Protein AF-0000000075834993 (afdb_homodimer)

Nearest PDB structures (foldseek):
  6xfi-assembly1_A-2  TM=5.871E-01  e=1.616E-16  Homo sapiens
  6xi2-assembly1_A  TM=6.596E-01  e=8.184E-15  Homo sapiens
  7e9j-assembly1_A  TM=6.025E-01  e=3.841E-16  Bos taurus
  8kb7-assembly1_D  TM=6.292E-01  e=9.186E-15  Homo sapiens
  7e9l-assembly1_B  TM=6.201E-01  e=3.648E-15  Bos taurus

Secondary structure (DSSP, 8-state):
--SSSHHHHHHHHHHHHHHHHHHSS-----HHHHHHB--PPP----SS----SS---EEEEES--S-TT--TT-EEEEEEEEEETTTTEEEEE-SBTTB-SS-SEEETTTEEE--S-B-GGGT-SS-B-SEESS---TTS---EE-PEEESSPPPSS-EEEEEEEEEE--S-TT-HHHHIIIIIHHHHHHHHHHTB--SS-EEEESS-GGGSSSHHHHHHHHHHIIIIIGGGT-SBTB--EEHHHHHHHPPTT--EEEEEEEEE----TTT-STTTTT-HHHHHHHHHHHHHHTT--TT---SSEEEEEEP--STT-BTTHHHHHHHHHHHHTTTEEEEEE-STTS-HHHHHHHHHT-SEEEE-SSGGGGGGGGSPTT-EEEEE-BB--TTPPP-SS--TT--B-TTHHHHTT-TTSEEEEE---SGGGBTTS--BTT--B---HHHHHHHHHHHHHHT--/--TTTHHHHHHHHHHHHHHHHHHSS-----HHHHHHB--PPP----SSS---SS---EEEEES--S-TT--TT-EEEEEEEEEETTTTEEEEE-SBTTB-SS-SEEETTTEEE--S-B-GGGT-SS-B-SEESS---TTS---EE-PEEESSPPPSS-EEEEEEEEEE--SSTT-HHHHIIIIIHHHHHHHHHHTB--SS-EEEESS-GGGSSSHHHHHHHHHHHHHHTGGGTSSTT---EEHHHHHHHPPTT--EEEEEEEEE----TTT-STTTTT-HHHHHHHHHHHHHHTT--TT---SSEEEEEEP--STT-BTTHHHHHHHHHHHHTTTEEEEEE-STTS-HHHHHHHHHT-SEEEE-SSGGGGGGGGSPTT-EEEEE-BB--TTPPP-SS--TT--B-TTHHHHTT-TTSEEEEE---SGGGBTTS--BTT--B---HHHHHHHHHHHHHHT--

Solvent-accessible surface area (backbone atoms only — not comparable to full-atom values): 47595 Å² total; per-residue (Å²): 125,73,73,68,58,61,62,64,63,49,47,57,53,49,49,45,43,46,45,41,53,60,51,64,44,64,72,75,72,48,66,42,51,44,20,29,34,60,67,69,53,38,58,45,75,68,76,90,61,76,64,73,84,68,54,60,35,49,71,54,60,30,35,59,44,41,40,68,82,52,21,52,60,15,26,34,42,31,27,46,32,25,40,33,57,92,77,70,41,40,36,32,19,18,94,35,65,82,26,46,78,45,64,61,26,52,20,30,81,79,43,68,37,35,56,48,54,38,38,45,94,77,70,37,95,47,76,33,48,45,22,16,34,26,53,81,53,93,92,51,85,80,49,61,44,51,43,44,75,39,51,40,55,58,65,88,66,52,46,75,44,81,55,51,33,34,53,37,39,75,83,47,54,70,35,61,34,42,36,40,51,39,43,30,44,24,51,55,46,36,26,26,38,69,20,62,52,62,62,57,38,40,46,35,23,64,61,55,43,82,73,47,89,45,67,69,51,24,50,44,17,48,51,42,42,57,57,40,43,38,40,45,31,62,44,94,80,64,70,78,40,27,46,65,59,53,43,70,69,50,53,90,91,31,31,43,27,26,52,27,37,37,36,26,30,14,48,51,40,59,79,27,47,44,58,35,40,60,32,26,21,55,50,40,38,50,46,34,39,36,34,42,66,59,76,39,67,64,71,49,58,57,86,55,52,21,36,36,41,48,53,50,79,67,69,29,10,53,64,50,44,68,61,43,52,51,50,49,45,70,74,38,48,89,71,22,53,72,45,74,43,64,60,81,88,49,57,66,56,55,48,50,52,54,40,36,47,27,38,34,36,40,30,39,46,56,60,83,40,56,63,56,80,49,36,22,38,50,15,32,40,36,32,37,36,39,29,55,23,96,85,51,80,79,83,82,82,68,51,85,73,22,23,39,66,62,52,42,31,41,57,27,40,42,58,48,47,44,78,44,69,51,74,42,76,54,37,84,34,17,69,83,46,46,54,21,77,53,38,27,30,39,76,56,58,66,65,52,46,51,54,53,50,29,49,56,59,67,21,32,115,126,75,74,67,58,61,62,62,64,50,46,58,54,49,49,47,46,46,44,41,53,60,52,62,43,63,73,75,72,48,66,39,49,44,21,28,34,60,68,68,52,39,59,46,74,68,79,85,61,75,67,74,85,67,53,59,35,51,71,52,62,31,35,58,44,40,39,66,82,53,20,52,63,16,29,35,40,31,27,46,33,27,40,32,57,91,75,70,42,41,37,33,19,19,94,35,66,84,25,48,80,46,64,62,27,52,20,31,80,80,41,67,36,35,55,46,55,37,39,46,93,77,70,36,96,44,76,30,50,45,24,15,34,26,52,82,53,94,91,51,84,77,48,62,43,52,43,45,74,37,50,40,54,56,66,88,66,53,45,75,46,81,56,51,33,31,53,38,39,75,81,46,52,69,36,60,34,42,35,39,50,35,42,31,43,22,49,56,47,36,26,27,38,69,20,63,53,60,63,56,37,40,46,35,24,65,61,54,44,80,74,46,90,46,68,68,52,23,51,44,18,47,51,40,43,56,57,40,44,36,38,44,32,63,41,95,82,57,72,78,40,27,45,65,58,54,43,69,68,51,52,88,92,32,34,42,28,25,50,26,38,36,36,18,32,14,47,51,38,60,81,28,48,43,58,34,40,60,33,23,21,56,50,41,38,51,46,34,39,37,34,43,64,59,76,38,68,65,71,49,59,54,87,58,50,21,37,36,41,48,54,50,78,67,71,30,11,52,65,51,46,70,59,44,52,51,50,50,45,68,73,39,47,89,70,22,52,74,46,75,44,65,60,82,88,48,57,67,55,56,47,50,53,53,39,36,47,27,38,34,37,40,30,41,47,54,60,83,39,54,63,56,80,50,36,20,39,50,14,31,40,38,32,37,35,40,30,56,24,95,83,51,81,77,83,82,81,71,51,87,73,20,22,40,66,62,53,42,29,42,55,26,40,41,57,47,48,45,77,43,68,51,73,43,75,54,36,84,33,17,68,83,46,46,55,20,77,54,38,27,30,39,76,56,58,68,63,51,47,52,55,52,50,28,48,55,59,67,23,32,114

Radius of gyration: 29.62 Å; Cα contacts (8 Å, |Δi|>4): 2032; chains: 2; bounding box: 80×83×97 Å

Sequence (922 aa):
MRLAVAFLSAIPLLLLLLLLLLGRRGQLLSAEELMLHRGAPVRIALHRRAAAAGQFSRWRCVGGLEDLERFEHRACVFEHVCYDAGTADFLFYSRRANGSSMPAVFDHRRGPTRKFRHRTAEGDGVDADFVALSKWVAYRPRHSWSPRIVGRALPRRHRRLRGLTALSAPFVPTNLGHVAWDEAFPLLVAMAQLGVYTPRLRILRTQGCDALPKEGSRRVCAKFAAAFLQPLLGSHGDEVITLPQLRATAAPGEPICFDELLVGSAFDSFNSDELNDGKEPLLALYRARVLAWHGLLPRAVPSAHAILLIRKEGKRGIANFAMVERFVRTRYGSVASVTTTSFSTLPMAQQLALVSQTTIAVSPCGGISMILPFLPEGAHAILMNYMVGPDDVRRHGECTGCSWTMEAELWRHVRHVQKQYYQVWGPSDFKKGKPGHDAAIVVDPQRLGELIDNALEEMQPMRLAVAFLSAIPLLLLLLLLLLGRRGQLLSAEELMLHRGAPVRIALHRRAAAAGQFSRWRCVGGLEDLERFEHRACVFEHVCYDAGTADFLFYSRRANGSSMPAVFDHRRGPTRKFRHRTAEGDGVDADFVALSKWVAYRPRHSWSPRIVGRALPRRHRRLRGLTALSAPFVPTNLGHVAWDEAFPLLVAMAQLGVYTPRLRILRTQGCDALPKEGSRRVCAKFAAAFLQPLLGSHGDEVITLPQLRATAAPGEPICFDELLVGSAFDSFNSDELNDGKEPLLALYRARVLAWHGLLPRAVPSAHAILLIRKEGKRGIANFAMVERFVRTRYGSVASVTTTSFSTLPMAQQLALVSQTTIAVSPCGGISMILPFLPEGAHAILMNYMVGPDDVRRHGECTGCSWTMEAELWRHVRHVQKQYYQVWGPSDFKKGKPGHDAAIVVDPQRLGELIDNALEEMQP

Foldseek 3Di:
DPVVVVVVVVVVVVVVVCCVVVVVVPPPDDPCLVQQADDDDDDDDDPPDDPPPAAFKDKDWDDAQAAQAPAAFIKMKMFFWWQDLVVRFIEGEDQDAAFHPAFSHQHPPPGTHRAQAADVVVVGPDGGHRAFQAHDDPVDDTRGHHHDYHNHHRDPFAAEDEAEEEEHEQDQLLFLLCLQPQTQLLVQVSSSVVRNQDLAYAYEYQDALVPDDDPVSSVSSQLSCVLHNVLSRNDDPDDHHYSVRVSVVDDPPHIYTYRMYIGHRGDDQQQDLVSLPPCLVSLLVSLQSSQVSLVHHQADDAPAAAEEEAADPAFQGAPPSVVLLVLCCVPCVVRYHYYYYPCVVDRPSVVLVNLCNHQEYEDEADRSCSSNLSYHFLGEYEYEWFAAFPPDDDRRPGDHQFGHHGSVSNVVSSPRYHYHYDGDGALQQFPRSTTHPGTYGHDDNVSVVVVVVVSVVSPDD/DPVVVVVVVVVVVVVVVCCVVVVVVPPPDDPCLVQQADDDDDDDDDPDDDPPPAAFKDKDWDDAQAAQAPAAQIKMKMFFWWQDLVVRFIEGEDQDAAFHPAFSHQHPPPGTHRAQAADVVVVGPDGGHRAFQAHDDPVDDTRGHHHDYHNHHRDPFAAEDEAEEEEHEQDQLLFLLCLQPFTQLLVQVSSSVVRNQDLAYAYEYQDALVVDDDPVSSVSSQLSCLLHNVLSRNDNPDHHHYSVRVSVVDDPPHIYTYRMYIGHRGDDQQQDLVVLPPCLVSLLVSLQSSQVSLVHHQADDAPAAAEEEAADPAFQGAPPSVVLLVLCCVPCVVRYHYHYYPCVPDRPSVVLVNLCNHQEYEDEADRSCSSNLSYHFLGEYEYEWFAAFPPDDDRRPGDHQFGHHGSVSNVVSSPRYHYHYDGDGALQQFPNSTTHPGTYGHDDNVSVVVVVVVSVVSPDD

Structure (mmCIF, N/CA/C/O backbone):
data_AF-0000000075834993-model_v1
#
loop_
_entity.id
_entity.type
_entity.pdbx_description
1 polymer 'Uncharacterized protein'
#
loop_
_atom_site.group_PDB
_atom_site.id
_atom_site.type_symbol
_atom_site.label_atom_id
_atom_site.label_alt_id
_atom_site.label_comp_id
_atom_site.label_asym_id
_atom_site.label_entity_id
_atom_site.label_seq_id
_atom_site.pdbx_PDB_ins_code
_atom_site.Cartn_x
_atom_site.Cartn_y
_atom_site.Cartn_z
_atom_site.occupancy
_atom_site.B_iso_or_equiv
_atom_site.auth_seq_id
_atom_site.auth_comp_id
_atom_site.auth_asym_id
_atom_site.auth_atom_id
_atom_site.pdbx_PDB_model_num
ATOM 1 N N . MET A 1 1 ? -8.891 -42.25 54.094 1 26.42 1 MET A N 1
ATOM 2 C CA . MET A 1 1 ? -7.582 -41.656 53.781 1 26.42 1 MET A CA 1
ATOM 3 C C . MET A 1 1 ? -7.238 -41.812 52.312 1 26.42 1 MET A C 1
ATOM 5 O O . MET A 1 1 ? -6.438 -41.031 51.781 1 26.42 1 MET A O 1
ATOM 9 N N . ARG A 1 2 ? -7.809 -42.938 51.688 1 28.88 2 ARG A N 1
ATOM 10 C CA . ARG A 1 2 ? -7.32 -43.344 50.375 1 28.88 2 ARG A CA 1
ATOM 11 C C . ARG A 1 2 ? -8.031 -42.562 49.25 1 28.88 2 ARG A C 1
ATOM 13 O O . ARG A 1 2 ? -7.578 -42.562 48.125 1 28.88 2 ARG A O 1
ATOM 20 N N . LEU A 1 3 ? -9.195 -42.094 49.594 1 34.12 3 LEU A N 1
ATOM 21 C CA . LEU A 1 3 ? -9.93 -41.531 48.469 1 34.12 3 LEU A CA 1
ATOM 22 C C . LEU A 1 3 ? -9.398 -40.125 48.094 1 34.12 3 LEU A C 1
ATOM 24 O O . LEU A 1 3 ? -9.75 -39.594 47.062 1 34.12 3 LEU A O 1
ATOM 28 N N . ALA A 1 4 ? -8.703 -39.531 49.125 1 33.59 4 ALA A N 1
ATOM 29 C CA . ALA A 1 4 ? -8.312 -38.125 48.906 1 33.59 4 ALA A CA 1
ATOM 30 C C . ALA A 1 4 ? -7.074 -38.062 48 1 33.59 4 ALA A C 1
ATOM 32 O O . ALA A 1 4 ? -6.715 -36.969 47.531 1 33.59 4 ALA A O 1
ATOM 33 N N . VAL A 1 5 ? -6.328 -39.188 47.906 1 35.19 5 VAL A N 1
ATOM 34 C CA . VAL A 1 5 ? -5.043 -39.094 47.219 1 35.19 5 VAL A CA 1
ATOM 35 C C . VAL A 1 5 ? -5.258 -39.094 45.688 1 35.19 5 VAL A C 1
ATOM 37 O O . VAL A 1 5 ? -4.395 -38.656 44.938 1 35.19 5 VAL A O 1
ATOM 40 N N . ALA A 1 6 ? -6.422 -39.688 45.281 1 37.31 6 ALA A N 1
ATOM 41 C CA . ALA A 1 6 ? -6.488 -39.875 43.844 1 37.31 6 ALA A CA 1
ATOM 42 C C . ALA A 1 6 ? -6.844 -38.562 43.125 1 37.31 6 ALA A C 1
ATOM 44 O O . ALA A 1 6 ? -6.691 -38.469 41.906 1 37.31 6 ALA A O 1
ATOM 45 N N . PHE A 1 7 ? -7.406 -37.625 43.906 1 41 7 PHE A N 1
ATOM 46 C CA . PHE A 1 7 ? -7.848 -36.406 43.25 1 41 7 PHE A CA 1
ATOM 47 C C . PHE A 1 7 ? -6.668 -35.469 42.938 1 41 7 PHE A C 1
ATOM 49 O O . PHE A 1 7 ? -6.75 -34.625 42.062 1 41 7 PHE A O 1
ATOM 56 N N . LEU A 1 8 ? -5.508 -35.719 43.688 1 44.03 8 LEU A N 1
ATOM 57 C CA . LEU A 1 8 ? -4.41 -34.75 43.5 1 44.03 8 LEU A CA 1
ATOM 58 C C . LEU A 1 8 ? -3.602 -35.125 42.25 1 44.03 8 LEU A C 1
ATOM 60 O O . LEU A 1 8 ? -2.824 -34.312 41.75 1 44.03 8 LEU A O 1
ATOM 64 N N . SER A 1 9 ? -3.701 -36.469 41.844 1 44.25 9 SER A N 1
ATOM 65 C CA . SER A 1 9 ? -2.848 -36.844 40.719 1 44.25 9 SER A CA 1
ATOM 66 C C . SER A 1 9 ? -3.48 -36.469 39.406 1 44.25 9 SER A C 1
ATOM 68 O O . SER A 1 9 ? -2.84 -36.562 38.344 1 44.25 9 SER A O 1
ATOM 70 N N . ALA A 1 10 ? -4.812 -36.312 39.438 1 50.91 10 ALA A N 1
ATOM 71 C CA . ALA A 1 10 ? -5.473 -35.969 38.156 1 50.91 10 ALA A CA 1
ATOM 72 C C . ALA A 1 10 ? -5.355 -34.469 37.875 1 50.91 10 ALA A C 1
ATOM 74 O O . ALA A 1 10 ? -5.617 -34.062 36.75 1 50.91 10 ALA A O 1
ATOM 75 N N . ILE A 1 11 ? -4.816 -33.719 38.875 1 53.66 11 ILE A N 1
ATOM 76 C CA . ILE A 1 11 ? -4.742 -32.25 38.656 1 53.66 11 ILE A CA 1
ATOM 77 C C . ILE A 1 11 ? -3.605 -31.938 37.719 1 53.66 11 ILE A C 1
ATOM 79 O O . ILE A 1 11 ? -3.779 -31.141 36.781 1 53.66 11 ILE A O 1
ATOM 83 N N . PRO A 1 12 ? -2.496 -32.75 37.844 1 55.16 12 PRO A N 1
ATOM 84 C CA . PRO A 1 12 ? -1.444 -32.375 36.906 1 55.16 12 PRO A CA 1
ATOM 85 C C . PRO A 1 12 ? -1.743 -32.812 35.469 1 55.16 12 PRO A C 1
ATOM 87 O O . PRO A 1 12 ? -1.397 -32.094 34.5 1 55.16 12 PRO A O 1
ATOM 90 N N . LEU A 1 13 ? -2.508 -33.938 35.312 1 55.5 13 LEU A N 1
ATOM 91 C CA . LEU A 1 13 ? -2.809 -34.375 33.938 1 55.5 13 LEU A CA 1
ATOM 92 C C . LEU A 1 13 ? -3.875 -33.469 33.312 1 55.5 13 LEU A C 1
ATOM 94 O O . LEU A 1 13 ? -3.785 -33.125 32.125 1 55.5 13 LEU A O 1
ATOM 98 N N . LEU A 1 14 ? -4.836 -33 34.125 1 56.12 14 LEU A N 1
ATOM 99 C CA . LEU A 1 14 ? -5.836 -32.094 33.594 1 56.12 14 LEU A CA 1
ATOM 100 C C . LEU A 1 14 ? -5.23 -30.719 33.312 1 56.12 14 LEU A C 1
ATOM 102 O O . LEU A 1 14 ? -5.531 -30.094 32.312 1 56.12 14 LEU A O 1
ATOM 106 N N . LEU A 1 15 ? -4.301 -30.312 34.188 1 53.88 15 LEU A N 1
ATOM 107 C CA . LEU A 1 15 ? -3.609 -29.062 33.906 1 53.88 15 LEU A CA 1
ATOM 108 C C . LEU A 1 15 ? -2.674 -29.203 32.719 1 53.88 15 LEU A C 1
ATOM 110 O O . LEU A 1 15 ? -2.58 -28.312 31.875 1 53.88 15 LEU A O 1
ATOM 114 N N . LEU A 1 16 ? -2.09 -30.438 32.562 1 51.59 16 LEU A N 1
ATOM 115 C CA . LEU A 1 16 ? -1.264 -30.672 31.375 1 51.59 16 LEU A CA 1
ATOM 116 C C . LEU A 1 16 ? -2.125 -30.812 30.125 1 51.59 16 LEU A C 1
ATOM 118 O O . LEU A 1 16 ? -1.777 -30.266 29.062 1 51.59 16 LEU A O 1
ATOM 122 N N . LEU A 1 17 ? -3.281 -31.484 30.234 1 50.19 17 LEU A N 1
ATOM 123 C CA . LEU A 1 17 ? -4.203 -31.562 29.109 1 50.19 17 LEU A CA 1
ATOM 124 C C . LEU A 1 17 ? -4.816 -30.203 28.812 1 50.19 17 LEU A C 1
ATOM 126 O O . LEU A 1 17 ? -4.965 -29.828 27.641 1 50.19 17 LEU A O 1
ATOM 130 N N . LEU A 1 18 ? -5.211 -29.422 29.828 1 49.06 18 LEU A N 1
ATOM 131 C CA . LEU A 1 18 ? -5.66 -28.062 29.609 1 49.06 18 LEU A CA 1
ATOM 132 C C . LEU A 1 18 ? -4.527 -27.188 29.062 1 49.06 18 LEU A C 1
ATOM 134 O O . LEU A 1 18 ? -4.734 -26.391 28.156 1 49.06 18 LEU A O 1
ATOM 138 N N . LEU A 1 19 ? -3.303 -27.359 29.547 1 48.59 19 LEU A N 1
ATOM 139 C CA . LEU A 1 19 ? -2.15 -26.672 28.984 1 48.59 19 LEU A CA 1
ATOM 140 C C . LEU A 1 19 ? -1.845 -27.203 27.578 1 48.59 19 LEU A C 1
ATOM 142 O O . LEU A 1 19 ? -1.477 -26.422 26.688 1 48.59 19 LEU A O 1
ATOM 146 N N . LEU A 1 20 ? -1.968 -28.516 27.344 1 46.12 20 LEU A N 1
ATOM 147 C CA . LEU A 1 20 ? -1.851 -29.078 26.016 1 46.12 20 LEU A CA 1
ATOM 148 C C . LEU A 1 20 ? -3.037 -28.672 25.141 1 46.12 20 LEU A C 1
ATOM 150 O O . LEU A 1 20 ? -2.873 -28.391 23.953 1 46.12 20 LEU A O 1
ATOM 154 N N . LEU A 1 21 ? -4.242 -28.812 25.609 1 45.47 21 LEU A N 1
ATOM 155 C CA . LEU A 1 21 ? -5.395 -28.297 24.875 1 45.47 21 LEU A CA 1
ATOM 156 C C . LEU A 1 21 ? -5.332 -26.781 24.766 1 45.47 21 LEU A C 1
ATOM 158 O O . LEU A 1 21 ? -5.715 -26.219 23.734 1 45.47 21 LEU A O 1
ATOM 162 N N . LEU A 1 22 ? -5.059 -26.094 25.828 1 44.66 22 LEU A N 1
ATOM 163 C CA . LEU A 1 22 ? -4.719 -24.688 25.734 1 44.66 22 LEU A CA 1
ATOM 164 C C . LEU A 1 22 ? -3.41 -24.5 24.969 1 44.66 22 LEU A C 1
ATOM 166 O O . LEU A 1 22 ? -3.211 -23.469 24.312 1 44.66 22 LEU A O 1
ATOM 170 N N . GLY A 1 23 ? -2.457 -25.406 25.047 1 40 23 GLY A N 1
ATOM 171 C CA . GLY A 1 23 ? -1.21 -25.422 24.297 1 40 23 GLY A CA 1
ATOM 172 C C . GLY A 1 23 ? -1.393 -25.828 22.844 1 40 23 GLY A C 1
ATOM 173 O O . GLY A 1 23 ? -0.658 -25.359 21.984 1 40 23 GLY A O 1
ATOM 174 N N . ARG A 1 24 ? -2.104 -26.938 22.516 1 33.47 24 ARG A N 1
ATOM 175 C CA . ARG A 1 24 ? -2.451 -27.219 21.125 1 33.47 24 ARG A CA 1
ATOM 176 C C . ARG A 1 24 ? -3.475 -26.203 20.609 1 33.47 24 ARG A C 1
ATOM 178 O O . ARG A 1 24 ? -4.105 -26.438 19.578 1 33.47 24 ARG A O 1
ATOM 185 N N . ARG A 1 25 ? -4.285 -25.625 21.453 1 39.5 25 ARG A N 1
ATOM 186 C CA . ARG A 1 25 ? -4.816 -24.438 20.797 1 39.5 25 ARG A CA 1
ATOM 187 C C . ARG A 1 25 ? -3.717 -23.688 20.047 1 39.5 25 ARG A C 1
ATOM 189 O O . ARG A 1 25 ? -2.836 -23.078 20.672 1 39.5 25 ARG A O 1
ATOM 196 N N . GLY A 1 26 ? -3.244 -24.172 19 1 39.41 26 GLY A N 1
ATOM 197 C CA . GLY A 1 26 ? -2.268 -23.547 18.125 1 39.41 26 GLY A CA 1
ATOM 198 C C . GLY A 1 26 ? -2.203 -22.031 18.297 1 39.41 26 GLY A C 1
ATOM 199 O O . GLY A 1 26 ? -3.23 -21.359 18.234 1 39.41 26 GLY A O 1
ATOM 200 N N . GLN A 1 27 ? -1.363 -21.547 19 1 49.47 27 GLN A N 1
ATOM 201 C CA . GLN A 1 27 ? -1.078 -20.141 19.281 1 49.47 27 GLN A CA 1
ATOM 202 C C . GLN A 1 27 ? -1.463 -19.25 18.094 1 49.47 27 GLN A C 1
ATOM 204 O O . GLN A 1 27 ? -0.93 -19.406 17 1 49.47 27 GLN A O 1
ATOM 209 N N . LEU A 1 28 ? -2.666 -18.766 18.109 1 65.62 28 LEU A N 1
ATOM 210 C CA . LEU A 1 28 ? -3.104 -17.781 17.125 1 65.62 28 LEU A CA 1
ATOM 211 C C . LEU A 1 28 ? -2.002 -16.766 16.844 1 65.62 28 LEU A C 1
ATOM 213 O O . LEU A 1 28 ? -1.496 -16.125 17.75 1 65.62 28 LEU A O 1
ATOM 217 N N . LEU A 1 29 ? -1.342 -17 15.766 1 82.44 29 LEU A N 1
ATOM 218 C CA . LEU A 1 29 ? -0.309 -16.062 15.328 1 82.44 29 LEU A CA 1
ATOM 219 C C . LEU A 1 29 ? -0.797 -14.625 15.422 1 82.44 29 LEU A C 1
ATOM 221 O O . LEU A 1 29 ? -1.959 -14.336 15.125 1 82.44 29 LEU A O 1
ATOM 225 N N . SER A 1 30 ? 0.051 -13.836 16.062 1 91.69 30 SER A N 1
ATOM 226 C CA . SER A 1 30 ? -0.265 -12.406 16.109 1 91.69 30 SER A CA 1
ATOM 227 C C . SER A 1 30 ? -0.368 -11.805 14.719 1 91.69 30 SER A C 1
ATOM 229 O O . SER A 1 30 ? 0.178 -12.359 13.758 1 91.69 30 SER A O 1
ATOM 231 N N . ALA A 1 31 ? -1.083 -10.773 14.594 1 94.12 31 ALA A N 1
ATOM 232 C CA . ALA A 1 31 ? -1.177 -10.055 13.32 1 94.12 31 ALA A CA 1
ATOM 233 C C . ALA A 1 31 ? 0.204 -9.641 12.82 1 94.12 31 ALA A C 1
ATOM 235 O O . ALA A 1 31 ? 0.468 -9.656 11.617 1 94.12 31 ALA A O 1
ATOM 236 N N . GLU A 1 32 ? 1.06 -9.258 13.773 1 95.31 32 GLU A N 1
ATOM 237 C CA . GLU A 1 32 ? 2.426 -8.898 13.406 1 95.31 32 GLU A CA 1
ATOM 238 C C . GLU A 1 32 ? 3.129 -10.062 12.711 1 95.31 32 GLU A C 1
ATOM 240 O O . GLU A 1 32 ? 3.74 -9.883 11.656 1 95.31 32 GLU A O 1
ATOM 245 N N . GLU A 1 33 ? 3.057 -11.219 13.32 1 96.06 33 GLU A N 1
A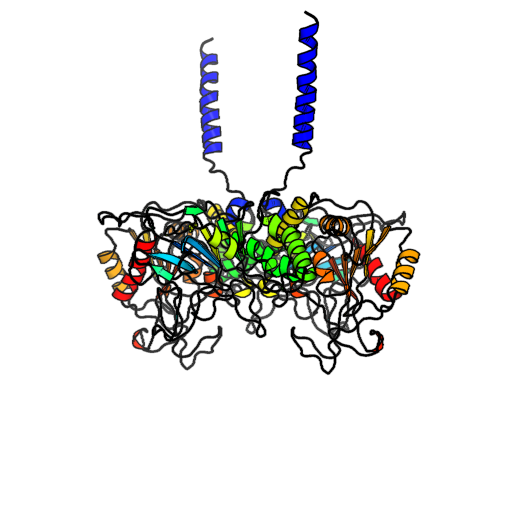TOM 246 C CA . GLU A 1 33 ? 3.703 -12.398 12.75 1 96.06 33 GLU A CA 1
ATOM 247 C C . GLU A 1 33 ? 3.146 -12.719 11.367 1 96.06 33 GLU A C 1
ATOM 249 O O . GLU A 1 33 ? 3.904 -13.016 10.445 1 96.06 33 GLU A O 1
ATOM 254 N N . LEU A 1 34 ? 1.869 -12.602 11.25 1 96.5 34 LEU A N 1
ATOM 255 C CA . LEU A 1 34 ? 1.206 -12.914 9.992 1 96.5 34 LEU A CA 1
ATOM 256 C C . LEU A 1 34 ? 1.565 -11.898 8.914 1 96.5 34 LEU A C 1
ATOM 258 O O . LEU A 1 34 ? 1.767 -12.258 7.754 1 96.5 34 LEU A O 1
ATOM 262 N N . MET A 1 35 ? 1.658 -10.633 9.297 1 98.12 35 MET A N 1
ATOM 263 C CA . MET A 1 35 ? 1.856 -9.547 8.344 1 98.12 35 MET A CA 1
ATOM 264 C C . MET A 1 35 ? 3.322 -9.438 7.938 1 98.12 35 MET A C 1
ATOM 266 O O . MET A 1 35 ? 3.633 -9.297 6.754 1 98.12 35 MET A O 1
ATOM 270 N N . LEU A 1 36 ? 4.273 -9.57 8.922 1 98.19 36 LEU A N 1
ATOM 271 C CA . LEU A 1 36 ? 5.641 -9.117 8.695 1 98.19 36 LEU A CA 1
ATOM 272 C C . LEU A 1 36 ? 6.574 -10.297 8.477 1 98.19 36 LEU A C 1
ATOM 274 O O . LEU A 1 36 ? 7.715 -10.125 8.047 1 98.19 36 LEU A O 1
ATOM 278 N N . HIS A 1 37 ? 6.055 -11.547 8.727 1 97.38 37 HIS A N 1
ATOM 279 C CA . HIS A 1 37 ? 6.906 -12.727 8.602 1 97.38 37 HIS A CA 1
ATOM 280 C C . HIS A 1 37 ? 6.207 -13.828 7.809 1 97.38 37 HIS A C 1
ATOM 282 O O . HIS A 1 37 ? 5.059 -14.164 8.094 1 97.38 37 HIS A O 1
ATOM 288 N N . ARG A 1 38 ? 6.879 -14.297 6.895 1 94.88 38 ARG A N 1
ATOM 289 C CA . ARG A 1 38 ? 6.324 -15.398 6.117 1 94.88 38 ARG A CA 1
ATOM 290 C C . ARG A 1 38 ? 6.418 -16.719 6.883 1 94.88 38 ARG A C 1
ATOM 292 O O . ARG A 1 38 ? 7.289 -16.875 7.742 1 94.88 38 ARG A O 1
ATOM 299 N N . GLY A 1 39 ? 5.543 -17.609 6.551 1 93.19 39 GLY A N 1
ATOM 300 C CA . GLY A 1 39 ? 5.637 -18.953 7.082 1 93.19 39 GLY A CA 1
ATOM 301 C C . GLY A 1 39 ? 6.629 -19.828 6.336 1 93.19 39 GLY A C 1
ATOM 302 O O . GLY A 1 39 ? 7.254 -19.375 5.371 1 93.19 39 GLY A O 1
ATOM 303 N N . ALA A 1 40 ? 6.816 -21.047 6.832 1 95.12 40 ALA A N 1
ATOM 304 C CA . ALA A 1 40 ? 7.668 -22.016 6.145 1 95.12 40 ALA A CA 1
ATOM 305 C C . ALA A 1 40 ? 7.078 -22.406 4.793 1 95.12 40 ALA A C 1
ATOM 307 O O . ALA A 1 40 ? 5.898 -22.75 4.699 1 95.12 40 ALA A O 1
ATOM 308 N N . PRO A 1 41 ? 7.844 -22.281 3.754 1 96.44 41 PRO A N 1
ATOM 309 C CA . PRO A 1 41 ? 7.328 -22.688 2.445 1 96.44 41 PRO A CA 1
ATOM 310 C C . PRO A 1 41 ? 7.254 -24.203 2.289 1 96.44 41 PRO A C 1
ATOM 312 O O . PRO A 1 41 ? 7.906 -24.938 3.037 1 96.44 41 PRO A O 1
ATOM 315 N N . VAL A 1 42 ? 6.457 -24.656 1.367 1 96.62 42 VAL A N 1
ATOM 316 C CA . VAL A 1 42 ? 6.402 -26.062 0.982 1 96.62 42 VAL A CA 1
ATOM 317 C C . VAL A 1 42 ? 7.777 -26.516 0.506 1 96.62 42 VAL A C 1
ATOM 319 O O . VAL A 1 42 ? 8.359 -25.922 -0.399 1 96.62 42 VAL A O 1
ATOM 322 N N . ARG A 1 43 ? 8.359 -27.516 1.111 1 94.69 43 ARG A N 1
ATOM 323 C CA . ARG A 1 43 ? 9.578 -28.219 0.728 1 94.69 43 ARG A CA 1
ATOM 324 C C . ARG A 1 43 ? 9.383 -29.734 0.823 1 94.69 43 ARG A C 1
ATOM 326 O O . ARG A 1 43 ? 9.289 -30.281 1.922 1 94.69 43 ARG A O 1
ATOM 333 N N . ILE A 1 44 ? 9.289 -30.312 -0.365 1 94.75 44 ILE A N 1
ATOM 334 C CA . ILE A 1 44 ? 9.031 -31.75 -0.422 1 94.75 44 ILE A CA 1
ATOM 335 C C . ILE A 1 44 ? 10.023 -32.406 -1.372 1 94.75 44 ILE A C 1
ATOM 337 O O . ILE A 1 44 ? 10.102 -32.062 -2.551 1 94.75 44 ILE A O 1
ATOM 341 N N . ALA A 1 45 ? 10.758 -33.344 -0.875 1 91.38 45 ALA A N 1
ATOM 342 C CA . ALA A 1 45 ? 11.758 -34.031 -1.669 1 91.38 45 ALA A CA 1
ATOM 343 C C . ALA A 1 45 ? 11.102 -34.938 -2.719 1 91.38 45 ALA A C 1
ATOM 345 O O . ALA A 1 45 ? 10.086 -35.562 -2.449 1 91.38 45 ALA A O 1
ATOM 346 N N . LEU A 1 46 ? 11.555 -34.781 -3.893 1 86.19 46 LEU A N 1
ATOM 347 C CA . LEU A 1 46 ? 11.133 -35.75 -4.914 1 86.19 46 LEU A CA 1
ATOM 348 C C . LEU A 1 46 ? 11.93 -37.031 -4.801 1 86.19 46 LEU A C 1
ATOM 350 O O . LEU A 1 46 ? 13.031 -37.062 -4.25 1 86.19 46 LEU A O 1
ATOM 354 N N . HIS A 1 47 ? 11.398 -38.219 -5.012 1 68.44 47 HIS A N 1
ATOM 355 C CA . HIS A 1 47 ? 12.055 -39.531 -4.875 1 68.44 47 HIS A CA 1
ATOM 356 C C . HIS A 1 47 ? 13.57 -39.406 -5.016 1 68.44 47 HIS A C 1
ATOM 358 O O . HIS A 1 47 ? 14.062 -38.406 -5.562 1 68.44 47 HIS A O 1
ATOM 364 N N . ARG A 1 48 ? 14.367 -40.5 -4.539 1 55.47 48 ARG A N 1
ATOM 365 C CA . ARG A 1 48 ? 15.734 -40.812 -4.125 1 55.47 48 ARG A CA 1
ATOM 366 C C . ARG A 1 48 ? 16.75 -40.25 -5.105 1 55.47 48 ARG A C 1
ATOM 368 O O . ARG A 1 48 ? 17.781 -40.875 -5.363 1 55.47 48 ARG A O 1
ATOM 375 N N . ARG A 1 49 ? 16.203 -39.438 -6.012 1 52.81 49 ARG A N 1
ATOM 376 C CA . ARG A 1 49 ? 17.359 -39.031 -6.801 1 52.81 49 ARG A CA 1
ATOM 377 C C . ARG A 1 49 ? 18.297 -38.125 -5.996 1 52.81 49 ARG A C 1
ATOM 379 O O . ARG A 1 49 ? 17.844 -37.438 -5.09 1 52.81 49 ARG A O 1
ATOM 386 N N . ALA A 1 50 ? 19.484 -38.438 -6.113 1 51.22 50 ALA A N 1
ATOM 387 C CA . ALA A 1 50 ? 20.656 -37.812 -5.484 1 51.22 50 ALA A CA 1
ATOM 388 C C . ALA A 1 50 ? 20.609 -36.312 -5.598 1 51.22 50 ALA A C 1
ATOM 390 O O . ALA A 1 50 ? 20.641 -35.75 -6.703 1 51.22 50 ALA A O 1
ATOM 391 N N . ALA A 1 51 ? 19.734 -35.688 -4.777 1 55.34 51 ALA A N 1
ATOM 392 C CA . ALA A 1 51 ? 19.828 -34.25 -4.711 1 55.34 51 ALA A CA 1
ATOM 393 C C . ALA A 1 51 ? 21.266 -33.781 -4.934 1 55.34 51 ALA A C 1
ATOM 395 O O . ALA A 1 51 ? 22.203 -34.406 -4.426 1 55.34 51 ALA A O 1
ATOM 396 N N . ALA A 1 52 ? 21.375 -33.062 -6.121 1 58.31 52 ALA A N 1
ATOM 397 C CA . ALA A 1 52 ? 22.703 -32.5 -6.285 1 58.31 52 ALA A CA 1
ATOM 398 C C . ALA A 1 52 ? 23.281 -32.062 -4.941 1 58.31 52 ALA A C 1
ATOM 400 O O . ALA A 1 52 ? 22.594 -31.422 -4.145 1 58.31 52 ALA A O 1
ATOM 401 N N . ALA A 1 53 ? 24.281 -32.562 -4.594 1 70.25 53 ALA A N 1
ATOM 402 C CA . ALA A 1 53 ? 25.062 -32.25 -3.398 1 70.25 53 ALA A CA 1
ATOM 403 C C . ALA A 1 53 ? 25.5 -30.781 -3.418 1 70.25 53 ALA A C 1
ATOM 405 O O . ALA A 1 53 ? 25.875 -30.266 -4.469 1 70.25 53 ALA A O 1
ATOM 406 N N . GLY A 1 54 ? 24.875 -29.922 -2.561 1 84.38 54 GLY A N 1
ATOM 407 C CA . GLY A 1 54 ? 25.375 -28.562 -2.387 1 84.38 54 GLY A CA 1
ATOM 408 C C . GLY A 1 54 ? 24.266 -27.562 -2.119 1 84.38 54 GLY A C 1
ATOM 409 O O . GLY A 1 54 ? 23.078 -27.891 -2.211 1 84.38 54 GLY A O 1
ATOM 410 N N . GLN A 1 55 ? 24.703 -26.438 -1.802 1 92 55 GLN A N 1
ATOM 411 C CA . GLN A 1 55 ? 23.781 -25.328 -1.53 1 92 55 GLN A CA 1
ATOM 412 C C . GLN A 1 55 ? 23.656 -24.422 -2.744 1 92 55 GLN A C 1
ATOM 414 O O . GLN A 1 55 ? 24.641 -24.109 -3.41 1 92 55 GLN A O 1
ATOM 419 N N . PHE A 1 56 ? 22.391 -24.062 -3.133 1 94.19 56 PHE A N 1
ATOM 420 C CA . PHE A 1 56 ? 22.125 -23.219 -4.285 1 94.19 56 PHE A CA 1
ATOM 421 C C . PHE A 1 56 ? 21.359 -21.969 -3.871 1 94.19 56 PHE A C 1
ATOM 423 O O . PHE A 1 56 ? 20.781 -21.922 -2.775 1 94.19 56 PHE A O 1
ATOM 430 N N . SER A 1 57 ? 21.375 -20.969 -4.762 1 96.38 57 SER A N 1
ATOM 431 C CA . SER A 1 57 ? 20.641 -19.719 -4.531 1 96.38 57 SER A CA 1
ATOM 432 C C . SER A 1 57 ? 19.156 -19.922 -4.773 1 96.38 57 SER A C 1
ATOM 434 O O . SER A 1 57 ? 18.75 -20.797 -5.531 1 96.38 57 SER A O 1
ATOM 436 N N . ARG A 1 58 ? 18.375 -19.188 -4.09 1 95.38 58 ARG A N 1
ATOM 437 C CA . ARG A 1 58 ? 16.938 -19.078 -4.27 1 95.38 58 ARG A CA 1
ATOM 438 C C . ARG A 1 58 ? 16.5 -17.625 -4.352 1 95.38 58 ARG A C 1
ATOM 440 O O . ARG A 1 58 ? 17.281 -16.719 -4.078 1 95.38 58 ARG A O 1
ATOM 447 N N . TRP A 1 59 ? 15.281 -17.422 -4.809 1 96.31 59 TRP A N 1
ATOM 448 C CA . TRP A 1 59 ? 14.773 -16.062 -4.914 1 96.31 59 TRP A CA 1
ATOM 449 C C . TRP A 1 59 ? 13.25 -16.047 -4.871 1 96.31 59 TRP A C 1
ATOM 451 O O . TRP A 1 59 ? 12.602 -17.062 -5.137 1 96.31 59 TRP A O 1
ATOM 461 N N . ARG A 1 60 ? 12.664 -15.023 -4.441 1 95.56 60 ARG A N 1
ATOM 462 C CA . ARG A 1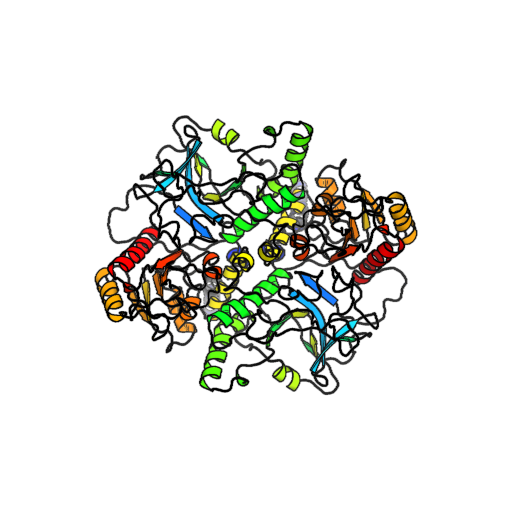 60 ? 11.234 -14.711 -4.52 1 95.56 60 ARG A CA 1
ATOM 463 C C . ARG A 1 60 ? 11.008 -13.203 -4.637 1 95.56 60 ARG A C 1
ATOM 465 O O . ARG A 1 60 ? 11.773 -12.414 -4.086 1 95.56 60 ARG A O 1
ATOM 472 N N . CYS A 1 61 ? 9.977 -12.844 -5.332 1 96.88 61 CYS A N 1
ATOM 473 C CA . CYS A 1 61 ? 9.727 -11.43 -5.602 1 96.88 61 CYS A CA 1
ATOM 474 C C . CYS A 1 61 ? 8.242 -11.109 -5.488 1 96.88 61 CYS A C 1
ATOM 476 O O . CYS A 1 61 ? 7.402 -12.008 -5.555 1 96.88 61 CYS A O 1
ATOM 478 N N . VAL A 1 62 ? 7.945 -9.883 -5.25 1 97 62 VAL A N 1
ATOM 479 C CA . VAL A 1 62 ? 6.652 -9.273 -5.539 1 97 62 VAL A CA 1
ATOM 480 C C . VAL A 1 62 ? 6.824 -8.18 -6.59 1 97 62 VAL A C 1
ATOM 482 O O . VAL A 1 62 ? 7.941 -7.707 -6.828 1 97 62 VAL A O 1
ATOM 485 N N . GLY A 1 63 ? 5.695 -7.828 -7.172 1 94.94 63 GLY A N 1
ATOM 486 C CA . GLY A 1 63 ? 5.766 -6.898 -8.289 1 94.94 63 GLY A CA 1
ATOM 487 C C . GLY A 1 63 ? 5.742 -7.586 -9.641 1 94.94 63 GLY A C 1
ATOM 488 O O . GLY A 1 63 ? 5.57 -8.805 -9.719 1 94.94 63 GLY A O 1
ATOM 489 N N . GLY A 1 64 ? 5.875 -6.824 -10.688 1 92.44 64 GLY A N 1
ATOM 490 C CA . GLY A 1 64 ? 5.652 -7.316 -12.039 1 92.44 64 GLY A CA 1
ATOM 491 C C . GLY A 1 64 ? 6.754 -8.234 -12.531 1 92.44 64 GLY A C 1
ATOM 492 O O . GLY A 1 64 ? 7.922 -7.84 -12.602 1 92.44 64 GLY A O 1
ATOM 493 N N . LEU A 1 65 ? 6.426 -9.445 -12.867 1 95.5 65 LEU A N 1
ATOM 494 C CA . LEU A 1 65 ? 7.352 -10.414 -13.445 1 95.5 65 LEU A CA 1
ATOM 495 C C . LEU A 1 65 ? 6.879 -10.859 -14.828 1 95.5 65 LEU A C 1
ATOM 497 O O . LEU A 1 65 ? 7.137 -11.992 -15.234 1 95.5 65 LEU A O 1
ATOM 501 N N . GLU A 1 66 ? 6.121 -9.992 -15.508 1 96.06 66 GLU A N 1
ATOM 502 C CA . GLU A 1 66 ? 5.609 -10.344 -16.828 1 96.06 66 GLU A CA 1
ATOM 503 C C . GLU A 1 66 ? 6.164 -9.406 -17.906 1 96.06 66 GLU A C 1
ATOM 505 O O . GLU A 1 66 ? 5.715 -9.43 -19.047 1 96.06 66 GLU A O 1
ATOM 510 N N . ASP A 1 67 ? 7.043 -8.57 -17.531 1 94.25 67 ASP A N 1
ATOM 511 C CA . ASP A 1 67 ? 7.688 -7.617 -18.438 1 94.25 67 ASP A CA 1
ATOM 512 C C . ASP A 1 67 ? 9.156 -7.426 -18.078 1 94.25 67 ASP A C 1
ATOM 514 O O . ASP A 1 67 ? 9.477 -6.98 -16.969 1 94.25 67 ASP A O 1
ATOM 518 N N . LEU A 1 68 ? 9.984 -7.656 -19 1 93.94 68 LEU A N 1
ATOM 519 C CA . LEU A 1 68 ? 11.43 -7.609 -18.781 1 93.94 68 LEU A CA 1
ATOM 520 C C . LEU A 1 68 ? 11.883 -6.188 -18.469 1 93.94 68 LEU A C 1
ATOM 522 O O . LEU A 1 68 ? 12.844 -5.984 -17.734 1 93.94 68 LEU A O 1
ATOM 526 N N . GLU A 1 69 ? 11.172 -5.266 -19 1 89.12 69 GLU A N 1
ATOM 527 C CA . GLU A 1 69 ? 11.68 -3.896 -18.953 1 89.12 69 GLU A CA 1
ATOM 528 C C . GLU A 1 69 ? 10.961 -3.084 -17.891 1 89.12 69 GLU A C 1
ATOM 530 O O . GLU A 1 69 ? 11.32 -1.932 -17.625 1 89.12 69 GLU A O 1
ATOM 535 N N . ARG A 1 70 ? 9.953 -3.646 -17.281 1 88.06 70 ARG A N 1
ATOM 536 C CA . ARG A 1 70 ? 9.242 -2.955 -16.219 1 88.06 70 ARG A CA 1
ATOM 537 C C . ARG A 1 70 ? 9.539 -3.588 -14.859 1 88.06 70 ARG A C 1
ATOM 539 O O . ARG A 1 70 ? 8.758 -4.402 -14.359 1 88.06 70 ARG A O 1
ATOM 546 N N . PHE A 1 71 ? 10.703 -3.115 -14.344 1 90.88 71 PHE A N 1
ATOM 547 C CA . PHE A 1 71 ? 11.164 -3.76 -13.117 1 90.88 71 PHE A CA 1
ATOM 548 C C . PHE A 1 71 ? 11.289 -2.748 -11.984 1 90.88 71 PHE A C 1
ATOM 550 O O . PHE A 1 71 ? 11.914 -3.029 -10.961 1 90.88 71 PHE A O 1
ATOM 557 N N . GLU A 1 72 ? 10.633 -1.577 -12.141 1 88.12 72 GLU A N 1
ATOM 558 C CA . GLU A 1 72 ? 10.836 -0.477 -11.195 1 88.12 72 GLU A CA 1
ATOM 559 C C . GLU A 1 72 ? 10.172 -0.774 -9.852 1 88.12 72 GLU A C 1
ATOM 561 O O . GLU A 1 72 ? 10.617 -0.272 -8.82 1 88.12 72 GLU A O 1
ATOM 566 N N . HIS A 1 73 ? 9.203 -1.67 -9.836 1 87.25 73 HIS A N 1
ATOM 567 C CA . HIS A 1 73 ? 8.477 -1.874 -8.586 1 87.25 73 HIS A CA 1
ATOM 568 C C . HIS A 1 73 ? 8.648 -3.301 -8.078 1 87.25 73 HIS A C 1
ATOM 570 O O . HIS A 1 73 ? 7.891 -3.754 -7.219 1 87.25 73 HIS A O 1
ATOM 576 N N . ARG A 1 74 ? 9.688 -3.963 -8.648 1 95.38 74 ARG A N 1
ATOM 577 C CA . ARG A 1 74 ? 9.984 -5.301 -8.141 1 95.38 74 ARG A CA 1
ATOM 578 C C . ARG A 1 74 ? 10.742 -5.234 -6.824 1 95.38 74 ARG A C 1
ATOM 580 O O . ARG A 1 74 ? 11.648 -4.41 -6.664 1 95.38 74 ARG A O 1
ATOM 587 N N . ALA A 1 75 ? 10.32 -5.93 -5.91 1 96.81 75 ALA A N 1
ATOM 588 C CA . ALA A 1 75 ? 11.062 -6.188 -4.68 1 96.81 75 ALA A CA 1
ATOM 589 C C . ALA A 1 75 ? 11.344 -7.68 -4.512 1 96.81 75 ALA A C 1
ATOM 591 O O . ALA A 1 75 ? 10.453 -8.508 -4.695 1 96.81 75 ALA A O 1
ATOM 592 N N . CYS A 1 76 ? 12.555 -7.988 -4.211 1 97.81 76 CYS A N 1
ATOM 593 C CA . CYS A 1 76 ? 12.938 -9.398 -4.172 1 97.81 76 CYS A CA 1
ATOM 594 C C . CYS A 1 76 ? 13.836 -9.688 -2.975 1 97.81 76 CYS A C 1
ATOM 596 O O . CYS A 1 76 ? 14.508 -8.789 -2.465 1 97.81 76 CYS A O 1
ATOM 598 N N . VAL A 1 77 ? 13.828 -10.867 -2.543 1 98.06 77 VAL A N 1
ATOM 599 C CA . VAL A 1 77 ? 14.828 -11.414 -1.628 1 98.06 77 VAL A CA 1
ATOM 600 C C . VAL A 1 77 ? 15.539 -12.594 -2.283 1 98.06 77 VAL A C 1
ATOM 602 O O . VAL A 1 77 ? 14.891 -13.492 -2.818 1 98.06 77 VAL A O 1
ATOM 605 N N . PHE A 1 78 ? 16.781 -12.5 -2.334 1 97.94 78 PHE A N 1
ATOM 606 C CA . PHE A 1 78 ? 17.625 -13.594 -2.809 1 97.94 78 PHE A CA 1
ATOM 607 C C . PHE A 1 78 ? 18.328 -14.289 -1.642 1 97.94 78 PHE A C 1
ATOM 609 O O . PHE A 1 78 ? 18.766 -13.633 -0.695 1 97.94 78 PHE A O 1
ATOM 616 N N . GLU A 1 79 ? 18.422 -15.562 -1.723 1 97.19 79 GLU A N 1
ATOM 617 C CA . GLU A 1 79 ? 19.125 -16.359 -0.727 1 97.19 79 GLU A CA 1
ATOM 618 C C . GLU A 1 79 ? 20.406 -16.953 -1.311 1 97.19 79 GLU A C 1
ATOM 620 O O . GLU A 1 79 ? 20.422 -17.391 -2.461 1 97.19 79 GLU A O 1
ATOM 625 N N . HIS A 1 80 ? 21.469 -16.859 -0.545 1 97.56 80 HIS A N 1
ATOM 626 C CA . HIS A 1 80 ? 22.734 -17.5 -0.886 1 97.56 80 HIS A CA 1
ATOM 627 C C . HIS A 1 80 ? 23.281 -16.953 -2.199 1 97.56 80 HIS A C 1
ATOM 629 O O . HIS A 1 80 ? 23.797 -17.703 -3.029 1 97.56 80 HIS A O 1
ATOM 635 N N . VAL A 1 81 ? 23.078 -15.688 -2.4 1 98.25 81 VAL A N 1
ATOM 636 C CA . VAL A 1 81 ? 23.781 -14.977 -3.465 1 98.25 81 VAL A CA 1
ATOM 637 C C . VAL A 1 81 ? 25.094 -14.406 -2.934 1 98.25 81 VAL A C 1
ATOM 639 O O . VAL A 1 81 ? 25.188 -14.055 -1.757 1 98.25 81 VAL A O 1
ATOM 642 N N . CYS A 1 82 ? 26.078 -14.359 -3.801 1 98.38 82 CYS A N 1
ATOM 643 C CA . CYS A 1 82 ? 27.391 -13.938 -3.33 1 98.38 82 CYS A CA 1
ATOM 644 C C . CYS A 1 82 ? 27.891 -12.734 -4.125 1 98.38 82 CYS A C 1
ATOM 646 O O . CYS A 1 82 ? 27.453 -12.508 -5.254 1 98.38 82 CYS A O 1
ATOM 648 N N . TYR A 1 83 ? 28.656 -11.938 -3.508 1 98.31 83 TYR A N 1
ATOM 649 C CA . TYR A 1 83 ? 29.391 -10.859 -4.152 1 98.31 83 TYR A CA 1
ATOM 650 C C . TYR A 1 83 ? 30.844 -11.25 -4.383 1 98.31 83 TYR A C 1
ATOM 652 O O . TYR A 1 83 ? 31.562 -11.562 -3.432 1 98.31 83 TYR A O 1
ATOM 660 N N . ASP A 1 84 ? 31.203 -11.336 -5.605 1 96.75 84 ASP A N 1
ATOM 661 C CA . ASP A 1 84 ? 32.594 -11.578 -5.988 1 96.75 84 ASP A CA 1
ATOM 662 C C . ASP A 1 84 ? 33.344 -10.258 -6.121 1 96.75 84 ASP A C 1
ATOM 664 O O . ASP A 1 84 ? 33.188 -9.531 -7.102 1 96.75 84 ASP A O 1
ATOM 668 N N . ALA A 1 85 ? 34.25 -10.055 -5.238 1 94.88 85 ALA A N 1
ATOM 669 C CA . ALA A 1 85 ? 34.969 -8.789 -5.191 1 94.88 85 ALA A CA 1
ATOM 670 C C . ALA A 1 85 ? 35.875 -8.633 -6.406 1 94.88 85 ALA A C 1
ATOM 672 O O . ALA A 1 85 ? 36.156 -7.516 -6.855 1 94.88 85 ALA A O 1
ATOM 673 N N . GLY A 1 86 ? 36.5 -9.711 -6.871 1 93.12 86 GLY A N 1
ATOM 674 C CA . GLY A 1 86 ? 37.375 -9.664 -8.031 1 93.12 86 GLY A CA 1
ATOM 675 C C . GLY A 1 86 ? 36.688 -9.141 -9.281 1 93.12 86 GLY A C 1
ATOM 676 O O . GLY A 1 86 ? 37.219 -8.266 -9.961 1 93.12 86 GLY A O 1
ATOM 677 N N . THR A 1 87 ? 35.469 -9.547 -9.508 1 93.5 87 THR A N 1
ATOM 678 C CA . THR A 1 87 ? 34.75 -9.125 -10.695 1 93.5 87 THR A CA 1
ATOM 679 C C . THR A 1 87 ? 33.75 -8.023 -10.359 1 93.5 87 THR A C 1
ATOM 681 O O . THR A 1 87 ? 33.125 -7.457 -11.25 1 93.5 87 THR A O 1
ATOM 684 N N . ALA A 1 88 ? 33.594 -7.68 -9.133 1 94.19 88 ALA A N 1
ATOM 685 C CA . ALA A 1 88 ? 32.625 -6.699 -8.656 1 94.19 88 ALA A CA 1
ATOM 686 C C . ALA A 1 88 ? 31.219 -7.027 -9.164 1 94.19 88 ALA A C 1
ATOM 688 O O . ALA A 1 88 ? 30.547 -6.168 -9.734 1 94.19 88 ALA A O 1
ATOM 689 N N . ASP A 1 89 ? 30.875 -8.25 -8.945 1 96.62 89 ASP A N 1
ATOM 690 C CA . ASP A 1 89 ? 29.594 -8.727 -9.469 1 96.62 89 ASP A CA 1
ATOM 691 C C . ASP A 1 89 ? 28.906 -9.648 -8.469 1 96.62 89 ASP A C 1
ATOM 693 O O . ASP A 1 89 ? 29.562 -10.266 -7.629 1 96.62 89 ASP A O 1
ATOM 697 N N . PHE A 1 90 ? 27.625 -9.641 -8.555 1 98.12 90 PHE A N 1
ATOM 698 C CA . PHE A 1 90 ? 26.844 -10.555 -7.742 1 98.12 90 PHE A CA 1
ATOM 699 C C . PHE A 1 90 ? 26.562 -11.852 -8.5 1 98.12 90 PHE A C 1
ATOM 701 O O . PHE A 1 90 ? 26.281 -11.82 -9.703 1 98.12 90 PHE A O 1
ATOM 708 N N . LEU A 1 91 ? 26.656 -12.953 -7.777 1 97.44 91 LEU A N 1
ATOM 709 C CA . LEU A 1 91 ? 26.547 -14.266 -8.391 1 97.44 91 LEU A CA 1
ATOM 710 C C . LEU A 1 91 ? 25.359 -15.039 -7.832 1 97.44 91 LEU A C 1
ATOM 712 O O . LEU A 1 91 ? 25.172 -15.109 -6.613 1 97.44 91 LEU A O 1
ATOM 716 N N . PHE A 1 92 ? 24.531 -15.555 -8.664 1 97.81 92 PHE A N 1
ATOM 717 C CA . PHE A 1 92 ? 23.422 -16.469 -8.352 1 97.81 92 PHE A CA 1
ATOM 718 C C . PHE A 1 92 ? 23.781 -17.891 -8.719 1 97.81 92 PHE A C 1
ATOM 720 O O . PHE A 1 92 ? 23.984 -18.219 -9.891 1 97.81 92 PHE A O 1
ATOM 727 N N . TYR A 1 93 ? 23.844 -18.766 -7.715 1 96.12 93 TYR A N 1
ATOM 728 C CA . TYR A 1 93 ? 24.266 -20.141 -7.926 1 96.12 93 TYR A CA 1
ATOM 729 C C . TYR A 1 93 ? 23.062 -21.031 -8.203 1 96.12 93 TYR A C 1
ATOM 731 O O . TYR A 1 93 ? 22.203 -21.234 -7.34 1 96.12 93 TYR A O 1
ATOM 739 N N . SER A 1 94 ? 23.062 -21.594 -9.422 1 93.38 94 SER A N 1
ATOM 740 C CA . SER A 1 94 ? 21.906 -22.359 -9.891 1 93.38 94 SER A CA 1
ATOM 741 C C . SER A 1 94 ? 22.281 -23.812 -10.188 1 93.38 94 SER A C 1
ATOM 743 O O . SER A 1 94 ? 23.438 -24.109 -10.469 1 93.38 94 SER A O 1
ATOM 745 N N . ARG A 1 95 ? 21.25 -24.672 -10.117 1 86.62 95 ARG A N 1
ATOM 746 C CA . ARG A 1 95 ? 21.422 -26.062 -10.508 1 86.62 95 ARG A CA 1
ATOM 747 C C . ARG A 1 95 ? 21.531 -26.188 -12.023 1 86.62 95 ARG A C 1
ATOM 749 O O . ARG A 1 95 ? 22.078 -27.172 -12.523 1 86.62 95 ARG A O 1
ATOM 756 N N . ARG A 1 96 ? 21.047 -25.234 -12.641 1 85.25 96 ARG A N 1
ATOM 757 C CA . ARG A 1 96 ? 21.094 -25.203 -14.094 1 85.25 96 ARG A CA 1
ATOM 758 C C . ARG A 1 96 ? 22.219 -24.328 -14.602 1 85.25 96 ARG A C 1
ATOM 760 O O . ARG A 1 96 ? 22.531 -23.297 -14 1 85.25 96 ARG A O 1
ATOM 767 N N . ALA A 1 97 ? 22.812 -24.734 -15.648 1 79.25 97 ALA A N 1
ATOM 768 C CA . ALA A 1 97 ? 23.969 -24.016 -16.172 1 79.25 97 ALA A CA 1
ATOM 769 C C . ALA A 1 97 ? 23.578 -22.609 -16.641 1 79.25 97 ALA A C 1
ATOM 771 O O . ALA A 1 97 ? 24.344 -21.656 -16.453 1 79.25 97 ALA A O 1
ATOM 772 N N . ASN A 1 98 ? 22.438 -22.562 -17.219 1 74.44 98 ASN A N 1
ATOM 773 C CA . ASN A 1 98 ? 22.219 -21.281 -17.859 1 74.44 98 ASN A CA 1
ATOM 774 C C . ASN A 1 98 ? 20.906 -20.641 -17.391 1 74.44 98 ASN A C 1
ATOM 776 O O . ASN A 1 98 ? 20.266 -19.906 -18.156 1 74.44 98 ASN A O 1
ATOM 780 N N . GLY A 1 99 ? 20.547 -21 -16.172 1 81.38 99 GLY A N 1
ATOM 781 C CA . GLY A 1 99 ? 19.312 -20.344 -15.781 1 81.38 99 GLY A CA 1
ATOM 782 C C . GLY A 1 99 ? 18.812 -20.797 -14.422 1 81.38 99 GLY A C 1
ATOM 783 O O . GLY A 1 99 ? 19.344 -21.75 -13.844 1 81.38 99 GLY A O 1
ATOM 784 N N . SER A 1 100 ? 17.859 -19.969 -13.953 1 81.06 100 SER A N 1
ATOM 785 C CA . SER A 1 100 ? 17.188 -20.344 -12.711 1 81.06 100 SER A CA 1
ATOM 786 C C . SER A 1 100 ? 16.281 -21.547 -12.906 1 81.06 100 SER A C 1
ATOM 788 O O . SER A 1 100 ? 16.062 -21.984 -14.039 1 81.06 100 SER A O 1
ATOM 790 N N . SER A 1 101 ? 15.922 -22.125 -11.789 1 79.44 101 SER A N 1
ATOM 791 C CA . SER A 1 101 ? 15.102 -23.344 -11.828 1 79.44 101 SER A CA 1
ATOM 792 C C . SER A 1 101 ? 13.758 -23.062 -12.492 1 79.44 101 SER A C 1
ATOM 794 O O . SER A 1 101 ? 13.25 -23.906 -13.242 1 79.44 101 SER A O 1
ATOM 796 N N . MET A 1 102 ? 13.258 -21.938 -12.25 1 89.38 102 MET A N 1
ATOM 797 C CA . MET A 1 102 ? 12.055 -21.5 -12.961 1 89.38 102 MET A CA 1
ATOM 798 C C . MET A 1 102 ? 12.281 -20.156 -13.648 1 89.38 102 MET A C 1
ATOM 800 O O . MET A 1 102 ? 13.211 -19.438 -13.312 1 89.38 102 MET A O 1
ATOM 804 N N . PRO A 1 103 ? 11.422 -19.922 -14.68 1 95.12 103 PRO A N 1
ATOM 805 C CA . PRO A 1 103 ? 11.602 -18.609 -15.32 1 95.12 103 PRO A CA 1
ATOM 806 C C . PRO A 1 103 ? 11.492 -17.453 -14.336 1 95.12 103 PRO A C 1
ATOM 808 O O . PRO A 1 103 ? 10.625 -17.469 -13.453 1 95.12 103 PRO A O 1
ATOM 811 N N . ALA A 1 104 ? 12.398 -16.547 -14.484 1 95.62 104 ALA A N 1
ATOM 812 C CA . ALA A 1 104 ? 12.383 -15.344 -13.648 1 95.62 104 ALA A CA 1
ATOM 813 C C . ALA A 1 104 ? 11.281 -14.383 -14.086 1 95.62 104 ALA A C 1
ATOM 815 O O . ALA A 1 104 ? 10.703 -13.672 -13.258 1 95.62 104 ALA A O 1
ATOM 816 N N . VAL A 1 105 ? 11.078 -14.359 -15.422 1 97 105 VAL A N 1
ATOM 817 C CA . VAL A 1 105 ? 10.078 -13.461 -16 1 97 105 VAL A CA 1
ATOM 818 C C . VAL A 1 105 ? 9.281 -14.203 -17.078 1 97 105 VAL A C 1
ATOM 820 O O . VAL A 1 105 ? 9.852 -14.953 -17.875 1 97 105 VAL A O 1
ATOM 823 N N . PHE A 1 106 ? 7.996 -14.094 -17.047 1 97.69 106 PHE A N 1
ATOM 824 C CA . PHE A 1 106 ? 7.113 -14.5 -18.141 1 97.69 106 PHE A CA 1
ATOM 825 C C . PHE A 1 106 ? 6.695 -13.305 -18.969 1 97.69 106 PHE A C 1
ATOM 827 O O . PHE A 1 106 ? 5.562 -12.828 -18.875 1 97.69 106 PHE A O 1
ATOM 834 N N . ASP A 1 107 ? 7.645 -12.898 -19.875 1 96.94 107 ASP A N 1
ATOM 835 C CA . ASP A 1 107 ? 7.449 -11.672 -20.625 1 96.94 107 ASP A CA 1
ATOM 836 C C . ASP A 1 107 ? 6.285 -11.812 -21.609 1 96.94 107 ASP A C 1
ATOM 838 O O . ASP A 1 107 ? 6.215 -12.781 -22.359 1 96.94 107 ASP A O 1
ATOM 842 N N . HIS A 1 108 ? 5.387 -10.781 -21.656 1 96.81 108 HIS A N 1
ATOM 843 C CA . HIS A 1 108 ? 4.172 -10.812 -22.469 1 96.81 108 HIS A CA 1
ATOM 844 C C . HIS A 1 108 ? 4.5 -10.883 -23.953 1 96.81 108 HIS A C 1
ATOM 846 O O . HIS A 1 108 ? 3.723 -11.43 -24.734 1 96.81 108 HIS A O 1
ATOM 852 N N . ARG A 1 109 ? 5.613 -10.344 -24.359 1 94.62 109 ARG A N 1
ATOM 853 C CA . ARG A 1 109 ? 5.961 -10.219 -25.766 1 94.62 109 ARG A CA 1
ATOM 854 C C . ARG A 1 109 ? 7.004 -11.25 -26.172 1 94.62 109 ARG A C 1
ATOM 856 O O . ARG A 1 109 ? 6.941 -11.812 -27.266 1 94.62 109 ARG A O 1
ATOM 863 N N . ARG A 1 110 ? 7.93 -11.555 -25.234 1 93.5 110 ARG A N 1
ATOM 864 C CA . ARG A 1 110 ? 9.133 -12.289 -25.625 1 93.5 110 ARG A CA 1
ATOM 865 C C . ARG A 1 110 ? 9.109 -13.711 -25.078 1 93.5 110 ARG A C 1
ATOM 867 O O . ARG A 1 110 ? 9.93 -14.539 -25.469 1 93.5 110 ARG A O 1
ATOM 874 N N . GLY A 1 111 ? 8.164 -14 -24.203 1 95.62 111 GLY A N 1
ATOM 875 C CA . GLY A 1 111 ? 8.133 -15.328 -23.609 1 95.62 111 GLY A CA 1
ATOM 876 C C . GLY A 1 111 ? 8.945 -15.43 -22.328 1 95.62 111 GLY A C 1
ATOM 877 O O . GLY A 1 111 ? 9.438 -14.414 -21.828 1 95.62 111 GLY A O 1
ATOM 878 N N . PRO A 1 112 ? 9 -16.609 -21.781 1 96.19 112 PRO A N 1
ATOM 879 C CA . PRO A 1 112 ? 9.688 -16.781 -20.5 1 96.19 112 PRO A CA 1
ATOM 880 C C . PRO A 1 112 ? 11.203 -16.703 -20.625 1 96.19 112 PRO A C 1
ATOM 882 O O . PRO A 1 112 ? 11.766 -17.109 -21.656 1 96.19 112 PRO A O 1
ATOM 885 N N . THR A 1 113 ? 11.852 -16.172 -19.656 1 95.69 113 THR A N 1
ATOM 886 C CA . THR A 1 113 ? 13.312 -16.156 -19.562 1 95.69 113 THR A CA 1
ATOM 887 C C . THR A 1 113 ? 13.758 -16.578 -18.172 1 95.69 113 THR A C 1
ATOM 889 O O . THR A 1 113 ? 13.133 -16.219 -17.172 1 95.69 113 THR A O 1
ATOM 892 N N . ARG A 1 114 ? 14.859 -17.328 -18.125 1 95.19 114 ARG A N 1
ATOM 893 C CA . ARG A 1 114 ? 15.414 -17.828 -16.875 1 95.19 114 ARG A CA 1
ATOM 894 C C . ARG A 1 114 ? 16.578 -16.953 -16.406 1 95.19 114 ARG A C 1
ATOM 896 O O . ARG A 1 114 ? 17.156 -17.203 -15.344 1 95.19 114 ARG A O 1
ATOM 903 N N . LYS A 1 115 ? 16.844 -15.898 -17.141 1 94.31 115 LYS A N 1
ATOM 904 C CA . LYS A 1 115 ? 17.922 -14.984 -16.797 1 94.31 115 LYS A CA 1
ATOM 905 C C . LYS A 1 115 ? 17.406 -13.805 -15.969 1 94.31 115 LYS A C 1
ATOM 907 O O . LYS A 1 115 ? 16.25 -13.398 -16.125 1 94.31 115 LYS A O 1
ATOM 912 N N . PHE A 1 116 ? 18.312 -13.289 -15.117 1 96.56 116 PHE A N 1
ATOM 913 C CA . PHE A 1 116 ? 18 -12.062 -14.383 1 96.56 116 PHE A CA 1
ATOM 914 C C . PHE A 1 116 ? 18.578 -10.852 -15.094 1 96.56 116 PHE A C 1
ATOM 916 O O . PHE A 1 116 ? 18.156 -9.719 -14.852 1 96.56 116 PHE A O 1
ATOM 923 N N . ARG A 1 117 ? 19.547 -11.086 -15.906 1 95.56 117 ARG A N 1
ATOM 924 C CA . ARG A 1 117 ? 20.312 -10.047 -16.594 1 95.56 117 ARG A CA 1
ATOM 925 C C . ARG A 1 117 ? 20.344 -10.289 -18.094 1 95.56 117 ARG A C 1
ATOM 927 O O . ARG A 1 117 ? 20.688 -11.383 -18.547 1 95.56 117 ARG A O 1
ATOM 934 N N . HIS A 1 118 ? 20.078 -9.234 -18.828 1 95.75 118 HIS A N 1
ATOM 935 C CA . HIS A 1 118 ? 20.094 -9.305 -20.297 1 95.75 118 HIS A CA 1
ATOM 936 C C . HIS A 1 118 ? 21 -8.227 -20.891 1 95.75 118 HIS A C 1
ATOM 938 O O . HIS A 1 118 ? 20.953 -7.074 -20.453 1 95.75 118 HIS A O 1
ATOM 944 N N . ARG A 1 119 ? 21.812 -8.594 -21.781 1 95.81 119 ARG A N 1
ATOM 945 C CA . ARG A 1 119 ? 22.734 -7.695 -22.469 1 95.81 119 ARG A CA 1
ATOM 946 C C . ARG A 1 119 ? 22.719 -7.945 -23.969 1 95.81 119 ARG A C 1
ATOM 948 O O . ARG A 1 119 ? 22.953 -9.07 -24.422 1 95.81 119 ARG A O 1
ATOM 955 N N . THR A 1 120 ? 22.5 -6.941 -24.703 1 95.88 120 THR A N 1
ATOM 956 C CA . THR A 1 120 ? 22.547 -7.062 -26.156 1 95.88 120 THR A CA 1
ATOM 957 C C . THR A 1 120 ? 23.922 -7.52 -26.625 1 95.88 120 THR A C 1
ATOM 959 O O . THR A 1 120 ? 24.047 -8.273 -27.594 1 95.88 120 THR A O 1
ATOM 962 N N . ALA A 1 121 ? 24.938 -7.051 -25.984 1 95.19 121 ALA A N 1
ATOM 963 C CA . ALA A 1 121 ? 26.312 -7.426 -26.297 1 95.19 121 ALA A CA 1
ATOM 964 C C . ALA A 1 121 ? 26.531 -8.93 -26.141 1 95.19 121 ALA A C 1
ATOM 966 O O . ALA A 1 121 ? 27.453 -9.5 -26.719 1 95.19 121 ALA A O 1
ATOM 967 N N . GLU A 1 122 ? 25.688 -9.539 -25.359 1 92.25 122 GLU A N 1
ATOM 968 C CA . GLU A 1 122 ? 25.797 -10.977 -25.141 1 92.25 122 GLU A CA 1
ATOM 969 C C . GLU A 1 122 ? 24.781 -11.742 -25.984 1 92.25 122 GLU A C 1
ATOM 971 O O . GLU A 1 122 ? 24.562 -12.938 -25.766 1 92.25 122 GLU A O 1
ATOM 976 N N . GLY A 1 123 ? 24.109 -11.047 -26.844 1 93.19 123 GLY A N 1
ATOM 977 C CA . GLY A 1 123 ? 23.203 -11.695 -27.766 1 93.19 123 GLY A CA 1
ATOM 978 C C . GLY A 1 123 ? 21.75 -11.617 -27.344 1 93.19 123 GLY A C 1
ATOM 979 O O . GLY A 1 123 ? 20.875 -12.148 -28.031 1 93.19 123 GLY A O 1
ATOM 980 N N . ASP A 1 124 ? 21.516 -10.945 -26.219 1 92.12 124 ASP A N 1
ATOM 981 C CA . ASP A 1 124 ? 20.125 -10.773 -25.797 1 92.12 124 ASP A CA 1
ATOM 982 C C . ASP A 1 124 ? 19.422 -9.703 -26.625 1 92.12 124 ASP A C 1
ATOM 984 O O . ASP A 1 124 ? 20.078 -8.859 -27.25 1 92.12 124 ASP A O 1
ATOM 988 N N . GLY A 1 125 ? 18.203 -9.727 -26.812 1 91.25 125 GLY A N 1
ATOM 989 C CA . GLY A 1 125 ? 17.422 -8.789 -27.609 1 91.25 125 GLY A CA 1
ATOM 990 C C . GLY A 1 125 ? 17.25 -7.441 -26.922 1 91.25 125 GLY A C 1
ATOM 991 O O . GLY A 1 125 ? 16.766 -6.488 -27.547 1 91.25 125 GLY A O 1
ATOM 992 N N . VAL A 1 126 ? 17.594 -7.344 -25.609 1 93.31 126 VAL A N 1
ATOM 993 C CA . VAL A 1 126 ? 17.406 -6.105 -24.859 1 93.31 126 VAL A CA 1
ATOM 994 C C . VAL A 1 126 ? 18.484 -5.988 -23.797 1 93.31 126 VAL A C 1
ATOM 996 O O . VAL A 1 126 ? 19.156 -6.973 -23.469 1 93.31 126 VAL A O 1
ATOM 999 N N . ASP A 1 127 ? 18.766 -4.754 -23.406 1 93.12 127 ASP A N 1
ATOM 1000 C CA . ASP A 1 127 ? 19.547 -4.516 -22.203 1 93.12 127 ASP A CA 1
ATOM 1001 C C . ASP A 1 127 ? 18.641 -4.281 -21 1 93.12 127 ASP A C 1
ATOM 1003 O O . ASP A 1 127 ? 17.906 -3.287 -20.938 1 93.12 127 ASP A O 1
ATOM 1007 N N . ALA A 1 128 ? 18.641 -5.242 -20.031 1 94.25 128 ALA A N 1
ATOM 1008 C CA . ALA A 1 128 ? 17.734 -5.117 -18.891 1 94.25 128 ALA A CA 1
ATOM 1009 C C . ALA A 1 128 ? 18.328 -5.793 -17.656 1 94.25 128 ALA A C 1
ATOM 1011 O O . ALA A 1 128 ? 18.844 -6.906 -17.734 1 94.25 128 ALA A O 1
ATOM 1012 N N . ASP A 1 129 ? 18.297 -5.008 -16.547 1 95.56 129 ASP A N 1
ATOM 1013 C CA . ASP A 1 129 ? 18.531 -5.621 -15.234 1 95.56 129 ASP A CA 1
ATOM 1014 C C . ASP A 1 129 ? 17.219 -6.137 -14.633 1 95.56 129 ASP A C 1
ATOM 1016 O O . ASP A 1 129 ? 16.203 -6.234 -15.32 1 95.56 129 ASP A O 1
ATOM 1020 N N . PHE A 1 130 ? 17.266 -6.555 -13.383 1 96.81 130 PHE A N 1
ATOM 1021 C CA . PHE A 1 130 ? 16.125 -7.289 -12.828 1 96.81 130 PHE A CA 1
ATOM 1022 C C . PHE A 1 130 ? 15.312 -6.402 -11.898 1 96.81 130 PHE A C 1
ATOM 1024 O O . PHE A 1 130 ? 14.078 -6.5 -11.859 1 96.81 130 PHE A O 1
ATOM 1031 N N . VAL A 1 131 ? 15.961 -5.496 -11.094 1 96.75 131 VAL A N 1
ATOM 1032 C CA . VAL A 1 131 ? 15.258 -4.629 -10.156 1 96.75 131 VAL A CA 1
ATOM 1033 C C . VAL A 1 131 ? 15.883 -3.236 -10.172 1 96.75 131 VAL A C 1
ATOM 1035 O O . VAL A 1 131 ? 17 -3.053 -10.672 1 96.75 131 VAL A O 1
ATOM 1038 N N . ALA A 1 132 ? 15.156 -2.283 -9.727 1 94.88 132 ALA A N 1
ATOM 1039 C CA . ALA A 1 132 ? 15.672 -0.935 -9.5 1 94.88 132 ALA A CA 1
ATOM 1040 C C . ALA A 1 132 ? 16.047 -0.732 -8.039 1 94.88 132 ALA A C 1
ATOM 1042 O O . ALA A 1 132 ? 15.336 -1.181 -7.137 1 94.88 132 ALA A O 1
ATOM 1043 N N . LEU A 1 133 ? 17.156 -0.065 -7.766 1 94.94 133 LEU A N 1
ATOM 1044 C CA . LEU A 1 133 ? 17.641 0.118 -6.402 1 94.94 133 LEU A CA 1
ATOM 1045 C C . LEU A 1 133 ? 17.266 1.497 -5.871 1 94.94 133 LEU A C 1
ATOM 1047 O O . LEU A 1 133 ? 17.469 1.783 -4.688 1 94.94 133 LEU A O 1
ATOM 1051 N N . SER A 1 134 ? 16.812 2.381 -6.738 1 92 134 SER A N 1
ATOM 1052 C CA . SER A 1 134 ? 16.266 3.691 -6.395 1 92 134 SER A CA 1
ATOM 1053 C C . SER A 1 134 ? 15.125 4.082 -7.324 1 92 134 SER A C 1
ATOM 1055 O O . SER A 1 134 ? 14.938 3.467 -8.375 1 92 134 SER A O 1
ATOM 1057 N N . LYS A 1 135 ? 14.367 5.047 -6.863 1 87.69 135 LYS A N 1
ATOM 1058 C CA . LYS A 1 135 ? 13.258 5.465 -7.715 1 87.69 135 LYS A CA 1
ATOM 1059 C C . LYS A 1 135 ? 13.758 5.953 -9.07 1 87.69 135 LYS A C 1
ATOM 1061 O O . LYS A 1 135 ? 14.883 6.434 -9.188 1 87.69 135 LYS A O 1
ATOM 1066 N N . TRP A 1 136 ? 12.922 5.805 -10.023 1 80.62 136 TRP A N 1
ATOM 1067 C CA . TRP A 1 136 ? 13.281 6.184 -11.383 1 80.62 136 TRP A CA 1
ATOM 1068 C C . TRP A 1 136 ? 12.766 7.578 -11.719 1 80.62 136 TRP A C 1
ATOM 1070 O O . TRP A 1 136 ? 11.625 7.918 -11.398 1 80.62 136 TRP A O 1
ATOM 1080 N N . VAL A 1 137 ? 13.664 8.375 -12.156 1 80.31 137 VAL A N 1
ATOM 1081 C CA . VAL A 1 137 ? 13.305 9.672 -12.734 1 80.31 137 VAL A CA 1
ATOM 1082 C C . VAL A 1 137 ? 14 9.844 -14.086 1 80.31 137 VAL A C 1
ATOM 1084 O O . VAL A 1 137 ? 15.062 9.258 -14.32 1 80.31 137 VAL A O 1
ATOM 1087 N N . ALA A 1 138 ? 13.438 10.555 -14.984 1 76.88 138 ALA A N 1
ATOM 1088 C CA . ALA A 1 138 ? 13.93 10.688 -16.359 1 76.88 138 ALA A CA 1
ATOM 1089 C C . ALA A 1 138 ? 15.258 11.438 -16.391 1 76.88 138 ALA A C 1
ATOM 1091 O O . ALA A 1 138 ? 16.062 11.266 -17.312 1 76.88 138 ALA A O 1
ATOM 1092 N N . TYR A 1 139 ? 15.555 12.258 -15.359 1 79.62 139 TYR A N 1
ATOM 1093 C CA . TYR A 1 139 ? 16.688 13.172 -15.445 1 79.62 139 TYR A CA 1
ATOM 1094 C C . TYR A 1 139 ? 17.906 12.617 -14.711 1 79.62 139 TYR A C 1
ATOM 1096 O O . TYR A 1 139 ? 18.922 13.297 -14.57 1 79.62 139 TYR A O 1
ATOM 1104 N N . ARG A 1 140 ? 17.875 11.32 -14.219 1 81.62 140 ARG A N 1
ATOM 1105 C CA . ARG A 1 140 ? 19 10.68 -13.562 1 81.62 140 ARG A CA 1
ATOM 1106 C C . ARG A 1 140 ? 19.219 9.266 -14.094 1 81.62 140 ARG A C 1
ATOM 1108 O O . ARG A 1 140 ? 18.281 8.633 -14.586 1 81.62 140 ARG A O 1
ATOM 1115 N N . PRO A 1 141 ? 20.422 8.898 -13.977 1 80.88 141 PRO A N 1
ATOM 1116 C CA . PRO A 1 141 ? 20.672 7.508 -14.352 1 80.88 141 PRO A CA 1
ATOM 1117 C C . PRO A 1 141 ? 19.938 6.516 -13.453 1 80.88 141 PRO A C 1
ATOM 1119 O O . PRO A 1 141 ? 19.812 6.746 -12.242 1 80.88 141 PRO A O 1
ATOM 1122 N N . ARG A 1 142 ? 19.562 5.453 -14.047 1 82 142 ARG A N 1
ATOM 1123 C CA . ARG A 1 142 ? 18.891 4.391 -13.305 1 82 142 ARG A CA 1
ATOM 1124 C C . ARG A 1 142 ? 19.906 3.57 -12.508 1 82 142 ARG A C 1
ATOM 1126 O O . ARG A 1 142 ? 20.969 3.217 -13.016 1 82 142 ARG A O 1
ATOM 1133 N N . HIS A 1 143 ? 19.609 3.367 -11.328 1 91.31 143 HIS A N 1
ATOM 1134 C CA . HIS A 1 143 ? 20.359 2.408 -10.516 1 91.31 143 HIS A CA 1
ATOM 1135 C C . HIS A 1 143 ? 19.656 1.054 -10.492 1 91.31 143 HIS A C 1
ATOM 1137 O O . HIS A 1 143 ? 18.734 0.846 -9.703 1 91.31 143 HIS A O 1
ATOM 1143 N N . SER A 1 144 ? 20.047 0.189 -11.367 1 94 144 SER A N 1
ATOM 1144 C CA . SER A 1 144 ? 19.422 -1.124 -11.477 1 94 144 SER A CA 1
ATOM 1145 C C . SER A 1 144 ? 20.391 -2.232 -11.07 1 94 144 SER A C 1
ATOM 1147 O O . SER A 1 144 ? 21.578 -1.991 -10.906 1 94 144 SER A O 1
ATOM 1149 N N . TRP A 1 145 ? 19.859 -3.404 -10.812 1 96.62 145 TRP A N 1
ATOM 1150 C CA . TRP A 1 145 ? 20.656 -4.5 -10.281 1 96.62 145 TRP A CA 1
ATOM 1151 C C . TRP A 1 145 ? 20.156 -5.844 -10.797 1 96.62 145 TRP A C 1
ATOM 1153 O O . TRP A 1 145 ? 18.953 -6.035 -10.984 1 96.62 145 TRP A O 1
ATOM 1163 N N . SER A 1 146 ? 21.031 -6.73 -11.062 1 97.38 146 SER A N 1
ATOM 1164 C CA . SER A 1 146 ? 20.781 -8.133 -11.367 1 97.38 146 SER A CA 1
ATOM 1165 C C . SER A 1 146 ? 21.984 -9 -11.031 1 97.38 146 SER A C 1
ATOM 1167 O O . SER A 1 146 ? 23.125 -8.539 -11.125 1 97.38 146 SER A O 1
ATOM 1169 N N . PRO A 1 147 ? 21.828 -10.18 -10.617 1 97.44 147 PRO A N 1
ATOM 1170 C CA . PRO A 1 147 ? 22.953 -11.086 -10.445 1 97.44 147 PRO A CA 1
ATOM 1171 C C . PRO A 1 147 ? 23.281 -11.867 -11.719 1 97.44 147 PRO A C 1
ATOM 1173 O O . PRO A 1 147 ? 22.406 -12.062 -12.57 1 97.44 147 PRO A O 1
ATOM 1176 N N . ARG A 1 148 ? 24.469 -12.219 -11.828 1 95.75 148 ARG A N 1
ATOM 1177 C CA . ARG A 1 148 ? 24.891 -13.156 -12.875 1 95.75 148 ARG A CA 1
ATOM 1178 C C . ARG A 1 148 ? 24.672 -14.594 -12.43 1 95.75 148 ARG A C 1
ATOM 1180 O O . ARG A 1 148 ? 25.031 -14.961 -11.312 1 95.75 148 ARG A O 1
ATOM 1187 N N . ILE A 1 149 ? 24.203 -15.422 -13.297 1 95.88 149 ILE A N 1
ATOM 1188 C CA . ILE A 1 149 ? 23.938 -16.812 -12.961 1 95.88 149 ILE A CA 1
ATOM 1189 C C . ILE A 1 149 ? 25.188 -17.656 -13.164 1 95.88 149 ILE A C 1
ATOM 1191 O O . ILE A 1 149 ? 25.891 -17.5 -14.164 1 95.88 149 ILE A O 1
ATOM 1195 N N . VAL A 1 150 ? 25.469 -18.469 -12.219 1 94.44 150 VAL A N 1
ATOM 1196 C CA . VAL A 1 150 ? 26.547 -19.453 -12.281 1 94.44 150 VAL A CA 1
ATOM 1197 C C . VAL A 1 150 ? 25.984 -20.859 -12.078 1 94.44 150 VAL A C 1
ATOM 1199 O O . VAL A 1 150 ? 25.312 -21.125 -11.078 1 94.44 150 VAL A O 1
ATOM 1202 N N . GLY A 1 151 ? 26.266 -21.812 -12.984 1 93 151 GLY A N 1
ATOM 1203 C CA . GLY A 1 151 ? 25.703 -23.156 -12.961 1 93 151 GLY A CA 1
ATOM 1204 C C . GLY A 1 151 ? 26.484 -24.109 -12.07 1 93 151 GLY A C 1
ATOM 1205 O O . GLY A 1 151 ? 26.984 -25.141 -12.531 1 93 151 GLY A O 1
ATOM 1206 N N . ARG A 1 152 ? 26.578 -23.875 -10.797 1 92.81 152 ARG A N 1
ATOM 1207 C CA . ARG A 1 152 ? 27.219 -24.734 -9.812 1 92.81 152 ARG A CA 1
ATOM 1208 C C . ARG A 1 152 ? 26.75 -24.391 -8.398 1 92.81 152 ARG A C 1
ATOM 1210 O O . ARG A 1 152 ? 26.016 -23.422 -8.203 1 92.81 152 ARG A O 1
ATOM 1217 N N . ALA A 1 153 ? 27.078 -25.203 -7.5 1 94 153 ALA A N 1
ATOM 1218 C CA . ALA A 1 153 ? 26.75 -24.953 -6.098 1 94 153 ALA A CA 1
ATOM 1219 C C . ALA A 1 153 ? 27.609 -23.844 -5.516 1 94 153 ALA A C 1
ATOM 1221 O O . ALA A 1 153 ? 28.656 -23.5 -6.078 1 94 153 ALA A O 1
ATOM 1222 N N . LEU A 1 154 ? 27.156 -23.297 -4.391 1 95.5 154 LEU A N 1
ATOM 1223 C CA . LEU A 1 154 ? 27.938 -22.328 -3.639 1 95.5 154 LEU A CA 1
ATOM 1224 C C . LEU A 1 154 ? 29.328 -22.875 -3.334 1 95.5 154 LEU A C 1
ATOM 1226 O O . LEU A 1 154 ? 29.469 -24.047 -2.982 1 95.5 154 LEU A O 1
ATOM 1230 N N . PRO A 1 155 ? 30.297 -22.031 -3.469 1 94.44 155 PRO A N 1
ATOM 1231 C CA . PRO A 1 155 ? 31.641 -22.5 -3.113 1 94.44 155 PRO A CA 1
ATOM 1232 C C . PRO A 1 155 ? 31.75 -22.906 -1.646 1 94.44 155 PRO A C 1
ATOM 1234 O O . PRO A 1 155 ? 31.141 -22.281 -0.779 1 94.44 155 PRO A O 1
ATOM 1237 N N . ARG A 1 156 ? 32.562 -23.828 -1.432 1 92.38 156 ARG A N 1
ATOM 1238 C CA . ARG A 1 156 ? 32.781 -24.297 -0.066 1 92.38 156 ARG A CA 1
ATOM 1239 C C . ARG A 1 156 ? 33.438 -23.219 0.79 1 92.38 156 ARG A C 1
ATOM 1241 O O . ARG A 1 156 ? 33.062 -23.031 1.951 1 92.38 156 ARG A O 1
ATOM 1248 N N . ARG A 1 157 ? 34.406 -22.609 0.2 1 93.06 157 ARG A N 1
ATOM 1249 C CA . ARG A 1 157 ? 35.062 -21.5 0.9 1 93.06 157 ARG A CA 1
ATOM 1250 C C . ARG A 1 157 ? 34.406 -20.172 0.55 1 93.06 157 ARG A C 1
ATOM 1252 O O . ARG A 1 157 ? 34.531 -19.688 -0.578 1 93.06 157 ARG A O 1
ATOM 1259 N N . HIS A 1 158 ? 33.656 -19.609 1.35 1 95.69 158 HIS A N 1
ATOM 1260 C CA . HIS A 1 158 ? 33.031 -18.297 1.204 1 95.69 158 HIS A CA 1
ATOM 1261 C C . HIS A 1 158 ? 32.844 -17.625 2.561 1 95.69 158 HIS A C 1
ATOM 1263 O O . HIS A 1 158 ? 32.75 -18.312 3.586 1 95.69 158 HIS A O 1
ATOM 1269 N N . ARG A 1 159 ? 32.906 -16.344 2.592 1 96.25 159 ARG A N 1
ATOM 1270 C CA . ARG A 1 159 ? 32.531 -15.586 3.775 1 96.25 159 ARG A CA 1
ATOM 1271 C C . ARG A 1 159 ? 31.016 -15.398 3.824 1 96.25 159 ARG A C 1
ATOM 1273 O O . ARG A 1 159 ? 30.406 -14.938 2.855 1 96.25 159 ARG A O 1
ATOM 1280 N N . ARG A 1 160 ? 30.469 -15.758 4.934 1 96.12 160 ARG A N 1
ATOM 1281 C CA . ARG A 1 160 ? 29.016 -15.68 5.078 1 96.12 160 ARG A CA 1
ATOM 1282 C C . ARG A 1 160 ? 28.609 -14.422 5.832 1 96.12 160 ARG A C 1
ATOM 1284 O O . ARG A 1 160 ? 29.109 -14.148 6.922 1 96.12 160 ARG A O 1
ATOM 1291 N N . LEU A 1 161 ? 27.766 -13.578 5.238 1 95.75 161 LEU A N 1
ATOM 1292 C CA . LEU A 1 161 ? 27.094 -12.492 5.938 1 95.75 161 LEU A CA 1
ATOM 1293 C C . LEU A 1 161 ? 25.719 -12.938 6.438 1 95.75 161 LEU A C 1
ATOM 1295 O O . LEU A 1 161 ? 24.781 -13.062 5.648 1 95.75 161 LEU A O 1
ATOM 1299 N N . ARG A 1 162 ? 25.609 -13.102 7.699 1 95.88 162 ARG A N 1
ATOM 1300 C CA . ARG A 1 162 ? 24.406 -13.672 8.312 1 95.88 162 ARG A CA 1
ATOM 1301 C C . ARG A 1 162 ? 23.297 -12.633 8.391 1 95.88 162 ARG A C 1
ATOM 1303 O O . ARG A 1 162 ? 23.562 -11.438 8.539 1 95.88 162 ARG A O 1
ATOM 1310 N N . GLY A 1 163 ? 22.047 -13.078 8.258 1 96.25 163 GLY A N 1
ATOM 1311 C CA . GLY A 1 163 ? 20.891 -12.211 8.414 1 96.25 163 GLY A CA 1
ATOM 1312 C C . GLY A 1 163 ? 20.469 -11.547 7.117 1 96.25 163 GLY A C 1
ATOM 1313 O O . GLY A 1 163 ? 20.75 -12.055 6.027 1 96.25 163 GLY A O 1
ATOM 1314 N N . LEU A 1 164 ? 19.672 -10.508 7.246 1 97.56 164 LEU A N 1
ATOM 1315 C CA . LEU A 1 164 ? 19.125 -9.805 6.086 1 97.56 164 LEU A CA 1
ATOM 1316 C C . LEU A 1 164 ? 19.969 -8.578 5.75 1 97.56 164 LEU A C 1
ATOM 1318 O O . LEU A 1 164 ? 20.234 -7.742 6.617 1 97.56 164 LEU A O 1
ATOM 1322 N N . THR A 1 165 ? 20.438 -8.484 4.539 1 97.56 165 THR A N 1
ATOM 1323 C CA . THR A 1 165 ? 21.125 -7.32 3.996 1 97.56 165 THR A CA 1
ATOM 1324 C C . THR A 1 165 ? 20.328 -6.688 2.863 1 97.56 165 THR A C 1
ATOM 1326 O O . THR A 1 165 ? 19.828 -7.391 1.984 1 97.56 165 THR A O 1
ATOM 1329 N N . ALA A 1 166 ? 20.156 -5.398 2.932 1 97.38 166 ALA A N 1
ATOM 1330 C CA . ALA A 1 166 ? 19.469 -4.688 1.851 1 97.38 166 ALA A CA 1
ATOM 1331 C C . ALA A 1 166 ? 20.469 -3.889 1.011 1 97.38 166 ALA A C 1
ATOM 1333 O O . ALA A 1 166 ? 21.312 -3.17 1.553 1 97.38 166 ALA A O 1
ATOM 1334 N N . LEU A 1 167 ? 20.406 -4.082 -0.262 1 96.81 167 LEU A N 1
ATOM 1335 C CA . LEU A 1 167 ? 21.172 -3.246 -1.182 1 96.81 167 LEU A CA 1
ATOM 1336 C C . LEU A 1 167 ? 20.391 -1.986 -1.544 1 96.81 167 LEU A C 1
ATOM 1338 O O . LEU A 1 167 ? 19.234 -2.066 -1.956 1 96.81 167 LEU A O 1
ATOM 1342 N N . SER A 1 168 ? 20.969 -0.836 -1.322 1 93.88 168 SER A N 1
ATOM 1343 C CA . SER A 1 168 ? 20.281 0.426 -1.57 1 93.88 168 SER A CA 1
ATOM 1344 C C . SER A 1 168 ? 21.156 1.392 -2.355 1 93.88 168 SER A C 1
ATOM 1346 O O . SER A 1 168 ? 22.375 1.429 -2.16 1 93.88 168 SER A O 1
ATOM 1348 N N . ALA A 1 169 ? 20.516 2.121 -3.336 1 94.19 169 ALA A N 1
ATOM 1349 C CA . ALA A 1 169 ? 21.188 3.209 -4.039 1 94.19 169 ALA A CA 1
ATOM 1350 C C . ALA A 1 169 ? 20.609 4.562 -3.639 1 94.19 169 ALA A C 1
ATOM 1352 O O . ALA A 1 169 ? 19.422 4.809 -3.814 1 94.19 169 ALA A O 1
ATOM 1353 N N . PRO A 1 170 ? 21.484 5.418 -3.113 1 91.81 170 PRO A N 1
ATOM 1354 C CA . PRO A 1 170 ? 20.953 6.727 -2.727 1 91.81 170 PRO A CA 1
ATOM 1355 C C . PRO A 1 170 ? 20.453 7.539 -3.92 1 91.81 170 PRO A C 1
ATOM 1357 O O . PRO A 1 170 ? 21.062 7.512 -4.992 1 91.81 170 PRO A O 1
ATOM 1360 N N . PHE A 1 171 ? 19.375 8.242 -3.826 1 92.44 171 PHE A N 1
ATOM 1361 C CA . PHE A 1 171 ? 18.828 9.094 -4.871 1 92.44 171 PHE A CA 1
ATOM 1362 C C . PHE A 1 171 ? 19.312 10.523 -4.723 1 92.44 171 PHE A C 1
ATOM 1364 O O . PHE A 1 171 ? 20.141 10.984 -5.508 1 92.44 171 PHE A O 1
ATOM 1371 N N . VAL A 1 172 ? 18.891 11.266 -3.693 1 93.62 172 VAL A N 1
ATOM 1372 C CA . VAL A 1 172 ? 19.422 12.562 -3.27 1 93.62 172 VAL A CA 1
ATOM 1373 C C . VAL A 1 172 ? 19.781 12.508 -1.789 1 93.62 172 VAL A C 1
ATOM 1375 O O . VAL A 1 172 ? 18.984 12.883 -0.93 1 93.62 172 VAL A O 1
ATOM 1378 N N . PRO A 1 173 ? 21.031 12.117 -1.501 1 95.06 173 PRO A N 1
ATOM 1379 C CA . PRO A 1 173 ? 21.406 11.805 -0.119 1 95.06 173 PRO A CA 1
ATOM 1380 C C . PRO A 1 173 ? 21.531 13.055 0.754 1 95.06 173 PRO A C 1
ATOM 1382 O O . PRO A 1 173 ? 21.719 12.945 1.97 1 95.06 173 PRO A O 1
ATOM 1385 N N . THR A 1 174 ? 21.438 14.273 0.154 1 96.19 174 THR A N 1
ATOM 1386 C CA . THR A 1 174 ? 21.609 15.508 0.921 1 96.19 174 THR A CA 1
ATOM 1387 C C . THR A 1 174 ? 20.266 16.172 1.16 1 96.19 174 THR A C 1
ATOM 1389 O O . THR A 1 174 ? 20.203 17.344 1.565 1 96.19 174 THR A O 1
ATOM 1392 N N . ASN A 1 175 ? 19.25 15.5 0.829 1 95.44 175 ASN A N 1
ATOM 1393 C CA . ASN A 1 175 ? 17.891 15.977 1.073 1 95.44 175 ASN A CA 1
ATOM 1394 C C . ASN A 1 175 ? 17.156 15.078 2.057 1 95.44 175 ASN A C 1
ATOM 1396 O O . ASN A 1 175 ? 16.984 13.883 1.808 1 95.44 175 ASN A O 1
ATOM 1400 N N . LEU A 1 176 ? 16.703 15.664 3.094 1 96.38 176 LEU A N 1
ATOM 1401 C CA . LEU A 1 176 ? 16.062 14.922 4.176 1 96.38 176 LEU A CA 1
ATOM 1402 C C . LEU A 1 176 ? 14.891 14.094 3.65 1 96.38 176 LEU A C 1
ATOM 1404 O O . LEU A 1 176 ? 14.766 12.914 3.973 1 96.38 176 LEU A O 1
ATOM 1408 N N . GLY A 1 177 ? 14.016 14.68 2.92 1 96.81 177 GLY A N 1
ATOM 1409 C CA . GLY A 1 177 ? 12.844 13.992 2.398 1 96.81 177 GLY A CA 1
ATOM 1410 C C . GLY A 1 177 ? 13.188 12.766 1.572 1 96.81 177 GLY A C 1
ATOM 1411 O O . GLY A 1 177 ? 12.578 11.711 1.743 1 96.81 177 GLY A O 1
ATOM 1412 N N . HIS A 1 178 ? 14.164 12.891 0.727 1 95.88 178 HIS A N 1
ATOM 1413 C CA . HIS A 1 178 ? 14.531 11.789 -0.156 1 95.88 178 HIS A CA 1
ATOM 1414 C C . HIS A 1 178 ? 15.211 10.664 0.62 1 95.88 178 HIS A C 1
ATOM 1416 O O . HIS A 1 178 ? 15.039 9.492 0.295 1 95.88 178 HIS A O 1
ATOM 1422 N N . VAL A 1 179 ? 15.992 10.992 1.647 1 96.69 179 VAL A N 1
ATOM 1423 C CA . VAL A 1 179 ? 16.641 9.945 2.438 1 96.69 179 VAL A CA 1
ATOM 1424 C C . VAL A 1 179 ? 15.602 9.242 3.305 1 96.69 179 VAL A C 1
ATOM 1426 O O . VAL A 1 179 ? 15.547 8.008 3.34 1 96.69 179 VAL A O 1
ATOM 1429 N N . ALA A 1 180 ? 14.734 9.953 3.939 1 97.88 180 ALA A N 1
ATOM 1430 C CA . ALA A 1 180 ? 13.773 9.391 4.883 1 97.88 180 ALA A CA 1
ATOM 1431 C C . ALA A 1 180 ? 12.68 8.617 4.152 1 97.88 180 ALA A C 1
ATOM 1433 O O . ALA A 1 180 ? 12.375 7.473 4.508 1 97.88 180 ALA A O 1
ATOM 1434 N N . TRP A 1 181 ? 12.18 9.219 3.047 1 97.12 181 TRP A N 1
ATOM 1435 C CA . TRP A 1 181 ? 10.914 8.711 2.533 1 97.12 181 TRP A CA 1
ATOM 1436 C C . TRP A 1 181 ? 11.102 8.047 1.173 1 97.12 181 TRP A C 1
ATOM 1438 O O . TRP A 1 181 ? 10.219 7.328 0.697 1 97.12 181 TRP A O 1
ATOM 1448 N N . ASP A 1 182 ? 12.258 8.211 0.495 1 95 182 ASP A N 1
ATOM 1449 C CA . ASP A 1 182 ? 12.5 7.582 -0.801 1 95 182 ASP A CA 1
ATOM 1450 C C . ASP A 1 182 ? 13.617 6.543 -0.708 1 95 182 ASP A C 1
ATOM 1452 O O . ASP A 1 182 ? 13.922 5.863 -1.69 1 95 182 ASP A O 1
ATOM 1456 N N . GLU A 1 183 ? 14.227 6.484 0.412 1 95.31 183 GLU A N 1
ATOM 1457 C CA . GLU A 1 183 ? 15.266 5.469 0.566 1 95.31 183 GLU A CA 1
ATOM 1458 C C . GLU A 1 183 ? 15 4.594 1.792 1 95.31 183 GLU A C 1
ATOM 1460 O O . GLU A 1 183 ? 14.68 3.414 1.662 1 95.31 183 GLU A O 1
ATOM 1465 N N . ALA A 1 184 ? 14.953 5.184 3 1 96.81 184 ALA A N 1
ATOM 1466 C CA . ALA A 1 184 ? 14.828 4.422 4.238 1 96.81 184 ALA A CA 1
ATOM 1467 C C . ALA A 1 184 ? 13.453 3.766 4.34 1 96.81 184 ALA A C 1
ATOM 1469 O O . ALA A 1 184 ? 13.352 2.561 4.582 1 96.81 184 ALA A O 1
ATOM 1470 N N . PHE A 1 185 ? 12.391 4.523 4.133 1 97.88 185 PHE A N 1
ATOM 1471 C CA . PHE A 1 185 ? 11.039 4.004 4.25 1 97.88 185 PHE A CA 1
ATOM 1472 C C . PHE A 1 185 ? 10.797 2.887 3.24 1 97.88 185 PHE A C 1
ATOM 1474 O O . PHE A 1 185 ? 10.266 1.828 3.59 1 97.88 185 PHE A O 1
ATOM 1481 N N . PRO A 1 186 ? 11.234 3.025 2.033 1 96.75 186 PRO A N 1
ATOM 1482 C CA . PRO A 1 186 ? 11.055 1.946 1.059 1 96.75 186 PRO A CA 1
ATOM 1483 C C . PRO A 1 186 ? 11.75 0.651 1.476 1 96.75 186 PRO A C 1
ATOM 1485 O O . PRO A 1 186 ? 11.258 -0.44 1.173 1 96.75 186 PRO A O 1
ATOM 1488 N N . LEU A 1 187 ? 12.883 0.75 2.184 1 97 187 LEU A N 1
ATOM 1489 C CA . LEU A 1 187 ? 13.547 -0.456 2.67 1 97 187 LEU A CA 1
ATOM 1490 C C . LEU A 1 187 ? 12.672 -1.186 3.682 1 97 187 LEU A C 1
ATOM 1492 O O . LEU A 1 187 ? 12.555 -2.412 3.639 1 97 187 LEU A O 1
ATOM 1496 N N . LEU A 1 188 ? 12.086 -0.422 4.582 1 97.69 188 LEU A N 1
ATOM 1497 C CA . LEU A 1 188 ? 11.172 -1.027 5.547 1 97.69 188 LEU A CA 1
ATOM 1498 C C . LEU A 1 188 ? 9.969 -1.643 4.84 1 97.69 188 LEU A C 1
ATOM 1500 O O . LEU A 1 188 ? 9.555 -2.754 5.172 1 97.69 188 LEU A O 1
ATOM 1504 N N . VAL A 1 189 ? 9.43 -0.939 3.863 1 97.94 189 VAL A N 1
ATOM 1505 C CA . VAL A 1 189 ? 8.281 -1.422 3.102 1 97.94 189 VAL A CA 1
ATOM 1506 C C . VAL A 1 189 ? 8.641 -2.73 2.398 1 97.94 189 VAL A C 1
ATOM 1508 O O . VAL A 1 189 ? 7.875 -3.693 2.436 1 97.94 189 VAL A O 1
ATOM 1511 N N . ALA A 1 190 ? 9.797 -2.783 1.799 1 97.75 190 ALA A N 1
ATOM 1512 C CA . ALA A 1 190 ? 10.227 -3.977 1.074 1 97.75 190 ALA A CA 1
ATOM 1513 C C . ALA A 1 190 ? 10.328 -5.18 2.01 1 97.75 190 ALA A C 1
ATOM 1515 O O . ALA A 1 190 ? 9.93 -6.289 1.65 1 97.75 190 ALA A O 1
ATOM 1516 N N . MET A 1 191 ? 10.875 -4.977 3.225 1 98.06 191 MET A N 1
ATOM 1517 C CA . MET A 1 191 ? 10.93 -6.059 4.203 1 98.06 191 MET A CA 1
ATOM 1518 C C . MET A 1 191 ? 9.539 -6.613 4.484 1 98.06 191 MET A C 1
ATOM 1520 O O . MET A 1 191 ? 9.344 -7.828 4.488 1 98.06 191 MET A O 1
ATOM 1524 N N . ALA A 1 192 ? 8.641 -5.676 4.668 1 98.25 192 ALA A N 1
ATOM 1525 C CA . ALA A 1 192 ? 7.277 -6.078 4.988 1 98.25 192 ALA A CA 1
ATOM 1526 C C . ALA A 1 192 ? 6.621 -6.781 3.801 1 98.25 192 ALA A C 1
ATOM 1528 O O . ALA A 1 192 ? 5.945 -7.801 3.971 1 98.25 192 ALA A O 1
ATOM 1529 N N . GLN A 1 193 ? 6.777 -6.258 2.59 1 97.88 193 GLN A N 1
ATOM 1530 C CA . GLN A 1 193 ? 6.195 -6.828 1.379 1 97.88 193 GLN A CA 1
ATOM 1531 C C . GLN A 1 193 ? 6.609 -8.289 1.201 1 97.88 193 GLN A C 1
ATOM 1533 O O . GLN A 1 193 ? 5.812 -9.117 0.757 1 97.88 193 GLN A O 1
ATOM 1538 N N . LEU A 1 194 ? 7.84 -8.578 1.557 1 98.19 194 LEU A N 1
ATOM 1539 C CA . LEU A 1 194 ? 8.383 -9.906 1.273 1 98.19 194 LEU A CA 1
ATOM 1540 C C . LEU A 1 194 ? 8.32 -10.797 2.51 1 98.19 194 LEU A C 1
ATOM 1542 O O . LEU A 1 194 ? 8.711 -11.961 2.457 1 98.19 194 LEU A O 1
ATOM 1546 N N . GLY A 1 195 ? 7.824 -10.273 3.641 1 97.94 195 GLY A N 1
ATOM 1547 C CA . GLY A 1 195 ? 7.66 -11.055 4.855 1 97.94 195 GLY A CA 1
ATOM 1548 C C . GLY A 1 195 ? 8.977 -11.414 5.516 1 97.94 195 GLY A C 1
ATOM 1549 O O . GLY A 1 195 ? 9.133 -12.516 6.043 1 97.94 195 GLY A O 1
ATOM 1550 N N . VAL A 1 196 ? 9.961 -10.484 5.469 1 98.06 196 VAL A N 1
ATOM 1551 C CA . VAL A 1 196 ? 11.273 -10.758 6.047 1 98.06 196 VAL A CA 1
ATOM 1552 C C . VAL A 1 196 ? 11.656 -9.633 7.008 1 98.06 196 VAL A C 1
ATOM 1554 O O . VAL A 1 196 ? 12.836 -9.297 7.133 1 98.06 196 VAL A O 1
ATOM 1557 N N . TYR A 1 197 ? 10.672 -8.945 7.566 1 97.81 197 TYR A N 1
ATOM 1558 C CA . TYR A 1 197 ? 10.914 -7.812 8.453 1 97.81 197 TYR A CA 1
ATOM 1559 C C . TYR A 1 197 ? 11.852 -8.203 9.594 1 97.81 197 TYR A C 1
ATOM 1561 O O . TYR A 1 197 ? 11.711 -9.273 10.188 1 97.81 197 TYR A O 1
ATOM 1569 N N . THR A 1 198 ? 12.781 -7.363 9.867 1 96.38 198 THR A N 1
ATOM 1570 C CA . THR A 1 198 ? 13.695 -7.484 11 1 96.38 198 THR A CA 1
ATOM 1571 C C . THR A 1 198 ? 14.023 -6.109 11.578 1 96.38 198 THR A C 1
ATOM 1573 O O . THR A 1 198 ? 14.141 -5.133 10.836 1 96.38 198 THR A O 1
ATOM 1576 N N . PRO A 1 199 ? 14.188 -5.996 12.828 1 93.5 199 PRO A N 1
ATOM 1577 C CA . PRO A 1 199 ? 14.633 -4.73 13.422 1 93.5 199 PRO A CA 1
ATOM 1578 C C . PRO A 1 199 ? 16.141 -4.523 13.305 1 93.5 199 PRO A C 1
ATOM 1580 O O . PRO A 1 199 ? 16.656 -3.502 13.758 1 93.5 199 PRO A O 1
ATOM 1583 N N . ARG A 1 200 ? 16.844 -5.516 12.695 1 94.75 200 ARG A N 1
ATOM 1584 C CA . ARG A 1 200 ? 18.297 -5.469 12.578 1 94.75 200 ARG A CA 1
ATOM 1585 C C . ARG A 1 200 ? 18.734 -5.625 11.133 1 94.75 200 ARG A C 1
ATOM 1587 O O . ARG A 1 200 ? 19.578 -6.469 10.82 1 94.75 200 ARG A O 1
ATOM 1594 N N . LEU A 1 201 ? 18.297 -4.746 10.312 1 96.88 201 LEU A N 1
ATOM 1595 C CA . LEU A 1 201 ? 18.625 -4.77 8.891 1 96.88 201 LEU A CA 1
ATOM 1596 C C . LEU A 1 201 ? 20.047 -4.277 8.656 1 96.88 201 LEU A C 1
ATOM 1598 O O . LEU A 1 201 ? 20.469 -3.266 9.234 1 96.88 201 LEU A O 1
ATOM 1602 N N . ARG A 1 202 ? 20.828 -5.004 7.961 1 96 202 ARG A N 1
ATOM 1603 C CA . ARG A 1 202 ? 22.062 -4.449 7.426 1 96 202 ARG A CA 1
ATOM 1604 C C . ARG A 1 202 ? 21.812 -3.723 6.109 1 96 202 ARG A C 1
ATOM 1606 O O . ARG A 1 202 ? 21.172 -4.266 5.211 1 96 202 ARG A O 1
ATOM 1613 N N . ILE A 1 203 ? 22.297 -2.498 6.012 1 96.69 203 ILE A N 1
ATOM 1614 C CA . ILE A 1 203 ? 22.125 -1.739 4.777 1 96.69 203 ILE A CA 1
ATOM 1615 C C . ILE A 1 203 ? 23.469 -1.614 4.059 1 96.69 203 ILE A C 1
ATOM 1617 O O . ILE A 1 203 ? 24.453 -1.162 4.645 1 96.69 203 ILE A O 1
ATOM 1621 N N . LEU A 1 204 ? 23.516 -2.092 2.875 1 96.44 204 LEU A N 1
ATOM 1622 C CA . LEU A 1 204 ? 24.641 -1.958 1.964 1 96.44 204 LEU A CA 1
ATOM 1623 C C . LEU A 1 204 ? 24.344 -0.939 0.87 1 96.44 204 LEU A C 1
ATOM 1625 O O . LEU A 1 204 ? 23.594 -1.227 -0.062 1 96.44 204 LEU A O 1
ATOM 1629 N N . ARG A 1 205 ? 24.938 0.266 1 1 95.69 205 ARG A N 1
ATOM 1630 C CA . ARG A 1 205 ? 24.734 1.304 -0.007 1 95.69 205 ARG A CA 1
ATOM 1631 C C . ARG A 1 205 ? 25.703 1.142 -1.166 1 95.69 205 ARG A C 1
ATOM 1633 O O . ARG A 1 205 ? 26.875 0.797 -0.96 1 95.69 205 ARG A O 1
ATO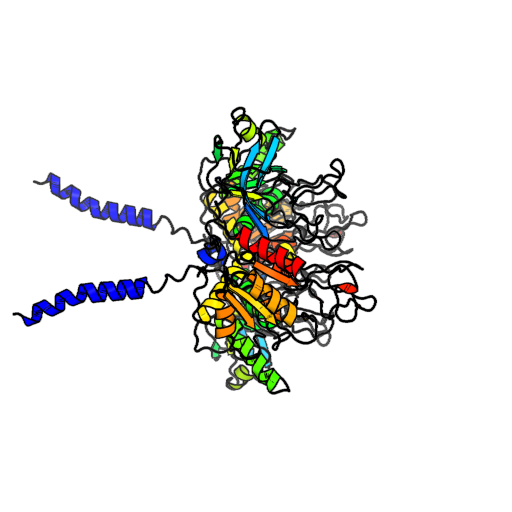M 1640 N N . THR A 1 206 ? 25.203 1.391 -2.359 1 94.88 206 THR A N 1
ATOM 1641 C CA . THR A 1 206 ? 26.078 1.293 -3.529 1 94.88 206 THR A CA 1
ATOM 1642 C C . THR A 1 206 ? 27.203 2.322 -3.457 1 94.88 206 THR A C 1
ATOM 1644 O O . THR A 1 206 ? 28.312 2.074 -3.938 1 94.88 206 THR A O 1
ATOM 1647 N N . GLN A 1 207 ? 26.844 3.516 -2.887 1 92.56 207 GLN A N 1
ATOM 1648 C CA . GLN A 1 207 ? 27.828 4.578 -2.699 1 92.56 207 GLN A CA 1
ATOM 1649 C C . GLN A 1 207 ? 27.641 5.273 -1.355 1 92.56 207 GLN A C 1
ATOM 1651 O O . GLN A 1 207 ? 26.5 5.465 -0.904 1 92.56 207 GLN A O 1
ATOM 1656 N N . GLY A 1 208 ? 28.766 5.668 -0.805 1 92.56 208 GLY A N 1
ATOM 1657 C CA . GLY A 1 208 ? 28.719 6.355 0.475 1 92.56 208 GLY A CA 1
ATOM 1658 C C . GLY A 1 208 ? 28.703 7.867 0.341 1 92.56 208 GLY A C 1
ATOM 1659 O O . GLY A 1 208 ? 28.719 8.398 -0.773 1 92.56 208 GLY A O 1
ATOM 1660 N N . CYS A 1 209 ? 28.625 8.477 1.501 1 95.25 209 CYS A N 1
ATOM 1661 C CA . CYS A 1 209 ? 28.625 9.938 1.535 1 95.25 209 CYS A CA 1
ATOM 1662 C C . CYS A 1 209 ? 29.984 10.484 1.104 1 95.25 209 CYS A C 1
ATOM 1664 O O . CYS A 1 209 ? 30.078 11.633 0.654 1 95.25 209 CYS A O 1
ATOM 1666 N N . ASP A 1 210 ? 31.016 9.695 1.192 1 93.12 210 ASP A N 1
ATOM 1667 C CA . ASP A 1 210 ? 32.375 10.094 0.847 1 93.12 210 ASP A CA 1
ATOM 1668 C C . ASP A 1 210 ? 32.531 10.297 -0.659 1 93.12 210 ASP A C 1
ATOM 1670 O O . ASP A 1 210 ? 33.469 10.93 -1.113 1 93.12 210 ASP A O 1
ATOM 1674 N N . ALA A 1 211 ? 31.641 9.789 -1.391 1 93 211 ALA A N 1
ATOM 1675 C CA . ALA A 1 211 ? 31.688 9.922 -2.846 1 93 211 ALA A CA 1
ATOM 1676 C C . ALA A 1 211 ? 31.25 11.312 -3.287 1 93 211 ALA A C 1
ATOM 1678 O O . ALA A 1 211 ? 31.469 11.703 -4.438 1 93 211 ALA A O 1
ATOM 1679 N N . LEU A 1 212 ? 30.625 12.078 -2.4 1 95.56 212 LEU A N 1
ATOM 1680 C CA . LEU A 1 212 ? 30.172 13.414 -2.752 1 95.56 212 LEU A CA 1
ATOM 1681 C C . LEU A 1 212 ? 31.344 14.398 -2.791 1 95.56 212 LEU A C 1
ATOM 1683 O O . LEU A 1 212 ? 32.25 14.328 -1.952 1 95.56 212 LEU A O 1
ATOM 1687 N N . PRO A 1 213 ? 31.344 15.305 -3.711 1 94.38 213 PRO A N 1
ATOM 1688 C CA . PRO A 1 213 ? 32.531 16.156 -3.932 1 94.38 213 PRO A CA 1
ATOM 1689 C C . PRO A 1 213 ? 32.719 17.188 -2.83 1 94.38 213 PRO A C 1
ATOM 1691 O O . PRO A 1 213 ? 33.844 17.516 -2.471 1 94.38 213 PRO A O 1
ATOM 1694 N N . LYS A 1 214 ? 31.672 17.766 -2.264 1 96.38 214 LYS A N 1
ATOM 1695 C CA . LYS A 1 214 ? 31.781 18.859 -1.311 1 96.38 214 LYS A CA 1
ATOM 1696 C C . LYS A 1 214 ? 31.703 18.344 0.126 1 96.38 214 LYS A C 1
ATOM 1698 O O . LYS A 1 214 ? 30.875 17.484 0.443 1 96.38 214 LYS A O 1
ATOM 1703 N N . GLU A 1 215 ? 32.5 18.938 0.92 1 96.12 215 GLU A N 1
ATOM 1704 C CA . GLU A 1 215 ? 32.562 18.562 2.328 1 96.12 215 GLU A CA 1
ATOM 1705 C C . GLU A 1 215 ? 31.219 18.797 3.01 1 96.12 215 GLU A C 1
ATOM 1707 O O . GLU A 1 215 ? 30.75 17.953 3.773 1 96.12 215 GLU A O 1
ATOM 1712 N N . GLY A 1 216 ? 30.672 19.906 2.773 1 94.69 216 GLY A N 1
ATOM 1713 C CA . GLY A 1 216 ? 29.375 20.219 3.338 1 94.69 216 GLY A CA 1
ATOM 1714 C C . GLY A 1 216 ? 28.312 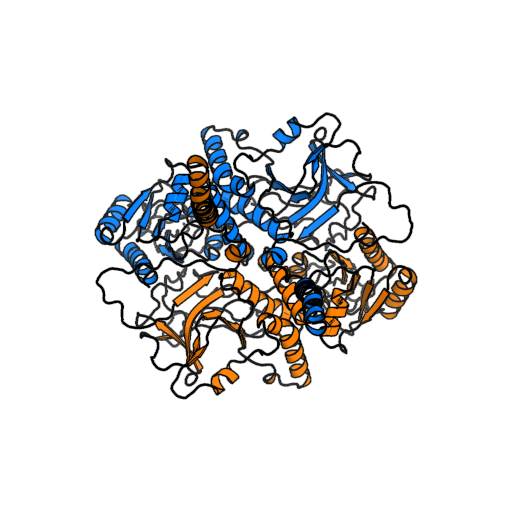19.188 2.975 1 94.69 216 GLY A C 1
ATOM 1715 O O . GLY A 1 216 ? 27.516 18.781 3.824 1 94.69 216 GLY A O 1
ATOM 1716 N N . SER A 1 217 ? 28.344 18.781 1.741 1 96.31 217 SER A N 1
ATOM 1717 C CA . SER A 1 217 ? 27.406 17.781 1.259 1 96.31 217 SER A CA 1
ATOM 1718 C C . SER A 1 217 ? 27.625 16.438 1.943 1 96.31 217 SER A C 1
ATOM 1720 O O . SER A 1 217 ? 26.672 15.727 2.262 1 96.31 217 SER A O 1
ATOM 1722 N N . ARG A 1 218 ? 28.906 16.125 2.16 1 96.88 218 ARG A N 1
ATOM 1723 C CA . ARG A 1 218 ? 29.234 14.867 2.832 1 96.88 218 ARG A CA 1
ATOM 1724 C C . ARG A 1 218 ? 28.703 14.859 4.262 1 96.88 218 ARG A C 1
ATOM 1726 O O . ARG A 1 218 ? 28.172 13.844 4.727 1 96.88 218 ARG A O 1
ATOM 1733 N N . ARG A 1 219 ? 28.828 15.945 4.875 1 95.38 219 ARG A N 1
ATOM 1734 C CA . ARG A 1 219 ? 28.359 16.062 6.254 1 95.38 219 ARG A CA 1
ATOM 1735 C C . ARG A 1 219 ? 26.844 15.938 6.328 1 95.38 219 ARG A C 1
ATOM 1737 O O . ARG A 1 219 ? 26.312 15.242 7.191 1 95.38 219 ARG A O 1
ATOM 1744 N N . VAL A 1 220 ? 26.156 16.609 5.43 1 95.81 220 VAL A N 1
ATOM 1745 C CA . VAL A 1 220 ? 24.688 16.578 5.395 1 95.81 220 VAL A CA 1
ATOM 1746 C C . VAL A 1 220 ? 24.203 15.172 5.059 1 95.81 220 VAL A C 1
ATOM 1748 O O . VAL A 1 220 ? 23.281 14.656 5.695 1 95.81 220 VAL A O 1
ATOM 1751 N N . CYS A 1 221 ? 24.859 14.594 4.105 1 96.69 221 CYS A N 1
ATOM 1752 C CA . CYS A 1 221 ? 24.578 13.211 3.729 1 96.69 221 CYS A CA 1
ATOM 1753 C C . CYS A 1 221 ? 24.703 12.281 4.93 1 96.69 221 CYS A C 1
ATOM 1755 O O . CYS A 1 221 ? 23.797 11.492 5.207 1 96.69 221 CYS A O 1
ATOM 1757 N N . ALA A 1 222 ? 25.797 12.375 5.656 1 95.62 222 ALA A N 1
ATOM 1758 C CA . ALA A 1 222 ? 26.047 11.531 6.824 1 95.62 222 ALA A CA 1
ATOM 1759 C C . ALA A 1 222 ? 25 11.781 7.91 1 95.62 222 ALA A C 1
ATOM 1761 O O . ALA A 1 222 ? 24.531 10.844 8.562 1 95.62 222 ALA A O 1
ATOM 1762 N N . LYS A 1 223 ? 24.688 13.008 8.062 1 95.75 223 LYS A N 1
ATOM 1763 C CA . LYS A 1 223 ? 23.703 13.406 9.055 1 95.75 223 LYS A CA 1
ATOM 1764 C C . LYS A 1 223 ? 22.344 12.742 8.789 1 95.75 223 LYS A C 1
ATOM 1766 O O . LYS A 1 223 ? 21.766 12.133 9.68 1 95.75 223 LYS A O 1
ATOM 1771 N N . PHE A 1 224 ? 21.891 12.797 7.559 1 97 224 PHE A N 1
ATOM 1772 C CA . PHE A 1 224 ? 20.578 12.25 7.215 1 97 224 PHE A CA 1
ATOM 1773 C C . PHE A 1 224 ? 20.609 10.727 7.215 1 97 224 PHE A C 1
ATOM 1775 O O . PHE A 1 224 ? 19.641 10.078 7.625 1 97 224 PHE A O 1
ATOM 1782 N N . ALA A 1 225 ? 21.688 10.125 6.781 1 96.25 225 ALA A N 1
ATOM 1783 C CA . ALA A 1 225 ? 21.828 8.672 6.852 1 96.25 225 ALA A CA 1
ATOM 1784 C C . ALA A 1 225 ? 21.734 8.18 8.297 1 96.25 225 ALA A C 1
ATOM 1786 O O . ALA A 1 225 ? 21 7.227 8.586 1 96.25 225 ALA A O 1
ATOM 1787 N N . ALA A 1 226 ? 22.438 8.852 9.18 1 95.06 226 ALA A N 1
ATOM 1788 C CA . ALA A 1 226 ? 22.422 8.484 10.594 1 95.06 226 ALA A CA 1
ATOM 1789 C C . ALA A 1 226 ? 21.031 8.648 11.195 1 95.06 226 ALA A C 1
ATOM 1791 O O . ALA A 1 226 ? 20.594 7.828 12.008 1 95.06 226 ALA A O 1
ATOM 1792 N N . ALA A 1 227 ? 20.328 9.625 10.766 1 96.56 227 ALA A N 1
ATOM 1793 C CA . ALA A 1 227 ? 19.062 9.969 11.375 1 96.56 227 ALA A CA 1
ATOM 1794 C C . ALA A 1 227 ? 17.953 9.039 10.891 1 96.56 227 ALA A C 1
ATOM 1796 O O . ALA A 1 227 ? 17.031 8.711 11.648 1 96.56 227 ALA A O 1
ATOM 1797 N N . PHE A 1 228 ? 18.078 8.586 9.602 1 97.19 228 PHE A N 1
ATOM 1798 C CA . PHE A 1 228 ? 16.875 8.008 9.031 1 97.19 228 PHE A CA 1
ATOM 1799 C C . PHE A 1 228 ? 17.141 6.598 8.523 1 97.19 228 PHE A C 1
ATOM 1801 O O . PHE A 1 228 ? 16.203 5.809 8.352 1 97.19 228 PHE A O 1
ATOM 1808 N N . LEU A 1 229 ? 18.328 6.211 8.211 1 96.81 229 LEU A N 1
ATOM 1809 C CA . LEU A 1 229 ? 18.656 4.855 7.777 1 96.81 229 LEU A CA 1
ATOM 1810 C C . LEU A 1 229 ? 19.078 3.994 8.969 1 96.81 229 LEU A C 1
ATOM 1812 O O . LEU A 1 229 ? 18.672 2.834 9.07 1 96.81 229 LEU A O 1
ATOM 1816 N N . GLN A 1 230 ? 19.828 4.559 9.93 1 95.56 230 GLN A N 1
ATOM 1817 C CA . GLN A 1 230 ? 20.391 3.787 11.023 1 95.56 230 GLN A CA 1
ATOM 1818 C C . GLN A 1 230 ? 19.297 3.23 11.93 1 95.56 230 GLN A C 1
ATOM 1820 O O . GLN A 1 230 ? 19.453 2.164 12.523 1 95.56 230 GLN A O 1
ATOM 1825 N N . PRO A 1 231 ? 18.172 3.896 12.047 1 95.88 231 PRO A N 1
ATOM 1826 C CA . PRO A 1 231 ? 17.094 3.322 12.844 1 95.88 231 PRO A CA 1
ATOM 1827 C C . PRO A 1 231 ? 16.656 1.943 12.352 1 95.88 231 PRO A C 1
ATOM 1829 O O . PRO A 1 231 ? 16.016 1.191 13.094 1 95.88 231 PRO A O 1
ATOM 1832 N N . LEU A 1 232 ? 16.938 1.58 11.117 1 96.31 232 LEU A N 1
ATOM 1833 C CA . LEU A 1 232 ? 16.562 0.278 10.578 1 96.31 232 LEU A CA 1
ATOM 1834 C C . LEU A 1 232 ? 17.578 -0.787 10.977 1 96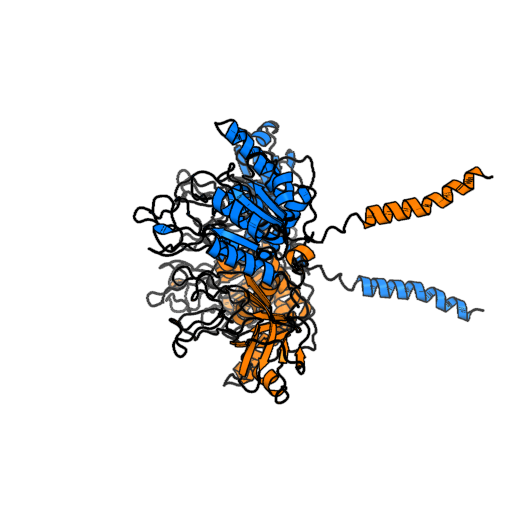.31 232 LEU A C 1
ATOM 1836 O O . LEU A 1 232 ? 17.312 -1.984 10.859 1 96.31 232 LEU A O 1
ATOM 1840 N N . LEU A 1 233 ? 18.797 -0.388 11.484 1 92.5 233 LEU A N 1
ATOM 1841 C CA . LEU A 1 233 ? 19.875 -1.316 11.82 1 92.5 233 LEU A CA 1
ATOM 1842 C C . LEU A 1 233 ? 19.641 -1.94 13.195 1 92.5 233 LEU A C 1
ATOM 1844 O O . LEU A 1 233 ? 20.188 -3.002 13.492 1 92.5 233 LEU A O 1
ATOM 1848 N N . GLY A 1 234 ? 18.734 -1.404 14.117 1 77.25 234 GLY A N 1
ATOM 1849 C CA . GLY A 1 234 ? 18.328 -1.961 15.398 1 77.25 234 GLY A CA 1
ATOM 1850 C C . GLY A 1 234 ? 19.312 -1.675 16.516 1 77.25 234 GLY A C 1
ATOM 1851 O O . GLY A 1 234 ? 18.969 -1.789 17.688 1 77.25 234 GLY A O 1
ATOM 1852 N N . SER A 1 235 ? 20.594 -1.674 16.266 1 72.81 235 SER A N 1
ATOM 1853 C CA . SER A 1 235 ? 21.531 -1.425 17.359 1 72.81 235 SER A CA 1
ATOM 1854 C C . SER A 1 235 ? 22.312 -0.137 17.125 1 72.81 235 SER A C 1
ATOM 1856 O O . SER A 1 235 ? 22.781 0.125 16.016 1 72.81 235 SER A O 1
ATOM 1858 N N . HIS A 1 236 ? 22.422 0.418 18.359 1 68.75 236 HIS A N 1
ATOM 1859 C CA . HIS A 1 236 ? 23.234 1.624 18.328 1 68.75 236 HIS A CA 1
ATOM 1860 C C . HIS A 1 236 ? 24.703 1.286 18.125 1 68.75 236 HIS A C 1
ATOM 1862 O O . HIS A 1 236 ? 25.219 0.306 18.672 1 68.75 236 HIS A O 1
ATOM 1868 N N . GLY A 1 237 ? 25.281 1.609 17.016 1 67.62 237 GLY A N 1
ATOM 1869 C CA . GLY A 1 237 ? 26.688 1.338 16.719 1 67.62 237 GLY A CA 1
ATOM 1870 C C . GLY A 1 237 ? 26.891 0.798 15.312 1 67.62 237 GLY A C 1
ATOM 1871 O O . GLY A 1 237 ? 27.984 0.901 14.758 1 67.62 237 GLY A O 1
ATOM 1872 N N . ASP A 1 238 ? 25.828 0.141 14.953 1 76.62 238 ASP A N 1
ATOM 1873 C CA . ASP A 1 238 ? 25.938 -0.327 13.57 1 76.62 238 ASP A CA 1
ATOM 1874 C C . ASP A 1 238 ? 25.812 0.833 12.586 1 76.62 238 ASP A C 1
ATOM 1876 O O . ASP A 1 238 ? 25.109 1.806 12.852 1 76.62 238 ASP A O 1
ATOM 1880 N N . GLU A 1 239 ? 26.688 0.677 11.57 1 83.31 239 GLU A N 1
ATOM 1881 C CA . GLU A 1 239 ? 26.672 1.724 10.555 1 83.31 239 GLU A CA 1
ATOM 1882 C C . GLU A 1 239 ? 26.281 1.158 9.188 1 83.31 239 GLU A C 1
ATOM 1884 O O . GLU A 1 239 ? 26.438 -0.041 8.945 1 83.31 239 GLU A O 1
ATOM 1889 N N . VAL A 1 240 ? 25.781 2.076 8.445 1 87.81 240 VAL A N 1
ATOM 1890 C CA . VAL A 1 240 ? 25.562 1.754 7.039 1 87.81 240 VAL A CA 1
ATOM 1891 C C . VAL A 1 240 ? 26.891 1.521 6.336 1 87.81 240 VAL A C 1
ATOM 1893 O O . VAL A 1 240 ? 27.828 2.316 6.477 1 87.81 240 VAL A O 1
ATOM 1896 N N . ILE A 1 241 ? 26.984 0.366 5.703 1 92.81 241 ILE A N 1
ATOM 1897 C CA . ILE A 1 241 ? 28.219 0.083 4.98 1 92.81 241 ILE A CA 1
ATOM 1898 C C . ILE A 1 241 ? 27.984 0.24 3.479 1 92.81 241 ILE A C 1
ATOM 1900 O O . ILE A 1 241 ? 26.844 0.225 3.02 1 92.81 241 ILE A O 1
ATOM 1904 N N . THR A 1 242 ? 29.062 0.468 2.781 1 95.75 242 THR A N 1
ATOM 1905 C CA . THR A 1 242 ? 28.969 0.645 1.337 1 95.75 242 THR A CA 1
ATOM 1906 C C . THR A 1 242 ? 29.547 -0.556 0.601 1 95.75 242 THR A C 1
ATOM 1908 O O . THR A 1 242 ? 30.328 -1.323 1.173 1 95.75 242 THR A O 1
ATOM 1911 N N . LEU A 1 243 ? 29.172 -0.678 -0.649 1 95.06 243 LEU A N 1
ATOM 1912 C CA . LEU A 1 243 ? 29.672 -1.766 -1.479 1 95.06 243 LEU A CA 1
ATOM 1913 C C . LEU A 1 243 ? 31.188 -1.667 -1.639 1 95.06 243 LEU A C 1
ATOM 1915 O O . LEU A 1 243 ? 31.891 -2.67 -1.524 1 95.06 243 LEU A O 1
ATOM 1919 N N . PRO A 1 244 ? 31.75 -0.489 -1.827 1 93.94 244 PRO A N 1
ATOM 1920 C CA . PRO A 1 244 ? 33.219 -0.391 -1.865 1 93.94 244 PRO A CA 1
ATOM 1921 C C . PRO A 1 244 ? 33.875 -0.823 -0.556 1 93.94 244 PRO A C 1
ATOM 1923 O O . PRO A 1 244 ? 34.906 -1.481 -0.571 1 93.94 244 PRO A O 1
ATOM 1926 N N . GLN A 1 245 ? 33.281 -0.479 0.543 1 94.38 245 GLN A N 1
ATOM 1927 C CA . GLN A 1 245 ? 33.812 -0.885 1.84 1 94.38 245 GLN A CA 1
ATOM 1928 C C . GLN A 1 245 ? 33.75 -2.4 2.008 1 94.38 245 GLN A C 1
ATOM 1930 O O . GLN A 1 245 ? 34.719 -3.012 2.502 1 94.38 245 GLN A O 1
ATOM 1935 N N . LEU A 1 246 ? 32.656 -2.961 1.603 1 94.81 246 LEU A N 1
ATOM 1936 C CA . LEU A 1 246 ? 32.531 -4.414 1.653 1 94.81 246 LEU A CA 1
ATOM 1937 C C . LEU A 1 246 ? 33.562 -5.082 0.775 1 94.81 246 LEU A C 1
ATOM 1939 O O . LEU A 1 246 ? 34.219 -6.047 1.195 1 94.81 246 LEU A O 1
ATOM 1943 N N . ARG A 1 247 ? 33.75 -4.574 -0.385 1 94.12 247 ARG A N 1
ATOM 1944 C CA . ARG A 1 247 ? 34.719 -5.113 -1.33 1 94.12 247 ARG A CA 1
ATOM 1945 C C . ARG A 1 247 ? 36.125 -5.105 -0.736 1 94.12 247 ARG A C 1
ATOM 1947 O O . ARG A 1 247 ? 36.906 -6.059 -0.92 1 94.12 247 ARG A O 1
ATOM 1954 N N . ALA A 1 248 ? 36.406 -4.098 0.01 1 93.38 248 ALA A N 1
ATOM 1955 C CA . ALA A 1 248 ? 37.719 -3.92 0.591 1 93.38 248 ALA A CA 1
ATOM 1956 C C . ALA A 1 248 ? 38 -4.965 1.669 1 93.38 248 ALA A C 1
ATOM 1958 O O . ALA A 1 248 ? 39.156 -5.25 1.989 1 93.38 248 ALA A O 1
ATOM 1959 N N . THR A 1 249 ? 36.969 -5.516 2.203 1 92.62 249 THR A N 1
ATOM 1960 C CA . THR A 1 249 ? 37.125 -6.492 3.273 1 92.62 249 THR A CA 1
ATOM 1961 C C . THR A 1 249 ? 37.25 -7.902 2.701 1 92.62 249 THR A C 1
ATOM 1963 O O . THR A 1 249 ? 37.562 -8.852 3.432 1 92.62 249 THR A O 1
ATOM 1966 N N . ALA A 1 250 ? 37.031 -8.039 1.431 1 92.25 250 ALA A N 1
ATOM 1967 C CA . ALA A 1 250 ? 36.969 -9.359 0.814 1 92.25 250 ALA A CA 1
ATOM 1968 C C . ALA A 1 250 ? 38.375 -9.992 0.725 1 92.25 250 ALA A C 1
ATOM 1970 O O . ALA A 1 250 ? 39.344 -9.312 0.415 1 92.25 250 ALA A O 1
ATOM 1971 N N . ALA A 1 251 ? 38.469 -11.266 1.095 1 91.81 251 ALA A N 1
ATOM 1972 C CA . ALA A 1 251 ? 39.688 -12.031 0.866 1 91.81 251 ALA A CA 1
ATOM 1973 C C . ALA A 1 251 ? 39.75 -12.531 -0.575 1 91.81 251 ALA A C 1
ATOM 1975 O O . ALA A 1 251 ? 38.719 -12.867 -1.174 1 91.81 251 ALA A O 1
ATOM 1976 N N . PRO A 1 252 ? 41 -12.578 -1.074 1 87.25 252 PRO A N 1
ATOM 1977 C CA . PRO A 1 252 ? 41.125 -13.047 -2.455 1 87.25 252 PRO A CA 1
ATOM 1978 C C . PRO A 1 252 ? 40.531 -14.445 -2.662 1 87.25 252 PRO A C 1
ATOM 1980 O O . PRO A 1 252 ? 40.75 -15.336 -1.842 1 87.25 252 PRO A O 1
ATOM 1983 N N . GLY A 1 253 ? 39.75 -14.57 -3.604 1 86.56 253 GLY A N 1
ATOM 1984 C CA . GLY A 1 253 ? 39.219 -15.859 -4.016 1 86.56 253 GLY A CA 1
ATOM 1985 C C . GLY A 1 253 ? 38.031 -16.328 -3.17 1 86.56 253 GLY A C 1
ATOM 1986 O O . GLY A 1 253 ? 37.531 -17.422 -3.355 1 86.56 253 GLY A O 1
ATOM 1987 N N . GLU A 1 254 ? 37.688 -15.523 -2.264 1 93.5 254 GLU A N 1
ATOM 1988 C CA . GLU A 1 254 ? 36.594 -15.891 -1.391 1 93.5 254 GLU A CA 1
ATOM 1989 C C . GLU A 1 254 ? 35.406 -14.93 -1.553 1 93.5 254 GLU A C 1
ATOM 1991 O O . GLU A 1 254 ? 35.469 -13.805 -1.051 1 93.5 254 GLU A O 1
ATOM 1996 N N . PRO A 1 255 ? 34.375 -15.43 -2.211 1 96.69 255 PRO A N 1
ATOM 1997 C CA . PRO A 1 255 ? 33.219 -14.531 -2.34 1 96.69 255 PRO A CA 1
ATOM 1998 C C . PRO A 1 255 ? 32.5 -14.312 -1.016 1 96.69 255 PRO A C 1
ATOM 2000 O O . PRO A 1 255 ? 32.625 -15.117 -0.092 1 96.69 255 PRO A O 1
ATOM 2003 N N . ILE A 1 256 ? 31.844 -13.164 -0.924 1 97.94 256 ILE A N 1
ATOM 2004 C CA . ILE A 1 256 ? 31 -12.859 0.224 1 97.94 256 ILE A CA 1
ATOM 2005 C C . ILE A 1 256 ? 29.562 -13.258 -0.074 1 97.94 256 ILE A C 1
ATOM 2007 O O . ILE A 1 256 ? 28.922 -12.703 -0.973 1 97.94 256 ILE A O 1
ATOM 2011 N N . CYS A 1 257 ? 29.062 -14.227 0.653 1 98.19 257 CYS A N 1
ATOM 2012 C CA . CYS A 1 257 ? 27.75 -14.773 0.373 1 98.19 257 CYS A CA 1
ATOM 2013 C C . CYS A 1 257 ? 26.734 -14.305 1.416 1 98.19 257 CYS A C 1
ATOM 2015 O O . CYS A 1 257 ? 27.016 -14.328 2.615 1 98.19 257 CYS A O 1
ATOM 2017 N N . PHE A 1 258 ? 25.609 -13.875 0.951 1 98.19 258 PHE A N 1
ATOM 2018 C CA . PHE A 1 258 ? 24.547 -13.344 1.797 1 98.19 258 PHE A CA 1
ATOM 2019 C C . PHE A 1 258 ? 23.562 -14.445 2.17 1 98.19 258 PHE A C 1
ATOM 2021 O O . PHE A 1 258 ? 23.094 -15.188 1.304 1 98.19 258 PHE A O 1
ATOM 2028 N N . ASP A 1 259 ? 23.203 -14.523 3.525 1 98 259 ASP A N 1
ATOM 2029 C CA . ASP A 1 259 ? 22.062 -15.359 3.861 1 98 259 ASP A CA 1
ATOM 2030 C C . ASP A 1 259 ? 20.812 -14.938 3.08 1 98 259 ASP A C 1
ATOM 2032 O O . ASP A 1 259 ? 20.188 -15.758 2.41 1 98 259 ASP A O 1
ATOM 2036 N N . GLU A 1 260 ? 20.469 -13.727 3.172 1 98.38 260 GLU A N 1
ATOM 2037 C CA . GLU A 1 260 ? 19.375 -13.094 2.451 1 98.38 260 GLU A CA 1
ATOM 2038 C C . GLU A 1 260 ? 19.766 -11.703 1.97 1 98.38 260 GLU A C 1
ATOM 2040 O O . GLU A 1 260 ? 20.328 -10.914 2.727 1 98.38 260 GLU A O 1
ATOM 2045 N N . LEU A 1 261 ? 19.547 -11.453 0.735 1 98.5 261 LEU A N 1
ATOM 2046 C CA . LEU A 1 261 ? 19.797 -10.148 0.122 1 98.5 261 LEU A CA 1
ATOM 2047 C C . LEU A 1 261 ? 18.484 -9.539 -0.388 1 98.5 261 LEU A C 1
ATOM 2049 O O . LEU A 1 261 ? 17.859 -10.086 -1.29 1 98.5 261 LEU A O 1
ATOM 2053 N N . LEU A 1 262 ? 18.062 -8.445 0.262 1 98.19 262 LEU A N 1
ATOM 2054 C CA . LEU A 1 262 ? 16.875 -7.691 -0.132 1 98.19 262 LEU A CA 1
ATOM 2055 C C . LEU A 1 262 ? 17.219 -6.652 -1.194 1 98.19 262 LEU A C 1
ATOM 2057 O O . LEU A 1 262 ? 18.109 -5.824 -0.992 1 98.19 262 LEU A O 1
ATOM 2061 N N . VAL A 1 263 ? 16.531 -6.793 -2.354 1 97.75 263 VAL A N 1
ATOM 2062 C CA . VAL A 1 263 ? 16.766 -5.844 -3.439 1 97.75 263 VAL A CA 1
ATOM 2063 C C . VAL A 1 263 ? 15.43 -5.387 -4.02 1 97.75 263 VAL A C 1
ATOM 2065 O O . VAL A 1 263 ? 14.438 -6.113 -3.955 1 97.75 263 VAL A O 1
ATOM 2068 N N . GLY A 1 264 ? 15.391 -4.336 -4.488 1 89.25 264 GLY A N 1
ATOM 2069 C CA . GLY A 1 264 ? 14.188 -3.857 -5.156 1 89.25 264 GLY A CA 1
ATOM 2070 C C . GLY A 1 264 ? 13.227 -3.146 -4.223 1 89.25 264 GLY A C 1
ATOM 2071 O O . GLY A 1 264 ? 13.484 -3.045 -3.021 1 89.25 264 GLY A O 1
ATOM 2072 N N . SER A 1 265 ? 12.711 -2.164 -4.168 1 69.31 265 SER A N 1
ATOM 2073 C CA . SER A 1 265 ? 11.695 -1.484 -3.377 1 69.31 265 SER A CA 1
ATOM 2074 C C . SER A 1 265 ? 11.789 0.029 -3.533 1 69.31 265 SER A C 1
ATOM 2076 O O . SER A 1 265 ? 11.5 0.775 -2.596 1 69.31 265 SER A O 1
ATOM 2078 N N . ALA A 1 266 ? 12.086 0.126 -4.699 1 82.38 266 ALA A N 1
ATOM 2079 C CA . ALA A 1 266 ? 12.234 1.559 -4.949 1 82.38 266 ALA A CA 1
ATOM 2080 C C . ALA A 1 266 ? 10.93 2.16 -5.465 1 82.38 266 ALA A C 1
ATOM 2082 O O . ALA A 1 266 ? 10.344 1.659 -6.426 1 82.38 266 ALA A O 1
ATOM 2083 N N . PHE A 1 267 ? 10.273 2.945 -4.605 1 81.44 267 PHE A N 1
ATOM 2084 C CA . PHE A 1 267 ? 9.102 3.617 -5.156 1 81.44 267 PHE A CA 1
ATOM 2085 C C . PHE A 1 267 ? 9.148 5.113 -4.867 1 81.44 267 PHE A C 1
ATOM 2087 O O . PHE A 1 267 ? 9.883 5.555 -3.98 1 81.44 267 PHE A O 1
ATOM 2094 N N . ASP A 1 268 ? 8.469 5.766 -5.672 1 86.25 268 ASP A N 1
ATOM 2095 C CA . ASP A 1 268 ? 8.422 7.223 -5.609 1 86.25 268 ASP A CA 1
ATOM 2096 C C . ASP A 1 268 ? 7.309 7.699 -4.676 1 86.25 268 ASP A C 1
ATOM 2098 O O . ASP A 1 268 ? 6.152 7.82 -5.09 1 86.25 268 ASP A O 1
ATOM 2102 N N . SER A 1 269 ? 7.66 8.07 -3.482 1 91.44 269 SER A N 1
ATOM 2103 C CA . SER A 1 269 ? 6.688 8.477 -2.473 1 91.44 269 SER A CA 1
ATOM 2104 C C . SER A 1 269 ? 6.125 9.859 -2.77 1 91.44 269 SER A C 1
ATOM 2106 O O . SER A 1 269 ? 5.078 10.234 -2.238 1 91.44 269 SER A O 1
ATOM 2108 N N . PHE A 1 270 ? 6.809 10.633 -3.625 1 91.94 270 PHE A N 1
ATOM 2109 C CA . PHE A 1 270 ? 6.434 12.031 -3.768 1 91.94 270 PHE A CA 1
ATOM 2110 C C . PHE A 1 270 ? 5.695 12.266 -5.078 1 91.94 270 PHE A C 1
ATOM 2112 O O . PHE A 1 270 ? 5.129 13.336 -5.297 1 91.94 270 PHE A O 1
ATOM 2119 N N . ASN A 1 271 ? 5.684 11.242 -5.926 1 87.38 271 ASN A N 1
ATOM 2120 C CA . ASN A 1 271 ? 5.086 11.531 -7.227 1 87.38 271 ASN A CA 1
ATOM 2121 C C . ASN A 1 271 ? 4.02 10.5 -7.594 1 87.38 271 ASN A C 1
ATOM 2123 O O . ASN A 1 271 ? 3.574 10.445 -8.742 1 87.38 271 ASN A O 1
ATOM 2127 N N . SER A 1 272 ? 3.67 9.695 -6.676 1 88.88 272 SER A N 1
ATOM 2128 C CA . SER A 1 272 ? 2.596 8.742 -6.922 1 88.88 272 SER A CA 1
ATOM 2129 C C . SER A 1 272 ? 1.745 8.531 -5.672 1 88.88 272 SER A C 1
ATOM 2131 O O . SER A 1 272 ? 2.215 7.973 -4.68 1 88.88 272 SER A O 1
ATOM 2133 N N . ASP A 1 273 ? 0.532 8.883 -5.793 1 90.56 273 ASP A N 1
ATOM 2134 C CA . ASP A 1 273 ? -0.406 8.703 -4.688 1 90.56 273 ASP A CA 1
ATOM 2135 C C . ASP A 1 273 ? -0.703 7.223 -4.457 1 90.56 273 ASP A C 1
ATOM 2137 O O . ASP A 1 273 ? -0.711 6.758 -3.314 1 90.56 273 ASP A O 1
ATOM 2141 N N . GLU A 1 274 ? -0.889 6.52 -5.555 1 92.12 274 GLU A N 1
ATOM 2142 C CA . GLU A 1 274 ? -1.291 5.121 -5.492 1 92.12 274 GLU A CA 1
ATOM 2143 C C . GLU A 1 274 ? -0.22 4.27 -4.816 1 92.12 274 GLU A C 1
ATOM 2145 O O . GLU A 1 274 ? -0.538 3.326 -4.086 1 92.12 274 GLU A O 1
ATOM 2150 N N . LEU A 1 275 ? 1.04 4.629 -4.973 1 93.75 275 LEU A N 1
ATOM 2151 C CA . LEU A 1 275 ? 2.141 3.844 -4.43 1 93.75 275 LEU A CA 1
ATOM 2152 C C . LEU A 1 275 ? 2.246 4.031 -2.918 1 93.75 275 LEU A C 1
ATOM 2154 O O . LEU A 1 275 ? 2.932 3.262 -2.24 1 93.75 275 LEU A O 1
ATOM 2158 N N . ASN A 1 276 ? 1.562 5.043 -2.412 1 95.81 276 ASN A N 1
ATOM 2159 C CA . ASN A 1 276 ? 1.568 5.27 -0.971 1 95.81 276 ASN A CA 1
ATOM 2160 C C . ASN A 1 276 ? 0.335 4.668 -0.304 1 95.81 276 ASN A C 1
ATOM 2162 O O . ASN A 1 276 ? 0.32 4.461 0.911 1 95.81 276 ASN A O 1
ATOM 2166 N N . ASP A 1 277 ? -0.728 4.434 -1.113 1 95.62 277 ASP A N 1
ATOM 2167 C CA . ASP A 1 277 ? -1.997 3.93 -0.598 1 95.62 277 ASP A CA 1
ATOM 2168 C C . ASP A 1 277 ? -1.818 2.561 0.056 1 95.62 277 ASP A C 1
ATOM 2170 O O . ASP A 1 277 ? -1.277 1.64 -0.559 1 95.62 277 ASP A O 1
ATOM 2174 N N . GLY A 1 278 ? -2.209 2.436 1.309 1 96.06 278 GLY A N 1
ATOM 2175 C CA . GLY A 1 278 ? -2.113 1.16 2.002 1 96.06 278 GLY A CA 1
ATOM 2176 C C . GLY A 1 278 ? -0.84 1.016 2.812 1 96.06 278 GLY A C 1
ATOM 2177 O O . GLY A 1 278 ? -0.683 0.051 3.564 1 96.06 278 GLY A O 1
ATOM 2178 N N . LYS A 1 279 ? 0.074 1.99 2.77 1 97.44 279 LYS A N 1
ATOM 2179 C CA . LYS A 1 279 ? 1.352 1.885 3.471 1 97.44 279 LYS A CA 1
ATOM 2180 C C . LYS A 1 279 ? 1.326 2.666 4.781 1 97.44 279 LYS A C 1
ATOM 2182 O O . LYS A 1 279 ? 2.346 2.773 5.465 1 97.44 279 LYS A O 1
ATOM 2187 N N . GLU A 1 280 ? 0.126 3.211 5.148 1 98.12 280 GLU A N 1
ATOM 2188 C CA . GLU A 1 280 ? -0.011 4.012 6.363 1 98.12 280 GLU A CA 1
ATOM 2189 C C . GLU A 1 280 ? 0.446 3.23 7.594 1 98.12 280 GLU A C 1
ATOM 2191 O O . GLU A 1 280 ? 1.151 3.768 8.445 1 98.12 280 GLU A O 1
ATOM 2196 N N . PRO A 1 281 ? 0.122 1.924 7.719 1 98.44 281 PRO A N 1
ATOM 2197 C CA . PRO A 1 281 ? 0.615 1.172 8.875 1 98.44 281 PRO A CA 1
ATOM 2198 C C . PRO A 1 281 ? 2.139 1.094 8.922 1 98.44 281 PRO A C 1
ATOM 2200 O O . PRO A 1 281 ? 2.732 1.183 10 1 98.44 281 PRO A O 1
ATOM 2203 N N . LEU A 1 282 ? 2.717 0.938 7.777 1 98.5 282 LEU A N 1
ATOM 2204 C CA . LEU A 1 282 ? 4.172 0.821 7.719 1 98.5 282 LEU A CA 1
ATOM 2205 C C . LEU A 1 282 ? 4.836 2.17 7.98 1 98.5 282 LEU A C 1
ATOM 2207 O O . LEU A 1 282 ? 5.918 2.229 8.562 1 98.5 282 LEU A O 1
ATOM 2211 N N . LEU A 1 283 ? 4.18 3.238 7.488 1 98.44 283 LEU A N 1
ATOM 2212 C CA . LEU A 1 283 ? 4.66 4.578 7.812 1 98.44 283 LEU A CA 1
ATOM 2213 C C . LEU A 1 283 ? 4.668 4.801 9.32 1 98.44 283 LEU A C 1
ATOM 2215 O O . LEU A 1 283 ? 5.625 5.352 9.867 1 98.44 283 LEU A O 1
ATOM 2219 N N . ALA A 1 284 ? 3.635 4.324 9.992 1 98.44 284 ALA A N 1
ATOM 2220 C CA . ALA A 1 284 ? 3.561 4.434 11.445 1 98.44 284 ALA A CA 1
ATOM 2221 C C . ALA A 1 284 ? 4.695 3.66 12.109 1 98.44 284 ALA A C 1
ATOM 2223 O O . ALA A 1 284 ? 5.305 4.141 13.07 1 98.44 284 ALA A O 1
ATOM 2224 N N . LEU A 1 285 ? 4.945 2.479 11.625 1 98.19 285 LEU A N 1
ATOM 2225 C CA . LEU A 1 285 ? 6.027 1.661 12.164 1 98.19 285 LEU A CA 1
ATOM 2226 C C . LEU A 1 285 ? 7.379 2.346 11.969 1 98.19 285 LEU A C 1
ATOM 2228 O O . LEU A 1 285 ? 8.18 2.424 12.898 1 98.19 285 LEU A O 1
ATOM 2232 N N . TYR A 1 286 ? 7.617 2.867 10.773 1 98.31 286 TYR A N 1
ATOM 2233 C CA . TYR A 1 286 ? 8.867 3.564 10.477 1 98.31 286 TYR A CA 1
ATOM 2234 C C . TYR A 1 286 ? 9.031 4.785 11.367 1 98.31 286 TYR A C 1
ATOM 2236 O O . TYR A 1 286 ? 10.102 5.004 11.938 1 98.31 286 TYR A O 1
ATOM 2244 N N . ARG A 1 287 ? 8.008 5.586 11.453 1 98.38 287 ARG A N 1
ATOM 2245 C CA . ARG A 1 287 ? 8.023 6.758 12.328 1 98.38 287 ARG A CA 1
ATOM 2246 C C . ARG A 1 287 ? 8.43 6.375 13.742 1 98.38 287 ARG A C 1
ATOM 2248 O O . ARG A 1 287 ? 9.289 7.027 14.352 1 98.38 287 ARG A O 1
ATOM 2255 N N . ALA A 1 288 ? 7.805 5.379 14.258 1 97.5 288 ALA A N 1
ATOM 2256 C CA . ALA A 1 288 ? 8.078 4.949 15.625 1 97.5 288 ALA A CA 1
ATOM 2257 C C . ALA A 1 288 ? 9.531 4.523 15.789 1 97.5 288 ALA A C 1
ATOM 2259 O O . ALA A 1 288 ? 10.172 4.844 16.797 1 97.5 288 ALA A O 1
ATOM 2260 N N . ARG A 1 289 ? 10.047 3.842 14.82 1 96.62 289 ARG A N 1
ATOM 2261 C CA . ARG A 1 289 ? 11.43 3.371 14.891 1 96.62 289 ARG A CA 1
ATOM 2262 C C . ARG A 1 289 ? 12.406 4.539 14.875 1 96.62 289 ARG A C 1
ATOM 2264 O O . ARG A 1 289 ? 13.383 4.547 15.625 1 96.62 289 ARG A O 1
ATOM 2271 N N . VAL A 1 290 ? 12.156 5.512 14.016 1 97.75 290 VAL A N 1
ATOM 2272 C CA . VAL A 1 290 ? 13.031 6.676 13.922 1 97.75 290 VAL A CA 1
ATOM 2273 C C . VAL A 1 290 ? 13 7.449 15.242 1 97.75 290 VAL A C 1
ATOM 2275 O O . VAL A 1 290 ? 14.055 7.793 15.789 1 97.75 290 VAL A O 1
ATOM 2278 N N . LEU A 1 291 ? 11.82 7.703 15.742 1 97.44 291 LEU A N 1
ATOM 2279 C CA . LEU A 1 291 ? 11.695 8.43 17 1 97.44 291 LEU A CA 1
ATOM 2280 C C . LEU A 1 291 ? 12.391 7.68 18.125 1 97.44 291 LEU A C 1
ATOM 2282 O O . LEU A 1 291 ? 13.164 8.266 18.891 1 97.44 291 LEU A O 1
ATOM 2286 N N . ALA A 1 292 ? 12.164 6.379 18.203 1 95.44 292 ALA A N 1
ATOM 2287 C CA . ALA A 1 292 ? 12.766 5.57 19.25 1 95.44 292 ALA A CA 1
ATOM 2288 C C . ALA A 1 292 ? 14.289 5.598 19.156 1 95.44 292 ALA A C 1
ATOM 2290 O O . ALA A 1 292 ? 14.984 5.668 20.172 1 95.44 292 ALA A O 1
ATOM 2291 N N . TRP A 1 293 ? 14.805 5.535 18.016 1 94.38 293 TRP A N 1
ATOM 2292 C CA . TRP A 1 293 ? 16.234 5.578 17.766 1 94.38 293 TRP A CA 1
ATOM 2293 C C . TRP A 1 293 ? 16.859 6.848 18.359 1 94.38 293 TRP A C 1
ATOM 2295 O O . TRP A 1 293 ? 17.984 6.832 18.844 1 94.38 293 TRP A O 1
ATOM 2305 N N . HIS A 1 294 ? 16.125 7.926 18.344 1 95.38 294 HIS A N 1
ATOM 2306 C CA . HIS A 1 294 ? 16.625 9.219 18.812 1 95.38 294 HIS A CA 1
ATOM 2307 C C . HIS A 1 294 ? 16.203 9.477 20.266 1 95.38 294 HIS A C 1
ATOM 2309 O O . HIS A 1 294 ? 16.219 10.617 20.734 1 95.38 294 HIS A O 1
ATOM 2315 N N . GLY A 1 295 ? 15.727 8.438 20.938 1 93.81 295 GLY A N 1
ATOM 2316 C CA . GLY A 1 295 ? 15.43 8.5 22.359 1 93.81 295 GLY A CA 1
ATOM 2317 C C . GLY A 1 295 ? 14.086 9.133 22.656 1 93.81 295 GLY A C 1
ATOM 2318 O O . GLY A 1 295 ? 13.859 9.625 23.766 1 93.81 295 GLY A O 1
ATOM 2319 N N . LEU A 1 296 ? 13.227 9.188 21.688 1 96.44 296 LEU A N 1
ATOM 2320 C CA . LEU A 1 296 ? 11.906 9.789 21.859 1 96.44 296 LEU A CA 1
ATOM 2321 C C . LEU A 1 296 ? 10.828 8.719 21.938 1 96.44 296 LEU A C 1
ATOM 2323 O O . LEU A 1 296 ? 10.969 7.641 21.344 1 96.44 296 LEU A O 1
ATOM 2327 N N . LEU A 1 297 ? 9.781 8.945 22.703 1 95.31 297 LEU A N 1
ATOM 2328 C CA . LEU A 1 297 ? 8.656 8.031 22.797 1 95.31 297 LEU A CA 1
ATOM 2329 C C . LEU A 1 297 ? 7.691 8.219 21.625 1 95.31 297 LEU A C 1
ATOM 2331 O O . LEU A 1 297 ? 7.062 9.273 21.5 1 95.31 297 LEU A O 1
ATOM 2335 N N . PRO A 1 298 ? 7.5 7.191 20.828 1 94.88 298 PRO A N 1
ATOM 2336 C CA . PRO A 1 298 ? 6.727 7.352 19.594 1 94.88 298 PRO A CA 1
ATOM 2337 C C . PRO A 1 298 ? 5.27 7.738 19.859 1 94.88 298 PRO A C 1
ATOM 2339 O O . PRO A 1 298 ? 4.629 8.352 19 1 94.88 298 PRO A O 1
ATOM 2342 N N . ARG A 1 299 ? 4.707 7.492 21.016 1 95.69 299 ARG A N 1
ATOM 2343 C CA . ARG A 1 299 ? 3.293 7.746 21.266 1 95.69 299 ARG A CA 1
ATOM 2344 C C . ARG A 1 299 ? 3.107 8.82 22.328 1 95.69 299 ARG A C 1
ATOM 2346 O O . ARG A 1 299 ? 2.035 8.93 22.922 1 95.69 299 ARG A O 1
ATOM 2353 N N . ALA A 1 300 ? 4.203 9.484 22.609 1 96 300 ALA A N 1
ATOM 2354 C CA . ALA A 1 300 ? 4.078 10.594 23.562 1 96 300 ALA A CA 1
ATOM 2355 C C . ALA A 1 300 ? 3.084 11.633 23.062 1 96 300 ALA A C 1
ATOM 2357 O O . ALA A 1 300 ? 3.061 11.961 21.875 1 96 300 ALA A O 1
ATOM 2358 N N . VAL A 1 301 ? 2.248 12.156 23.906 1 96.62 301 VAL A N 1
ATOM 2359 C CA . VAL A 1 301 ? 1.245 13.164 23.578 1 96.62 301 VAL A CA 1
ATOM 2360 C C . VAL A 1 301 ? 1.558 14.461 24.312 1 96.62 301 VAL A C 1
ATOM 2362 O O . VAL A 1 301 ? 1.655 14.469 25.547 1 96.62 301 VAL A O 1
ATOM 2365 N N . PRO A 1 302 ? 1.736 15.523 23.578 1 97.5 302 PRO A N 1
ATOM 2366 C CA . PRO A 1 302 ? 1.965 16.797 24.266 1 97.5 302 PRO A CA 1
ATOM 2367 C C . PRO A 1 302 ? 0.821 17.188 25.188 1 97.5 302 PRO A C 1
ATOM 2369 O O . PRO A 1 302 ? -0.344 16.906 24.891 1 97.5 302 PRO A O 1
ATOM 2372 N N . SER A 1 303 ? 1.161 17.828 26.297 1 95.94 303 SER A N 1
ATOM 2373 C CA . SER A 1 303 ? 0.163 18.219 27.297 1 95.94 303 SER A CA 1
ATOM 2374 C C . SER A 1 303 ? -0.224 19.688 27.141 1 95.94 303 SER A C 1
ATOM 2376 O O . SER A 1 303 ? -1.154 20.172 27.797 1 95.94 303 SER A O 1
ATOM 2378 N N . ALA A 1 304 ? 0.515 20.438 26.359 1 97.38 304 ALA A N 1
ATOM 2379 C CA . ALA A 1 304 ? 0.247 21.844 26.078 1 97.38 304 ALA A CA 1
ATOM 2380 C C . ALA A 1 304 ? 0.437 22.172 24.594 1 97.38 304 ALA A C 1
ATOM 2382 O O . ALA A 1 304 ? 1.162 21.453 23.891 1 97.38 304 ALA A O 1
ATOM 2383 N N . HIS A 1 305 ? -0.273 23.188 24.219 1 98.25 305 HIS A N 1
ATOM 2384 C CA . HIS A 1 305 ? -0.121 23.578 22.828 1 98.25 305 HIS A CA 1
ATOM 2385 C C . HIS A 1 305 ? 1.26 24.172 22.578 1 98.25 305 HIS A C 1
ATOM 2387 O O . HIS A 1 305 ? 1.76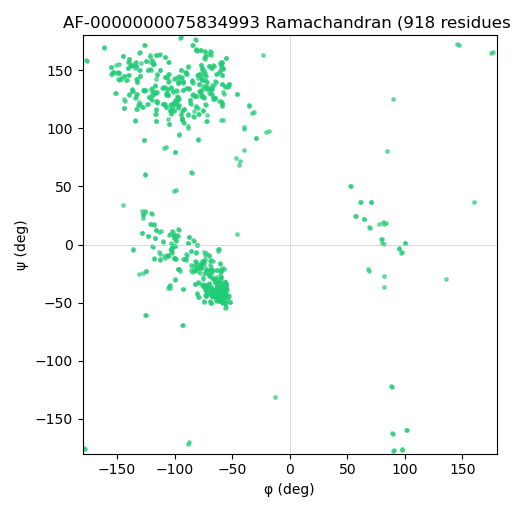6 24.953 23.391 1 98.25 305 HIS A O 1
ATOM 2393 N N . ALA A 1 306 ? 1.913 23.781 21.547 1 98.88 306 ALA A N 1
ATOM 2394 C CA . ALA A 1 306 ? 3.18 24.297 21.047 1 98.88 306 ALA A CA 1
ATOM 2395 C C . ALA A 1 306 ? 3.113 24.562 19.547 1 98.88 306 ALA A C 1
ATOM 2397 O O . ALA A 1 306 ? 2.826 23.656 18.75 1 98.88 306 ALA A O 1
ATOM 2398 N N . ILE A 1 307 ? 3.33 25.828 19.141 1 98.94 307 ILE A N 1
ATOM 2399 C CA . ILE A 1 307 ? 3.336 26.219 17.734 1 98.94 307 ILE A CA 1
ATOM 2400 C C . ILE A 1 307 ? 4.773 26.359 17.25 1 98.94 307 ILE A C 1
ATOM 2402 O O . ILE A 1 307 ? 5.578 27.078 17.844 1 98.94 307 ILE A O 1
ATOM 2406 N N . LEU A 1 308 ? 5.113 25.625 16.266 1 98.88 308 LEU A N 1
ATOM 2407 C CA . LEU A 1 308 ? 6.426 25.703 15.633 1 98.88 308 LEU A CA 1
ATOM 2408 C C . LEU A 1 308 ? 6.352 26.438 14.297 1 98.88 308 LEU A C 1
ATOM 2410 O O . LEU A 1 308 ? 5.652 26 13.383 1 98.88 308 LEU A O 1
ATOM 2414 N N . LEU A 1 309 ? 7.02 27.609 14.188 1 98.75 309 LEU A N 1
ATOM 2415 C CA . LEU A 1 309 ? 7.152 28.359 12.945 1 98.75 309 LEU A CA 1
ATOM 2416 C C . LEU A 1 309 ? 8.484 28.062 12.266 1 98.75 309 LEU A C 1
ATOM 2418 O O . LEU A 1 309 ? 9.547 28.328 12.836 1 98.75 309 LEU A O 1
ATOM 2422 N N . ILE A 1 310 ? 8.406 27.516 11.094 1 98.38 310 ILE A N 1
ATOM 2423 C CA . ILE A 1 310 ? 9.617 27.094 10.398 1 98.38 310 ILE A CA 1
ATOM 2424 C C . ILE A 1 310 ? 10.016 28.172 9.383 1 98.38 310 ILE A C 1
ATOM 2426 O O . ILE A 1 310 ? 9.234 28.516 8.5 1 98.38 310 ILE A O 1
ATOM 2430 N N . ARG A 1 311 ? 11.219 28.641 9.539 1 96.94 311 ARG A N 1
ATOM 2431 C CA . ARG A 1 311 ? 11.773 29.688 8.688 1 96.94 311 ARG A CA 1
ATOM 2432 C C . ARG A 1 311 ? 12.688 29.094 7.621 1 96.94 311 ARG A C 1
ATOM 2434 O O . ARG A 1 311 ? 13.625 28.359 7.941 1 96.94 311 ARG A O 1
ATOM 2441 N N . LYS A 1 312 ? 12.359 29.328 6.422 1 94.12 312 LYS A N 1
ATOM 2442 C CA . LYS A 1 312 ? 13.188 28.984 5.27 1 94.12 312 LYS A CA 1
ATOM 2443 C C . LYS A 1 312 ? 13.547 30.219 4.457 1 94.12 312 LYS A C 1
ATOM 2445 O O . LYS A 1 312 ? 12.688 31.062 4.176 1 94.12 312 LYS A O 1
ATOM 2450 N N . GLU A 1 313 ? 14.797 30.312 4.113 1 86.88 313 GLU A N 1
ATOM 2451 C CA . GLU A 1 313 ? 15.219 31.438 3.287 1 86.88 313 GLU A CA 1
ATOM 2452 C C . GLU A 1 313 ? 15.266 31.047 1.812 1 86.88 313 GLU A C 1
ATOM 2454 O O . GLU A 1 313 ? 15.523 29.891 1.475 1 86.88 313 GLU A O 1
ATOM 2459 N N . GLY A 1 314 ? 14.93 31.984 0.986 1 86.44 314 GLY A N 1
ATOM 2460 C CA . GLY A 1 314 ? 15.078 31.766 -0.444 1 86.44 314 GLY A CA 1
ATOM 2461 C C . GLY A 1 314 ? 13.867 31.109 -1.077 1 86.44 314 GLY A C 1
ATOM 2462 O O . GLY A 1 314 ? 12.742 31.562 -0.893 1 86.44 314 GLY A O 1
ATOM 2463 N N . LYS A 1 315 ? 14.07 29.938 -1.714 1 90.19 315 LYS A N 1
ATOM 2464 C CA . LYS A 1 315 ? 13.047 29.266 -2.502 1 90.19 315 LYS A CA 1
ATOM 2465 C C . LYS A 1 315 ? 11.906 28.781 -1.613 1 90.19 315 LYS A C 1
ATOM 2467 O O . LYS A 1 315 ? 12.141 28.109 -0.607 1 90.19 315 LYS A O 1
ATOM 2472 N N . ARG A 1 316 ? 10.672 29.234 -2 1 94.38 316 ARG A N 1
ATOM 2473 C CA . ARG A 1 316 ? 9.422 28.781 -1.391 1 94.38 316 ARG A CA 1
ATOM 2474 C C . ARG A 1 316 ? 9.352 29.188 0.077 1 94.38 316 ARG A C 1
ATOM 2476 O O . ARG A 1 316 ? 8.641 28.578 0.866 1 94.38 316 ARG A O 1
ATOM 2483 N N . GLY A 1 317 ? 10.102 30.188 0.456 1 96.75 317 GLY A N 1
ATOM 2484 C CA . GLY A 1 317 ? 10.039 30.688 1.823 1 96.75 317 GLY A CA 1
ATOM 2485 C C . GLY A 1 317 ? 8.867 31.625 2.064 1 96.75 317 GLY A C 1
ATOM 2486 O O . GLY A 1 317 ? 8.133 31.953 1.134 1 96.75 317 GLY A O 1
ATOM 2487 N N . ILE A 1 318 ? 8.586 31.906 3.32 1 97.88 318 ILE A N 1
ATOM 2488 C CA . ILE A 1 318 ? 7.641 32.938 3.715 1 97.88 318 ILE A CA 1
ATOM 2489 C C . ILE A 1 318 ? 8.336 34.312 3.719 1 97.88 318 ILE A C 1
ATOM 2491 O O . ILE A 1 318 ? 9.148 34.594 4.598 1 97.88 318 ILE A O 1
ATOM 2495 N N . ALA A 1 319 ? 7.98 35.125 2.807 1 97.38 319 ALA A N 1
ATOM 2496 C CA . ALA A 1 319 ? 8.688 36.375 2.555 1 97.38 319 ALA A CA 1
ATOM 2497 C C . ALA A 1 319 ? 8.547 37.312 3.736 1 97.38 319 ALA A C 1
ATOM 2499 O O . ALA A 1 319 ? 9.484 38.062 4.066 1 97.38 319 ALA A O 1
ATOM 2500 N N . ASN A 1 320 ? 7.438 37.438 4.289 1 97.31 320 ASN A N 1
ATOM 2501 C CA . ASN A 1 320 ? 7.18 38.312 5.41 1 97.31 320 ASN A CA 1
ATOM 2502 C C . ASN A 1 320 ? 7.184 37.562 6.742 1 97.31 320 ASN A C 1
ATOM 2504 O O . ASN A 1 320 ? 6.312 37.781 7.582 1 97.31 320 ASN A O 1
ATOM 2508 N N . PHE A 1 321 ? 8.172 36.719 6.992 1 98.06 321 PHE A N 1
ATOM 2509 C CA . PHE A 1 321 ? 8.25 35.812 8.133 1 98.06 321 PHE A CA 1
ATOM 2510 C C . PHE A 1 321 ? 8.211 36.594 9.445 1 98.06 321 PHE A C 1
ATOM 2512 O O . PHE A 1 321 ? 7.559 36.188 10.406 1 98.06 321 PHE A O 1
ATOM 2519 N N . ALA A 1 322 ? 8.898 37.719 9.5 1 97.75 322 ALA A N 1
ATOM 2520 C CA . ALA A 1 322 ? 8.938 38.5 10.727 1 97.75 322 ALA A CA 1
ATOM 2521 C C . ALA A 1 322 ? 7.539 38.938 11.141 1 97.75 322 ALA A C 1
ATOM 2523 O O . ALA A 1 322 ? 7.188 38.906 12.32 1 97.75 322 ALA A O 1
ATOM 2524 N N . MET A 1 323 ? 6.801 39.375 10.188 1 98.12 323 MET A N 1
ATOM 2525 C CA . MET A 1 323 ? 5.43 39.812 10.445 1 98.12 323 MET A CA 1
ATOM 2526 C C . MET A 1 323 ? 4.57 38.625 10.914 1 98.12 323 MET A C 1
ATOM 2528 O O . MET A 1 323 ? 3.771 38.781 11.844 1 98.12 323 MET A O 1
ATOM 2532 N N . VAL A 1 324 ? 4.734 37.531 10.289 1 98.5 324 VAL A N 1
ATOM 2533 C CA . VAL A 1 324 ? 3.994 36.312 10.633 1 98.5 324 VAL A CA 1
ATOM 2534 C C . VAL A 1 324 ? 4.328 35.875 12.062 1 98.5 324 VAL A C 1
ATOM 2536 O O . VAL A 1 324 ? 3.432 35.594 12.859 1 98.5 324 VAL A O 1
ATOM 2539 N N . GLU A 1 325 ? 5.602 35.875 12.359 1 98.62 325 GLU A N 1
ATOM 2540 C CA . GLU A 1 325 ? 6.047 35.5 13.695 1 98.62 325 GLU A CA 1
ATOM 2541 C C . GLU A 1 325 ? 5.441 36.406 14.758 1 98.62 325 GLU A C 1
ATOM 2543 O O . GLU A 1 325 ? 4.945 35.938 15.781 1 98.62 325 GLU A O 1
ATOM 2548 N N . ARG A 1 326 ? 5.504 37.688 14.539 1 98.62 326 ARG A N 1
ATOM 2549 C CA . ARG A 1 326 ? 4.953 38.656 15.484 1 98.62 326 ARG A CA 1
ATOM 2550 C C . ARG A 1 326 ? 3.459 38.438 15.688 1 98.62 326 ARG A C 1
ATOM 2552 O O . ARG A 1 326 ? 2.965 38.469 16.812 1 98.62 326 ARG A O 1
ATOM 2559 N N . PHE A 1 327 ? 2.793 38.281 14.609 1 98.75 327 PHE A N 1
ATOM 2560 C CA . PHE A 1 327 ? 1.354 38.062 14.664 1 98.75 327 PHE A CA 1
ATOM 2561 C C . PHE A 1 327 ? 1.023 36.812 15.5 1 98.75 327 PHE A C 1
ATOM 2563 O O . PHE A 1 327 ? 0.167 36.875 16.391 1 98.75 327 PHE A O 1
ATOM 2570 N N . VAL A 1 328 ? 1.679 35.688 15.25 1 98.88 328 VAL A N 1
ATOM 2571 C CA . VAL A 1 328 ? 1.389 34.438 15.922 1 98.88 328 VAL A CA 1
ATOM 2572 C C . VAL A 1 328 ? 1.705 34.531 17.406 1 98.88 328 VAL A C 1
ATOM 2574 O O . VAL A 1 328 ? 0.921 34.094 18.25 1 98.88 328 VAL A O 1
ATOM 2577 N N . ARG A 1 329 ? 2.811 35.188 17.766 1 98.69 329 ARG A N 1
ATOM 2578 C CA . ARG A 1 329 ? 3.188 35.375 19.156 1 98.69 329 ARG A CA 1
ATOM 2579 C C . ARG A 1 329 ? 2.166 36.219 19.906 1 98.69 329 ARG A C 1
ATOM 2581 O O . ARG A 1 329 ? 1.811 35.938 21.047 1 98.69 329 ARG A O 1
ATOM 2588 N N . THR A 1 330 ? 1.758 37.25 19.219 1 98.44 330 THR A N 1
ATOM 2589 C CA . THR A 1 330 ? 0.819 38.188 19.844 1 98.44 330 THR A CA 1
ATOM 2590 C C . THR A 1 330 ? -0.535 37.531 20.062 1 98.44 330 THR A C 1
ATOM 2592 O O . THR A 1 330 ? -1.117 37.625 21.141 1 98.44 330 THR A O 1
ATOM 2595 N N . ARG A 1 331 ? -0.991 36.812 19.078 1 98.06 331 ARG A N 1
ATOM 2596 C CA . ARG A 1 331 ? -2.354 36.281 19.125 1 98.06 331 ARG A CA 1
ATOM 2597 C C . ARG A 1 331 ? -2.42 35 19.938 1 98.06 331 ARG A C 1
ATOM 2599 O O . ARG A 1 331 ? -3.428 34.719 20.594 1 98.06 331 ARG A O 1
ATOM 2606 N N . TYR A 1 332 ? -1.359 34.188 19.891 1 98.12 332 TYR A N 1
ATOM 2607 C CA . TYR A 1 332 ? -1.501 32.844 20.422 1 98.12 332 TYR A CA 1
ATOM 2608 C C . TYR A 1 332 ? -0.527 32.594 21.562 1 98.12 332 TYR A C 1
ATOM 2610 O O . TYR A 1 332 ? -0.531 31.531 22.172 1 98.12 332 TYR A O 1
ATOM 2618 N N . GLY A 1 333 ? 0.324 33.531 21.938 1 97.06 333 GLY A N 1
ATOM 2619 C CA . GLY A 1 333 ? 1.334 33.375 22.969 1 97.06 333 GLY A CA 1
ATOM 2620 C C . GLY A 1 333 ? 0.748 33.031 24.328 1 97.06 333 GLY A C 1
ATOM 2621 O O . GLY A 1 333 ? 1.44 32.5 25.203 1 97.06 333 GLY A O 1
ATOM 2622 N N . SER A 1 334 ? -0.528 33.344 24.562 1 95.88 334 SER A N 1
ATOM 2623 C CA . SER A 1 334 ? -1.167 33.094 25.844 1 95.88 334 SER A CA 1
ATOM 2624 C C . SER A 1 334 ? -1.686 31.641 25.922 1 95.88 334 SER A C 1
ATOM 2626 O O . SER A 1 334 ? -1.94 31.141 27.016 1 95.88 334 SER A O 1
ATOM 2628 N N . VAL A 1 335 ? -1.852 30.938 24.812 1 95.75 335 VAL A N 1
ATOM 2629 C CA . VAL A 1 335 ? -2.469 29.609 24.859 1 95.75 335 VAL A CA 1
ATOM 2630 C C . VAL A 1 335 ? -1.472 28.562 24.375 1 95.75 335 VAL A C 1
ATOM 2632 O O . VAL A 1 335 ? -1.691 27.359 24.562 1 95.75 335 VAL A O 1
ATOM 2635 N N . ALA A 1 336 ? -0.374 29.031 23.781 1 97.94 336 ALA A N 1
ATOM 2636 C CA . ALA A 1 336 ? 0.601 28.094 23.219 1 97.94 336 ALA A CA 1
ATOM 2637 C C . ALA A 1 336 ? 2.016 28.656 23.297 1 97.94 336 ALA A C 1
ATOM 2639 O O . ALA A 1 336 ? 2.221 29.875 23.141 1 97.94 336 ALA A O 1
ATOM 2640 N N . SER A 1 337 ? 3.004 27.797 23.594 1 98.5 337 SER A N 1
ATOM 2641 C CA . SER A 1 337 ? 4.379 28.203 23.344 1 98.5 337 SER A CA 1
ATOM 2642 C C . SER A 1 337 ? 4.637 28.375 21.844 1 98.5 337 SER A C 1
ATOM 2644 O O . SER A 1 337 ? 4.129 27.594 21.031 1 98.5 337 SER A O 1
ATOM 2646 N N . VAL A 1 338 ? 5.348 29.453 21.484 1 98.75 338 VAL A N 1
ATOM 2647 C CA . VAL A 1 338 ? 5.664 29.703 20.094 1 98.75 338 VAL A CA 1
ATOM 2648 C C . VAL A 1 338 ? 7.176 29.656 19.875 1 98.75 338 VAL A C 1
ATOM 2650 O O . VAL A 1 338 ? 7.922 30.422 20.484 1 98.75 338 VAL A O 1
ATOM 2653 N N . THR A 1 339 ? 7.605 28.688 19.094 1 98.44 339 THR A N 1
ATOM 2654 C CA . THR A 1 339 ? 9.023 28.5 18.781 1 98.44 339 THR A CA 1
ATOM 2655 C C . THR A 1 339 ? 9.273 28.672 17.281 1 98.44 339 THR A C 1
ATOM 2657 O O . THR A 1 339 ? 8.477 28.219 16.469 1 98.44 339 THR A O 1
ATOM 2660 N N . THR A 1 340 ? 10.344 29.375 16.938 1 97.88 340 THR A N 1
ATOM 2661 C CA . THR A 1 340 ? 10.781 29.5 15.547 1 97.88 340 THR A CA 1
ATOM 2662 C C . THR A 1 340 ? 12.062 28.703 15.305 1 97.88 340 THR A C 1
ATOM 2664 O O . THR A 1 340 ? 12.883 28.562 16.219 1 97.88 340 THR A O 1
ATOM 2667 N N . THR A 1 341 ? 12.188 28.109 14.094 1 97.56 341 THR A N 1
ATOM 2668 C CA . THR A 1 341 ? 13.406 27.375 13.781 1 97.56 341 THR A CA 1
ATOM 2669 C C . THR A 1 341 ? 13.656 27.359 12.273 1 97.56 341 THR A C 1
ATOM 2671 O O . THR A 1 341 ? 12.711 27.422 11.484 1 97.56 341 THR A O 1
ATOM 2674 N N . SER A 1 342 ? 14.891 27.344 11.867 1 95.69 342 SER A N 1
ATOM 2675 C CA . SER A 1 342 ? 15.297 27.016 10.508 1 95.69 342 SER A CA 1
ATOM 2676 C C . SER A 1 342 ? 15.852 25.594 10.43 1 95.69 342 SER A C 1
ATOM 2678 O O . SER A 1 342 ? 16.172 25.109 9.352 1 95.69 342 SER A O 1
ATOM 2680 N N . PHE A 1 343 ? 15.984 24.891 11.477 1 94.31 343 PHE A N 1
ATOM 2681 C CA . PHE A 1 343 ? 16.5 23.531 11.688 1 94.31 343 PHE A CA 1
ATOM 2682 C C . PHE A 1 343 ? 18 23.5 11.422 1 94.31 343 PHE A C 1
ATOM 2684 O O . PHE A 1 343 ? 18.688 22.562 11.867 1 94.31 343 PHE A O 1
ATOM 2691 N N . SER A 1 344 ? 18.641 24.375 10.68 1 87.56 344 SER A N 1
ATOM 2692 C CA . SER A 1 344 ? 19.984 24.312 10.133 1 87.56 344 SER A CA 1
ATOM 2693 C C . SER A 1 344 ? 21.031 24.188 11.242 1 87.56 344 SER A C 1
ATOM 2695 O O . SER A 1 344 ? 22.062 23.547 11.055 1 87.56 344 SER A O 1
ATOM 2697 N N . THR A 1 345 ? 20.781 24.688 12.422 1 87.31 345 THR A N 1
ATOM 2698 C CA . THR A 1 345 ? 21.812 24.703 13.453 1 87.31 345 THR A CA 1
ATOM 2699 C C . THR A 1 345 ? 21.562 23.609 14.484 1 87.31 345 THR A C 1
ATOM 2701 O O . THR A 1 345 ? 22.328 23.453 15.43 1 87.31 345 THR A O 1
ATOM 2704 N N . LEU A 1 346 ? 20.562 22.844 14.328 1 94.38 346 LEU A N 1
ATOM 2705 C CA . LEU A 1 346 ? 20.203 21.828 15.312 1 94.38 346 LEU A CA 1
ATOM 2706 C C . LEU A 1 346 ? 20.625 20.438 14.836 1 94.38 346 LEU A C 1
ATOM 2708 O O . LEU A 1 346 ? 20.438 20.109 13.664 1 94.38 346 LEU A O 1
ATOM 2712 N N . PRO A 1 347 ? 21.219 19.672 15.766 1 95.31 347 PRO A N 1
ATOM 2713 C CA . PRO A 1 347 ? 21.375 18.266 15.438 1 95.31 347 PRO A CA 1
ATOM 2714 C C . PRO A 1 347 ? 20.031 17.562 15.188 1 95.31 347 PRO A C 1
ATOM 2716 O O . PRO A 1 347 ? 19 18.031 15.656 1 95.31 347 PRO A O 1
ATOM 2719 N N . MET A 1 348 ? 20.031 16.5 14.469 1 96.38 348 MET A N 1
ATOM 2720 C CA . MET A 1 348 ? 18.797 15.828 14.055 1 96.38 348 MET A CA 1
ATOM 2721 C C . MET A 1 348 ? 17.984 15.406 15.273 1 96.38 348 MET A C 1
ATOM 2723 O O . MET A 1 348 ? 16.75 15.523 15.258 1 96.38 348 MET A O 1
ATOM 2727 N N . ALA A 1 349 ? 18.641 14.906 16.312 1 96.5 349 ALA A N 1
ATOM 2728 C CA . ALA A 1 349 ? 17.922 14.492 17.516 1 96.5 349 ALA A CA 1
ATOM 2729 C C . ALA A 1 349 ? 17.109 15.641 18.109 1 96.5 349 ALA A C 1
ATOM 2731 O O . ALA A 1 349 ? 15.961 15.445 18.531 1 96.5 349 ALA A O 1
ATOM 2732 N N . GLN A 1 350 ? 17.656 16.812 18.109 1 97.94 350 GLN A N 1
ATOM 2733 C CA . GLN A 1 350 ? 16.969 17.984 18.641 1 97.94 350 GLN A CA 1
ATOM 2734 C C . GLN A 1 350 ? 15.852 18.438 17.719 1 97.94 350 GLN A C 1
ATOM 2736 O O . GLN A 1 350 ? 14.797 18.875 18.172 1 97.94 350 GLN A O 1
ATOM 2741 N N . GLN A 1 351 ? 16.109 18.375 16.391 1 98.38 351 GLN A N 1
ATOM 2742 C CA . GLN A 1 351 ? 15.055 18.703 15.438 1 98.38 351 GLN A CA 1
ATOM 2743 C C . GLN A 1 351 ? 13.836 17.797 15.633 1 98.38 351 GLN A C 1
ATOM 2745 O O . GLN A 1 351 ? 12.703 18.281 15.711 1 98.38 351 GLN A O 1
ATOM 2750 N N . LEU A 1 352 ? 14.062 16.484 15.773 1 98.5 352 LEU A N 1
ATOM 2751 C CA . LEU A 1 352 ? 12.984 15.523 15.953 1 98.5 352 LEU A CA 1
ATOM 2752 C C . LEU A 1 352 ? 12.297 15.711 17.297 1 98.5 352 LEU A C 1
ATOM 2754 O O . LEU A 1 352 ? 11.078 15.547 17.406 1 98.5 352 LEU A O 1
ATOM 2758 N N . ALA A 1 353 ? 13.078 16.016 18.344 1 98.38 353 ALA A N 1
ATOM 2759 C CA . ALA A 1 353 ? 12.5 16.297 19.641 1 98.38 353 ALA A CA 1
ATOM 2760 C C . ALA A 1 353 ? 11.57 17.516 19.578 1 98.38 353 ALA A C 1
ATOM 2762 O O . ALA A 1 353 ? 10.461 17.484 20.125 1 98.38 353 ALA A O 1
ATOM 2763 N N . LEU A 1 354 ? 12.062 18.531 18.906 1 98.31 354 LEU A N 1
ATOM 2764 C CA . LEU A 1 354 ? 11.258 19.734 18.719 1 98.31 354 LEU A CA 1
ATOM 2765 C C . LEU A 1 354 ? 9.961 19.422 17.984 1 98.31 354 LEU A C 1
ATOM 2767 O O . LEU A 1 354 ? 8.875 19.797 18.438 1 98.31 354 LEU A O 1
ATOM 2771 N N . VAL A 1 355 ? 10.023 18.688 16.891 1 98.75 355 VAL A N 1
ATOM 2772 C CA . VAL A 1 355 ? 8.875 18.344 16.047 1 98.75 355 VAL A CA 1
ATOM 2773 C C . VAL A 1 355 ? 7.926 17.422 16.812 1 98.75 355 VAL A C 1
ATOM 2775 O O . VAL A 1 355 ? 6.707 17.625 16.781 1 98.75 355 VAL A O 1
ATOM 2778 N N . SER A 1 356 ? 8.414 16.438 17.562 1 98.12 356 SER A N 1
ATOM 2779 C CA . SER A 1 356 ? 7.598 15.445 18.25 1 98.12 356 SER A CA 1
ATOM 2780 C C . SER A 1 356 ? 6.836 16.062 19.422 1 98.12 356 SER A C 1
ATOM 2782 O O . SER A 1 356 ? 5.922 15.445 19.969 1 98.12 356 SER A O 1
ATOM 2784 N N . GLN A 1 357 ? 7.164 17.344 19.766 1 97.88 357 GLN A N 1
ATOM 2785 C CA . GLN A 1 357 ? 6.484 18.031 20.859 1 97.88 357 GLN A CA 1
ATOM 2786 C C . GLN A 1 357 ? 5.598 19.156 20.328 1 97.88 357 GLN A C 1
ATOM 2788 O O . GLN A 1 357 ? 4.973 19.875 21.109 1 97.88 357 GLN A O 1
ATOM 2793 N N . THR A 1 358 ? 5.547 19.266 19.078 1 98.81 358 THR A N 1
ATOM 2794 C CA . THR A 1 358 ? 4.805 20.344 18.422 1 98.81 358 THR A CA 1
ATOM 2795 C C . THR A 1 358 ? 3.365 19.906 18.156 1 98.81 358 THR A C 1
ATOM 2797 O O . THR A 1 358 ? 3.121 18.812 17.656 1 98.81 358 THR A O 1
ATOM 2800 N N . THR A 1 359 ? 2.4 20.812 18.469 1 98.88 359 THR A N 1
ATOM 2801 C CA . THR A 1 359 ? 1.004 20.484 18.203 1 98.88 359 THR A CA 1
ATOM 2802 C C . THR A 1 359 ? 0.539 21.156 16.906 1 98.88 359 THR A C 1
ATOM 2804 O O . THR A 1 359 ? -0.373 20.656 16.25 1 98.88 359 THR A O 1
ATOM 2807 N N . ILE A 1 360 ? 1.097 22.297 16.562 1 98.94 360 ILE A N 1
ATOM 2808 C CA . ILE A 1 360 ? 0.801 22.984 15.305 1 98.94 360 ILE A CA 1
ATOM 2809 C C . ILE A 1 360 ? 2.104 23.422 14.641 1 98.94 360 ILE A C 1
ATOM 2811 O O . ILE A 1 360 ? 2.873 24.203 15.203 1 98.94 360 ILE A O 1
ATOM 2815 N N . ALA A 1 361 ? 2.391 22.891 13.492 1 98.94 361 ALA A N 1
ATOM 2816 C CA . ALA A 1 361 ? 3.553 23.328 12.719 1 98.94 361 ALA A CA 1
ATOM 2817 C C . ALA A 1 361 ? 3.129 24.156 11.508 1 98.94 361 ALA A C 1
ATOM 2819 O O . ALA A 1 361 ? 2.207 23.781 10.781 1 98.94 361 ALA A O 1
ATOM 2820 N N . VAL A 1 362 ? 3.705 25.312 11.32 1 98.88 362 VAL A N 1
ATOM 2821 C CA . VAL A 1 362 ? 3.545 26.141 10.141 1 98.88 362 VAL A CA 1
ATOM 2822 C C . VAL A 1 362 ? 4.824 26.109 9.305 1 98.88 362 VAL A C 1
ATOM 2824 O O . VAL A 1 362 ? 5.895 26.5 9.773 1 98.88 362 VAL A O 1
ATOM 2827 N N . SER A 1 363 ? 4.68 25.625 8.133 1 98.62 363 SER A N 1
ATOM 2828 C CA . SER A 1 363 ? 5.906 25.359 7.383 1 98.62 363 SER A CA 1
ATOM 2829 C C . SER A 1 363 ? 5.734 25.703 5.906 1 98.62 363 SER A C 1
ATOM 2831 O O . SER A 1 363 ? 4.664 25.484 5.332 1 98.62 363 SER A O 1
ATOM 2833 N N . PRO A 1 364 ? 6.801 26.281 5.242 1 97.56 364 PRO A N 1
ATOM 2834 C CA . PRO A 1 364 ? 6.836 26.234 3.779 1 97.56 364 PRO A CA 1
ATOM 2835 C C . PRO A 1 364 ? 6.738 24.812 3.234 1 97.56 364 PRO A C 1
ATOM 2837 O O . PRO A 1 364 ? 6.871 23.844 3.992 1 97.56 364 PRO A O 1
ATOM 2840 N N . CYS A 1 365 ? 6.367 24.656 1.962 1 95.75 365 CYS A N 1
ATOM 2841 C CA . CYS A 1 365 ? 6.34 23.344 1.34 1 95.75 365 CYS A CA 1
ATOM 2842 C C . CYS A 1 365 ? 7.73 22.922 0.876 1 95.75 365 CYS A C 1
ATOM 2844 O O . CYS A 1 365 ? 8.672 23.719 0.942 1 95.75 365 CYS A O 1
ATOM 2846 N N . GLY A 1 366 ? 7.883 21.625 0.518 1 93.94 366 GLY A N 1
ATOM 2847 C CA . GLY A 1 366 ? 9.148 21.094 0.036 1 93.94 366 GLY A CA 1
ATOM 2848 C C . GLY A 1 366 ? 9.906 20.312 1.094 1 93.94 366 GLY A C 1
ATOM 2849 O O . GLY A 1 366 ? 9.312 19.797 2.043 1 93.94 366 GLY A O 1
ATOM 2850 N N . GLY A 1 367 ? 11.203 20.172 0.855 1 93.25 367 GLY A N 1
ATOM 2851 C CA . GLY A 1 367 ? 12.055 19.312 1.664 1 93.25 367 GLY A CA 1
ATOM 2852 C C . GLY A 1 367 ? 12.016 19.656 3.141 1 93.25 367 GLY A C 1
ATOM 2853 O O . GLY A 1 367 ? 12.094 18.766 3.992 1 93.25 367 GLY A O 1
ATOM 2854 N N . ILE A 1 368 ? 11.844 20.922 3.49 1 95.25 368 ILE A N 1
ATOM 2855 C CA . ILE A 1 368 ? 11.93 21.359 4.875 1 95.25 368 ILE A CA 1
ATOM 2856 C C . ILE A 1 368 ? 10.734 20.844 5.668 1 95.25 368 ILE A C 1
ATOM 2858 O O . ILE A 1 368 ? 10.836 20.609 6.875 1 95.25 368 ILE A O 1
ATOM 2862 N N . SER A 1 369 ? 9.586 20.578 4.969 1 97.06 369 SER A N 1
ATOM 2863 C CA . SER A 1 369 ? 8.383 20.125 5.645 1 97.06 369 SER A CA 1
ATOM 2864 C C . SER A 1 369 ? 8.391 18.609 5.828 1 97.06 369 SER A C 1
ATOM 2866 O O . SER A 1 369 ? 7.562 18.062 6.555 1 97.06 369 SER A O 1
ATOM 2868 N N . MET A 1 370 ? 9.328 17.859 5.312 1 97.75 370 MET A N 1
ATOM 2869 C CA . MET A 1 370 ? 9.297 16.406 5.27 1 97.75 370 MET A CA 1
ATOM 2870 C C . MET A 1 370 ? 9.789 15.812 6.586 1 97.75 370 MET A C 1
ATOM 2872 O O . MET A 1 370 ? 9.805 14.586 6.75 1 97.75 370 MET A O 1
ATOM 2876 N N . ILE A 1 371 ? 10.094 16.641 7.539 1 98.56 371 ILE A N 1
ATOM 2877 C CA . ILE A 1 371 ? 10.352 16.172 8.898 1 98.56 371 ILE A CA 1
ATOM 2878 C C . ILE A 1 371 ? 9.047 16.156 9.688 1 98.56 371 ILE A C 1
ATOM 2880 O O . ILE A 1 371 ? 8.961 15.523 10.742 1 98.56 371 ILE A O 1
ATOM 2884 N N . LEU A 1 372 ? 8.016 16.766 9.195 1 98.75 372 LEU A N 1
ATOM 2885 C CA . LEU A 1 372 ? 6.801 17.016 9.961 1 98.75 372 LEU A CA 1
ATOM 2886 C C . LEU A 1 372 ? 5.953 15.758 10.078 1 98.75 372 LEU A C 1
ATOM 2888 O O . LEU A 1 372 ? 5.051 15.688 10.914 1 98.75 372 LEU A O 1
ATOM 2892 N N . PRO A 1 373 ? 6.152 14.703 9.25 1 98.69 373 PRO A N 1
ATOM 2893 C CA . PRO A 1 373 ? 5.465 13.438 9.516 1 98.69 373 PRO A CA 1
ATOM 2894 C C . PRO A 1 373 ? 5.848 12.828 10.867 1 98.69 373 PRO A C 1
ATOM 2896 O O . PRO A 1 373 ? 5.238 11.844 11.305 1 98.69 373 PRO A O 1
ATOM 2899 N N . PHE A 1 374 ? 6.766 13.406 11.586 1 98.81 374 PHE A N 1
ATOM 2900 C CA . PHE A 1 374 ? 7.148 12.922 12.906 1 98.81 374 PHE A CA 1
ATOM 2901 C C . PHE A 1 374 ? 6.426 13.695 14 1 98.81 374 PHE A C 1
ATOM 2903 O O . PHE A 1 374 ? 6.73 13.547 15.18 1 98.81 374 PHE A O 1
ATOM 2910 N N . LEU A 1 375 ? 5.48 14.547 13.672 1 98.81 375 LEU A N 1
ATOM 2911 C CA . LEU A 1 375 ? 4.578 15.203 14.609 1 98.81 375 LEU A CA 1
ATOM 2912 C C . LEU A 1 375 ? 3.781 14.172 15.406 1 98.81 375 LEU A C 1
ATOM 2914 O O . LEU A 1 375 ? 3.654 13.023 14.992 1 98.81 375 LEU A O 1
ATOM 2918 N N . PRO A 1 376 ? 3.305 14.547 16.562 1 98.31 376 PRO A N 1
ATOM 2919 C CA . PRO A 1 376 ? 2.535 13.594 17.359 1 98.31 376 PRO A CA 1
ATOM 2920 C C . PRO A 1 376 ? 1.136 13.344 16.812 1 98.31 376 PRO A C 1
ATOM 2922 O O . PRO A 1 376 ? 0.686 14.07 15.914 1 98.31 376 PRO A O 1
ATOM 2925 N N . GLU A 1 377 ? 0.483 12.305 17.281 1 98.19 377 GLU A N 1
ATOM 2926 C CA . GLU A 1 377 ? -0.862 11.922 16.859 1 98.19 377 GLU A CA 1
ATOM 2927 C C . GLU A 1 377 ? -1.859 13.047 17.125 1 98.19 377 GLU A C 1
ATOM 2929 O O . GLU A 1 377 ? -1.992 13.523 18.25 1 98.19 377 GLU A O 1
ATOM 2934 N N . GLY A 1 378 ? -2.486 13.539 16.047 1 97.62 378 GLY A N 1
ATOM 2935 C CA . GLY A 1 378 ? -3.52 14.547 16.188 1 97.62 378 GLY A CA 1
ATOM 2936 C C . GLY A 1 378 ? -3.01 15.961 15.961 1 97.62 378 GLY A C 1
ATOM 2937 O O . GLY A 1 378 ? -3.793 16.906 15.938 1 97.62 378 GLY A O 1
ATOM 2938 N N . ALA A 1 379 ? -1.69 16.109 15.805 1 98.62 379 ALA A N 1
ATOM 2939 C CA . ALA A 1 379 ? -1.117 17.422 15.547 1 98.62 379 ALA A CA 1
ATOM 2940 C C . ALA A 1 379 ? -1.506 17.922 14.156 1 98.62 379 ALA A C 1
ATOM 2942 O O . ALA A 1 379 ? -2.061 17.172 13.352 1 98.62 379 ALA A O 1
ATOM 2943 N N . HIS A 1 380 ? -1.272 19.219 13.938 1 98.62 380 HIS A N 1
ATOM 2944 C CA . HIS A 1 380 ? -1.625 19.844 12.672 1 98.62 380 HIS A CA 1
ATOM 2945 C C . HIS A 1 380 ? -0.384 20.359 11.945 1 98.62 380 HIS A C 1
ATOM 2947 O O . HIS A 1 380 ? 0.499 20.953 12.562 1 98.62 380 HIS A O 1
ATOM 2953 N N . ALA A 1 381 ? -0.272 20.031 10.711 1 98.81 381 ALA A N 1
ATOM 2954 C CA . ALA A 1 381 ? 0.688 20.656 9.805 1 98.81 381 ALA A CA 1
ATOM 2955 C C . ALA A 1 381 ? -0.001 21.656 8.883 1 98.81 381 ALA A C 1
ATOM 2957 O O . ALA A 1 381 ? -0.88 21.297 8.102 1 98.81 381 ALA A O 1
ATOM 2958 N N . ILE A 1 382 ? 0.286 22.891 9.047 1 98.81 382 ILE A N 1
ATOM 2959 C CA . ILE A 1 382 ? -0.163 23.938 8.141 1 98.81 382 ILE A CA 1
ATOM 2960 C C . ILE A 1 382 ? 0.912 24.203 7.086 1 98.81 382 ILE A C 1
ATOM 2962 O O . ILE A 1 382 ? 1.962 24.781 7.395 1 98.81 382 ILE A O 1
ATOM 2966 N N . LEU A 1 383 ? 0.634 23.781 5.879 1 98.62 383 LEU A N 1
ATOM 2967 C CA . LEU A 1 383 ? 1.619 23.797 4.805 1 98.62 383 LEU A CA 1
ATOM 2968 C C . LEU A 1 383 ? 1.286 24.875 3.775 1 98.62 383 LEU A C 1
ATOM 2970 O O . LEU A 1 383 ? 0.127 25.016 3.381 1 98.62 383 LEU A O 1
ATOM 2974 N N . MET A 1 384 ? 2.314 25.625 3.352 1 98.44 384 MET A N 1
ATOM 2975 C CA . MET A 1 384 ? 2.125 26.641 2.312 1 98.44 384 MET A CA 1
ATOM 2976 C C . MET A 1 384 ? 1.98 25.984 0.941 1 98.44 384 MET A C 1
ATOM 2978 O O . MET A 1 384 ? 2.801 25.156 0.557 1 98.44 384 MET A O 1
ATOM 2982 N N . ASN A 1 385 ? 0.919 26.328 0.261 1 98.06 385 ASN A N 1
ATOM 2983 C CA . ASN A 1 385 ? 0.773 25.906 -1.127 1 98.06 385 ASN A CA 1
ATOM 2984 C C . ASN A 1 385 ? 1.634 26.75 -2.064 1 98.06 385 ASN A C 1
ATOM 2986 O O . ASN A 1 385 ? 2.232 27.734 -1.644 1 98.06 385 ASN A O 1
ATOM 2990 N N . TYR A 1 386 ? 1.762 26.266 -3.287 1 97.19 386 TYR A N 1
ATOM 2991 C CA . TYR A 1 386 ? 2.422 27.016 -4.355 1 97.19 386 TYR A CA 1
ATOM 2992 C C . TYR A 1 386 ? 1.521 27.125 -5.578 1 97.19 386 TYR A C 1
ATOM 2994 O O . TYR A 1 386 ? 0.404 26.594 -5.586 1 97.19 386 TYR A O 1
ATOM 3002 N N . MET A 1 387 ? 1.947 27.906 -6.512 1 96.88 387 MET A N 1
ATOM 3003 C CA . MET A 1 387 ? 1.262 28.078 -7.789 1 96.88 387 MET A CA 1
ATOM 3004 C C . MET A 1 387 ? 2.256 28.078 -8.945 1 96.88 387 MET A C 1
ATOM 3006 O O . MET A 1 387 ? 3.303 28.734 -8.867 1 96.88 387 MET A O 1
ATOM 3010 N N . VAL A 1 388 ? 1.873 27.297 -9.984 1 95.75 388 VAL A N 1
ATOM 3011 C CA . VAL A 1 388 ? 2.775 27.219 -11.133 1 95.75 388 VAL A CA 1
ATOM 3012 C C . VAL A 1 388 ? 2.725 28.531 -11.914 1 95.75 388 VAL A C 1
ATOM 3014 O O . VAL A 1 388 ? 1.657 29.125 -12.078 1 95.75 388 VAL A O 1
ATOM 3017 N N . GLY A 1 389 ? 3.908 29.016 -12.305 1 93.31 389 GLY A N 1
ATOM 3018 C CA . GLY A 1 389 ? 3.996 30.172 -13.172 1 93.31 389 GLY A CA 1
ATOM 3019 C C . GLY A 1 389 ? 3.883 29.828 -14.648 1 93.31 389 GLY A C 1
ATOM 3020 O O . GLY A 1 389 ? 3.836 28.656 -15.008 1 93.31 389 GLY A O 1
ATOM 3021 N N . PRO A 1 390 ? 3.779 30.859 -15.453 1 89.19 390 PRO A N 1
ATOM 3022 C CA . PRO A 1 390 ? 3.611 30.641 -16.891 1 89.19 390 PRO A CA 1
ATOM 3023 C C . PRO A 1 390 ? 4.777 29.875 -17.516 1 89.19 390 PRO A C 1
ATOM 3025 O O . PRO A 1 390 ? 4.586 29.141 -18.484 1 89.19 390 PRO A O 1
ATOM 3028 N N . ASP A 1 391 ? 5.957 29.938 -16.938 1 89.12 391 ASP A N 1
ATOM 3029 C CA . ASP A 1 391 ? 7.148 29.344 -17.531 1 89.12 391 ASP A CA 1
ATOM 3030 C C . ASP A 1 391 ? 7.5 28.031 -16.859 1 89.12 391 ASP A C 1
ATOM 3032 O O . ASP A 1 391 ? 8.461 27.359 -17.25 1 89.12 391 ASP A O 1
ATOM 3036 N N . ASP A 1 392 ? 6.734 27.703 -15.883 1 92.25 392 ASP A N 1
ATOM 3037 C CA . ASP A 1 392 ? 7.035 26.484 -15.141 1 92.25 392 ASP A CA 1
ATOM 3038 C C . ASP A 1 392 ? 6.57 25.25 -15.898 1 92.25 392 ASP A C 1
ATOM 3040 O O . ASP A 1 392 ? 5.508 25.25 -16.531 1 92.25 392 ASP A O 1
ATOM 3044 N N . VAL A 1 393 ? 7.41 24.219 -15.891 1 87.88 393 VAL A N 1
ATOM 3045 C CA . VAL A 1 393 ? 7.012 22.922 -16.422 1 87.88 393 VAL A CA 1
ATOM 3046 C C . VAL A 1 393 ? 6.102 22.203 -15.438 1 87.88 393 VAL A C 1
ATOM 3048 O O . VAL A 1 393 ? 6.461 22.031 -14.266 1 87.88 393 VAL A O 1
ATOM 3051 N N . ARG A 1 394 ? 4.988 21.797 -15.922 1 86.44 394 ARG A N 1
ATOM 3052 C CA . ARG A 1 394 ? 4.059 21.062 -15.062 1 86.44 394 ARG A CA 1
ATOM 3053 C C . ARG A 1 394 ? 4.531 19.625 -14.844 1 86.44 394 ARG A C 1
ATOM 3055 O O . ARG A 1 394 ? 5.004 18.969 -15.773 1 86.44 394 ARG A O 1
ATOM 3062 N N . ARG A 1 395 ? 4.445 19.141 -13.602 1 75.94 395 ARG A N 1
ATOM 3063 C CA . ARG A 1 395 ? 5.02 17.844 -13.273 1 75.94 395 ARG A CA 1
ATOM 3064 C C . ARG A 1 395 ? 4.02 16.984 -12.508 1 75.94 395 ARG A C 1
ATOM 3066 O O . ARG A 1 395 ? 4.141 15.75 -12.484 1 75.94 395 ARG A O 1
ATOM 3073 N N . HIS A 1 396 ? 3.076 17.453 -11.82 1 79.88 396 HIS A N 1
ATOM 3074 C CA . HIS A 1 396 ? 2.23 16.719 -10.891 1 79.88 396 HIS A CA 1
ATOM 3075 C C . HIS A 1 396 ? 0.753 16.953 -11.172 1 79.88 396 HIS A C 1
ATOM 3077 O O . HIS A 1 396 ? -0.073 16.938 -10.258 1 79.88 396 HIS A O 1
ATOM 3083 N N . GLY A 1 397 ? 0.397 17.234 -12.453 1 83.75 397 GLY A N 1
ATOM 3084 C CA . GLY A 1 397 ? -0.991 17.5 -12.805 1 83.75 397 GLY A CA 1
ATOM 3085 C C . GLY A 1 397 ? -1.453 18.891 -12.43 1 83.75 397 GLY A C 1
ATOM 3086 O O . GLY A 1 397 ? -2.656 19.156 -12.367 1 83.75 397 GLY A O 1
ATOM 3087 N N . GLU A 1 398 ? -0.56 19.781 -12.195 1 93.06 398 GLU A N 1
ATOM 3088 C CA . GLU A 1 398 ? -0.856 21.156 -11.812 1 93.06 398 GLU A CA 1
ATOM 3089 C C . GLU A 1 398 ? -1.718 21.844 -12.859 1 93.06 398 GLU A C 1
ATOM 3091 O O . GLU A 1 398 ? -1.697 21.469 -14.039 1 93.06 398 GLU A O 1
ATOM 3096 N N . CYS A 1 399 ? -2.488 22.781 -12.43 1 92.44 399 CYS A N 1
ATOM 3097 C CA . CYS A 1 399 ? -3.283 23.609 -13.336 1 92.44 399 CYS A CA 1
ATOM 3098 C C . CYS A 1 399 ? -2.938 25.078 -13.172 1 92.44 399 CYS A C 1
ATOM 3100 O O . CYS A 1 399 ? -2.396 25.484 -12.148 1 92.44 399 CYS A O 1
ATOM 3102 N N . THR A 1 400 ? -3.24 25.797 -14.234 1 92.44 400 THR A N 1
ATOM 3103 C CA . THR A 1 400 ? -2.99 27.234 -14.219 1 92.44 400 THR A CA 1
ATOM 3104 C C . THR A 1 400 ? -3.93 27.938 -13.242 1 92.44 400 THR A C 1
ATOM 3106 O O . THR A 1 400 ? -5.141 27.703 -13.266 1 92.44 400 THR A O 1
ATOM 3109 N N . GLY A 1 401 ? -3.291 28.734 -12.414 1 93.44 401 GLY A N 1
ATOM 3110 C CA . GLY A 1 401 ? -4.098 29.547 -11.516 1 93.44 401 GLY A CA 1
ATOM 3111 C C . GLY A 1 401 ? -4.598 28.781 -10.312 1 93.44 401 GLY A C 1
ATOM 3112 O O . GLY A 1 401 ? -5.398 29.281 -9.523 1 93.44 401 GLY A O 1
ATOM 3113 N N . CYS A 1 402 ? -4.172 27.516 -10.156 1 96 402 CYS A N 1
ATOM 3114 C CA . CYS A 1 402 ? -4.617 26.688 -9.039 1 96 402 CYS A CA 1
ATOM 3115 C C . CYS A 1 402 ? -3.631 26.75 -7.879 1 96 402 CYS A C 1
ATOM 3117 O O . CYS A 1 402 ? -2.43 26.938 -8.094 1 96 402 CYS A O 1
ATOM 3119 N N . SER A 1 403 ? -4.152 26.734 -6.66 1 97.75 403 SER A N 1
ATOM 3120 C CA . SER A 1 403 ? -3.324 26.562 -5.473 1 97.75 403 SER A CA 1
ATOM 3121 C C . SER A 1 403 ? -2.951 25.094 -5.27 1 97.75 403 SER A C 1
ATOM 3123 O O . SER A 1 403 ? -3.797 24.266 -4.906 1 97.75 403 SER A O 1
ATOM 3125 N N . TRP A 1 404 ? -1.673 24.75 -5.426 1 96.62 404 TRP A N 1
ATOM 3126 C CA . TRP A 1 404 ? -1.277 23.359 -5.473 1 96.62 404 TRP A CA 1
ATOM 3127 C C . TRP A 1 404 ? -0.448 22.984 -4.25 1 96.62 404 TRP A C 1
ATOM 3129 O O . TRP A 1 404 ? 0.221 23.828 -3.66 1 96.62 404 TRP A O 1
ATOM 3139 N N . THR A 1 405 ? -0.53 21.75 -3.838 1 95.62 405 THR A N 1
ATOM 3140 C CA . THR A 1 405 ? 0.139 21.234 -2.645 1 95.62 405 THR A CA 1
ATOM 3141 C C . THR A 1 405 ? 1.368 20.422 -3.021 1 95.62 405 THR A C 1
ATOM 3143 O O . THR A 1 405 ? 1.267 19.453 -3.779 1 95.62 405 THR A O 1
ATOM 3146 N N . MET A 1 406 ? 2.49 20.828 -2.557 1 95.25 406 MET A N 1
ATOM 3147 C CA . MET A 1 406 ? 3.719 20.078 -2.799 1 95.25 406 MET A CA 1
ATOM 3148 C C . MET A 1 406 ? 3.795 18.844 -1.898 1 95.25 406 MET A C 1
ATOM 3150 O O . MET A 1 406 ? 3.387 18.906 -0.737 1 95.25 406 MET A O 1
ATOM 3154 N N . GLU A 1 407 ? 4.34 17.703 -2.379 1 95 407 GLU A N 1
ATOM 3155 C CA . GLU A 1 407 ? 4.508 16.422 -1.706 1 95 407 GLU A CA 1
ATOM 3156 C C . GLU A 1 407 ? 3.168 15.883 -1.205 1 95 407 GLU A C 1
ATOM 3158 O O . GLU A 1 407 ? 3.125 15.109 -0.248 1 95 407 GLU A O 1
ATOM 3163 N N . ALA A 1 408 ? 2.082 16.297 -1.824 1 95.88 408 ALA A N 1
ATOM 3164 C CA . ALA A 1 408 ? 0.734 15.891 -1.428 1 95.88 408 ALA A CA 1
ATOM 3165 C C . ALA A 1 408 ? 0.598 14.375 -1.409 1 95.88 408 ALA A C 1
ATOM 3167 O O . ALA A 1 408 ? -0.105 13.812 -0.562 1 95.88 408 ALA A O 1
ATOM 3168 N N . GLU A 1 409 ? 1.283 13.742 -2.299 1 95.38 409 GLU A N 1
ATOM 3169 C CA . GLU A 1 409 ? 1.167 12.297 -2.465 1 95.38 409 GLU A CA 1
ATOM 3170 C C . GLU A 1 409 ? 1.562 11.562 -1.187 1 95.38 409 GLU A C 1
ATOM 3172 O O . GLU A 1 409 ? 0.942 10.562 -0.823 1 95.38 409 GLU A O 1
ATOM 3177 N N . LEU A 1 410 ? 2.572 12.039 -0.518 1 97.06 410 LEU A N 1
ATOM 3178 C CA . LEU A 1 410 ? 2.969 11.438 0.753 1 97.06 410 LEU A CA 1
ATOM 3179 C C . LEU A 1 410 ? 2.059 11.914 1.882 1 97.06 410 LEU A C 1
ATOM 3181 O O . LEU A 1 410 ? 1.589 11.102 2.686 1 97.06 410 LEU A O 1
ATOM 3185 N N . TRP A 1 411 ? 1.79 13.227 1.918 1 97.56 411 TRP A N 1
ATOM 3186 C CA . TRP A 1 411 ? 1.007 13.828 2.994 1 97.56 411 TRP A CA 1
ATOM 3187 C C . TRP A 1 411 ? -0.351 13.141 3.123 1 97.56 411 TRP A C 1
ATOM 3189 O O . TRP A 1 411 ? -0.854 12.953 4.234 1 97.56 411 TRP A O 1
ATOM 3199 N N . ARG A 1 412 ? -0.899 12.766 2.033 1 96.94 412 ARG A N 1
ATOM 3200 C CA . ARG A 1 412 ? -2.227 12.156 1.99 1 96.94 412 ARG A CA 1
ATOM 3201 C C . ARG A 1 412 ? -2.264 10.867 2.799 1 96.94 412 ARG A C 1
ATOM 3203 O O . ARG A 1 412 ? -3.34 10.383 3.16 1 96.94 412 ARG A O 1
ATOM 3210 N N . HIS A 1 413 ? -1.103 10.336 3.104 1 97.5 413 HIS A N 1
ATOM 3211 C CA . HIS A 1 413 ? -1.069 9.023 3.729 1 97.5 413 HIS A CA 1
ATOM 3212 C C . HIS A 1 413 ? -0.334 9.062 5.062 1 97.5 413 HIS A C 1
ATOM 3214 O O . HIS A 1 413 ? -0.016 8.016 5.633 1 97.5 413 HIS A O 1
ATOM 3220 N N . VAL A 1 414 ? 0.023 10.281 5.527 1 98.12 414 VAL A N 1
ATOM 3221 C CA . VAL A 1 414 ? 0.425 10.5 6.91 1 98.12 414 VAL A CA 1
ATOM 3222 C C . VAL A 1 414 ? -0.813 10.586 7.801 1 98.12 414 VAL A C 1
ATOM 3224 O O . VAL A 1 414 ? -1.351 11.672 8.023 1 98.12 414 VAL A O 1
ATOM 3227 N N . ARG A 1 415 ? -1.217 9.492 8.305 1 97.81 415 ARG A N 1
ATOM 3228 C CA . ARG A 1 415 ? -2.566 9.328 8.844 1 97.81 415 ARG A CA 1
ATOM 3229 C C . ARG A 1 415 ? -2.713 10.047 10.18 1 97.81 415 ARG A C 1
ATOM 3231 O O . ARG A 1 415 ? -3.824 10.391 10.586 1 97.81 415 ARG A O 1
ATOM 3238 N N . HIS A 1 416 ? -1.608 10.289 10.938 1 98.06 416 HIS A N 1
ATOM 3239 C CA . HIS A 1 416 ? -1.718 10.758 12.32 1 98.06 416 HIS A CA 1
ATOM 3240 C C . HIS A 1 416 ? -1.676 12.281 12.391 1 98.06 416 HIS A C 1
ATOM 3242 O O . HIS A 1 416 ? -1.972 12.867 13.43 1 98.06 416 HIS A O 1
ATOM 3248 N N . VAL A 1 417 ? -1.29 12.922 11.281 1 98.25 417 VAL A N 1
ATOM 3249 C CA . VAL A 1 417 ? -1.18 14.383 11.242 1 98.25 417 VAL A CA 1
ATOM 3250 C C . VAL A 1 417 ? -2.33 14.961 10.422 1 98.25 417 VAL A C 1
ATOM 3252 O O . VAL A 1 417 ? -2.643 14.469 9.336 1 98.25 417 VAL A O 1
ATOM 3255 N N . GLN A 1 418 ? -3 15.953 11.008 1 97.38 418 GLN A N 1
ATOM 3256 C CA . GLN A 1 418 ? -3.998 16.688 10.242 1 97.38 418 GLN A CA 1
ATOM 3257 C C . GLN A 1 418 ? -3.346 17.781 9.391 1 97.38 418 GLN A C 1
ATOM 3259 O O . GLN A 1 418 ? -2.531 18.562 9.883 1 97.38 418 GLN A O 1
ATOM 3264 N N . LYS A 1 419 ? -3.666 17.766 8.086 1 97.94 419 LYS A N 1
ATOM 3265 C CA . LYS A 1 419 ? -3.051 18.734 7.18 1 97.94 419 LYS A CA 1
ATOM 3266 C C . LYS A 1 419 ? -4.004 19.891 6.875 1 97.94 419 LYS A C 1
ATOM 3268 O O . LYS A 1 419 ? -5.191 19.672 6.629 1 97.94 419 LYS A O 1
ATOM 3273 N N . GLN A 1 420 ? -3.547 21.031 6.988 1 98.19 420 GLN A N 1
ATOM 3274 C CA . GLN A 1 420 ? -4.176 22.234 6.457 1 98.19 420 GLN A CA 1
ATOM 3275 C C . GLN A 1 420 ? -3.256 22.953 5.477 1 98.19 420 GLN A C 1
ATOM 3277 O O . GLN A 1 420 ? -2.031 22.844 5.574 1 98.19 420 GLN A O 1
ATOM 3282 N N . TYR A 1 421 ? -3.881 23.609 4.535 1 98.56 421 TYR A N 1
ATOM 3283 C CA . TYR A 1 421 ? -3.07 24.234 3.496 1 98.56 421 TYR A CA 1
ATOM 3284 C C . TYR A 1 421 ? -3.354 25.734 3.412 1 98.56 421 TYR A C 1
ATOM 3286 O O . TYR A 1 421 ? -4.508 26.141 3.299 1 98.56 421 TYR A O 1
ATOM 3294 N N . TYR A 1 422 ? -2.365 26.547 3.592 1 98.69 422 TYR A N 1
ATOM 3295 C CA . TYR A 1 422 ? -2.477 27.953 3.23 1 98.69 422 TYR A CA 1
ATOM 3296 C C . TYR A 1 422 ? -2.469 28.125 1.717 1 98.69 422 TYR A C 1
ATOM 3298 O O . TYR A 1 422 ? -1.411 28.078 1.084 1 98.69 422 TYR A O 1
ATOM 3306 N N . GLN A 1 423 ? -3.576 28.406 1.185 1 98.56 423 GLN A N 1
ATOM 3307 C CA . GLN A 1 423 ? -3.732 28.406 -0.266 1 98.56 423 GLN A CA 1
ATOM 3308 C C . GLN A 1 423 ? -3.428 29.781 -0.851 1 98.56 423 GLN A C 1
ATOM 3310 O O . GLN A 1 423 ? -3.637 30.812 -0.191 1 98.56 423 GLN A O 1
ATOM 3315 N N . VAL A 1 424 ? -2.92 29.797 -2.061 1 98.25 424 VAL A N 1
ATOM 3316 C CA . VAL A 1 424 ? -2.551 30.984 -2.803 1 98.25 424 VAL A CA 1
ATOM 3317 C C . VAL A 1 424 ? -3.426 31.125 -4.047 1 98.25 424 VAL A C 1
ATOM 3319 O O . VAL A 1 424 ? -3.783 30.109 -4.668 1 98.25 424 VAL A O 1
ATOM 3322 N N . TRP A 1 425 ? -3.717 32.344 -4.43 1 96.5 425 TRP A N 1
ATOM 3323 C CA . TRP A 1 425 ? -4.758 32.469 -5.445 1 96.5 425 TRP A CA 1
ATOM 3324 C C . TRP A 1 425 ? -4.359 33.469 -6.516 1 96.5 425 TRP A C 1
ATOM 3326 O O . TRP A 1 425 ? -5.07 33.656 -7.512 1 96.5 425 TRP A O 1
ATOM 3336 N N . GLY A 1 426 ? -3.225 34.125 -6.336 1 95.19 426 GLY A N 1
ATOM 3337 C CA . GLY A 1 426 ? -2.826 35.094 -7.355 1 95.19 426 GLY A CA 1
ATOM 3338 C C . GLY A 1 426 ? -1.485 35.75 -7.07 1 95.19 426 GLY A C 1
ATOM 3339 O O . GLY A 1 426 ? -0.815 35.406 -6.094 1 95.19 426 GLY A O 1
ATOM 3340 N N . PRO A 1 427 ? -1.098 36.719 -7.922 1 94.94 427 PRO A N 1
ATOM 3341 C CA . PRO A 1 427 ? 0.215 37.344 -7.824 1 94.94 427 PRO A CA 1
ATOM 3342 C C . PRO A 1 427 ? 0.442 38.031 -6.477 1 94.94 427 PRO A C 1
ATOM 3344 O O . PRO A 1 427 ? 1.573 38.062 -5.984 1 94.94 427 PRO A O 1
ATOM 3347 N N . SER A 1 428 ? -0.576 38.531 -5.852 1 95.5 428 SER A N 1
ATOM 3348 C CA . SER A 1 428 ? -0.448 39.281 -4.598 1 95.5 428 SER A CA 1
ATOM 3349 C C . SER A 1 428 ? -0.006 38.344 -3.465 1 95.5 428 SER A C 1
ATOM 3351 O O . SER A 1 428 ? 0.42 38.812 -2.406 1 95.5 428 SER A O 1
ATOM 3353 N N . ASP A 1 429 ? -0.085 37.031 -3.693 1 97.44 429 ASP A N 1
ATOM 3354 C CA . ASP A 1 429 ? 0.314 36.062 -2.678 1 97.44 429 ASP A CA 1
ATOM 3355 C C . ASP A 1 429 ? 1.806 35.75 -2.773 1 97.44 429 ASP A C 1
ATOM 3357 O O . ASP A 1 429 ? 2.322 34.938 -2.016 1 97.44 429 ASP A O 1
ATOM 3361 N N . PHE A 1 430 ? 2.494 36.469 -3.617 1 96.56 430 PHE A N 1
ATOM 3362 C CA . PHE A 1 430 ? 3.902 36.156 -3.836 1 96.56 430 PHE A CA 1
ATOM 3363 C C . PHE A 1 430 ? 4.762 37.406 -3.715 1 96.56 430 PHE A C 1
ATOM 3365 O O . PHE A 1 430 ? 4.332 38.5 -4.098 1 96.56 430 PHE A O 1
ATOM 3372 N N . LYS A 1 431 ? 5.957 37.219 -3.182 1 92.94 431 LYS A N 1
ATOM 3373 C CA . LYS A 1 431 ? 6.879 38.312 -2.869 1 92.94 431 LYS A CA 1
ATOM 3374 C C . LYS A 1 431 ? 7.102 39.188 -4.086 1 92.94 431 LYS A C 1
ATOM 3376 O O . LYS A 1 431 ? 7.062 40.438 -3.973 1 92.94 431 LYS A O 1
ATOM 3381 N N . LYS A 1 432 ? 7.301 38.719 -5.285 1 91.06 432 LYS A N 1
ATOM 3382 C CA . LYS A 1 432 ? 7.602 39.5 -6.477 1 91.06 432 LYS A CA 1
ATOM 3383 C C . LYS A 1 432 ? 6.371 39.656 -7.359 1 91.06 432 LYS A C 1
ATOM 3385 O O . LYS A 1 432 ? 6.477 40.094 -8.516 1 91.06 432 LYS A O 1
ATOM 3390 N N . GLY A 1 433 ? 5.309 39.281 -6.758 1 93.06 433 GLY A N 1
ATOM 3391 C CA . GLY A 1 433 ? 4.074 39.375 -7.52 1 93.06 433 GLY A CA 1
ATOM 3392 C C . GLY A 1 433 ? 4.004 38.375 -8.664 1 93.06 433 GLY A C 1
ATOM 3393 O O . GLY A 1 433 ? 3.242 38.562 -9.617 1 93.06 433 GLY A O 1
ATOM 3394 N N . LYS A 1 434 ? 4.816 37.438 -8.656 1 92.31 434 LYS A N 1
ATOM 3395 C CA . LYS A 1 434 ? 4.871 36.438 -9.719 1 92.31 434 LYS A CA 1
ATOM 3396 C C . LYS A 1 434 ? 4.816 35.031 -9.148 1 92.31 434 LYS A C 1
ATOM 3398 O O . LYS A 1 434 ? 5.734 34.625 -8.445 1 92.31 434 LYS A O 1
ATOM 3403 N N . PRO A 1 435 ? 3.742 34.312 -9.547 1 95.12 435 PRO A N 1
ATOM 3404 C CA . PRO A 1 435 ? 3.689 32.938 -9.109 1 95.12 435 PRO A CA 1
ATOM 3405 C C . PRO A 1 435 ? 4.793 32.062 -9.734 1 95.12 435 PRO A C 1
ATOM 3407 O O . PRO A 1 435 ? 5.34 32.438 -10.781 1 95.12 435 PRO A O 1
ATOM 3410 N N . GLY A 1 436 ? 5.16 31.016 -9.07 1 94.75 436 GLY A N 1
ATOM 3411 C CA . GLY A 1 436 ? 6.152 30.062 -9.531 1 94.75 436 GLY A CA 1
ATOM 3412 C C . GLY A 1 436 ? 6.34 28.891 -8.57 1 94.75 436 GLY A C 1
ATOM 3413 O O . GLY A 1 436 ? 6.07 29.016 -7.375 1 94.75 436 GLY A O 1
ATOM 3414 N N . HIS A 1 437 ? 6.863 27.828 -9.141 1 92.94 437 HIS A N 1
ATOM 3415 C CA . HIS A 1 437 ? 7.105 26.641 -8.344 1 92.94 437 HIS A CA 1
ATOM 3416 C C . HIS A 1 437 ? 7.984 26.938 -7.137 1 92.94 437 HIS A C 1
ATOM 3418 O O . HIS A 1 437 ? 7.801 26.359 -6.066 1 92.94 437 HIS A O 1
ATOM 3424 N N . ASP A 1 438 ? 8.883 27.906 -7.348 1 93.94 438 ASP A N 1
ATOM 3425 C CA . ASP A 1 438 ? 9.891 28.172 -6.32 1 93.94 438 ASP A CA 1
ATOM 3426 C C . ASP A 1 438 ? 9.688 29.547 -5.695 1 93.94 438 ASP A C 1
ATOM 3428 O O . ASP A 1 438 ? 10.547 30.047 -4.957 1 93.94 438 ASP A O 1
ATOM 3432 N N . ALA A 1 439 ? 8.578 30.188 -5.973 1 96.06 439 ALA A N 1
ATOM 3433 C CA . ALA A 1 439 ? 8.359 31.547 -5.523 1 96.06 439 ALA A CA 1
ATOM 3434 C C . ALA A 1 439 ? 8.094 31.609 -4.02 1 96.06 439 ALA A C 1
ATOM 3436 O O . ALA A 1 439 ? 7.406 30.734 -3.479 1 96.06 439 ALA A O 1
ATOM 3437 N N . ALA A 1 440 ? 8.648 32.625 -3.428 1 97.19 440 ALA A N 1
ATOM 3438 C CA . ALA A 1 440 ? 8.352 32.875 -2.02 1 97.19 440 ALA A CA 1
ATOM 3439 C C . ALA A 1 440 ? 6.953 33.469 -1.845 1 97.19 440 ALA A C 1
ATOM 3441 O O . ALA A 1 440 ? 6.48 34.25 -2.684 1 97.19 440 ALA A O 1
ATOM 3442 N N . ILE A 1 441 ? 6.344 33.156 -0.778 1 97.25 441 ILE A N 1
ATOM 3443 C CA . ILE A 1 441 ? 4.945 33.5 -0.586 1 97.25 441 ILE A CA 1
ATOM 3444 C C . ILE A 1 441 ? 4.844 34.656 0.429 1 97.25 441 ILE A C 1
ATOM 3446 O O . ILE A 1 441 ? 5.664 34.75 1.345 1 97.25 441 ILE A O 1
ATOM 3450 N N . VAL A 1 442 ? 3.932 35.531 0.207 1 98.06 442 VAL A N 1
ATOM 3451 C CA . VAL A 1 442 ? 3.527 36.531 1.191 1 98.06 442 VAL A CA 1
ATOM 3452 C C . VAL A 1 442 ? 2.289 36.031 1.942 1 98.06 442 VAL A C 1
ATOM 3454 O O . VAL A 1 442 ? 1.231 35.844 1.342 1 98.06 442 VAL A O 1
ATOM 3457 N N . VAL A 1 443 ? 2.418 35.906 3.238 1 98.25 443 VAL A N 1
ATOM 3458 C CA . VAL A 1 443 ? 1.361 35.312 4.051 1 98.25 443 VAL A CA 1
ATOM 3459 C C . VAL A 1 443 ? 0.508 36.406 4.676 1 98.25 443 VAL A C 1
ATOM 3461 O O . VAL A 1 443 ? 1.038 37.344 5.258 1 98.25 443 VAL A O 1
ATOM 3464 N N . ASP A 1 444 ? -0.777 36.312 4.453 1 98.12 444 ASP A N 1
ATOM 3465 C CA . ASP A 1 444 ? -1.725 37.125 5.199 1 98.12 444 ASP A CA 1
ATOM 3466 C C . ASP A 1 444 ? -1.911 36.594 6.617 1 98.12 444 ASP A C 1
ATOM 3468 O O . ASP A 1 444 ? -2.48 35.5 6.812 1 98.12 444 ASP A O 1
ATOM 3472 N N . PRO A 1 445 ? -1.522 37.344 7.594 1 97.88 445 PRO A N 1
ATOM 3473 C CA . PRO A 1 445 ? -1.562 36.844 8.961 1 97.88 445 PRO A CA 1
ATOM 3474 C C . PRO A 1 445 ? -2.969 36.438 9.398 1 97.88 445 PRO A C 1
ATOM 3476 O O . PRO A 1 445 ? -3.135 35.469 10.148 1 97.88 445 PRO A O 1
ATOM 3479 N N . GLN A 1 446 ? -3.967 37.156 8.945 1 97.44 446 GLN A N 1
ATOM 3480 C CA . GLN A 1 446 ? -5.328 36.812 9.352 1 97.44 446 GLN A CA 1
ATOM 3481 C C . GLN A 1 446 ? -5.773 35.469 8.758 1 97.44 446 GLN A C 1
ATOM 3483 O O . GLN A 1 446 ? -6.422 34.688 9.438 1 97.44 446 GLN A O 1
ATOM 3488 N N . ARG A 1 447 ? -5.43 35.281 7.52 1 97.94 447 ARG A N 1
ATOM 3489 C CA . ARG A 1 447 ? -5.742 34 6.898 1 97.94 447 ARG A CA 1
ATOM 3490 C C . ARG A 1 447 ? -5.012 32.844 7.602 1 97.94 447 ARG A C 1
ATOM 3492 O O . ARG A 1 447 ? -5.582 31.781 7.816 1 97.94 447 ARG A O 1
ATOM 3499 N N . LEU A 1 448 ? -3.773 33.031 7.902 1 98.62 448 LEU A N 1
ATOM 3500 C CA . LEU A 1 448 ? -3.021 32.031 8.656 1 98.62 448 LEU A CA 1
ATOM 3501 C C . LEU A 1 448 ? -3.652 31.797 10.023 1 98.62 448 LEU A C 1
ATOM 3503 O O . LEU A 1 448 ? -3.752 30.656 10.477 1 98.62 448 LEU A O 1
ATOM 3507 N N . GLY A 1 449 ? -4.035 32.906 10.664 1 98.38 449 GLY A N 1
ATOM 3508 C CA . GLY A 1 449 ? -4.684 32.812 11.961 1 98.38 449 GLY A CA 1
ATOM 3509 C C . GLY A 1 449 ? -5.91 31.922 11.953 1 98.38 449 GLY A C 1
ATOM 3510 O O . GLY A 1 449 ? -6.148 31.172 12.906 1 98.38 449 GLY A O 1
ATOM 3511 N N . GLU A 1 450 ? -6.66 31.984 10.906 1 97.25 450 GLU A N 1
ATOM 3512 C CA . GLU A 1 450 ? -7.848 31.141 10.781 1 97.25 450 GLU A CA 1
ATOM 3513 C C . GLU A 1 450 ? -7.469 29.656 10.773 1 97.25 450 GLU A C 1
ATOM 3515 O O . GLU A 1 450 ? -8.164 28.828 11.367 1 97.25 450 GLU A O 1
ATOM 3520 N N . LEU A 1 451 ? -6.434 29.312 10.109 1 98.38 451 LEU A N 1
ATOM 3521 C CA . LEU A 1 451 ? -5.973 27.922 10.07 1 98.38 451 LEU A CA 1
ATOM 3522 C C . LEU A 1 451 ? -5.5 27.469 11.445 1 98.38 451 LEU A C 1
ATOM 3524 O O . LEU A 1 451 ? -5.781 26.344 11.852 1 98.38 451 LEU A O 1
ATOM 3528 N N . ILE A 1 452 ? -4.762 28.328 12.148 1 98.5 452 ILE A N 1
ATOM 3529 C CA . ILE A 1 452 ? -4.305 28 13.492 1 98.5 452 ILE A CA 1
ATOM 3530 C C . ILE A 1 452 ? -5.504 27.844 14.422 1 98.5 452 ILE A C 1
ATOM 3532 O O . ILE A 1 452 ? -5.547 26.906 15.234 1 98.5 452 ILE A O 1
ATOM 3536 N N . ASP A 1 453 ? -6.488 28.719 14.273 1 96.31 453 ASP A N 1
ATOM 3537 C CA . ASP A 1 453 ? -7.703 28.625 15.078 1 96.31 453 ASP A CA 1
ATOM 3538 C C . ASP A 1 453 ? -8.43 27.312 14.844 1 96.31 453 ASP A C 1
ATOM 3540 O O . ASP A 1 453 ? -8.93 26.688 15.781 1 96.31 453 ASP A O 1
ATOM 3544 N N . ASN A 1 454 ? -8.531 26.938 13.555 1 95.25 454 ASN A N 1
ATOM 3545 C CA . ASN A 1 454 ? -9.125 25.656 13.234 1 95.25 454 ASN A CA 1
ATOM 3546 C C . ASN A 1 454 ? -8.438 24.516 13.984 1 95.25 454 ASN A C 1
ATOM 3548 O O . ASN A 1 454 ? -9.102 23.641 14.531 1 95.25 454 ASN A O 1
ATOM 3552 N N . ALA A 1 455 ? -7.098 24.5 14 1 97.25 455 ALA A N 1
ATOM 3553 C CA . ALA A 1 455 ? -6.309 23.453 14.656 1 97.25 455 ALA A CA 1
ATOM 3554 C C . ALA A 1 455 ? -6.59 23.422 16.156 1 97.25 455 ALA A C 1
ATOM 3556 O O . ALA A 1 455 ? -6.828 22.344 16.719 1 97.25 455 ALA A O 1
ATOM 3557 N N . LEU A 1 456 ? -6.582 24.594 16.766 1 95.62 456 LEU A N 1
ATOM 3558 C CA . LEU A 1 456 ? -6.82 24.688 18.203 1 95.62 456 LEU A CA 1
ATOM 3559 C C . LEU A 1 456 ? -8.219 24.188 18.562 1 95.62 456 LEU A C 1
ATOM 3561 O O . LEU A 1 456 ? -8.398 23.484 19.562 1 95.62 456 LEU A O 1
ATOM 3565 N N . GLU A 1 457 ? -9.148 24.516 17.719 1 91.38 457 GLU A N 1
ATOM 3566 C CA . GLU A 1 457 ? -10.523 24.062 17.953 1 91.38 457 GLU A CA 1
ATOM 3567 C C . GLU A 1 457 ? -10.633 22.547 17.828 1 91.38 457 GLU A C 1
ATOM 3569 O O . GLU A 1 457 ? -11.266 21.891 18.656 1 91.38 457 GLU A O 1
ATOM 3574 N N . GLU A 1 458 ? -10.039 22.016 16.828 1 92.56 458 GLU A N 1
ATOM 3575 C CA . GLU A 1 458 ? -10.117 20.578 16.562 1 92.56 458 GLU A CA 1
ATOM 3576 C C . GLU A 1 458 ? -9.469 19.766 17.688 1 92.56 458 GLU A C 1
ATOM 3578 O O . GLU A 1 458 ? -9.867 18.625 17.938 1 92.56 458 GLU A O 1
ATOM 3583 N N . MET A 1 459 ? -8.453 20.328 18.328 1 94.31 459 MET A N 1
ATOM 3584 C CA . MET A 1 459 ? -7.68 19.594 19.312 1 94.31 459 MET A CA 1
ATOM 3585 C C . MET A 1 459 ? -8.312 19.719 20.703 1 94.31 459 MET A C 1
ATOM 3587 O O . MET A 1 459 ? -7.781 19.203 21.688 1 94.31 459 MET A O 1
ATOM 3591 N N . GLN A 1 460 ? -9.43 20.422 20.781 1 91 460 GLN A N 1
ATOM 3592 C CA . GLN A 1 460 ? -10.148 20.438 22.047 1 91 460 GLN A CA 1
ATOM 3593 C C . GLN A 1 460 ? -10.734 19.062 22.375 1 91 460 GLN A C 1
ATOM 3595 O O . GLN A 1 460 ? -11.086 18.312 21.453 1 91 460 GLN A O 1
ATOM 3600 N N . PRO A 1 461 ? -10.891 18.781 23.594 1 88.31 461 PRO A N 1
ATOM 3601 C CA . PRO A 1 461 ? -11.469 17.484 23.953 1 88.31 461 PRO A CA 1
ATOM 3602 C C . PRO A 1 461 ? -12.906 17.328 23.484 1 88.31 461 PRO A C 1
ATOM 3604 O O . PRO A 1 461 ? -13.641 18.312 23.375 1 88.31 461 PRO A O 1
ATOM 3607 N N . MET B 1 1 ? 24.453 -11.883 63.531 1 25.75 1 MET B N 1
ATOM 3608 C CA . MET B 1 1 ? 23.062 -12.195 63.219 1 25.75 1 MET B CA 1
ATOM 3609 C C . MET B 1 1 ? 22.375 -11.016 62.531 1 25.75 1 MET B C 1
ATOM 3611 O O . MET B 1 1 ? 21.406 -11.195 61.781 1 25.75 1 MET B O 1
ATOM 3615 N N . ARG B 1 2 ? 22.891 -9.727 62.844 1 28.58 2 ARG B N 1
ATOM 3616 C CA . ARG B 1 2 ? 22.125 -8.539 62.469 1 28.58 2 ARG B CA 1
ATOM 3617 C C . ARG B 1 2 ? 22.438 -8.133 61.031 1 28.58 2 ARG B C 1
ATOM 3619 O O . ARG B 1 2 ? 21.688 -7.371 60.406 1 28.58 2 ARG B O 1
ATOM 3626 N N . LEU B 1 3 ? 23.609 -8.562 60.5 1 34.91 3 LEU B N 1
ATOM 3627 C CA . LEU B 1 3 ? 23.969 -8 59.219 1 34.91 3 LEU B CA 1
ATOM 3628 C C . LEU B 1 3 ? 23.219 -8.719 58.094 1 34.91 3 LEU B C 1
ATOM 3630 O O . LEU B 1 3 ? 23.281 -8.305 56.938 1 34.91 3 LEU B O 1
ATOM 3634 N N . ALA B 1 4 ? 22.766 -9.945 58.469 1 33.09 4 ALA B N 1
ATOM 3635 C CA . ALA B 1 4 ? 22.188 -10.734 57.375 1 33.09 4 ALA B CA 1
ATOM 3636 C C . ALA B 1 4 ? 20.766 -10.273 57.062 1 33.09 4 ALA B C 1
ATOM 3638 O O . ALA B 1 4 ? 20.188 -10.648 56.031 1 33.09 4 ALA B O 1
ATOM 3639 N N . VAL B 1 5 ? 20.109 -9.555 58.031 1 32.94 5 VAL B N 1
ATOM 3640 C CA . VAL B 1 5 ? 18.688 -9.289 57.812 1 32.94 5 VAL B CA 1
ATOM 3641 C C . VAL B 1 5 ? 18.516 -8.117 56.844 1 32.94 5 VAL B C 1
ATOM 3643 O O . VAL B 1 5 ? 17.453 -7.945 56.281 1 32.94 5 VAL B O 1
ATOM 3646 N N . ALA B 1 6 ? 19.594 -7.27 56.781 1 36.94 6 ALA B N 1
ATOM 3647 C CA . ALA B 1 6 ? 19.312 -6.074 55.969 1 36.94 6 ALA B CA 1
ATOM 3648 C C . ALA B 1 6 ? 19.359 -6.383 54.5 1 36.94 6 ALA B C 1
ATOM 3650 O O . ALA B 1 6 ? 18.922 -5.574 53.656 1 36.94 6 ALA B O 1
ATOM 3651 N N . PHE B 1 7 ? 19.984 -7.539 54.125 1 41.19 7 PHE B N 1
ATOM 3652 C CA . PHE B 1 7 ? 20.125 -7.809 52.688 1 41.19 7 PHE B CA 1
ATOM 3653 C C . PHE B 1 7 ? 18.812 -8.305 52.094 1 41.19 7 PHE B C 1
ATOM 3655 O O . PHE B 1 7 ? 18.594 -8.18 50.906 1 41.19 7 PHE B O 1
ATOM 3662 N N . LEU B 1 8 ? 17.891 -8.82 53 1 44.19 8 LEU B N 1
ATOM 3663 C CA . LEU B 1 8 ? 16.703 -9.414 52.438 1 44.19 8 LEU B CA 1
ATOM 3664 C C . LEU B 1 8 ? 15.656 -8.352 52.125 1 44.19 8 LEU B C 1
ATOM 3666 O O . LEU B 1 8 ? 14.695 -8.602 51.375 1 44.19 8 LEU B O 1
ATOM 3670 N N . SER B 1 9 ? 15.789 -7.137 52.875 1 45.31 9 SER B N 1
ATOM 3671 C CA . SER B 1 9 ? 14.734 -6.152 52.625 1 45.31 9 SER B CA 1
ATOM 3672 C C . SER B 1 9 ? 14.992 -5.344 51.375 1 45.31 9 SER B C 1
ATOM 3674 O O . SER B 1 9 ? 14.141 -4.574 50.938 1 45.31 9 SER B O 1
ATOM 3676 N N . ALA B 1 10 ? 16.266 -5.328 50.938 1 51.16 10 ALA B N 1
ATOM 3677 C CA . ALA B 1 10 ? 16.594 -4.543 49.75 1 51.16 10 ALA B CA 1
ATOM 3678 C C . ALA B 1 10 ? 16.25 -5.316 48.469 1 51.16 10 ALA B C 1
ATOM 3680 O O . ALA B 1 10 ? 16.25 -4.75 47.375 1 51.16 10 ALA B O 1
ATOM 3681 N N . ILE B 1 11 ? 15.867 -6.633 48.656 1 53.78 11 ILE B N 1
ATOM 3682 C CA . ILE B 1 11 ? 15.594 -7.441 47.5 1 53.78 11 ILE B CA 1
ATOM 3683 C C . ILE B 1 11 ? 14.25 -7.047 46.906 1 53.78 11 ILE B C 1
ATOM 3685 O O . ILE B 1 11 ? 14.125 -6.871 45.688 1 53.78 11 ILE B O 1
ATOM 3689 N N . PRO B 1 12 ? 13.289 -6.699 47.844 1 55.62 12 PRO B N 1
ATOM 3690 C CA . PRO B 1 12 ? 12.023 -6.352 47.188 1 55.62 12 PRO B CA 1
ATOM 3691 C C . PRO B 1 12 ? 12.062 -4.973 46.531 1 55.62 12 PRO B C 1
ATOM 3693 O O . PRO B 1 12 ? 11.445 -4.773 45.469 1 55.62 12 PRO B O 1
ATOM 3696 N N . LEU B 1 13 ? 12.898 -4.047 47.062 1 56.06 13 LEU B N 1
ATOM 3697 C CA . LEU B 1 13 ? 12.953 -2.729 46.438 1 56.06 13 LEU B CA 1
ATOM 3698 C C . LEU B 1 13 ? 13.75 -2.771 45.125 1 56.06 13 LEU B C 1
ATOM 3700 O O . LEU B 1 13 ? 13.375 -2.131 44.156 1 56.06 13 LEU B O 1
ATOM 3704 N N . LEU B 1 14 ? 14.797 -3.633 45.094 1 56.28 14 LEU B N 1
ATOM 3705 C CA . LEU B 1 14 ? 15.547 -3.77 43.844 1 56.28 14 LEU B CA 1
ATOM 3706 C C . LEU B 1 14 ? 14.734 -4.527 42.812 1 56.28 14 LEU B C 1
ATOM 3708 O O . LEU B 1 14 ? 14.742 -4.168 41.625 1 56.28 14 LEU B O 1
ATOM 3712 N N . LEU B 1 15 ? 13.945 -5.5 43.281 1 53.5 15 LEU B N 1
ATOM 3713 C CA . LEU B 1 15 ? 13.07 -6.184 42.344 1 53.5 15 LEU B CA 1
ATOM 3714 C C . LEU B 1 15 ? 11.93 -5.27 41.875 1 53.5 15 LEU B C 1
ATOM 3716 O O . LEU B 1 15 ? 11.562 -5.254 40.719 1 53.5 15 LEU B O 1
ATOM 3720 N N . LEU B 1 16 ? 11.461 -4.367 42.812 1 51.88 16 LEU B N 1
ATOM 3721 C CA . LEU B 1 16 ? 10.445 -3.404 42.406 1 51.88 16 LEU B CA 1
ATOM 3722 C C . LEU B 1 16 ? 11.031 -2.328 41.5 1 51.88 16 LEU B C 1
ATOM 3724 O O . LEU B 1 16 ? 10.414 -1.938 40.5 1 51.88 16 LEU B O 1
ATOM 3728 N N . LEU B 1 17 ? 12.258 -1.867 41.812 1 50.12 17 LEU B N 1
ATOM 3729 C CA . LEU B 1 17 ? 12.922 -0.914 40.938 1 50.12 17 LEU B CA 1
ATOM 3730 C C . LEU B 1 17 ? 13.297 -1.567 39.594 1 50.12 17 LEU B C 1
ATOM 3732 O O . LEU B 1 17 ? 13.156 -0.953 38.531 1 50.12 17 LEU B O 1
ATOM 3736 N N . LEU B 1 18 ? 13.789 -2.82 39.625 1 48.56 18 LEU B N 1
ATOM 3737 C CA . LEU B 1 18 ? 14.008 -3.551 38.375 1 48.56 18 LEU B CA 1
ATOM 3738 C C . LEU B 1 18 ? 12.688 -3.812 37.656 1 48.56 18 LEU B C 1
ATOM 3740 O O . LEU B 1 18 ? 12.609 -3.672 36.438 1 48.56 18 LEU B O 1
ATOM 3744 N N . LEU B 1 19 ? 11.633 -4.145 38.375 1 48.47 19 LEU B N 1
ATOM 3745 C CA . LEU B 1 19 ? 10.312 -4.27 37.781 1 48.47 19 LEU B CA 1
ATOM 3746 C C . LEU B 1 19 ? 9.789 -2.908 37.344 1 48.47 19 LEU B C 1
ATOM 3748 O O . LEU B 1 19 ? 9.156 -2.799 36.281 1 48.47 19 LEU B O 1
ATOM 3752 N N . LEU B 1 20 ? 10.023 -1.845 38.125 1 46.34 20 LEU B N 1
ATOM 3753 C CA . LEU B 1 20 ? 9.695 -0.488 37.688 1 46.34 20 LEU B CA 1
ATOM 3754 C C . LEU B 1 20 ? 10.617 -0.038 36.562 1 46.34 20 LEU B C 1
ATOM 3756 O O . LEU B 1 20 ? 10.18 0.639 35.625 1 46.34 20 LEU B O 1
ATOM 3760 N N . LEU B 1 21 ? 11.906 -0.197 36.719 1 45.16 21 LEU B N 1
ATOM 3761 C CA . LEU B 1 21 ? 12.812 0.075 35.594 1 45.16 21 LEU B CA 1
ATOM 3762 C C . LEU B 1 21 ? 12.539 -0.865 34.438 1 45.16 21 LEU B C 1
ATOM 3764 O O . LEU B 1 21 ? 12.617 -0.458 33.281 1 45.16 21 LEU B O 1
ATOM 3768 N N . LEU B 1 22 ? 12.422 -2.141 34.688 1 44.56 22 LEU B N 1
ATOM 3769 C CA . LEU B 1 22 ? 11.891 -3.037 33.656 1 44.56 22 LEU B CA 1
ATOM 3770 C C . LEU B 1 22 ? 10.438 -2.693 33.344 1 44.56 22 LEU B C 1
ATOM 3772 O O . LEU B 1 22 ? 9.992 -2.895 32.219 1 44.56 22 LEU B O 1
ATOM 3776 N N . GLY B 1 23 ? 9.625 -2.219 34.281 1 40.34 23 GLY B N 1
ATOM 3777 C CA . GLY B 1 23 ? 8.266 -1.736 34.094 1 40.34 23 GLY B CA 1
ATOM 3778 C C . GLY B 1 23 ? 8.195 -0.376 33.438 1 40.34 23 GLY B C 1
ATOM 3779 O O . GLY B 1 23 ? 7.25 -0.085 32.688 1 40.34 23 GLY B O 1
ATOM 3780 N N . ARG B 1 24 ? 8.953 0.652 33.875 1 33.53 24 ARG B N 1
ATOM 3781 C CA . ARG B 1 24 ? 9.055 1.906 33.156 1 33.53 24 ARG B CA 1
ATOM 3782 C C . ARG B 1 24 ? 9.844 1.718 31.844 1 33.53 24 ARG B C 1
ATOM 3784 O O . ARG B 1 24 ? 10.266 2.693 31.234 1 33.53 24 ARG B O 1
ATOM 3791 N N . ARG B 1 25 ? 10.719 0.77 31.781 1 39.53 25 ARG B N 1
ATOM 3792 C CA . ARG B 1 25 ? 10.977 0.525 30.359 1 39.53 25 ARG B CA 1
ATOM 3793 C C . ARG B 1 25 ? 9.68 0.501 29.562 1 39.53 25 ARG B C 1
ATOM 3795 O O . ARG B 1 25 ? 8.891 -0.436 29.688 1 39.53 25 ARG B O 1
ATOM 3802 N N . GLY B 1 26 ? 9.031 1.555 29.422 1 39.16 26 GLY B N 1
ATOM 3803 C CA . GLY B 1 26 ? 7.848 1.712 28.594 1 39.16 26 GLY B CA 1
ATOM 3804 C C . GLY B 1 26 ? 7.688 0.618 27.562 1 39.16 26 GLY B C 1
ATOM 3805 O O . GLY B 1 26 ? 8.617 0.337 26.797 1 39.16 26 GLY B O 1
ATOM 3806 N N . GLN B 1 27 ? 6.965 -0.323 27.781 1 49.72 27 GLN B N 1
ATOM 3807 C CA . GLN B 1 27 ? 6.629 -1.475 26.953 1 49.72 27 GLN B CA 1
ATOM 3808 C C . GLN B 1 27 ? 6.703 -1.124 25.469 1 49.72 27 GLN B C 1
ATOM 3810 O O . GLN B 1 27 ? 5.988 -0.239 25 1 49.72 27 GLN B O 1
ATOM 3815 N N . LEU B 1 28 ? 7.848 -1.341 24.875 1 65.69 28 LEU B N 1
ATOM 3816 C CA . LEU B 1 28 ? 8 -1.193 23.438 1 65.69 28 LEU B CA 1
ATOM 3817 C C . LEU B 1 28 ? 6.781 -1.734 22.703 1 65.69 28 LEU B C 1
ATOM 3819 O O . LEU B 1 28 ? 6.391 -2.887 22.891 1 65.69 28 LEU B O 1
ATOM 3823 N N . LEU B 1 29 ? 5.969 -0.843 22.312 1 82.75 29 LEU B N 1
ATOM 3824 C CA . LEU B 1 29 ? 4.797 -1.204 21.516 1 82.75 29 LEU B CA 1
ATOM 3825 C C . LEU B 1 29 ? 5.176 -2.18 20.406 1 82.75 29 LEU B C 1
ATOM 3827 O O . LEU B 1 29 ? 6.234 -2.049 19.797 1 82.75 29 LEU B O 1
ATOM 3831 N N . SER B 1 30 ? 4.395 -3.26 20.375 1 91.81 30 SER B N 1
ATOM 3832 C CA . SER B 1 30 ? 4.598 -4.215 19.297 1 91.81 30 SER B CA 1
ATOM 3833 C C . SER B 1 30 ? 4.395 -3.555 17.938 1 91.81 30 SER B C 1
ATOM 3835 O O . SER B 1 30 ? 3.727 -2.521 17.828 1 91.81 30 SER B O 1
ATOM 3837 N N . ALA B 1 31 ? 4.988 -4.09 16.953 1 94.31 31 ALA B N 1
ATOM 3838 C CA . ALA B 1 31 ? 4.789 -3.602 15.586 1 94.31 31 ALA B CA 1
ATOM 3839 C C . ALA B 1 31 ? 3.309 -3.615 15.211 1 94.31 31 ALA B C 1
ATOM 3841 O O . ALA B 1 31 ? 2.832 -2.723 14.508 1 94.31 31 ALA B O 1
ATOM 3842 N N . GLU B 1 32 ? 2.617 -4.648 15.695 1 95.44 32 GLU B N 1
ATOM 3843 C CA . GLU B 1 32 ? 1.18 -4.711 15.445 1 95.44 32 GLU B CA 1
ATOM 3844 C C . GLU B 1 32 ? 0.467 -3.484 16 1 95.44 32 GLU B C 1
ATOM 3846 O O . GLU B 1 32 ? -0.34 -2.859 15.312 1 95.44 32 GLU B O 1
ATOM 3851 N N . GLU B 1 33 ? 0.745 -3.178 17.25 1 96.06 33 GLU B N 1
ATOM 3852 C CA . GLU B 1 33 ? 0.111 -2.029 17.891 1 96.06 33 GLU B CA 1
ATOM 3853 C C . GLU B 1 33 ? 0.43 -0.737 17.141 1 96.06 33 GLU B C 1
ATOM 3855 O O . GLU B 1 33 ? -0.455 0.091 16.906 1 96.06 33 GLU B O 1
ATOM 3860 N N . LEU B 1 34 ? 1.651 -0.625 16.734 1 96.5 34 LEU B N 1
ATOM 3861 C CA . LEU B 1 34 ? 2.1 0.581 16.047 1 96.5 34 LEU B CA 1
ATOM 3862 C C . LEU B 1 34 ? 1.472 0.683 14.664 1 96.5 34 LEU B C 1
ATOM 3864 O O . LEU B 1 34 ? 1.098 1.773 14.227 1 96.5 34 LEU B O 1
ATOM 3868 N N . MET B 1 35 ? 1.338 -0.443 13.992 1 98.12 35 MET B N 1
ATOM 3869 C CA . MET B 1 35 ? 0.88 -0.462 12.609 1 98.12 35 MET B CA 1
ATOM 3870 C C . MET B 1 35 ? -0.639 -0.347 12.531 1 98.12 35 MET B C 1
ATOM 3872 O O . MET B 1 35 ? -1.169 0.419 11.727 1 98.12 35 MET B O 1
ATOM 3876 N N . LEU B 1 36 ? -1.382 -1.075 13.422 1 98.19 36 LEU B N 1
ATOM 3877 C CA . LEU B 1 36 ? -2.801 -1.316 13.188 1 98.19 36 LEU B CA 1
ATOM 3878 C C . LEU B 1 36 ? -3.66 -0.458 14.109 1 98.19 36 LEU B C 1
ATOM 3880 O O . LEU B 1 36 ? -4.871 -0.349 13.914 1 98.19 36 LEU B O 1
ATOM 3884 N N . HIS B 1 37 ? -2.996 0.221 15.117 1 97.38 37 HIS B N 1
ATOM 3885 C CA . HIS B 1 37 ? -3.756 1.014 16.078 1 97.38 37 HIS B CA 1
ATOM 3886 C C . HIS B 1 37 ? -3.131 2.391 16.266 1 97.38 37 HIS B C 1
ATOM 3888 O O . HIS B 1 37 ? -1.926 2.502 16.5 1 97.38 37 HIS B O 1
ATOM 3894 N N . ARG B 1 38 ? -3.93 3.316 16.156 1 94.62 38 ARG B N 1
ATOM 3895 C CA . ARG B 1 38 ? -3.445 4.672 16.391 1 94.62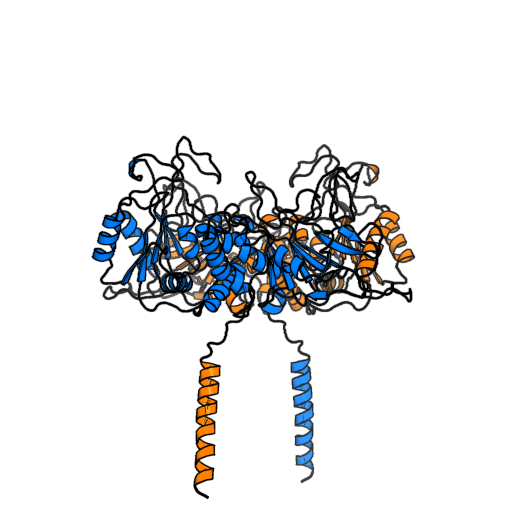 38 ARG B CA 1
ATOM 3896 C C . ARG B 1 38 ? -3.289 4.949 17.875 1 94.62 38 ARG B C 1
ATOM 3898 O O . ARG B 1 38 ? -3.977 4.34 18.703 1 94.62 38 ARG B O 1
ATOM 3905 N N . GLY B 1 39 ? -2.422 5.867 18.172 1 93.06 39 GLY B N 1
ATOM 3906 C CA . GLY B 1 39 ? -2.301 6.344 19.547 1 93.06 39 GLY B CA 1
ATOM 3907 C C . GLY B 1 39 ? -3.338 7.391 19.906 1 93.06 39 GLY B C 1
ATOM 3908 O O . GLY B 1 39 ? -4.172 7.762 19.078 1 93.06 39 GLY B O 1
ATOM 3909 N N . ALA B 1 40 ? -3.316 7.812 21.172 1 95.06 40 ALA B N 1
ATOM 3910 C CA . ALA B 1 40 ? -4.191 8.898 21.625 1 95.06 40 ALA B CA 1
ATOM 3911 C C . ALA B 1 40 ? -3.826 10.211 20.938 1 95.06 40 ALA B C 1
ATOM 3913 O O . ALA B 1 40 ? -2.658 10.609 20.922 1 95.06 40 ALA B O 1
ATOM 3914 N N . PRO B 1 41 ? -4.781 10.844 20.328 1 96.38 41 PRO B N 1
ATOM 3915 C CA . PRO B 1 41 ? -4.477 12.133 19.703 1 96.38 41 PRO B CA 1
ATOM 3916 C C . PRO B 1 41 ? -4.305 13.258 20.734 1 96.38 41 PRO B C 1
ATOM 3918 O O . PRO B 1 41 ? -4.742 13.125 21.875 1 96.38 41 PRO B O 1
ATOM 3921 N N . VAL B 1 42 ? -3.662 14.32 20.328 1 96.62 42 VAL B N 1
ATOM 3922 C CA . VAL B 1 42 ? -3.561 15.531 21.125 1 96.62 42 VAL B CA 1
ATOM 3923 C C . VAL B 1 42 ? -4.957 16.078 21.422 1 96.62 42 VAL B C 1
ATOM 3925 O O . VAL B 1 42 ? -5.738 16.312 20.5 1 96.62 42 VAL B O 1
ATOM 3928 N N . ARG B 1 43 ? -5.336 16.234 22.656 1 94.62 43 ARG B N 1
ATOM 3929 C CA . ARG B 1 43 ? -6.539 16.891 23.156 1 94.62 43 ARG B CA 1
ATOM 3930 C C . ARG B 1 43 ? -6.211 17.828 24.328 1 94.62 43 ARG B C 1
ATOM 3932 O O . ARG B 1 43 ? -5.879 17.359 25.422 1 94.62 43 ARG B O 1
ATOM 3939 N N . ILE B 1 44 ? -6.273 19.109 23.984 1 94.62 44 ILE B N 1
ATOM 3940 C CA . ILE B 1 44 ? -5.914 20.109 24.984 1 94.62 44 ILE B CA 1
ATOM 3941 C C . ILE B 1 44 ? -7.004 21.172 25.047 1 94.62 44 ILE B C 1
ATOM 3943 O O . ILE B 1 44 ? -7.324 21.812 24.047 1 94.62 44 ILE B O 1
ATOM 3947 N N . ALA B 1 45 ? -7.578 21.328 26.203 1 91.19 45 ALA B N 1
ATOM 3948 C CA . ALA B 1 45 ? -8.648 22.297 26.406 1 91.19 45 ALA B CA 1
ATOM 3949 C C . ALA B 1 45 ? -8.117 23.734 26.297 1 91.19 45 ALA B C 1
ATOM 3951 O O . ALA B 1 45 ? -7.02 24.031 26.781 1 91.19 45 ALA B O 1
ATOM 3952 N N . LEU B 1 46 ? -8.836 24.5 25.547 1 86 46 LEU B N 1
ATOM 3953 C CA . LEU B 1 46 ? -8.516 25.938 25.547 1 86 46 LEU B CA 1
ATOM 3954 C C . LEU B 1 46 ? -9.172 26.641 26.734 1 86 46 LEU B C 1
ATOM 3956 O O . LEU B 1 46 ? -10.211 26.203 27.219 1 86 46 LEU B O 1
ATOM 3960 N N . HIS B 1 47 ? -8.523 27.203 27.734 1 66.56 47 HIS B N 1
ATOM 3961 C CA . HIS B 1 47 ? -9.062 27.859 28.922 1 66.56 47 HIS B CA 1
ATOM 3962 C C . HIS B 1 47 ? -10.555 28.125 28.781 1 66.56 47 HIS B C 1
ATOM 3964 O O . HIS B 1 47 ? -11.375 27.328 29.234 1 66.56 47 HIS B O 1
ATOM 3970 N N . ARG B 1 48 ? -11.125 29.375 29.062 1 56.06 48 ARG B N 1
ATOM 3971 C CA . ARG B 1 48 ? -12.383 29.812 29.672 1 56.06 48 ARG B CA 1
ATOM 3972 C C . ARG B 1 48 ? -13.562 29.5 28.766 1 56.06 48 ARG B C 1
ATOM 3974 O O . ARG B 1 48 ? -14.688 29.953 29.016 1 56.06 48 ARG B O 1
ATOM 3981 N N . ARG B 1 49 ? -13.289 29.203 27.594 1 52.09 49 ARG B N 1
ATOM 3982 C CA . ARG B 1 49 ? -14.57 29.25 26.891 1 52.09 49 ARG B CA 1
ATOM 3983 C C . ARG B 1 49 ? -15.367 27.969 27.141 1 52.09 49 ARG B C 1
ATOM 3985 O O . ARG B 1 49 ? -14.797 26.875 27.203 1 52.09 49 ARG B O 1
ATOM 3992 N N . ALA B 1 50 ? -16.422 28.172 27.719 1 51.72 50 ALA B N 1
ATOM 3993 C CA . ALA B 1 50 ? -17.438 27.172 28.016 1 51.72 50 ALA B CA 1
ATOM 3994 C C . ALA B 1 50 ? -17.609 26.203 26.844 1 51.72 50 ALA B C 1
ATOM 3996 O O . ALA B 1 50 ? -17.922 26.625 25.719 1 51.72 50 ALA B O 1
ATOM 3997 N N . ALA B 1 51 ? -16.672 25.188 26.797 1 55.38 51 ALA B N 1
ATOM 3998 C CA . ALA B 1 51 ? -16.922 24.141 25.812 1 55.38 51 ALA B CA 1
ATOM 3999 C C . ALA B 1 51 ? -18.422 23.922 25.625 1 55.38 51 ALA B C 1
ATOM 4001 O O . ALA B 1 51 ? -19.188 23.953 26.578 1 55.38 51 ALA B O 1
ATOM 4002 N N . ALA B 1 52 ? -18.859 24.281 24.391 1 59.16 52 ALA B N 1
ATOM 4003 C CA . ALA B 1 52 ? -20.25 23.938 24.125 1 59.16 52 ALA B CA 1
ATOM 4004 C C . ALA B 1 52 ? -20.625 22.609 24.797 1 59.16 52 ALA B C 1
ATOM 4006 O O . ALA B 1 52 ? -19.859 21.641 24.734 1 59.16 52 ALA B O 1
ATOM 4007 N N . ALA B 1 53 ? -21.5 22.625 25.609 1 70.44 53 ALA B N 1
ATOM 4008 C CA . ALA B 1 53 ? -22.078 21.469 26.297 1 70.44 53 ALA B CA 1
ATOM 4009 C C . ALA B 1 53 ? -22.641 20.453 25.312 1 70.44 53 ALA B C 1
ATOM 4011 O O . ALA B 1 53 ? -23.188 20.844 24.266 1 70.44 53 ALA B O 1
ATOM 4012 N N . GLY B 1 54 ? -21.969 19.25 25.109 1 84.69 54 GLY B N 1
ATOM 4013 C CA . GLY B 1 54 ? -22.516 18.156 24.328 1 84.69 54 GLY B CA 1
ATOM 4014 C C . GLY B 1 54 ? -21.469 17.391 23.547 1 84.69 54 GLY B C 1
ATOM 4015 O O . GLY B 1 54 ? -20.312 17.781 23.516 1 84.69 54 GLY B O 1
ATOM 4016 N N . GLN B 1 55 ? -21.938 16.359 23 1 91.88 55 GLN B N 1
ATOM 4017 C CA . GLN B 1 55 ? -21.078 15.5 22.188 1 91.88 55 GLN B CA 1
ATOM 4018 C C . GLN B 1 55 ? -21.25 15.82 20.703 1 91.88 55 GLN B C 1
ATOM 4020 O O . GLN B 1 55 ? -22.359 16.031 20.219 1 91.88 55 GLN B O 1
ATOM 4025 N N . PHE B 1 56 ? -20.125 15.984 19.953 1 94.06 56 PHE B N 1
ATOM 4026 C CA . PHE B 1 56 ? -20.141 16.312 18.531 1 94.06 56 PHE B CA 1
ATOM 4027 C C . PHE B 1 56 ? -19.406 15.242 17.734 1 94.06 56 PHE B C 1
ATOM 4029 O O . PHE B 1 56 ? -18.656 14.438 18.281 1 94.06 56 PHE B O 1
ATOM 4036 N N . SER B 1 57 ? -19.703 15.242 16.406 1 96.25 57 SER B N 1
ATOM 4037 C CA . SER B 1 57 ? -19.031 14.312 15.484 1 96.25 57 SER B CA 1
ATOM 4038 C C . SER B 1 57 ? -17.594 14.75 15.203 1 96.25 57 SER B C 1
ATOM 4040 O O . SER B 1 57 ? -17.266 15.93 15.312 1 96.25 57 SER B O 1
ATOM 4042 N N . ARG B 1 58 ? -16.781 13.828 14.945 1 95.25 58 ARG B N 1
ATOM 4043 C CA . ARG B 1 58 ? -15.398 14.016 14.492 1 95.25 58 ARG B CA 1
ATOM 4044 C C . ARG B 1 58 ? -15.109 13.156 13.266 1 95.25 58 ARG B C 1
ATOM 4046 O O . ARG B 1 58 ? -15.898 12.289 12.906 1 95.25 58 ARG B O 1
ATOM 4053 N N . TRP B 1 59 ? -14.023 13.469 12.594 1 96.31 59 TRP B N 1
ATOM 4054 C CA . TRP B 1 59 ? -13.656 12.695 11.414 1 96.31 59 TRP B CA 1
ATOM 4055 C C . TRP B 1 59 ? -12.156 12.781 11.148 1 96.31 59 TRP B C 1
ATOM 4057 O O . TRP B 1 59 ? -11.484 13.695 11.625 1 96.31 59 TRP B O 1
ATOM 4067 N N . ARG B 1 60 ? -11.586 11.836 10.547 1 95.5 60 ARG B N 1
ATOM 4068 C CA . ARG B 1 60 ? -10.227 11.812 10 1 95.5 60 ARG B CA 1
ATOM 4069 C C . ARG B 1 60 ? -10.148 10.93 8.766 1 95.5 60 ARG B C 1
ATOM 4071 O O . ARG B 1 60 ? -10.867 9.93 8.656 1 95.5 60 ARG B O 1
ATOM 4078 N N . CYS B 1 61 ? -9.289 11.297 7.859 1 96.88 61 CYS B N 1
ATOM 4079 C CA . CYS B 1 61 ? -9.211 10.586 6.586 1 96.88 61 CYS B CA 1
ATOM 4080 C C . CYS B 1 61 ? -7.758 10.422 6.145 1 96.88 61 CYS B C 1
ATOM 4082 O O . CYS B 1 61 ? -6.875 11.141 6.621 1 96.88 61 CYS B O 1
ATOM 4084 N N . VAL B 1 62 ? -7.523 9.453 5.324 1 97.06 62 VAL B N 1
ATOM 4085 C CA . VAL B 1 62 ? -6.363 9.383 4.445 1 97.06 62 VAL B CA 1
ATOM 4086 C C . VAL B 1 62 ? -6.816 9.43 2.986 1 97.06 62 VAL B C 1
ATOM 4088 O O . VAL B 1 62 ? -7.992 9.203 2.688 1 97.06 62 VAL B O 1
ATOM 4091 N N . GLY B 1 63 ? -5.84 9.734 2.148 1 95.12 63 GLY B N 1
ATOM 4092 C CA . GLY B 1 63 ? -6.195 9.953 0.755 1 95.12 63 GLY B CA 1
ATOM 4093 C C . GLY B 1 63 ? -6.363 11.414 0.404 1 95.12 63 GLY B C 1
ATOM 4094 O O . GLY B 1 63 ? -6.098 12.297 1.231 1 95.12 63 GLY B O 1
ATOM 4095 N N . GLY B 1 64 ? -6.754 11.695 -0.811 1 92.81 64 GLY B N 1
ATOM 4096 C CA . GLY B 1 64 ? -6.742 13.047 -1.342 1 92.81 64 GLY B CA 1
ATOM 4097 C C . GLY B 1 64 ? -7.836 13.922 -0.767 1 92.81 64 GLY B C 1
ATOM 4098 O O . GLY B 1 64 ? -9.023 13.609 -0.898 1 92.81 64 GLY B O 1
ATOM 4099 N N . LEU B 1 65 ? -7.477 14.992 -0.144 1 95.75 65 LEU B N 1
ATOM 4100 C CA . LEU B 1 65 ? -8.406 15.984 0.378 1 95.75 65 LEU B CA 1
ATOM 4101 C C . LEU B 1 65 ? -8.156 17.359 -0.252 1 95.75 65 LEU B C 1
ATOM 4103 O O . LEU B 1 65 ? -8.391 18.391 0.381 1 95.75 65 LEU B O 1
ATOM 4107 N N . GLU B 1 66 ? -7.617 17.359 -1.479 1 96.12 66 GLU B N 1
ATOM 4108 C CA . GLU B 1 66 ? -7.324 18.625 -2.154 1 96.12 66 GLU B CA 1
ATOM 4109 C C . GLU B 1 66 ? -8.148 18.766 -3.434 1 96.12 66 GLU B C 1
ATOM 4111 O O . GLU B 1 66 ? -7.902 19.672 -4.23 1 96.12 66 GLU B O 1
ATOM 4116 N N . ASP B 1 67 ? -9.016 17.875 -3.67 1 94.44 67 ASP B N 1
ATOM 4117 C CA . ASP B 1 67 ? -9.891 17.891 -4.836 1 94.44 67 ASP B CA 1
ATOM 4118 C C . ASP B 1 67 ? -11.281 17.359 -4.48 1 94.44 67 ASP B C 1
ATOM 4120 O O . ASP B 1 67 ? -11.43 16.219 -4.039 1 94.44 67 ASP B O 1
ATOM 4124 N N . LEU B 1 68 ? -12.25 18.141 -4.766 1 94.19 68 LEU B N 1
ATOM 4125 C CA . LEU B 1 68 ? -13.625 17.812 -4.391 1 94.19 68 LEU B CA 1
ATOM 4126 C C . LEU B 1 68 ? -14.133 16.609 -5.176 1 94.19 68 LEU B C 1
ATOM 4128 O O . LEU B 1 68 ? -14.961 15.836 -4.68 1 94.19 68 LEU B O 1
ATOM 4132 N N . GLU B 1 69 ? -13.609 16.469 -6.328 1 89.38 69 GLU B N 1
ATOM 4133 C CA . GLU B 1 69 ? -14.203 15.484 -7.23 1 89.38 69 GLU B CA 1
ATOM 4134 C C . GLU B 1 69 ? -13.375 14.211 -7.285 1 89.38 69 GLU B C 1
ATOM 4136 O O . GLU B 1 69 ? -13.781 13.227 -7.91 1 89.38 69 GLU B O 1
ATOM 4141 N N . ARG B 1 70 ? -12.219 14.219 -6.68 1 88.06 70 ARG B N 1
ATOM 4142 C CA . ARG B 1 70 ? -11.383 13.023 -6.641 1 88.06 70 ARG B CA 1
ATOM 4143 C C . ARG B 1 70 ? -11.375 12.406 -5.246 1 88.06 70 ARG B C 1
ATOM 4145 O O . ARG B 1 70 ? -10.453 12.648 -4.461 1 88.06 70 ARG B O 1
ATOM 4152 N N . PHE B 1 71 ? -12.453 11.594 -5.055 1 91.19 71 PHE B N 1
ATOM 4153 C CA . PHE B 1 71 ? -12.617 11.07 -3.701 1 91.19 71 PHE B CA 1
ATOM 4154 C C . PHE B 1 71 ? -12.609 9.547 -3.707 1 91.19 71 PHE B C 1
ATOM 4156 O O . PHE B 1 71 ? -13.008 8.914 -2.725 1 91.19 71 PHE B O 1
ATOM 4163 N N . GLU B 1 72 ? -12.102 8.945 -4.801 1 88.44 72 GLU B N 1
ATOM 4164 C CA . GLU B 1 72 ? -12.227 7.5 -4.988 1 88.44 72 GLU B CA 1
ATOM 4165 C C . GLU B 1 72 ? -11.312 6.742 -4.027 1 88.44 72 GLU B C 1
ATOM 4167 O O . GLU B 1 72 ? -11.602 5.605 -3.65 1 88.44 72 GLU B O 1
ATOM 4172 N N . HIS B 1 73 ? -10.273 7.402 -3.529 1 87.38 73 HIS B N 1
ATOM 4173 C CA . HIS B 1 73 ? -9.32 6.652 -2.713 1 87.38 73 HIS B CA 1
ATOM 4174 C C . HIS B 1 73 ? -9.273 7.195 -1.288 1 87.38 73 HIS B C 1
ATOM 4176 O O . HIS B 1 73 ? -8.336 6.91 -0.542 1 87.38 73 HIS B O 1
ATOM 4182 N N . ARG B 1 74 ? -10.352 7.965 -0.964 1 95.5 74 ARG B N 1
ATOM 4183 C CA . ARG B 1 74 ? -10.43 8.438 0.415 1 95.5 74 ARG B CA 1
ATOM 4184 C C . ARG B 1 74 ? -10.938 7.336 1.34 1 95.5 74 ARG B C 1
ATOM 4186 O O . ARG B 1 74 ? -11.859 6.598 0.989 1 95.5 74 ARG B O 1
ATOM 4193 N N . ALA B 1 75 ? -10.305 7.156 2.367 1 96.81 75 ALA B N 1
ATOM 4194 C CA . ALA B 1 75 ? -10.781 6.336 3.479 1 96.81 75 ALA B CA 1
ATOM 4195 C C . ALA B 1 75 ? -10.898 7.164 4.758 1 96.81 75 ALA B C 1
ATOM 4197 O O . ALA B 1 75 ? -9.984 7.91 5.105 1 96.81 75 ALA B O 1
ATOM 4198 N N . CYS B 1 76 ? -12.008 7.043 5.406 1 97.88 76 CYS B N 1
ATOM 4199 C CA . CYS B 1 76 ? -12.266 7.906 6.555 1 97.88 76 CYS B CA 1
ATOM 4200 C C . CYS B 1 76 ? -12.898 7.125 7.695 1 97.88 76 CYS B C 1
ATOM 4202 O O . CYS B 1 76 ? -13.547 6.098 7.469 1 97.88 76 CYS B O 1
ATOM 4204 N N . VAL B 1 77 ? -12.719 7.582 8.852 1 98.12 77 VAL B N 1
ATOM 4205 C CA . VAL B 1 77 ? -13.484 7.172 10.023 1 98.12 77 VAL B CA 1
ATOM 4206 C C . VAL B 1 77 ? -14.203 8.375 10.625 1 98.12 77 VAL B C 1
ATOM 4208 O O . VAL B 1 77 ? -13.586 9.43 10.844 1 98.12 77 VAL B O 1
ATOM 4211 N N . PHE B 1 78 ? -15.43 8.25 10.758 1 97.94 78 PHE B N 1
ATOM 4212 C CA . PHE B 1 78 ? -16.25 9.25 11.422 1 97.94 78 PHE B CA 1
ATOM 4213 C C . PHE B 1 78 ? -16.672 8.773 12.812 1 97.94 78 PHE B C 1
ATOM 4215 O O . PHE B 1 78 ? -16.984 7.598 13 1 97.94 78 PHE B O 1
ATOM 4222 N N . GLU B 1 79 ? -16.656 9.664 13.742 1 97.19 79 GLU B N 1
ATOM 4223 C CA . GLU B 1 79 ? -17.109 9.383 15.102 1 97.19 79 GLU B CA 1
ATOM 4224 C C . GLU B 1 79 ? -18.422 10.102 15.406 1 97.19 79 GLU B C 1
ATOM 4226 O O . GLU B 1 79 ? -18.609 11.258 15.008 1 97.19 79 GLU B O 1
ATOM 4231 N N . HIS B 1 80 ? -19.328 9.383 16.016 1 97.5 80 HIS B N 1
ATOM 4232 C CA . HIS B 1 80 ? -20.578 9.945 16.5 1 97.5 80 HIS B CA 1
ATOM 4233 C C . HIS B 1 80 ? -21.406 10.531 15.359 1 97.5 80 HIS B C 1
ATOM 4235 O O . HIS B 1 80 ? -21.984 11.609 15.492 1 97.5 80 HIS B O 1
ATOM 4241 N N . VAL B 1 81 ? -21.344 9.875 14.25 1 98.25 81 VAL B N 1
ATOM 4242 C CA . VAL B 1 81 ? -22.281 10.141 13.164 1 98.25 81 VAL B CA 1
ATOM 4243 C C . VAL B 1 81 ? -23.516 9.258 13.32 1 98.25 81 VAL B C 1
ATOM 4245 O O . VAL B 1 81 ? -23.422 8.141 13.82 1 98.25 81 VAL B O 1
ATOM 4248 N N . CYS B 1 82 ? -24.641 9.797 12.914 1 98.38 82 CYS B N 1
ATOM 4249 C CA . CYS B 1 82 ? -25.875 9.062 13.133 1 98.38 82 CYS B CA 1
ATOM 4250 C C . CYS B 1 82 ? -26.609 8.82 11.82 1 98.38 82 CYS B C 1
ATOM 4252 O O . CYS B 1 82 ? -26.422 9.562 10.859 1 98.38 82 CYS B O 1
ATOM 4254 N N . TYR B 1 83 ? -27.312 7.766 11.75 1 98.25 83 TYR B N 1
ATOM 4255 C CA . TYR B 1 83 ? -28.25 7.477 10.656 1 98.25 83 TYR B CA 1
ATOM 4256 C C . TYR B 1 83 ? -29.688 7.781 11.07 1 98.25 83 TYR B C 1
ATOM 4258 O O . TYR B 1 83 ? -30.188 7.223 12.047 1 98.25 83 TYR B O 1
ATOM 4266 N N . ASP B 1 84 ? -30.234 8.727 10.414 1 96.69 84 ASP B N 1
ATOM 4267 C CA . ASP B 1 84 ? -31.641 9.055 10.602 1 96.69 84 ASP B CA 1
ATOM 4268 C C . ASP B 1 84 ? -32.531 8.227 9.672 1 96.69 84 ASP B C 1
ATOM 4270 O O . ASP B 1 84 ? -32.594 8.492 8.469 1 96.69 84 ASP B O 1
ATOM 4274 N N . ALA B 1 85 ? -33.281 7.355 10.25 1 94.88 85 ALA B N 1
ATOM 4275 C CA . ALA B 1 85 ? -34.094 6.434 9.461 1 94.88 85 ALA B CA 1
ATOM 4276 C C . ALA B 1 85 ? -35.219 7.172 8.742 1 94.88 85 ALA B C 1
ATOM 4278 O O . ALA B 1 85 ? -35.656 6.758 7.66 1 94.88 85 ALA B O 1
ATOM 4279 N N . GLY B 1 86 ? -35.781 8.188 9.367 1 93.06 86 GLY B N 1
ATOM 4280 C CA . GLY B 1 86 ? -36.875 8.961 8.758 1 93.06 86 GLY B CA 1
ATOM 4281 C C . GLY B 1 86 ? -36.469 9.602 7.445 1 93.06 86 GLY B C 1
ATOM 4282 O O . GLY B 1 86 ? -37.188 9.5 6.453 1 93.06 86 GLY B O 1
ATOM 4283 N N . THR B 1 87 ? -35.281 10.133 7.375 1 93.38 87 THR B N 1
ATOM 4284 C CA . THR B 1 87 ? -34.844 10.812 6.168 1 93.38 87 THR B CA 1
ATOM 4285 C C . THR B 1 87 ? -33.875 9.914 5.375 1 93.38 87 THR B C 1
ATOM 4287 O O . THR B 1 87 ? -33.469 10.258 4.266 1 93.38 87 THR B O 1
ATOM 4290 N N . ALA B 1 88 ? -33.531 8.789 5.867 1 94.19 88 ALA B N 1
ATOM 4291 C CA . ALA B 1 88 ? -32.594 7.867 5.258 1 94.19 88 ALA B CA 1
ATOM 4292 C C . ALA B 1 88 ? -31.281 8.578 4.926 1 94.19 88 ALA B C 1
ATOM 4294 O O . ALA B 1 88 ? -30.797 8.5 3.793 1 94.19 88 ALA B O 1
ATOM 4295 N N . ASP B 1 89 ? -30.797 9.242 5.922 1 96.62 89 ASP B N 1
ATOM 4296 C CA . ASP B 1 89 ? -29.609 10.047 5.711 1 96.62 89 ASP B CA 1
ATOM 4297 C C . ASP B 1 89 ? -28.656 9.961 6.91 1 96.62 89 ASP B C 1
ATOM 4299 O O . ASP B 1 89 ? -29.094 9.672 8.023 1 96.62 89 ASP B O 1
ATOM 4303 N N . PHE B 1 90 ? -27.422 10.133 6.625 1 98.12 90 PHE B N 1
ATOM 4304 C CA . PHE B 1 90 ? -26.422 10.188 7.688 1 98.12 90 PHE B CA 1
ATOM 4305 C C . PHE B 1 90 ? -26.188 11.625 8.125 1 98.12 90 PHE B C 1
ATOM 4307 O O . PHE B 1 90 ? -26.141 12.531 7.293 1 98.12 90 PHE B O 1
ATOM 4314 N N . LEU B 1 91 ? -26.047 11.797 9.43 1 97.38 91 LEU B N 1
ATOM 4315 C CA . LEU B 1 91 ? -25.953 13.141 10 1 97.38 91 LEU B CA 1
ATOM 4316 C C . LEU B 1 91 ? -24.625 13.32 10.727 1 97.38 91 LEU B C 1
ATOM 4318 O O . LEU B 1 91 ? -24.219 12.477 11.523 1 97.38 91 LEU B O 1
ATOM 4322 N N . PHE B 1 92 ? -23.922 14.352 10.422 1 97.81 92 PHE B N 1
ATOM 4323 C CA . PHE B 1 92 ? -22.719 14.805 11.102 1 97.81 92 PHE B CA 1
ATOM 4324 C C . PHE B 1 92 ? -23.016 15.992 12.008 1 97.81 92 PHE B C 1
ATOM 4326 O O . PHE B 1 92 ? -23.391 17.062 11.531 1 97.81 92 PHE B O 1
ATOM 4333 N N . TYR B 1 93 ? -22.812 15.805 13.312 1 96 93 TYR B N 1
ATOM 4334 C CA . TYR B 1 93 ? -23.141 16.844 14.289 1 96 93 TYR B CA 1
ATOM 4335 C C . TYR B 1 93 ? -21.938 17.734 14.555 1 96 93 TYR B C 1
ATOM 4337 O O . TYR B 1 93 ? -20.938 17.281 15.094 1 96 93 TYR B O 1
ATOM 4345 N N . SER B 1 94 ? -22.109 19.016 14.195 1 93.19 94 SER B N 1
ATOM 4346 C CA . SER B 1 94 ? -21 19.953 14.25 1 93.19 94 SER B CA 1
ATOM 4347 C C . SER B 1 94 ? -21.297 21.094 15.219 1 93.19 94 SER B C 1
ATOM 4349 O O . SER B 1 94 ? -22.469 21.422 15.477 1 93.19 94 SER B O 1
ATOM 4351 N N . ARG B 1 95 ? -20.203 21.688 15.727 1 86.19 95 ARG B N 1
ATOM 4352 C CA . ARG B 1 95 ? -20.312 22.891 16.547 1 86.19 95 ARG B CA 1
ATOM 4353 C C . ARG B 1 95 ? -20.688 24.109 15.711 1 86.19 95 ARG B C 1
ATOM 4355 O O . ARG B 1 95 ? -21.219 25.094 16.234 1 86.19 95 ARG B O 1
ATOM 4362 N N . ARG B 1 96 ? -20.406 23.969 14.5 1 85 96 ARG B N 1
ATOM 4363 C CA . ARG B 1 96 ? -20.703 25.047 13.562 1 85 96 ARG B CA 1
ATOM 4364 C C . ARG B 1 96 ? -21.984 24.766 12.789 1 85 96 ARG B C 1
ATOM 4366 O O . ARG B 1 96 ? -22.266 23.609 12.445 1 85 96 ARG B O 1
ATOM 4373 N N . ALA B 1 97 ? -22.719 25.781 12.547 1 78.31 97 ALA B N 1
ATOM 4374 C CA . ALA B 1 97 ? -24 25.625 11.883 1 78.31 97 ALA B CA 1
ATOM 4375 C C . ALA B 1 97 ? -23.828 25.078 10.469 1 78.31 97 ALA B C 1
ATOM 4377 O O . ALA B 1 97 ? -24.625 24.266 10 1 78.31 97 ALA B O 1
ATOM 4378 N N . ASN B 1 98 ? -22.828 25.562 9.859 1 74.06 98 ASN B N 1
ATOM 4379 C CA . ASN B 1 98 ? -22.828 25.219 8.445 1 74.06 98 ASN B CA 1
ATOM 4380 C C . ASN B 1 98 ? -21.531 24.562 8.023 1 74.06 98 ASN B C 1
ATOM 4382 O O . ASN B 1 98 ? -21.109 24.688 6.875 1 74.06 98 ASN B O 1
ATOM 4386 N N . GLY B 1 99 ? -20.922 23.891 8.984 1 81.25 99 GLY B N 1
ATOM 4387 C CA . GLY B 1 99 ? -19.703 23.25 8.523 1 81.25 99 GLY B CA 1
ATOM 4388 C C . GLY B 1 99 ? -18.922 22.578 9.633 1 81.25 99 GLY B C 1
ATOM 4389 O O . GLY B 1 99 ? -19.25 22.734 10.812 1 81.25 99 GLY B O 1
ATOM 4390 N N . SER B 1 100 ? -18 21.734 9.141 1 80.88 100 SER B N 1
ATOM 4391 C CA . SER B 1 100 ? -17.094 21.109 10.086 1 80.88 100 SER B CA 1
ATOM 4392 C C . SER B 1 100 ? -16.125 22.125 10.695 1 80.88 100 SER B C 1
ATOM 4394 O O . SER B 1 100 ? -16.062 23.281 10.242 1 80.88 100 SER B O 1
ATOM 4396 N N . SER B 1 101 ? -15.523 21.719 11.781 1 79.19 101 SER B N 1
ATOM 4397 C CA . SER B 1 101 ? -14.633 22.609 12.516 1 79.19 101 SER B CA 1
ATOM 4398 C C . SER B 1 101 ? -13.453 23.047 11.648 1 79.19 101 SER B C 1
ATOM 4400 O O . SER B 1 101 ? -13.023 24.188 11.711 1 79.19 101 SER B O 1
ATOM 4402 N N . MET B 1 102 ? -13.016 22.156 10.859 1 89.31 102 MET B N 1
ATOM 4403 C CA . MET B 1 102 ? -12 22.5 9.875 1 89.31 102 MET B CA 1
ATOM 4404 C C . MET B 1 102 ? -12.453 22.125 8.469 1 89.31 102 MET B C 1
ATOM 4406 O O . MET B 1 102 ? -13.367 21.328 8.305 1 89.31 102 MET B O 1
ATOM 4410 N N . PRO B 1 103 ? -11.828 22.812 7.477 1 95.12 103 PRO B N 1
ATOM 4411 C CA . PRO B 1 103 ? -12.227 22.438 6.121 1 95.12 103 PRO B CA 1
ATOM 4412 C C . PRO B 1 103 ? -12.031 20.938 5.852 1 95.12 103 PRO B C 1
ATOM 4414 O O . PRO B 1 103 ? -11.023 20.359 6.266 1 95.12 103 PRO B O 1
ATOM 4417 N N . ALA B 1 104 ? -13.023 20.375 5.23 1 95.69 104 ALA B N 1
ATOM 4418 C CA . ALA B 1 104 ? -12.961 18.969 4.859 1 95.69 104 ALA B CA 1
ATOM 4419 C C . ALA B 1 104 ? -12.047 18.766 3.658 1 95.69 104 ALA B C 1
ATOM 4421 O O . ALA B 1 104 ? -11.383 17.719 3.549 1 95.69 104 ALA B O 1
ATOM 4422 N N . VAL B 1 105 ? -12.086 19.75 2.754 1 97 105 VAL B N 1
ATOM 4423 C CA . VAL B 1 105 ? -11.289 19.688 1.53 1 97 105 VAL B CA 1
ATOM 4424 C C . VAL B 1 105 ? -10.641 21.031 1.257 1 97 105 VAL B C 1
ATOM 4426 O O . VAL B 1 105 ? -11.281 22.078 1.409 1 97 105 VAL B O 1
ATOM 4429 N N . PHE B 1 106 ? -9.391 21.047 0.966 1 97.75 106 PHE B N 1
ATOM 4430 C CA . PHE B 1 106 ? -8.688 22.203 0.422 1 97.75 106 PHE B CA 1
ATOM 4431 C C . PHE B 1 106 ? -8.531 22.078 -1.089 1 97.75 106 PHE B C 1
ATOM 4433 O O . PHE B 1 106 ? -7.441 21.781 -1.585 1 97.75 106 PHE B O 1
ATOM 4440 N N . ASP B 1 107 ? -9.664 22.406 -1.791 1 97 107 ASP B N 1
ATOM 4441 C CA . ASP B 1 107 ? -9.711 22.188 -3.232 1 97 107 ASP B CA 1
ATOM 4442 C C . ASP B 1 107 ? -8.734 23.125 -3.961 1 97 107 ASP B C 1
ATOM 4444 O O . ASP B 1 107 ? -8.719 24.328 -3.723 1 97 107 ASP B O 1
ATOM 4448 N N . HIS B 1 108 ? -7.945 22.547 -4.926 1 96.81 108 HIS B N 1
ATOM 4449 C CA . HIS B 1 108 ? -6.895 23.281 -5.629 1 96.81 108 HIS B CA 1
ATOM 4450 C C . HIS B 1 108 ? -7.477 24.422 -6.465 1 96.81 108 HIS B C 1
ATOM 4452 O O . HIS B 1 108 ? -6.812 25.438 -6.691 1 96.81 108 HIS B O 1
ATOM 4458 N N . ARG B 1 109 ? -8.68 24.281 -6.91 1 94.75 109 ARG B N 1
ATOM 4459 C CA . ARG B 1 109 ? -9.281 25.219 -7.84 1 94.75 109 ARG B CA 1
ATOM 4460 C C . ARG B 1 109 ? -10.297 26.125 -7.133 1 94.75 109 ARG B C 1
ATOM 4462 O O . ARG B 1 109 ? -10.383 27.312 -7.422 1 94.75 109 ARG B O 1
ATOM 4469 N N . ARG B 1 110 ? -11.016 25.547 -6.152 1 93.56 110 ARG B N 1
ATOM 4470 C CA . ARG B 1 110 ? -12.203 26.203 -5.637 1 93.56 110 ARG B CA 1
ATOM 4471 C C . ARG B 1 110 ? -11.969 26.75 -4.227 1 93.56 110 ARG B C 1
ATOM 4473 O O . ARG B 1 110 ? -12.766 27.516 -3.707 1 93.56 110 ARG B O 1
ATOM 4480 N N . GLY B 1 111 ? -10.867 26.344 -3.627 1 95.69 111 GLY B N 1
ATOM 4481 C CA . GLY B 1 111 ? -10.609 26.766 -2.26 1 95.69 111 GLY B CA 1
ATOM 4482 C C . GLY B 1 111 ? -11.164 25.812 -1.225 1 95.69 111 GLY B C 1
ATOM 4483 O O . GLY B 1 111 ? -11.633 24.719 -1.568 1 95.69 111 GLY B O 1
ATOM 4484 N N . PRO B 1 112 ? -11.023 26.172 0.012 1 96.25 112 PRO B N 1
ATOM 4485 C CA . PRO B 1 112 ? -11.445 25.266 1.087 1 96.25 112 PRO B CA 1
ATOM 4486 C C . PRO B 1 112 ? -12.961 25.188 1.221 1 96.25 112 PRO B C 1
ATOM 4488 O O . PRO B 1 112 ? -13.664 26.172 0.969 1 96.25 112 PRO B O 1
ATOM 4491 N N . THR B 1 113 ? -13.461 24.062 1.565 1 95.75 113 THR B N 1
ATOM 4492 C CA . THR B 1 113 ? -14.875 23.859 1.883 1 95.75 113 THR B CA 1
ATOM 4493 C C . THR B 1 113 ? -15.023 23.047 3.172 1 95.75 113 THR B C 1
ATOM 4495 O O . THR B 1 113 ? -14.25 22.125 3.432 1 95.75 113 THR B O 1
ATOM 4498 N N . ARG B 1 114 ? -16.031 23.422 3.951 1 95.25 114 ARG B N 1
ATOM 4499 C CA . ARG B 1 114 ? -16.312 22.766 5.223 1 95.25 114 ARG B CA 1
ATOM 4500 C C . ARG B 1 114 ? -17.438 21.75 5.082 1 95.25 114 ARG B C 1
ATOM 4502 O O . ARG B 1 114 ? -17.781 21.062 6.043 1 95.25 114 ARG B O 1
ATOM 4509 N N . LYS B 1 115 ? -17.906 21.578 3.873 1 94.44 115 LYS B N 1
ATOM 4510 C CA . LYS B 1 115 ? -18.984 20.625 3.6 1 94.44 115 LYS B CA 1
ATOM 4511 C C . LYS B 1 115 ? -18.422 19.281 3.156 1 94.44 115 LYS B C 1
ATOM 4513 O O . LYS B 1 115 ? -17.344 19.219 2.553 1 94.44 115 LYS B O 1
ATOM 4518 N N . PHE B 1 116 ? -19.203 18.234 3.48 1 96.56 116 PHE B N 1
ATOM 4519 C CA . PHE B 1 116 ? -18.875 16.906 2.977 1 96.56 116 PHE B CA 1
ATOM 4520 C C . PHE B 1 116 ? -19.656 16.594 1.712 1 96.56 116 PHE B C 1
ATOM 4522 O O . PHE B 1 116 ? -19.281 15.703 0.942 1 96.56 116 PHE B O 1
ATOM 4529 N N . ARG B 1 117 ? -20.734 17.266 1.549 1 95.56 117 ARG B N 1
ATOM 4530 C CA . ARG B 1 117 ? -21.688 17.031 0.473 1 95.56 117 ARG B CA 1
ATOM 4531 C C . ARG B 1 117 ? -21.969 18.328 -0.298 1 95.56 117 ARG B C 1
ATOM 4533 O O . ARG B 1 117 ? -22.281 19.359 0.298 1 95.56 117 ARG B O 1
ATOM 4540 N N . HIS B 1 118 ? -21.922 18.203 -1.609 1 95.81 118 HIS B N 1
ATOM 4541 C CA . HIS B 1 118 ? -22.188 19.344 -2.479 1 95.81 118 HIS B CA 1
ATOM 4542 C C . HIS B 1 118 ? -23.266 19.016 -3.504 1 95.81 118 HIS B C 1
ATOM 4544 O O . HIS B 1 118 ? -23.25 17.938 -4.105 1 95.81 118 HIS B O 1
ATOM 4550 N N . ARG B 1 119 ? -24.203 19.859 -3.652 1 95.88 119 ARG B N 1
ATOM 4551 C CA . ARG B 1 119 ? -25.297 19.703 -4.602 1 95.88 119 ARG B CA 1
ATOM 4552 C C . ARG B 1 119 ? -25.531 21 -5.375 1 95.88 119 ARG B C 1
ATOM 4554 O O . ARG B 1 119 ? -25.734 22.062 -4.777 1 95.88 119 ARG B O 1
ATOM 4561 N N . THR B 1 120 ? -25.531 20.922 -6.633 1 95.88 120 THR B N 1
ATOM 4562 C CA . THR B 1 120 ? -25.828 22.094 -7.457 1 95.88 120 THR B CA 1
ATOM 4563 C C . THR B 1 120 ? -27.219 22.625 -7.16 1 95.88 120 THR B C 1
ATOM 4565 O O . THR B 1 120 ? -27.438 23.844 -7.18 1 95.88 120 THR B O 1
ATOM 4568 N N . ALA B 1 121 ? -28.141 21.75 -6.918 1 95.19 121 ALA B N 1
ATOM 4569 C CA . ALA B 1 121 ? -29.516 22.125 -6.586 1 95.19 121 ALA B CA 1
ATOM 4570 C C . ALA B 1 121 ? -29.562 22.984 -5.32 1 95.19 121 ALA B C 1
ATOM 4572 O O . ALA B 1 121 ? -30.516 23.719 -5.102 1 95.19 121 ALA B O 1
ATOM 4573 N N . GLU B 1 122 ? -28.547 22.859 -4.523 1 92.25 122 GLU B N 1
ATOM 4574 C CA . GLU B 1 122 ? -28.5 23.625 -3.283 1 92.25 122 GLU B CA 1
ATOM 4575 C C . GLU B 1 122 ? -27.594 24.844 -3.432 1 92.25 122 GLU B C 1
ATOM 4577 O O . GLU B 1 122 ? -27.234 25.484 -2.439 1 92.25 122 GLU B O 1
ATOM 4582 N N . GLY B 1 123 ? -27.156 25.078 -4.621 1 93.12 123 GLY B N 1
ATOM 4583 C CA . GLY B 1 123 ? -26.375 26.281 -4.891 1 93.12 123 GLY B CA 1
ATOM 4584 C C . GLY B 1 123 ? -24.875 26.031 -4.941 1 93.12 123 GLY B C 1
ATOM 4585 O O . GLY B 1 123 ? -24.094 26.969 -5.125 1 93.12 123 GLY B O 1
ATOM 4586 N N . ASP B 1 124 ? -24.5 24.766 -4.762 1 92.06 124 ASP B N 1
ATOM 4587 C CA . ASP B 1 124 ? -23.078 24.453 -4.867 1 92.06 124 ASP B CA 1
ATOM 4588 C C . ASP B 1 124 ? -22.641 24.422 -6.328 1 92.06 124 ASP B C 1
ATOM 4590 O O . ASP B 1 124 ? -23.453 24.281 -7.234 1 92.06 124 ASP B O 1
ATOM 4594 N N . GLY B 1 125 ? -21.484 24.688 -6.66 1 91.31 125 GLY B N 1
ATOM 4595 C CA . GLY B 1 125 ? -20.953 24.719 -8.008 1 91.31 125 GLY B CA 1
ATOM 4596 C C . GLY B 1 125 ? -20.75 23.344 -8.617 1 91.31 125 GLY B C 1
ATOM 4597 O O . GLY B 1 125 ? -20.469 23.219 -9.812 1 91.31 125 GLY B O 1
ATOM 4598 N N . VAL B 1 126 ? -20.891 22.266 -7.805 1 93.5 126 VAL B N 1
ATOM 4599 C CA . VAL B 1 126 ? -20.672 20.906 -8.281 1 93.5 126 VAL B CA 1
ATOM 4600 C C . VAL B 1 126 ? -21.531 19.922 -7.492 1 93.5 126 VAL B C 1
ATOM 4602 O O . VAL B 1 126 ? -22.047 20.266 -6.426 1 93.5 126 VAL B O 1
ATOM 4605 N N . ASP B 1 127 ? -21.828 18.797 -8.117 1 93.38 127 ASP B N 1
ATOM 4606 C CA . ASP B 1 127 ? -22.391 17.672 -7.387 1 93.38 127 ASP B CA 1
ATOM 4607 C C . ASP B 1 127 ? -21.297 16.703 -6.961 1 93.38 127 ASP B C 1
ATOM 4609 O O . ASP B 1 127 ? -20.656 16.062 -7.801 1 93.38 127 ASP B O 1
ATOM 4613 N N . ALA B 1 128 ? -21.047 16.594 -5.629 1 94.5 128 ALA B N 1
ATOM 4614 C CA . ALA B 1 128 ? -19.969 15.734 -5.152 1 94.5 128 ALA B CA 1
ATOM 4615 C C . ALA B 1 128 ? -20.266 15.203 -3.754 1 94.5 128 ALA B C 1
ATOM 4617 O O . ALA B 1 128 ? -20.719 15.953 -2.883 1 94.5 128 ALA B O 1
ATOM 4618 N N . ASP B 1 129 ? -20.109 13.867 -3.648 1 95.75 129 ASP B N 1
ATOM 4619 C CA . ASP B 1 129 ? -20.062 13.273 -2.316 1 95.75 129 ASP B CA 1
ATOM 4620 C C . ASP B 1 129 ? -18.641 13.266 -1.773 1 95.75 129 ASP B C 1
ATOM 4622 O O . ASP B 1 129 ? -17.766 13.945 -2.309 1 95.75 129 ASP B O 1
ATOM 4626 N N . PHE B 1 130 ? -18.406 12.586 -0.664 1 96.94 130 PHE B N 1
ATOM 4627 C CA . PHE B 1 130 ? -17.141 12.75 0.038 1 96.94 130 PHE B CA 1
ATOM 4628 C C . PHE B 1 130 ? -16.25 11.539 -0.178 1 96.94 130 PHE B C 1
ATOM 4630 O O . PHE B 1 130 ? -15.023 11.68 -0.303 1 96.94 130 PHE B O 1
ATOM 4637 N N . VAL B 1 131 ? -16.797 10.297 -0.224 1 96.88 131 VAL B N 1
ATOM 4638 C CA . VAL B 1 131 ? -16.016 9.078 -0.402 1 96.88 131 VAL B CA 1
ATOM 4639 C C . VAL B 1 131 ? -16.75 8.125 -1.342 1 96.88 131 VAL B C 1
ATOM 4641 O O . VAL B 1 131 ? -17.938 8.281 -1.589 1 96.88 131 VAL B O 1
ATOM 4644 N N . ALA B 1 132 ? -16.031 7.227 -1.908 1 95.06 132 ALA B N 1
ATOM 4645 C CA . ALA B 1 132 ? -16.594 6.125 -2.678 1 95.06 132 ALA B CA 1
ATOM 4646 C C . ALA B 1 132 ? -16.719 4.867 -1.824 1 95.06 132 ALA B C 1
ATOM 4648 O O . ALA B 1 132 ? -15.82 4.551 -1.039 1 95.06 132 ALA B O 1
ATOM 4649 N N . LEU B 1 133 ? -17.812 4.121 -1.958 1 95.06 133 LEU B N 1
ATOM 4650 C CA . LEU B 1 133 ? -18.062 2.943 -1.137 1 95.06 133 LEU B CA 1
ATOM 4651 C C . LEU B 1 133 ? -17.719 1.668 -1.896 1 95.06 133 LEU B C 1
ATOM 4653 O O . LEU B 1 133 ? -17.719 0.578 -1.321 1 95.06 133 LEU B O 1
ATOM 4657 N N . SER B 1 134 ? -17.5 1.771 -3.188 1 92.12 134 SER B N 1
ATOM 4658 C CA . SER B 1 134 ? -17.016 0.694 -4.051 1 92.12 134 SER B CA 1
ATOM 4659 C C . SER B 1 134 ? -16.094 1.227 -5.141 1 92.12 134 SER B C 1
ATOM 4661 O O . SER B 1 134 ? -16.047 2.434 -5.387 1 92.12 134 SER B O 1
ATOM 4663 N N . LYS B 1 135 ? -15.352 0.296 -5.711 1 87.75 135 LYS B N 1
ATOM 4664 C CA . LYS B 1 135 ? -14.453 0.749 -6.77 1 87.75 135 LYS B CA 1
ATOM 4665 C C . LYS B 1 135 ? -15.234 1.405 -7.91 1 87.75 135 LYS B C 1
ATOM 4667 O O . LYS B 1 135 ? -16.406 1.084 -8.133 1 87.75 135 LYS B O 1
ATOM 4672 N N . TRP B 1 136 ? -14.57 2.291 -8.562 1 80.75 136 TRP B N 1
ATOM 4673 C CA . TRP B 1 136 ? -15.211 3.035 -9.641 1 80.75 136 TRP B CA 1
ATOM 4674 C C . TRP B 1 136 ? -14.875 2.422 -11 1 80.75 136 TRP B C 1
ATOM 4676 O O . TRP B 1 136 ? -13.719 2.064 -11.25 1 80.75 136 TRP B O 1
ATOM 4686 N N . VAL B 1 137 ? -15.891 2.162 -11.719 1 80.31 137 VAL B N 1
ATOM 4687 C CA . VAL B 1 137 ? -15.742 1.788 -13.125 1 80.31 137 VAL B CA 1
ATOM 4688 C C . VAL B 1 137 ? -16.688 2.633 -13.984 1 80.31 137 VAL B C 1
ATOM 4690 O O . VAL B 1 137 ? -17.719 3.096 -13.508 1 80.31 137 VAL B O 1
ATOM 4693 N N . ALA B 1 138 ? -16.359 2.9 -15.188 1 76.5 138 ALA B N 1
ATOM 4694 C CA . ALA B 1 138 ? -17.094 3.805 -16.062 1 76.5 138 ALA B CA 1
ATOM 4695 C C . ALA B 1 138 ? -18.453 3.23 -16.422 1 76.5 138 ALA B C 1
ATOM 4697 O O . ALA B 1 138 ? -19.391 3.977 -16.734 1 76.5 138 ALA B O 1
ATOM 4698 N N . TYR B 1 139 ? -18.625 1.896 -16.328 1 79.62 139 TYR B N 1
ATOM 4699 C CA . TYR B 1 139 ? -19.828 1.268 -16.875 1 79.62 139 TYR B CA 1
ATOM 4700 C C . TYR B 1 139 ? -20.844 0.976 -15.781 1 79.62 139 TYR B C 1
ATOM 4702 O O . TYR B 1 139 ? -21.875 0.343 -16.031 1 79.62 139 TYR B O 1
ATOM 4710 N N . ARG B 1 140 ? -20.625 1.456 -14.5 1 81.56 140 ARG B N 1
ATOM 4711 C CA . ARG B 1 140 ? -21.562 1.283 -13.391 1 81.56 140 ARG B CA 1
ATOM 4712 C C . ARG B 1 140 ? -21.766 2.59 -12.633 1 81.56 140 ARG B C 1
ATOM 4714 O O . ARG B 1 140 ? -20.875 3.453 -12.633 1 81.56 140 ARG B O 1
ATOM 4721 N N . PRO B 1 141 ? -22.891 2.631 -12.062 1 81.12 141 PRO B N 1
ATOM 4722 C CA . PRO B 1 141 ? -23.094 3.805 -11.211 1 81.12 141 PRO B CA 1
ATOM 4723 C C . PRO B 1 141 ? -22.125 3.842 -10.023 1 81.12 141 PRO B C 1
ATOM 4725 O O . PRO B 1 141 ? -21.797 2.797 -9.453 1 81.12 141 PRO B O 1
ATOM 4728 N N . ARG B 1 142 ? -21.766 5.02 -9.672 1 82.38 142 ARG B N 1
ATOM 4729 C CA . ARG B 1 142 ? -20.891 5.215 -8.516 1 82.38 142 ARG B CA 1
ATOM 4730 C C . ARG B 1 142 ? -21.672 5.074 -7.211 1 82.38 142 ARG B C 1
ATOM 4732 O O . ARG B 1 142 ? -22.766 5.621 -7.07 1 82.38 142 ARG B O 1
ATOM 4739 N N . HIS B 1 143 ? -21.156 4.352 -6.363 1 91.44 143 HIS B N 1
ATOM 4740 C CA . HIS B 1 143 ? -21.656 4.312 -4.996 1 91.44 143 HIS B CA 1
ATOM 4741 C C . HIS B 1 143 ? -20.859 5.242 -4.09 1 91.44 143 HIS B C 1
ATOM 4743 O O . HIS B 1 143 ? -19.797 4.871 -3.602 1 91.44 143 HIS B O 1
ATOM 4749 N N . SER B 1 144 ? -21.344 6.414 -3.918 1 94.06 144 SER B N 1
ATOM 4750 C CA . SER B 1 144 ? -20.641 7.414 -3.119 1 94.06 144 SER B CA 1
ATOM 4751 C C . SER B 1 144 ? -21.422 7.758 -1.854 1 94.06 144 SER B C 1
ATOM 4753 O O . SER B 1 144 ? -22.578 7.383 -1.717 1 94.06 144 SER B O 1
ATOM 4755 N N . TRP B 1 145 ? -20.75 8.375 -0.911 1 96.62 145 TRP B N 1
ATOM 4756 C CA . TRP B 1 145 ? -21.344 8.625 0.396 1 96.62 145 TRP B CA 1
ATOM 4757 C C . TRP B 1 145 ? -20.844 9.945 0.981 1 96.62 145 TRP B C 1
ATOM 4759 O O . TRP B 1 145 ? -19.688 10.312 0.785 1 96.62 145 TRP B O 1
ATOM 4769 N N . SER B 1 146 ? -21.656 10.641 1.64 1 97.44 146 SER B N 1
ATOM 4770 C CA . SER B 1 146 ? -21.359 11.812 2.451 1 97.44 146 SER B CA 1
ATOM 4771 C C . SER B 1 146 ? -22.406 12.031 3.531 1 97.44 146 SER B C 1
ATOM 4773 O O . SER B 1 146 ? -23.578 11.695 3.338 1 97.44 146 SER B O 1
ATOM 4775 N N . PRO B 1 147 ? -22.062 12.516 4.652 1 97.44 147 PRO B N 1
ATOM 4776 C CA . PRO B 1 147 ? -23.078 12.891 5.648 1 97.44 147 PRO B CA 1
ATOM 4777 C C . PRO B 1 147 ? -23.562 14.328 5.48 1 97.44 147 PRO B C 1
ATOM 4779 O O . PRO B 1 147 ? -22.844 15.164 4.926 1 97.44 147 PRO B O 1
ATOM 4782 N N . ARG B 1 148 ? -24.719 14.547 5.895 1 95.69 148 ARG B N 1
ATOM 4783 C CA . ARG B 1 148 ? -25.234 15.906 6.008 1 95.69 148 ARG B CA 1
ATOM 4784 C C . ARG B 1 148 ? -24.828 16.531 7.336 1 95.69 148 ARG B C 1
ATOM 4786 O O . ARG B 1 148 ? -24.938 15.906 8.391 1 95.69 148 ARG B O 1
ATOM 4793 N N . ILE B 1 149 ? -24.469 17.766 7.312 1 95.81 149 ILE B N 1
ATOM 4794 C CA . ILE B 1 149 ? -24.016 18.453 8.516 1 95.81 149 ILE B CA 1
ATOM 4795 C C . ILE B 1 149 ? -25.219 19.047 9.25 1 95.81 149 ILE B C 1
ATOM 4797 O O . ILE B 1 149 ? -26.109 19.641 8.625 1 95.81 149 ILE B O 1
ATOM 4801 N N . VAL B 1 150 ? -25.25 18.859 10.523 1 94.44 150 VAL B N 1
ATOM 4802 C CA . VAL B 1 150 ? -26.234 19.453 11.414 1 94.44 150 VAL B CA 1
ATOM 4803 C C . VAL B 1 150 ? -25.516 20.281 12.492 1 94.44 150 VAL B C 1
ATOM 4805 O O . VAL B 1 150 ? -24.672 19.75 13.211 1 94.44 150 VAL B O 1
ATOM 4808 N N . GLY B 1 151 ? -25.891 21.547 12.664 1 92.62 151 GLY B N 1
ATOM 4809 C CA . GLY B 1 151 ? -25.234 22.469 13.578 1 92.62 151 GLY B CA 1
ATOM 4810 C C . GLY B 1 151 ? -25.75 22.359 15 1 92.62 151 GLY B C 1
ATOM 4811 O O . GLY B 1 151 ? -26.25 23.328 15.562 1 92.62 151 GLY B O 1
ATOM 4812 N N . ARG B 1 152 ? -25.625 21.25 15.656 1 92.56 152 ARG B N 1
ATOM 4813 C CA . ARG B 1 152 ? -26 21.031 17.047 1 92.56 152 ARG B CA 1
ATOM 4814 C C . ARG B 1 152 ? -25.312 19.797 17.609 1 92.56 152 ARG B C 1
ATOM 4816 O O . ARG B 1 152 ? -24.641 19.062 16.875 1 92.56 152 ARG B O 1
ATOM 4823 N N . ALA B 1 153 ? -25.406 19.609 18.859 1 93.88 153 ALA B N 1
ATOM 4824 C CA . ALA B 1 153 ? -24.844 18.422 19.5 1 93.88 153 ALA B CA 1
ATOM 4825 C C . ALA B 1 153 ? -25.688 17.188 19.203 1 93.88 153 ALA B C 1
ATOM 4827 O O . ALA B 1 153 ? -26.844 17.297 18.781 1 93.88 153 ALA B O 1
ATOM 4828 N N . LEU B 1 154 ? -25.062 16.016 19.422 1 95.44 154 LEU B N 1
ATOM 4829 C CA . LEU B 1 154 ? -25.781 14.758 19.312 1 95.44 154 LEU B CA 1
ATOM 4830 C C . LEU B 1 154 ? -27.047 14.773 20.172 1 95.44 154 LEU B C 1
ATOM 4832 O O . LEU B 1 154 ? -27.031 15.266 21.297 1 95.44 154 LEU B O 1
ATOM 4836 N N . PRO B 1 155 ? -28.078 14.25 19.625 1 94.44 155 PRO B N 1
ATOM 4837 C CA . PRO B 1 155 ? -29.297 14.18 20.453 1 94.44 155 PRO B CA 1
ATOM 4838 C C . PRO B 1 155 ? -29.109 13.336 21.719 1 94.44 155 PRO B C 1
ATOM 4840 O O . PRO B 1 155 ? -28.391 12.336 21.688 1 94.44 155 PRO B O 1
ATOM 4843 N N . ARG B 1 156 ? -29.812 13.719 22.703 1 92.38 156 ARG B N 1
ATOM 4844 C CA . ARG B 1 156 ? -29.734 12.984 23.969 1 92.38 156 ARG B CA 1
ATOM 4845 C C . ARG B 1 156 ? -30.297 11.578 23.812 1 92.38 156 ARG B C 1
ATOM 4847 O O . ARG B 1 156 ? -29.734 10.617 24.359 1 92.38 156 ARG B O 1
ATOM 4854 N N . ARG B 1 157 ? -31.391 11.539 23.156 1 93 157 ARG B N 1
ATOM 4855 C CA . ARG B 1 157 ? -32 10.234 22.891 1 93 157 ARG B CA 1
ATOM 4856 C C . ARG B 1 157 ? -31.547 9.672 21.547 1 93 157 ARG B C 1
ATOM 4858 O O . ARG B 1 157 ? -31.906 10.188 20.5 1 93 157 ARG B O 1
ATOM 4865 N N . HIS B 1 158 ? -30.719 8.75 21.516 1 95.69 158 HIS B N 1
ATOM 4866 C CA . HIS B 1 158 ? -30.234 8.055 20.328 1 95.69 158 HIS B CA 1
ATOM 4867 C C . HIS B 1 158 ? -29.844 6.613 20.656 1 95.69 158 HIS B C 1
ATOM 4869 O O . HIS B 1 158 ? -29.531 6.301 21.797 1 95.69 158 HIS B O 1
ATOM 4875 N N . ARG B 1 159 ? -30.031 5.742 19.719 1 96.25 159 ARG B N 1
ATOM 4876 C CA . ARG B 1 159 ? -29.484 4.391 19.828 1 96.25 159 ARG B CA 1
ATOM 4877 C C . ARG B 1 159 ? -28.016 4.355 19.453 1 96.25 159 ARG B C 1
ATOM 4879 O O . ARG B 1 159 ? -27.641 4.832 18.375 1 96.25 159 ARG B O 1
ATOM 4886 N N . ARG B 1 160 ? -27.25 3.795 20.328 1 96.06 160 ARG B N 1
ATOM 4887 C CA . ARG B 1 160 ? -25.812 3.758 20.094 1 96.06 160 ARG B CA 1
ATOM 4888 C C . ARG B 1 160 ? -25.391 2.398 19.547 1 96.06 160 ARG B C 1
ATOM 4890 O O . ARG B 1 160 ? -25.703 1.363 20.141 1 96.06 160 ARG B O 1
ATOM 4897 N N . LEU B 1 161 ? -24.734 2.365 18.391 1 95.88 161 LEU B N 1
ATOM 4898 C CA . LEU B 1 161 ? -24.031 1.185 17.891 1 95.88 161 LEU B CA 1
ATOM 4899 C C . LEU B 1 161 ? -22.562 1.221 18.297 1 95.88 161 LEU B C 1
ATOM 4901 O O . LEU B 1 161 ? -21.766 1.976 17.719 1 95.88 161 LEU B O 1
ATOM 4905 N N . ARG B 1 162 ? -22.203 0.38 19.203 1 95.94 162 ARG B N 1
ATOM 4906 C CA . ARG B 1 162 ? -20.875 0.397 19.797 1 95.94 162 ARG B CA 1
ATOM 4907 C C . ARG B 1 162 ? -19.859 -0.255 18.875 1 95.94 162 ARG B C 1
ATOM 4909 O O . ARG B 1 162 ? -20.188 -1.167 18.109 1 95.94 162 ARG B O 1
ATOM 4916 N N . GLY B 1 163 ? -18.609 0.238 18.891 1 96.31 163 GLY B N 1
ATOM 4917 C CA . GLY B 1 163 ? -17.516 -0.342 18.125 1 96.31 163 GLY B CA 1
ATOM 4918 C C . GLY B 1 163 ? -17.391 0.23 16.734 1 96.31 163 GLY B C 1
ATOM 4919 O O . GLY B 1 163 ? -17.844 1.352 16.469 1 96.31 163 GLY B O 1
ATOM 4920 N N . LEU B 1 164 ? -16.688 -0.48 15.883 1 97.62 164 LEU B N 1
ATOM 4921 C CA . LEU B 1 164 ? -16.422 -0.029 14.516 1 97.62 164 LEU B CA 1
ATOM 4922 C C . LEU B 1 164 ? -17.422 -0.65 13.547 1 97.62 164 LEU B C 1
ATOM 4924 O O . LEU B 1 164 ? -17.594 -1.871 13.523 1 97.62 164 LEU B O 1
ATOM 4928 N N . THR B 1 165 ? -18.094 0.153 12.789 1 97.69 165 THR B N 1
ATOM 4929 C CA . THR B 1 165 ? -18.984 -0.26 11.695 1 97.69 165 THR B CA 1
ATOM 4930 C C . THR B 1 165 ? -18.453 0.24 10.359 1 97.69 165 THR B C 1
ATOM 4932 O O . THR B 1 165 ? -18.062 1.402 10.234 1 97.69 165 THR B O 1
ATOM 4935 N N . ALA B 1 166 ? -18.375 -0.643 9.398 1 97.62 166 ALA B N 1
ATOM 4936 C CA . ALA B 1 166 ? -17.969 -0.239 8.055 1 97.62 166 ALA B CA 1
ATOM 4937 C C . ALA B 1 166 ? -19.156 -0.221 7.102 1 97.62 166 ALA B C 1
ATOM 4939 O O . ALA B 1 166 ? -19.938 -1.173 7.059 1 97.62 166 ALA B O 1
ATOM 4940 N N . LEU B 1 167 ? -19.312 0.873 6.426 1 96.94 167 LEU B N 1
ATOM 4941 C CA . LEU B 1 167 ? -20.297 0.949 5.352 1 96.94 167 LEU B CA 1
ATOM 4942 C C . LEU B 1 167 ? -19.703 0.458 4.035 1 96.94 167 LEU B C 1
ATOM 4944 O O . LEU B 1 167 ? -18.641 0.921 3.617 1 96.94 167 LEU B O 1
ATOM 4948 N N . SER B 1 168 ? -20.328 -0.514 3.42 1 94.06 168 SER B N 1
ATOM 4949 C CA . SER B 1 168 ? -19.812 -1.1 2.191 1 94.06 168 SER B CA 1
ATOM 4950 C C . SER B 1 168 ? -20.891 -1.222 1.127 1 94.06 168 SER B C 1
ATOM 4952 O O . SER B 1 168 ? -22.047 -1.497 1.444 1 94.06 168 SER B O 1
ATOM 4954 N N . ALA B 1 169 ? -20.5 -0.914 -0.153 1 94.38 169 ALA B N 1
ATOM 4955 C CA . ALA B 1 169 ? -21.375 -1.158 -1.295 1 94.38 169 ALA B CA 1
ATOM 4956 C C . ALA B 1 169 ? -20.844 -2.295 -2.162 1 94.38 169 ALA B C 1
ATOM 4958 O O . ALA B 1 169 ? -19.719 -2.219 -2.68 1 94.38 169 ALA B O 1
ATOM 4959 N N . PRO B 1 170 ? -21.656 -3.326 -2.312 1 92 170 PRO B N 1
ATOM 4960 C CA . PRO B 1 170 ? -21.188 -4.43 -3.146 1 92 170 PRO B CA 1
ATOM 4961 C C . PRO B 1 170 ? -20.984 -4.023 -4.605 1 92 170 PRO B C 1
ATOM 4963 O O . PRO B 1 170 ? -21.781 -3.256 -5.152 1 92 170 PRO B O 1
ATOM 4966 N N . PHE B 1 171 ? -19.969 -4.457 -5.266 1 92.62 171 PHE B N 1
ATOM 4967 C CA . PHE B 1 171 ? -19.688 -4.184 -6.672 1 92.62 171 PHE B CA 1
ATOM 4968 C C . PHE B 1 171 ? -20.266 -5.273 -7.562 1 92.62 171 PHE B C 1
ATOM 4970 O O . PHE B 1 171 ? -21.25 -5.051 -8.258 1 92.62 171 PHE B O 1
ATOM 4977 N N . VAL B 1 172 ? -19.734 -6.5 -7.543 1 93.81 172 VAL B N 1
ATOM 4978 C CA . VAL B 1 172 ? -20.281 -7.707 -8.141 1 93.81 172 VAL B CA 1
ATOM 4979 C C . VAL B 1 172 ? -20.375 -8.812 -7.09 1 93.81 172 VAL B C 1
ATOM 4981 O O . VAL B 1 172 ? -19.469 -9.641 -6.973 1 93.81 172 VAL B O 1
ATOM 4984 N N . PRO B 1 173 ? -21.516 -8.883 -6.395 1 95.19 173 PRO B N 1
ATOM 4985 C CA . PRO B 1 173 ? -21.594 -9.742 -5.211 1 95.19 173 PRO B CA 1
ATOM 4986 C C . PRO B 1 173 ? -21.672 -11.227 -5.562 1 95.19 173 PRO B C 1
ATOM 4988 O O . PRO B 1 173 ? -21.609 -12.078 -4.672 1 95.19 173 PRO B O 1
ATOM 4991 N N . THR B 1 174 ? -21.797 -11.57 -6.871 1 96.19 174 THR B N 1
ATOM 4992 C CA . THR B 1 174 ? -21.922 -12.969 -7.273 1 96.19 174 THR B CA 1
ATOM 4993 C C . THR B 1 174 ? -20.609 -13.477 -7.871 1 96.19 174 THR B C 1
ATOM 4995 O O . THR B 1 174 ? -20.578 -14.539 -8.492 1 96.19 174 THR B O 1
ATOM 4998 N N . ASN B 1 175 ? -19.625 -12.703 -7.754 1 95.5 175 ASN B N 1
ATOM 4999 C CA . ASN B 1 175 ? -18.297 -13.086 -8.211 1 95.5 175 ASN B CA 1
ATOM 5000 C C . ASN B 1 175 ? -17.312 -13.172 -7.043 1 95.5 175 ASN B C 1
ATOM 5002 O O . ASN B 1 175 ? -17.078 -12.188 -6.336 1 95.5 175 ASN B O 1
ATOM 5006 N N . LEU B 1 176 ? -16.719 -14.297 -6.906 1 96.38 176 LEU B N 1
ATOM 5007 C CA . LEU B 1 176 ? -15.828 -14.562 -5.781 1 96.38 176 LEU B CA 1
ATOM 5008 C C . LEU B 1 176 ? -14.711 -13.531 -5.711 1 96.38 176 LEU B C 1
ATOM 5010 O O . LEU B 1 176 ? -14.43 -12.984 -4.641 1 96.38 176 LEU B O 1
ATOM 5014 N N . GLY B 1 177 ? -14.039 -13.289 -6.773 1 96.81 177 GLY B N 1
ATOM 5015 C CA . GLY B 1 177 ? -12.93 -12.352 -6.805 1 96.81 177 GLY B CA 1
ATOM 5016 C C . GLY B 1 177 ? -13.312 -10.961 -6.348 1 96.81 177 GLY B C 1
ATOM 5017 O O . GLY B 1 177 ? -12.594 -10.336 -5.559 1 96.81 177 GLY B O 1
ATOM 5018 N N . HIS B 1 178 ? -14.438 -10.492 -6.797 1 96 178 HIS B N 1
ATOM 5019 C CA . HIS B 1 178 ? -14.867 -9.133 -6.465 1 96 178 HIS B CA 1
ATOM 5020 C C . HIS B 1 178 ? -15.297 -9.039 -5.004 1 96 178 HIS B C 1
ATOM 5022 O O . HIS B 1 178 ? -15.094 -8.008 -4.363 1 96 178 HIS B O 1
ATOM 5028 N N . VAL B 1 179 ? -15.898 -10.086 -4.449 1 96.75 179 VAL B N 1
ATOM 5029 C CA . VAL B 1 179 ? -16.297 -10.047 -3.045 1 96.75 179 VAL B CA 1
ATOM 5030 C C . VAL B 1 179 ? -15.07 -10.148 -2.152 1 96.75 179 VAL B C 1
ATOM 5032 O O . VAL B 1 179 ? -14.906 -9.367 -1.217 1 96.75 179 VAL B O 1
ATOM 5035 N N . ALA B 1 180 ? -14.156 -11.023 -2.443 1 97.94 180 ALA B N 1
ATOM 5036 C CA . ALA B 1 180 ? -13 -11.281 -1.596 1 97.94 180 ALA B CA 1
ATOM 5037 C C . ALA B 1 180 ? -11.992 -10.133 -1.681 1 97.94 180 ALA B C 1
ATOM 5039 O O . ALA B 1 180 ? -11.539 -9.625 -0.655 1 97.94 180 ALA B O 1
ATOM 5040 N N . TRP B 1 181 ? -11.758 -9.664 -2.924 1 97.19 181 TRP B N 1
ATOM 5041 C CA . TRP B 1 181 ? -10.57 -8.844 -3.104 1 97.19 181 TRP B CA 1
ATOM 5042 C C . TRP B 1 181 ? -10.945 -7.402 -3.438 1 97.19 181 TRP B C 1
ATOM 5044 O O . TRP B 1 181 ? -10.117 -6.496 -3.354 1 97.19 181 TRP B O 1
ATOM 5054 N N . ASP B 1 182 ? -12.211 -7.094 -3.787 1 95.12 182 ASP B N 1
ATOM 5055 C CA . ASP B 1 182 ? -12.641 -5.734 -4.098 1 95.12 182 ASP B CA 1
ATOM 5056 C C . ASP B 1 182 ? -13.617 -5.207 -3.049 1 95.12 182 ASP B C 1
ATOM 5058 O O . ASP B 1 182 ? -14.016 -4.043 -3.098 1 95.12 182 ASP B O 1
ATOM 5062 N N . GLU B 1 183 ? -14.016 -6.059 -2.191 1 95.5 183 GLU B N 1
ATOM 5063 C CA . GLU B 1 183 ? -14.914 -5.594 -1.141 1 95.5 183 GLU B CA 1
ATOM 5064 C C . GLU B 1 183 ? -14.359 -5.918 0.244 1 95.5 183 GLU B C 1
ATOM 5066 O O . GLU B 1 183 ? -13.969 -5.016 0.986 1 95.5 183 GLU B O 1
ATOM 5071 N N . ALA B 1 184 ? -14.148 -7.211 0.568 1 96.94 184 ALA B N 1
ATOM 5072 C CA . ALA B 1 184 ? -13.734 -7.625 1.906 1 96.94 184 ALA B CA 1
ATOM 5073 C C . ALA B 1 184 ? -12.32 -7.156 2.213 1 96.94 184 ALA B C 1
ATOM 5075 O O . ALA B 1 184 ? -12.07 -6.535 3.246 1 96.94 184 ALA B O 1
ATOM 5076 N N . PHE B 1 185 ? -11.383 -7.418 1.318 1 97.94 185 PHE B N 1
ATOM 5077 C CA . PHE B 1 185 ? -9.984 -7.047 1.531 1 97.94 185 PHE B CA 1
ATOM 5078 C C . PHE B 1 185 ? -9.844 -5.539 1.68 1 97.94 185 PHE B C 1
ATOM 5080 O O . PHE B 1 185 ? -9.18 -5.062 2.602 1 97.94 185 PHE B O 1
ATOM 5087 N N . PRO B 1 186 ? -10.508 -4.762 0.885 1 96.88 186 PRO B N 1
ATOM 5088 C CA . PRO B 1 186 ? -10.422 -3.307 1.035 1 96.88 186 PRO B CA 1
ATOM 5089 C C . PRO B 1 186 ? -10.922 -2.824 2.396 1 96.88 186 PRO B C 1
ATOM 5091 O O . PRO B 1 186 ? -10.406 -1.838 2.93 1 96.88 186 PRO B O 1
ATOM 5094 N N . LEU B 1 187 ? -11.906 -3.508 2.982 1 97.12 187 LEU B N 1
ATOM 5095 C CA . LEU B 1 187 ? -12.367 -3.135 4.316 1 97.12 187 LEU B CA 1
ATOM 5096 C C . LEU B 1 187 ? -11.266 -3.342 5.348 1 97.12 187 LEU B C 1
ATOM 5098 O O . LEU B 1 187 ? -11.055 -2.492 6.219 1 97.12 187 LEU B O 1
ATOM 5102 N N . LEU B 1 188 ? -10.602 -4.477 5.238 1 97.88 188 LEU B N 1
ATOM 5103 C CA . LEU B 1 188 ? -9.477 -4.727 6.141 1 97.88 188 LEU B CA 1
ATOM 5104 C C . LEU B 1 188 ? -8.375 -3.691 5.934 1 97.88 188 LEU B C 1
ATOM 5106 O O . LEU B 1 188 ? -7.812 -3.176 6.902 1 97.88 188 LEU B O 1
ATOM 5110 N N . VAL B 1 189 ? -8.07 -3.381 4.684 1 98 189 VAL B N 1
ATOM 5111 C CA . VAL B 1 189 ? -7.047 -2.398 4.352 1 98 189 VAL B CA 1
ATOM 5112 C C . VAL B 1 189 ? -7.418 -1.042 4.949 1 98 189 VAL B C 1
ATOM 5114 O O . VAL B 1 189 ? -6.578 -0.373 5.555 1 98 189 VAL B O 1
ATOM 5117 N N . ALA B 1 190 ? -8.664 -0.648 4.812 1 97.81 190 ALA B N 1
ATOM 5118 C CA . ALA B 1 190 ? -9.117 0.644 5.324 1 97.81 190 ALA B CA 1
ATOM 5119 C C . ALA B 1 190 ? -8.945 0.723 6.84 1 97.81 190 ALA B C 1
ATOM 5121 O O . ALA B 1 190 ? -8.531 1.755 7.371 1 97.81 190 ALA B O 1
ATOM 5122 N N . MET B 1 191 ? -9.281 -0.363 7.566 1 98.19 191 MET B N 1
ATOM 5123 C CA . MET B 1 191 ? -9.07 -0.392 9.008 1 98.19 191 MET B CA 1
ATOM 5124 C C . MET B 1 191 ? -7.605 -0.124 9.352 1 98.19 191 MET B C 1
ATOM 5126 O O . MET B 1 191 ? -7.305 0.686 10.234 1 98.19 191 MET B O 1
ATOM 5130 N N . ALA B 1 192 ? -6.77 -0.802 8.602 1 98.31 192 ALA B N 1
ATOM 5131 C CA . ALA B 1 192 ? -5.34 -0.665 8.859 1 98.31 192 ALA B CA 1
ATOM 5132 C C . ALA B 1 192 ? -4.852 0.74 8.516 1 98.31 192 ALA B C 1
ATOM 5134 O O . ALA B 1 192 ? -4.07 1.334 9.258 1 98.31 192 ALA B O 1
ATOM 5135 N N . GLN B 1 193 ? -5.266 1.284 7.375 1 97.88 193 GLN B N 1
ATOM 5136 C CA . GLN B 1 193 ? -4.867 2.613 6.926 1 97.88 193 GLN B CA 1
ATOM 5137 C C . GLN B 1 193 ? -5.188 3.67 7.98 1 97.88 193 GLN B C 1
ATOM 5139 O O . GLN B 1 193 ? -4.422 4.613 8.18 1 97.88 193 GLN B O 1
ATOM 5144 N N . LEU B 1 194 ? -6.301 3.498 8.656 1 98.19 194 LEU B N 1
ATOM 5145 C CA . LEU B 1 194 ? -6.777 4.531 9.562 1 98.19 194 LEU B CA 1
ATOM 5146 C C . LEU B 1 194 ? -6.418 4.195 11.008 1 98.19 194 LEU B C 1
ATOM 5148 O O . LEU B 1 194 ? -6.715 4.969 11.922 1 98.19 194 LEU B O 1
ATOM 5152 N N . GLY B 1 195 ? -5.766 3.049 11.25 1 97.94 195 GLY B N 1
ATOM 5153 C CA . GLY B 1 195 ? -5.32 2.66 12.578 1 97.94 195 GLY B CA 1
ATOM 5154 C C . GLY B 1 195 ? -6.461 2.291 13.5 1 97.94 195 GLY B C 1
ATOM 5155 O O . GLY B 1 195 ? -6.426 2.598 14.695 1 97.94 195 GLY B O 1
ATOM 5156 N N . VAL B 1 196 ? -7.512 1.649 12.961 1 98.06 196 VAL B N 1
ATOM 5157 C CA . VAL B 1 196 ? -8.664 1.284 13.773 1 98.06 196 VAL B CA 1
ATOM 5158 C C . VAL B 1 196 ? -8.961 -0.205 13.609 1 98.06 196 VAL B C 1
ATOM 5160 O O . VAL B 1 196 ? -10.125 -0.622 13.641 1 98.06 196 VAL B O 1
ATOM 5163 N N . TYR B 1 197 ? -7.961 -0.995 13.273 1 97.88 197 TYR B N 1
ATOM 5164 C CA . TYR B 1 197 ? -8.133 -2.424 13.039 1 97.88 197 TYR B CA 1
ATOM 5165 C C . TYR B 1 197 ? -8.812 -3.096 14.227 1 97.88 197 TYR B C 1
ATOM 5167 O O . TYR B 1 197 ? -8.484 -2.818 15.375 1 97.88 197 TYR B O 1
ATOM 5175 N N . THR B 1 198 ? -9.734 -3.93 13.945 1 96.44 198 THR B N 1
ATOM 5176 C CA . THR B 1 198 ? -10.406 -4.773 14.922 1 96.44 198 THR B CA 1
ATOM 5177 C C . THR B 1 198 ? -10.734 -6.141 14.32 1 96.44 198 THR B C 1
ATOM 5179 O O . THR B 1 198 ? -11.062 -6.242 13.141 1 96.44 198 THR B O 1
ATOM 5182 N N . PRO B 1 199 ? -10.672 -7.172 15.078 1 93.56 199 PRO B N 1
ATOM 5183 C CA . PRO B 1 199 ? -11.094 -8.484 14.586 1 93.56 199 PRO B CA 1
ATOM 5184 C C . PRO B 1 199 ? -12.609 -8.664 14.625 1 93.56 199 PRO B C 1
ATOM 5186 O O . PRO B 1 199 ? -13.125 -9.719 14.234 1 93.56 199 PRO B O 1
ATOM 5189 N N . ARG B 1 200 ? -13.336 -7.602 15.102 1 94.94 200 ARG B N 1
ATOM 5190 C CA . ARG B 1 200 ? -14.781 -7.672 15.25 1 94.94 200 ARG B CA 1
ATOM 5191 C C . ARG B 1 200 ? -15.469 -6.516 14.523 1 94.94 200 ARG B C 1
ATOM 5193 O O . ARG B 1 200 ? -16.281 -5.801 15.117 1 94.94 200 ARG B O 1
ATOM 5200 N N . LEU B 1 201 ? -15.266 -6.461 13.266 1 96.88 201 LEU B N 1
ATOM 5201 C CA . LEU B 1 201 ? -15.844 -5.406 12.445 1 96.88 201 LEU B CA 1
ATOM 5202 C C . LEU B 1 201 ? -17.328 -5.672 12.188 1 96.88 201 LEU B C 1
ATOM 5204 O O . LEU B 1 201 ? -17.719 -6.801 11.867 1 96.88 201 LEU B O 1
ATOM 5208 N N . ARG B 1 202 ? -18.156 -4.73 12.43 1 96.19 202 ARG B N 1
ATOM 5209 C CA . ARG B 1 202 ? -19.516 -4.797 11.898 1 96.19 202 ARG B CA 1
ATOM 5210 C C . ARG B 1 202 ? -19.578 -4.266 10.469 1 96.19 202 ARG B C 1
ATOM 5212 O O . ARG B 1 202 ? -19.062 -3.18 10.188 1 96.19 202 ARG B O 1
ATOM 5219 N N . ILE B 1 203 ? -20.156 -5.035 9.578 1 96.75 203 ILE B N 1
ATOM 5220 C CA . ILE B 1 203 ? -20.281 -4.594 8.195 1 96.75 203 ILE B CA 1
ATOM 5221 C C . ILE B 1 203 ? -21.734 -4.25 7.887 1 96.75 203 ILE B C 1
ATOM 5223 O O . ILE B 1 203 ? -22.625 -5.066 8.102 1 96.75 203 ILE B O 1
ATOM 5227 N N . LEU B 1 204 ? -21.953 -3.049 7.508 1 96.56 204 LEU B N 1
ATOM 5228 C CA . LEU B 1 204 ? -23.234 -2.547 7.035 1 96.56 204 LEU B CA 1
ATOM 5229 C C . LEU B 1 204 ? -23.234 -2.373 5.52 1 96.56 204 LEU B C 1
ATOM 5231 O O . LEU B 1 204 ? -22.641 -1.422 5.004 1 96.56 204 LEU B O 1
ATOM 5235 N N . ARG B 1 205 ? -23.891 -3.309 4.797 1 95.94 205 ARG B N 1
ATOM 5236 C CA . ARG B 1 205 ? -23.969 -3.217 3.34 1 95.94 205 ARG B CA 1
ATOM 5237 C C . ARG B 1 205 ? -25.125 -2.318 2.904 1 95.94 205 ARG B C 1
ATOM 5239 O O . ARG B 1 205 ? -26.188 -2.34 3.508 1 95.94 205 ARG B O 1
ATOM 5246 N N . THR B 1 206 ? -24.859 -1.546 1.869 1 95 206 THR B N 1
ATOM 5247 C CA . THR B 1 206 ? -25.906 -0.673 1.357 1 95 206 THR B CA 1
ATOM 5248 C C . THR B 1 206 ? -27.078 -1.492 0.83 1 95 206 THR B C 1
ATOM 5250 O O . THR B 1 206 ? -28.234 -1.062 0.916 1 95 206 THR B O 1
ATOM 5253 N N . GLN B 1 207 ? -26.719 -2.664 0.237 1 92.56 207 GLN B N 1
ATOM 5254 C CA . GLN B 1 207 ? -27.75 -3.58 -0.265 1 92.56 207 GLN B CA 1
ATOM 5255 C C . GLN B 1 207 ? -27.375 -5.031 0.03 1 92.56 207 GLN B C 1
ATOM 5257 O O . GLN B 1 207 ? -26.203 -5.402 -0.034 1 92.56 207 GLN B O 1
ATOM 5262 N N . GLY B 1 208 ? -28.406 -5.797 0.292 1 92.56 208 GLY B N 1
ATOM 5263 C CA . GLY B 1 208 ? -28.188 -7.203 0.582 1 92.56 208 GLY B CA 1
ATOM 5264 C C . GLY B 1 208 ? -28.344 -8.094 -0.635 1 92.56 208 GLY B C 1
ATOM 5265 O O . GLY B 1 208 ? -28.625 -7.609 -1.734 1 92.56 208 GLY B O 1
ATOM 5266 N N . CYS B 1 209 ? -28.094 -9.367 -0.373 1 95.25 209 CYS B N 1
ATOM 5267 C CA . CYS B 1 209 ? -28.219 -10.352 -1.442 1 95.25 209 CYS B CA 1
ATOM 5268 C C . CYS B 1 209 ? -29.672 -10.5 -1.876 1 95.25 209 CYS B C 1
ATOM 5270 O O . CYS B 1 209 ? -29.953 -10.922 -3 1 95.25 209 CYS B O 1
ATOM 5272 N N . ASP B 1 210 ? -30.594 -10.133 -1.035 1 93.06 210 ASP B N 1
ATOM 5273 C CA . ASP B 1 210 ? -32.031 -10.242 -1.3 1 93.06 210 ASP B CA 1
ATOM 5274 C C . ASP B 1 210 ? -32.438 -9.266 -2.391 1 93.06 210 ASP B C 1
ATOM 5276 O O . ASP B 1 210 ? -33.531 -9.414 -2.98 1 93.06 210 ASP B O 1
ATOM 5280 N N . ALA B 1 211 ? -31.672 -8.297 -2.629 1 93 211 ALA B N 1
ATOM 5281 C CA . ALA B 1 211 ? -32 -7.297 -3.643 1 93 211 ALA B CA 1
ATOM 5282 C C . ALA B 1 211 ? -31.781 -7.844 -5.047 1 93 211 ALA B C 1
ATOM 5284 O O . ALA B 1 211 ? -32.219 -7.254 -6.031 1 93 211 ALA B O 1
ATOM 5285 N N . LEU B 1 212 ? -31.078 -8.969 -5.176 1 95.56 212 LEU B N 1
ATOM 5286 C CA . LEU B 1 212 ? -30.812 -9.555 -6.484 1 95.56 212 LEU B CA 1
ATOM 5287 C C . LEU B 1 212 ? -32.031 -10.258 -7.027 1 95.56 212 LEU B C 1
ATOM 5289 O O . LEU B 1 212 ? -32.781 -10.914 -6.273 1 95.56 212 LEU B O 1
ATOM 5293 N N . PRO B 1 213 ? -32.281 -10.172 -8.289 1 94.44 213 PRO B N 1
ATOM 5294 C CA . PRO B 1 213 ? -33.562 -10.656 -8.852 1 94.44 213 PRO B CA 1
ATOM 5295 C C . PRO B 1 213 ? -33.625 -12.18 -8.891 1 94.44 213 PRO B C 1
ATOM 5297 O O . PRO B 1 213 ? -34.688 -12.758 -8.695 1 94.44 213 PRO B O 1
ATOM 5300 N N . LYS B 1 214 ? -32.562 -12.898 -9.148 1 96.44 214 LYS B N 1
ATOM 5301 C CA . LYS B 1 214 ? -32.562 -14.344 -9.344 1 96.44 214 LYS B CA 1
ATOM 5302 C C . LYS B 1 214 ? -32.188 -15.078 -8.062 1 96.44 214 LYS B C 1
ATOM 5304 O O . LYS B 1 214 ? -31.266 -14.68 -7.367 1 96.44 214 LYS B O 1
ATOM 5309 N N . GLU B 1 215 ? -32.906 -16.141 -7.848 1 96.12 215 GLU B N 1
ATOM 5310 C CA . GLU B 1 215 ? -32.656 -16.938 -6.652 1 96.12 215 GLU B CA 1
ATOM 5311 C C . GLU B 1 215 ? -31.234 -17.5 -6.641 1 96.12 215 GLU B C 1
ATOM 5313 O O . GLU B 1 215 ? -30.562 -17.484 -5.605 1 96.12 215 GLU B O 1
ATOM 5318 N N . GLY B 1 216 ? -30.844 -18 -7.738 1 94.69 216 GLY B N 1
ATOM 5319 C CA . GLY B 1 216 ? -29.484 -18.516 -7.844 1 94.69 216 GLY B CA 1
ATOM 5320 C C . GLY B 1 216 ? -28.422 -17.484 -7.504 1 94.69 216 GLY B C 1
ATOM 5321 O O . GLY B 1 216 ? -27.453 -17.797 -6.801 1 94.69 216 GLY B O 1
ATOM 5322 N N . SER B 1 217 ? -28.656 -16.312 -7.98 1 96.31 217 SER B N 1
ATOM 5323 C CA . SER B 1 217 ? -27.734 -15.211 -7.707 1 96.31 217 SER B CA 1
ATOM 5324 C C . SER B 1 217 ? -27.719 -14.859 -6.223 1 96.31 217 SER B C 1
ATOM 5326 O O . SER B 1 217 ? -26.656 -14.547 -5.664 1 96.31 217 SER B O 1
ATOM 5328 N N . ARG B 1 218 ? -28.906 -14.906 -5.609 1 96.88 218 ARG B N 1
ATOM 5329 C CA . ARG B 1 218 ? -28.984 -14.617 -4.184 1 96.88 218 ARG B CA 1
ATOM 5330 C C . ARG B 1 218 ? -28.219 -15.641 -3.361 1 96.88 218 ARG B C 1
ATOM 5332 O O . ARG B 1 218 ? -27.516 -15.281 -2.408 1 96.88 218 ARG B O 1
ATOM 5339 N N . ARG B 1 219 ? -28.312 -16.828 -3.76 1 95.38 219 ARG B N 1
ATOM 5340 C CA . ARG B 1 219 ? -27.609 -17.906 -3.057 1 95.38 219 ARG B CA 1
ATOM 5341 C C . ARG B 1 219 ? -26.094 -17.75 -3.199 1 95.38 219 ARG B C 1
ATOM 5343 O O . ARG B 1 219 ? -25.359 -17.891 -2.223 1 95.38 219 ARG B O 1
ATOM 5350 N N . VAL B 1 220 ? -25.641 -17.453 -4.398 1 95.75 220 VAL B N 1
ATOM 5351 C CA . VAL B 1 220 ? -24.219 -17.297 -4.668 1 95.75 220 VAL B CA 1
ATOM 5352 C C . VAL B 1 220 ? -23.688 -16.078 -3.914 1 95.75 220 VAL B C 1
ATOM 5354 O O . VAL B 1 220 ? -22.625 -16.141 -3.291 1 95.75 220 VAL B O 1
ATOM 5357 N N . CYS B 1 221 ? -24.469 -15.031 -3.975 1 96.69 221 CYS B N 1
ATOM 5358 C CA . CYS B 1 221 ? -24.125 -13.82 -3.236 1 96.69 221 CYS B CA 1
ATOM 5359 C C . CYS B 1 221 ? -23.969 -14.117 -1.751 1 96.69 221 CYS B C 1
ATOM 5361 O O . CYS B 1 221 ? -22.953 -13.727 -1.148 1 96.69 221 CYS B O 1
ATOM 5363 N N . ALA B 1 222 ? -24.906 -14.812 -1.156 1 95.62 222 ALA B N 1
ATOM 5364 C CA . ALA B 1 222 ? -24.859 -15.156 0.263 1 95.62 222 ALA B CA 1
ATOM 5365 C C . ALA B 1 222 ? -23.672 -16.047 0.58 1 95.62 222 ALA B C 1
ATOM 5367 O O . ALA B 1 222 ? -23.016 -15.875 1.613 1 95.62 222 ALA B O 1
ATOM 5368 N N . LYS B 1 223 ? -23.438 -16.938 -0.298 1 95.75 223 LYS B N 1
ATOM 5369 C CA . LYS B 1 223 ? -22.312 -17.859 -0.141 1 95.75 223 LYS B CA 1
ATOM 5370 C C . LYS B 1 223 ? -20.984 -17.109 -0.061 1 95.75 223 LYS B C 1
ATOM 5372 O O . LYS B 1 223 ? -20.203 -17.328 0.859 1 95.75 223 LYS B O 1
ATOM 5377 N N . PHE B 1 224 ? -20.766 -16.188 -0.972 1 97 224 PHE B N 1
ATOM 5378 C CA . PHE B 1 224 ? -19.5 -15.469 -1.02 1 97 224 PHE B CA 1
ATOM 5379 C C . PHE B 1 224 ? -19.406 -14.469 0.128 1 97 224 PHE B C 1
ATOM 5381 O O . PHE B 1 224 ? -18.328 -14.273 0.698 1 97 224 PHE B O 1
ATOM 5388 N N . ALA B 1 225 ? -20.5 -13.836 0.498 1 96.38 225 ALA B N 1
ATOM 5389 C CA . ALA B 1 225 ? -20.484 -12.945 1.654 1 96.38 225 ALA B CA 1
ATOM 5390 C C . ALA B 1 225 ? -20.094 -13.695 2.922 1 96.38 225 ALA B C 1
ATOM 5392 O O . ALA B 1 225 ? -19.25 -13.234 3.691 1 96.38 225 ALA B O 1
ATOM 5393 N N . ALA B 1 226 ? -20.672 -14.859 3.117 1 95.06 226 ALA B N 1
ATOM 5394 C CA . ALA B 1 226 ? -20.375 -15.68 4.289 1 95.06 226 ALA B CA 1
ATOM 5395 C C . ALA B 1 226 ? -18.922 -16.125 4.297 1 95.06 226 ALA B C 1
ATOM 5397 O O . ALA B 1 226 ? -18.281 -16.156 5.352 1 95.06 226 ALA B O 1
ATOM 5398 N N . ALA B 1 227 ? -18.391 -16.391 3.166 1 96.62 227 ALA B N 1
ATOM 5399 C CA . ALA B 1 227 ? -17.062 -16.969 3.062 1 96.62 227 ALA B CA 1
ATOM 5400 C C . ALA B 1 227 ? -15.984 -15.906 3.252 1 96.62 227 ALA B C 1
ATOM 5402 O O . ALA B 1 227 ? -14.922 -16.188 3.811 1 96.62 227 ALA B O 1
ATOM 5403 N N . PHE B 1 228 ? -16.312 -14.656 2.795 1 97.25 228 PHE B N 1
ATOM 5404 C CA . PHE B 1 228 ? -15.18 -13.75 2.643 1 97.25 228 PHE B CA 1
ATOM 5405 C C . PHE B 1 228 ? -15.406 -12.461 3.426 1 97.25 228 PHE B C 1
ATOM 5407 O O . PHE B 1 228 ? -14.453 -11.734 3.729 1 97.25 228 PHE B O 1
ATOM 5414 N N . LEU B 1 229 ? -16.609 -12.07 3.736 1 96.94 229 LEU B N 1
ATOM 5415 C CA . LEU B 1 229 ? -16.891 -10.883 4.535 1 96.94 229 LEU B CA 1
ATOM 5416 C C . LEU B 1 229 ? -17.016 -11.242 6.012 1 96.94 229 LEU B C 1
ATOM 5418 O O . LEU B 1 229 ? -16.5 -10.523 6.875 1 96.94 229 LEU B O 1
ATOM 5422 N N . GLN B 1 230 ? -17.625 -12.383 6.336 1 95.69 230 GLN B N 1
ATOM 5423 C CA . GLN B 1 230 ? -17.906 -12.75 7.719 1 95.69 230 GLN B CA 1
ATOM 5424 C C . GLN B 1 230 ? -16.625 -12.977 8.516 1 95.69 230 GLN B C 1
ATOM 5426 O O . GLN B 1 230 ? -16.594 -12.727 9.719 1 95.69 230 GLN B O 1
ATOM 5431 N N . PRO B 1 231 ? -15.562 -13.414 7.883 1 96.06 231 PRO B N 1
ATOM 5432 C CA . PRO B 1 231 ? -14.312 -13.547 8.625 1 96.06 231 PRO B CA 1
ATOM 5433 C C . PRO B 1 231 ? -13.867 -12.234 9.273 1 96.06 231 PRO B C 1
ATOM 5435 O O . PRO B 1 231 ? -13.047 -12.242 10.195 1 96.06 231 PRO B O 1
ATOM 5438 N N . LEU B 1 232 ? -14.328 -11.094 8.797 1 96.44 232 LEU B N 1
ATOM 5439 C CA . LEU B 1 232 ? -13.961 -9.805 9.359 1 96.44 232 LEU B CA 1
ATOM 5440 C C . LEU B 1 232 ? -14.789 -9.492 10.602 1 96.44 232 LEU B C 1
ATOM 5442 O O . LEU B 1 232 ? -14.453 -8.594 11.375 1 96.44 232 LEU B O 1
ATOM 5446 N N . LEU B 1 233 ? -15.914 -10.242 10.836 1 92.88 233 LEU B N 1
ATOM 5447 C CA . LEU B 1 233 ? -16.828 -9.977 11.945 1 92.88 233 LEU B CA 1
ATOM 5448 C C . LEU B 1 233 ? -16.297 -10.578 13.242 1 92.88 233 LEU B C 1
ATOM 5450 O O . LEU B 1 233 ? -16.688 -10.164 14.328 1 92.88 233 LEU B O 1
ATOM 5454 N N . GLY B 1 234 ? -15.32 -11.539 13.234 1 78.5 234 GLY B N 1
ATOM 5455 C CA . GLY B 1 234 ? -14.641 -12.109 14.391 1 78.5 234 GLY B CA 1
ATOM 5456 C C . GLY B 1 234 ? -15.438 -13.203 15.07 1 78.5 234 GLY B C 1
ATOM 5457 O O . GLY B 1 234 ? -14.891 -13.969 15.875 1 78.5 234 GLY B O 1
ATOM 5458 N N . SER B 1 235 ? -16.797 -13.164 14.953 1 74.56 235 SER B N 1
ATOM 5459 C CA . SER B 1 235 ? -17.562 -14.227 15.602 1 74.56 235 SER B CA 1
ATOM 5460 C C . SER B 1 235 ? -18.484 -14.93 14.617 1 74.56 235 SER B C 1
ATOM 5462 O O . SER B 1 235 ? -19.172 -14.281 13.836 1 74.56 235 SER B O 1
ATOM 5464 N N . HIS B 1 236 ? -18.547 -16.219 14.555 1 69.19 236 HIS B N 1
ATOM 5465 C CA . HIS B 1 236 ? -19.344 -17.031 13.633 1 69.19 236 HIS B CA 1
ATOM 5466 C C . HIS B 1 236 ? -20.828 -16.781 13.82 1 69.19 236 HIS B C 1
ATOM 5468 O O . HIS B 1 236 ? -21.609 -16.859 12.859 1 69.19 236 HIS B O 1
ATOM 5474 N N . GLY B 1 237 ? -21.156 -16.062 14.719 1 69.88 237 GLY B N 1
ATOM 5475 C CA . GLY B 1 237 ? -22.547 -15.781 14.984 1 69.88 237 GLY B CA 1
ATOM 5476 C C . GLY B 1 237 ? -23 -14.438 14.453 1 69.88 237 GLY B C 1
ATOM 5477 O O . GLY B 1 237 ? -24.203 -14.211 14.266 1 69.88 237 GLY B O 1
ATOM 5478 N N . ASP B 1 238 ? -22.156 -13.703 14.086 1 77.56 238 ASP B N 1
ATOM 5479 C CA . ASP B 1 238 ? -22.484 -12.383 13.555 1 77.56 238 ASP B CA 1
ATOM 5480 C C . ASP B 1 238 ? -22.625 -12.422 12.031 1 77.56 238 ASP B C 1
ATOM 5482 O O . ASP B 1 238 ? -21.969 -13.227 11.367 1 77.56 238 ASP B O 1
ATOM 5486 N N . GLU B 1 239 ? -23.656 -11.633 11.586 1 84 239 GLU B N 1
ATOM 5487 C CA . GLU B 1 239 ? -23.875 -11.562 10.148 1 84 239 GLU B CA 1
ATOM 5488 C C . GLU B 1 239 ? -23.734 -10.141 9.625 1 84 239 GLU B C 1
ATOM 5490 O O . GLU B 1 239 ? -23.844 -9.18 10.391 1 84 239 GLU B O 1
ATOM 5495 N N . VAL B 1 240 ? -23.484 -10.141 8.352 1 88.25 240 VAL B N 1
ATOM 5496 C CA . VAL B 1 240 ? -23.5 -8.859 7.656 1 88.25 240 VAL B CA 1
ATOM 5497 C C . VAL B 1 240 ? -24.922 -8.289 7.641 1 88.25 240 VAL B C 1
ATOM 5499 O O . VAL B 1 240 ? -25.875 -9 7.32 1 88.25 240 VAL B O 1
ATOM 5502 N N . ILE B 1 241 ? -25.016 -7.066 8.102 1 93 241 ILE B N 1
ATOM 5503 C CA . ILE B 1 241 ? -26.344 -6.438 8.086 1 93 241 ILE B CA 1
ATOM 5504 C C . ILE B 1 241 ? -26.406 -5.398 6.969 1 93 241 ILE B C 1
ATOM 5506 O O . ILE B 1 241 ? -25.359 -4.945 6.477 1 93 241 ILE B O 1
ATOM 5510 N N . THR B 1 242 ? -27.625 -5.125 6.543 1 95.81 242 THR B N 1
ATOM 5511 C CA . THR B 1 242 ? -27.797 -4.152 5.469 1 95.81 242 THR B CA 1
ATOM 5512 C C . THR B 1 242 ? -28.406 -2.861 6.008 1 95.81 242 THR B C 1
ATOM 5514 O O . THR B 1 242 ? -29 -2.85 7.086 1 95.81 242 THR B O 1
ATOM 5517 N N . LEU B 1 243 ? -28.25 -1.818 5.23 1 95.12 243 LEU B N 1
ATOM 5518 C CA . LEU B 1 243 ? -28.812 -0.524 5.605 1 95.12 243 LEU B CA 1
ATOM 5519 C C . LEU B 1 243 ? -30.328 -0.597 5.707 1 95.12 243 LEU B C 1
ATOM 5521 O O . LEU B 1 243 ? -30.906 -0.082 6.66 1 95.12 243 LEU B O 1
ATOM 5525 N N . PRO B 1 244 ? -31 -1.266 4.805 1 93.88 244 PRO B N 1
ATOM 5526 C CA . PRO B 1 244 ? -32.438 -1.425 4.973 1 93.88 244 PRO B CA 1
ATOM 5527 C C . PRO B 1 244 ? -32.812 -2.176 6.25 1 93.88 244 PRO B C 1
ATOM 5529 O O . PRO B 1 244 ? -33.781 -1.82 6.922 1 93.88 244 PRO B O 1
ATOM 5532 N N . GLN B 1 245 ? -32.062 -3.184 6.586 1 94.31 245 GLN B N 1
ATOM 5533 C CA . GLN B 1 245 ? -32.312 -3.932 7.816 1 94.31 245 GLN B CA 1
ATOM 5534 C C . GLN B 1 245 ? -32.125 -3.055 9.047 1 94.31 245 GLN B C 1
ATOM 5536 O O . GLN B 1 245 ? -32.906 -3.102 9.992 1 94.31 245 GLN B O 1
ATOM 5541 N N . LEU B 1 246 ? -31.047 -2.289 9.016 1 94.81 246 LEU B N 1
ATOM 5542 C CA . LEU B 1 246 ? -30.797 -1.361 10.109 1 94.81 246 LEU B CA 1
ATOM 5543 C C . LEU B 1 246 ? -31.938 -0.352 10.25 1 94.81 246 LEU B C 1
ATOM 5545 O O . LEU B 1 246 ? -32.406 -0.087 11.352 1 94.81 246 LEU B O 1
ATOM 5549 N N . ARG B 1 247 ? -32.375 0.159 9.156 1 94.12 247 ARG B N 1
ATOM 5550 C CA . ARG B 1 247 ? -33.469 1.139 9.141 1 94.12 247 ARG B CA 1
ATOM 5551 C C . ARG B 1 247 ? -34.719 0.568 9.766 1 94.12 247 ARG B C 1
ATOM 5553 O O . ARG B 1 247 ? -35.438 1.266 10.5 1 94.12 247 ARG B O 1
ATOM 5560 N N . ALA B 1 248 ? -34.938 -0.667 9.539 1 93.38 248 ALA B N 1
ATOM 5561 C CA . ALA B 1 248 ? -36.125 -1.332 10.023 1 93.38 248 ALA B CA 1
ATOM 5562 C C . ALA B 1 248 ? -36.125 -1.471 11.539 1 93.38 248 ALA B C 1
ATOM 5564 O O . ALA B 1 248 ? -37.156 -1.617 12.172 1 93.38 248 ALA B O 1
ATOM 5565 N N . THR B 1 249 ? -34.969 -1.423 12.102 1 92.56 249 THR B N 1
ATOM 5566 C CA . THR B 1 249 ? -34.844 -1.589 13.547 1 92.56 249 THR B CA 1
ATOM 5567 C C . THR B 1 249 ? -34.969 -0.243 14.258 1 92.56 249 THR B C 1
ATOM 5569 O O . THR B 1 249 ? -35.031 -0.187 15.484 1 92.56 249 THR B O 1
ATOM 5572 N N . ALA B 1 250 ? -34.969 0.814 13.5 1 92.12 250 ALA B N 1
ATOM 5573 C CA . ALA B 1 250 ? -34.906 2.152 14.078 1 92.12 250 ALA B CA 1
ATOM 5574 C C . ALA B 1 250 ? -36.25 2.521 14.75 1 92.12 250 ALA B C 1
ATOM 5576 O O . ALA B 1 250 ? -37.312 2.221 14.219 1 92.12 250 ALA B O 1
ATOM 5577 N N . ALA B 1 251 ? -36.156 3.07 15.961 1 91.69 251 ALA B N 1
ATOM 5578 C CA . ALA B 1 251 ? -37.312 3.648 16.609 1 91.69 251 ALA B CA 1
ATOM 5579 C C . ALA B 1 251 ? -37.625 5.051 16.078 1 91.69 251 ALA B C 1
ATOM 5581 O O . ALA B 1 251 ? -36.688 5.805 15.773 1 91.69 251 ALA B O 1
ATOM 5582 N N . PRO B 1 252 ? -38.938 5.359 16.031 1 87 252 PRO B N 1
ATOM 5583 C CA . PRO B 1 252 ? -39.25 6.695 15.531 1 87 252 PRO B CA 1
ATOM 5584 C C . PRO B 1 252 ? -38.594 7.812 16.328 1 87 252 PRO B C 1
ATOM 5586 O O . PRO B 1 252 ? -38.594 7.773 17.562 1 87 252 PRO B O 1
ATOM 5589 N N . GLY B 1 253 ? -38 8.672 15.68 1 86.5 253 GLY B N 1
ATOM 5590 C CA . GLY B 1 253 ? -37.438 9.875 16.281 1 86.5 253 GLY B CA 1
ATOM 5591 C C . GLY B 1 253 ? -36.094 9.641 16.953 1 86.5 253 GLY B C 1
ATOM 5592 O O . GLY B 1 253 ? -35.531 10.547 17.562 1 86.5 253 GLY B O 1
ATOM 5593 N N . GLU B 1 254 ? -35.656 8.453 16.875 1 93.5 254 GLU B N 1
ATOM 5594 C CA . GLU B 1 254 ? -34.375 8.133 17.516 1 93.5 254 GLU B CA 1
ATOM 5595 C C . GLU B 1 254 ? -33.344 7.711 16.469 1 93.5 254 GLU B C 1
ATOM 5597 O O . GLU B 1 254 ? -33.375 6.59 15.969 1 93.5 254 GLU B O 1
ATOM 5602 N N . PRO B 1 255 ? -32.406 8.617 16.219 1 96.69 255 PRO B N 1
ATOM 5603 C CA . PRO B 1 255 ? -31.375 8.219 15.258 1 96.69 255 PRO B CA 1
ATOM 5604 C C . PRO B 1 255 ? -30.438 7.145 15.805 1 96.69 255 PRO B C 1
ATOM 5606 O O . PRO B 1 255 ? -30.328 6.977 17.016 1 96.69 255 PRO B O 1
ATOM 5609 N N . ILE B 1 256 ? -29.891 6.383 14.891 1 97.94 256 ILE B N 1
ATOM 5610 C CA . ILE B 1 256 ? -28.875 5.395 15.242 1 97.94 256 ILE B CA 1
ATOM 5611 C C . ILE B 1 256 ? -27.484 6 15.094 1 97.94 256 ILE B C 1
ATOM 5613 O O . ILE B 1 256 ? -27.078 6.363 13.984 1 97.94 256 ILE B O 1
ATOM 5617 N N . CYS B 1 257 ? -26.781 6.121 16.188 1 98.19 257 CYS B N 1
ATOM 5618 C CA . CYS B 1 257 ? -25.484 6.797 16.172 1 98.19 257 CYS B CA 1
ATOM 5619 C C . CYS B 1 257 ? -24.359 5.793 16.297 1 98.19 257 CYS B C 1
ATOM 5621 O O . CYS B 1 257 ? -24.406 4.883 17.125 1 98.19 257 CYS B O 1
ATOM 5623 N N . PHE B 1 258 ? -23.375 5.949 15.477 1 98.19 258 PHE B N 1
ATOM 5624 C CA . PHE B 1 258 ? -22.219 5.059 15.43 1 98.19 258 PHE B CA 1
ATOM 5625 C C . PHE B 1 258 ? -21.094 5.578 16.312 1 98.19 258 PHE B C 1
ATOM 5627 O O . PHE B 1 258 ? -20.734 6.754 16.234 1 98.19 258 PHE B O 1
ATOM 5634 N N . ASP B 1 259 ? -20.484 4.648 17.172 1 98.06 259 ASP B N 1
ATOM 5635 C CA . ASP B 1 259 ? -19.234 5.039 17.797 1 98.06 259 ASP B CA 1
ATOM 5636 C C . ASP B 1 259 ? -18.188 5.449 16.766 1 98.06 259 ASP B C 1
ATOM 5638 O O . ASP B 1 259 ? -17.625 6.543 16.828 1 98.06 259 ASP B O 1
ATOM 5642 N N . GLU B 1 260 ? -17.953 4.617 15.859 1 98.38 260 GLU B N 1
ATOM 5643 C CA . GLU B 1 260 ? -17.062 4.836 14.719 1 98.38 260 GLU B CA 1
ATOM 5644 C C . GLU B 1 260 ? -17.641 4.25 13.438 1 98.38 260 GLU B C 1
ATOM 5646 O O . GLU B 1 260 ? -18.125 3.117 13.438 1 98.38 260 GLU B O 1
ATOM 5651 N N . LEU B 1 261 ? -17.688 5.031 12.422 1 98.56 261 LEU B N 1
ATOM 5652 C CA . LEU B 1 261 ? -18.141 4.613 11.102 1 98.56 261 LEU B CA 1
ATOM 5653 C C . LEU B 1 261 ? -17 4.703 10.086 1 98.56 261 LEU B C 1
ATOM 5655 O O . LEU B 1 261 ? -16.5 5.793 9.812 1 98.56 261 LEU B O 1
ATOM 5659 N N . LEU B 1 262 ? -16.547 3.535 9.602 1 98.31 262 LEU B N 1
ATOM 5660 C CA . LEU B 1 262 ? -15.531 3.434 8.57 1 98.31 262 LEU B CA 1
ATOM 5661 C C . LEU B 1 262 ? -16.156 3.521 7.176 1 98.31 262 LEU B C 1
ATOM 5663 O O . LEU B 1 262 ? -17.062 2.75 6.848 1 98.31 262 LEU B O 1
ATOM 5667 N N . VAL B 1 263 ? -15.672 4.555 6.418 1 97.81 263 VAL B N 1
ATOM 5668 C CA . VAL B 1 263 ? -16.172 4.727 5.059 1 97.81 263 VAL B CA 1
ATOM 5669 C C . VAL B 1 263 ? -15.008 4.961 4.102 1 97.81 263 VAL B C 1
ATOM 5671 O O . VAL B 1 263 ? -13.953 5.453 4.512 1 97.81 263 VAL B O 1
ATOM 5674 N N . GLY B 1 264 ? -15.117 4.719 2.93 1 90.12 264 GLY B N 1
ATOM 5675 C CA . GLY B 1 264 ? -14.094 4.949 1.922 1 90.12 264 GLY B CA 1
ATOM 5676 C C . GLY B 1 264 ? -13.094 3.814 1.816 1 90.12 264 GLY B C 1
ATOM 5677 O O . GLY B 1 264 ? -12.977 2.996 2.73 1 90.12 264 GLY B O 1
ATOM 5678 N N . SER B 1 265 ? -13.023 2.787 1.335 1 70.25 265 SER B N 1
ATOM 5679 C CA . SER B 1 265 ? -12.133 1.634 1.255 1 70.25 265 SER B CA 1
ATOM 5680 C C . SER B 1 265 ? -12.172 0.996 -0.129 1 70.25 265 SER B C 1
ATOM 5682 O O . SER B 1 265 ? -11.977 -0.213 -0.268 1 70.25 265 SER B O 1
ATOM 5684 N N . ALA B 1 266 ? -12.344 1.981 -0.974 1 82.88 266 ALA B N 1
ATOM 5685 C CA . ALA B 1 266 ? -12.633 1.379 -2.273 1 82.88 266 ALA B CA 1
ATOM 5686 C C . ALA B 1 266 ? -11.43 1.485 -3.203 1 82.88 266 ALA B C 1
ATOM 5688 O O . ALA B 1 266 ? -10.914 2.582 -3.439 1 82.88 266 ALA B O 1
ATOM 5689 N N . PHE B 1 267 ? -10.781 0.371 -3.447 1 83.06 267 PHE B N 1
ATOM 5690 C CA . PHE B 1 267 ? -9.781 0.44 -4.504 1 83.06 267 PHE B CA 1
ATOM 5691 C C . PHE B 1 267 ? -9.891 -0.762 -5.434 1 83.06 267 PHE B C 1
ATOM 5693 O O . PHE B 1 267 ? -10.484 -1.78 -5.074 1 83.06 267 PHE B O 1
ATOM 5700 N N . ASP B 1 268 ? -9.43 -0.546 -6.555 1 87.69 268 ASP B N 1
ATOM 5701 C CA . ASP B 1 268 ? -9.484 -1.544 -7.621 1 87.69 268 ASP B CA 1
ATOM 5702 C C . ASP B 1 268 ? -8.266 -2.463 -7.574 1 87.69 268 ASP B C 1
ATOM 5704 O O . ASP B 1 268 ? -7.211 -2.129 -8.117 1 87.69 268 ASP B O 1
ATOM 5708 N N . SER B 1 269 ? -8.438 -3.637 -7.062 1 91.75 269 SER B N 1
ATOM 5709 C CA . SER B 1 269 ? -7.336 -4.578 -6.891 1 91.75 269 SER B CA 1
ATOM 5710 C C . SER B 1 269 ? -6.945 -5.219 -8.219 1 91.75 269 SER B C 1
ATOM 5712 O O . SER B 1 269 ? -5.855 -5.781 -8.344 1 91.75 269 SER B O 1
ATOM 5714 N N . PHE B 1 270 ? -7.812 -5.129 -9.219 1 92.19 270 PHE B N 1
ATOM 5715 C CA . PHE B 1 270 ? -7.586 -5.918 -10.43 1 92.19 270 PHE B CA 1
ATOM 5716 C C . PHE B 1 270 ? -7.117 -5.031 -11.57 1 92.19 270 PHE B C 1
ATOM 5718 O O . PHE B 1 270 ? -6.691 -5.527 -12.617 1 92.19 270 PHE B O 1
ATOM 5725 N N . ASN B 1 271 ? -7.18 -3.721 -11.352 1 87.69 271 ASN B N 1
ATOM 5726 C CA . ASN B 1 271 ? -6.855 -2.889 -12.508 1 87.69 271 ASN B CA 1
ATOM 5727 C C . ASN B 1 271 ? -5.789 -1.852 -12.164 1 87.69 271 ASN B C 1
ATOM 5729 O O . ASN B 1 271 ? -5.555 -0.921 -12.938 1 87.69 271 ASN B O 1
ATOM 5733 N N . SER B 1 272 ? -5.211 -1.979 -11.047 1 88.88 272 SER B N 1
ATOM 5734 C CA . SER B 1 272 ? -4.117 -1.084 -10.68 1 88.88 272 SER B CA 1
ATOM 5735 C C . SER B 1 272 ? -3.047 -1.816 -9.883 1 88.88 272 SER B C 1
ATOM 5737 O O . SER B 1 272 ? -3.289 -2.232 -8.75 1 88.88 272 SER B O 1
ATOM 5739 N N . ASP B 1 273 ? -1.916 -1.863 -10.438 1 90.38 273 ASP B N 1
ATOM 5740 C CA . ASP B 1 273 ? -0.786 -2.496 -9.766 1 90.38 273 ASP B CA 1
ATOM 5741 C C . ASP B 1 273 ? -0.332 -1.67 -8.562 1 90.38 273 ASP B C 1
ATOM 5743 O O . ASP B 1 273 ? -0.077 -2.217 -7.484 1 90.38 273 ASP B O 1
ATOM 5747 N N . GLU B 1 274 ? -0.288 -0.371 -8.766 1 92.06 274 GLU B N 1
ATOM 5748 C CA . GLU B 1 274 ? 0.234 0.535 -7.75 1 92.06 274 GLU B CA 1
ATOM 5749 C C . GLU B 1 274 ? -0.624 0.501 -6.488 1 92.06 274 GLU B C 1
ATOM 5751 O O . GLU B 1 274 ? -0.104 0.599 -5.375 1 92.06 274 GLU B O 1
ATOM 5756 N N . LEU B 1 275 ? -1.905 0.279 -6.633 1 93.81 275 LEU B N 1
ATOM 5757 C CA . LEU B 1 275 ? -2.82 0.298 -5.5 1 93.81 275 LEU B CA 1
ATOM 5758 C C . LEU B 1 275 ? -2.662 -0.961 -4.652 1 93.81 275 LEU B C 1
ATOM 5760 O O . LEU B 1 275 ? -3.145 -1.018 -3.52 1 93.81 275 LEU B O 1
ATOM 5764 N N . ASN B 1 276 ? -2 -1.945 -5.215 1 95.88 276 ASN B N 1
ATOM 5765 C CA . ASN B 1 276 ? -1.765 -3.172 -4.457 1 95.88 276 ASN B CA 1
ATOM 5766 C C . ASN B 1 276 ? -0.385 -3.172 -3.807 1 95.88 276 ASN B C 1
ATOM 5768 O O . ASN B 1 276 ? -0.13 -3.947 -2.883 1 95.88 276 ASN B O 1
ATOM 5772 N N . ASP B 1 277 ? 0.538 -2.336 -4.352 1 95.56 277 ASP B N 1
ATOM 5773 C CA . ASP B 1 277 ? 1.917 -2.281 -3.875 1 95.56 277 ASP B CA 1
ATOM 5774 C C . ASP B 1 277 ? 1.975 -1.889 -2.4 1 95.56 277 ASP B C 1
ATOM 5776 O O . ASP B 1 277 ? 1.409 -0.869 -2.002 1 95.56 277 ASP B O 1
ATOM 5780 N N . GLY B 1 278 ? 2.594 -2.713 -1.58 1 96 278 GLY B N 1
ATOM 5781 C CA . GLY B 1 278 ? 2.732 -2.404 -0.166 1 96 278 GLY B CA 1
ATOM 5782 C C . GLY B 1 278 ? 1.643 -3.023 0.689 1 96 278 GLY B C 1
ATOM 5783 O O . GLY B 1 278 ? 1.705 -2.967 1.919 1 96 278 GLY B O 1
ATOM 5784 N N . LYS B 1 279 ? 0.654 -3.703 0.105 1 97.44 279 LYS B N 1
ATOM 5785 C CA . LYS B 1 279 ? -0.462 -4.266 0.86 1 97.44 279 LYS B CA 1
ATOM 5786 C C . LYS B 1 279 ? -0.262 -5.758 1.11 1 97.44 279 LYS B C 1
ATOM 5788 O O . LYS B 1 279 ? -1.145 -6.426 1.653 1 97.44 279 LYS B O 1
ATOM 5793 N N . GLU B 1 280 ? 0.93 -6.293 0.716 1 98.06 280 GLU B N 1
ATOM 5794 C CA . GLU B 1 280 ? 1.216 -7.719 0.861 1 98.06 280 GLU B CA 1
ATOM 5795 C C . GLU B 1 280 ? 1.054 -8.172 2.311 1 98.06 280 GLU B C 1
ATOM 5797 O O . GLU B 1 280 ? 0.471 -9.219 2.574 1 98.06 280 GLU B O 1
ATOM 5802 N N . PRO B 1 281 ? 1.517 -7.379 3.314 1 98.44 281 PRO B N 1
ATOM 5803 C CA . PRO B 1 281 ? 1.305 -7.797 4.703 1 98.44 281 PRO B CA 1
ATOM 5804 C C . PRO B 1 281 ? -0.174 -7.906 5.066 1 98.44 281 PRO B C 1
ATOM 5806 O O . PRO B 1 281 ? -0.569 -8.82 5.793 1 98.44 281 PRO B O 1
ATOM 5809 N N . LEU B 1 282 ? -0.94 -6.992 4.555 1 98.5 282 LEU B N 1
ATOM 5810 C CA . LEU B 1 282 ? -2.365 -6.996 4.867 1 98.5 282 LEU B CA 1
ATOM 5811 C C . LEU B 1 282 ? -3.08 -8.133 4.141 1 98.5 282 LEU B C 1
ATOM 5813 O O . LEU B 1 282 ? -4.043 -8.695 4.664 1 98.5 282 LEU B O 1
ATOM 5817 N N . LEU B 1 283 ? -2.605 -8.406 2.91 1 98.5 283 LEU B N 1
ATOM 5818 C CA . LEU B 1 283 ? -3.129 -9.57 2.201 1 98.5 283 LEU B CA 1
ATOM 5819 C C . LEU B 1 283 ? -2.883 -10.852 2.996 1 98.5 283 LEU B C 1
ATOM 5821 O O . LEU B 1 283 ? -3.77 -11.695 3.105 1 98.5 283 LEU B O 1
ATOM 5825 N N . ALA B 1 284 ? -1.711 -10.953 3.6 1 98.5 284 ALA B N 1
ATOM 5826 C CA . ALA B 1 284 ? -1.386 -12.109 4.434 1 98.5 284 ALA B CA 1
ATOM 5827 C C . ALA B 1 284 ? -2.314 -12.195 5.641 1 98.5 284 ALA B C 1
ATOM 5829 O O . ALA B 1 284 ? -2.777 -13.281 6 1 98.5 284 ALA B O 1
ATOM 5830 N N . LEU B 1 285 ? -2.562 -11.078 6.262 1 98.19 285 LEU B N 1
ATOM 5831 C CA . LEU B 1 285 ? -3.455 -11.039 7.414 1 98.19 285 LEU B CA 1
ATOM 5832 C C . LEU B 1 285 ? -4.871 -11.453 7.023 1 98.19 285 LEU B C 1
ATOM 5834 O O . LEU B 1 285 ? -5.492 -12.266 7.703 1 98.19 285 LEU B O 1
ATOM 5838 N N . TYR B 1 286 ? -5.363 -10.906 5.906 1 98.38 286 TYR B N 1
ATOM 5839 C CA . TYR B 1 286 ? -6.699 -11.25 5.426 1 98.38 286 TYR B CA 1
ATOM 5840 C C . TYR B 1 286 ? -6.805 -12.734 5.109 1 98.38 286 TYR B C 1
ATOM 5842 O O . TYR B 1 286 ? -7.77 -13.391 5.5 1 98.38 286 TYR B O 1
ATOM 5850 N N . ARG B 1 287 ? -5.848 -13.242 4.375 1 98.44 287 ARG B N 1
ATOM 5851 C CA . ARG B 1 287 ? -5.809 -14.664 4.059 1 98.44 287 ARG B CA 1
ATOM 5852 C C . ARG B 1 287 ? -5.922 -15.508 5.32 1 98.44 287 ARG B C 1
ATOM 5854 O O . ARG B 1 287 ? -6.707 -16.453 5.371 1 98.44 287 ARG B O 1
ATOM 5861 N N . ALA B 1 288 ? -5.125 -15.188 6.281 1 97.56 288 ALA B N 1
ATOM 5862 C CA . ALA B 1 288 ? -5.109 -15.953 7.523 1 97.56 288 ALA B CA 1
ATOM 5863 C C . ALA B 1 288 ? -6.473 -15.914 8.211 1 97.56 288 ALA B C 1
ATOM 5865 O O . ALA B 1 288 ? -6.945 -16.922 8.727 1 97.56 288 ALA B O 1
ATOM 5866 N N . ARG B 1 289 ? -7.098 -14.789 8.211 1 96.69 289 ARG B N 1
ATOM 5867 C CA . ARG B 1 289 ? -8.398 -14.641 8.859 1 96.69 289 ARG B CA 1
ATOM 5868 C C . ARG B 1 289 ? -9.461 -15.477 8.156 1 96.69 289 ARG B C 1
ATOM 5870 O O . ARG B 1 289 ? -10.281 -16.125 8.805 1 96.69 289 ARG B O 1
ATOM 5877 N N . VAL B 1 290 ? -9.461 -15.445 6.828 1 97.81 290 VAL B N 1
ATOM 5878 C CA . VAL B 1 290 ? -10.43 -16.219 6.059 1 97.81 290 VAL B CA 1
ATOM 5879 C C . VAL B 1 290 ? -10.234 -17.703 6.309 1 97.81 290 VAL B C 1
ATOM 5881 O O . VAL B 1 290 ? -11.188 -18.438 6.598 1 97.81 290 VAL B O 1
ATOM 5884 N N . LEU B 1 291 ? -8.984 -18.156 6.227 1 97.5 291 LEU B N 1
ATOM 5885 C CA . LEU B 1 291 ? -8.711 -19.562 6.457 1 97.5 291 LEU B CA 1
ATOM 5886 C C . LEU B 1 291 ? -9.117 -19.984 7.867 1 97.5 291 LEU B C 1
ATOM 5888 O O . LEU B 1 291 ? -9.789 -21 8.055 1 97.5 291 LEU B O 1
ATOM 5892 N N . ALA B 1 292 ? -8.781 -19.156 8.852 1 95.5 292 ALA B N 1
ATOM 5893 C CA . ALA B 1 292 ? -9.117 -19.469 10.242 1 95.5 292 ALA B CA 1
ATOM 5894 C C . ALA B 1 292 ? -10.625 -19.531 10.438 1 95.5 292 ALA B C 1
ATOM 5896 O O . ALA B 1 292 ? -11.125 -20.406 11.156 1 95.5 292 ALA B O 1
ATOM 5897 N N . TRP B 1 293 ? -11.336 -18.672 9.844 1 94.56 293 TRP B N 1
ATOM 5898 C CA . TRP B 1 293 ? -12.789 -18.625 9.922 1 94.56 293 TRP B CA 1
ATOM 5899 C C . TRP B 1 293 ? -13.391 -19.953 9.453 1 94.56 293 TRP B C 1
ATOM 5901 O O . TRP B 1 293 ? -14.414 -20.391 9.977 1 94.56 293 TRP B O 1
ATOM 5911 N N . HIS B 1 294 ? -12.773 -20.594 8.508 1 95.5 294 HIS B N 1
ATOM 5912 C CA . HIS B 1 294 ? -13.281 -21.828 7.93 1 95.5 294 HIS B CA 1
ATOM 5913 C C . HIS B 1 294 ? -12.641 -23.047 8.578 1 95.5 294 HIS B C 1
ATOM 5915 O O . HIS B 1 294 ? -12.68 -24.156 8.016 1 95.5 294 HIS B O 1
ATOM 5921 N N . GLY B 1 295 ? -11.961 -22.844 9.695 1 94 295 GLY B N 1
ATOM 5922 C CA . GLY B 1 295 ? -11.43 -23.938 10.492 1 94 295 GLY B CA 1
ATOM 5923 C C . GLY B 1 295 ? -10.109 -24.469 9.969 1 94 295 GLY B C 1
ATOM 5924 O O . GLY B 1 295 ? -9.734 -25.609 10.258 1 94 295 GLY B O 1
ATOM 5925 N N . LEU B 1 296 ? -9.438 -23.703 9.148 1 96.5 296 LEU B N 1
ATOM 5926 C CA . LEU B 1 296 ? -8.164 -24.109 8.562 1 96.5 296 LEU B CA 1
ATOM 5927 C C . LEU B 1 296 ? -7.004 -23.375 9.227 1 96.5 296 LEU B C 1
ATOM 5929 O O . LEU B 1 296 ? -7.156 -22.234 9.672 1 96.5 296 LEU B O 1
ATOM 5933 N N . LEU B 1 297 ? -5.863 -24 9.352 1 95.38 297 LEU B N 1
ATOM 5934 C CA . LEU B 1 297 ? -4.656 -23.391 9.891 1 95.38 297 LEU B CA 1
ATOM 5935 C C . LEU B 1 297 ? -3.943 -22.562 8.828 1 95.38 297 LEU B C 1
ATOM 5937 O O . LEU B 1 297 ? -3.441 -23.109 7.844 1 95.38 297 LEU B O 1
ATOM 5941 N N . PRO B 1 298 ? -3.801 -21.266 9.047 1 94.88 298 PRO B N 1
ATOM 5942 C CA . PRO B 1 298 ? -3.281 -20.391 8 1 94.88 298 PRO B CA 1
ATOM 5943 C C . PRO B 1 298 ? -1.842 -20.719 7.609 1 94.88 298 PRO B C 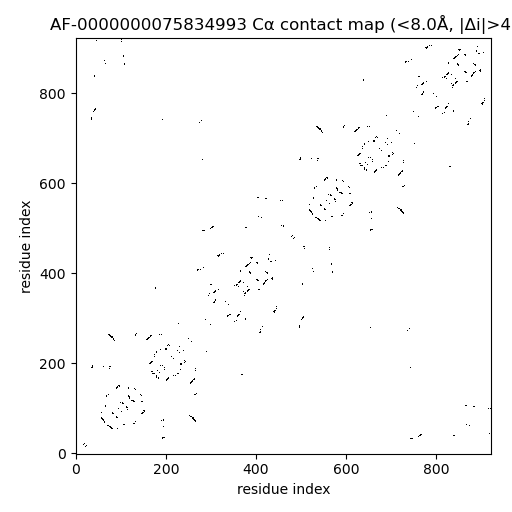1
ATOM 5945 O O . PRO B 1 298 ? -1.419 -20.422 6.488 1 94.88 298 PRO B O 1
ATOM 5948 N N . ARG B 1 299 ? -1.059 -21.375 8.43 1 95.75 299 ARG B N 1
ATOM 5949 C CA . ARG B 1 299 ? 0.352 -21.609 8.141 1 95.75 299 ARG B CA 1
ATOM 5950 C C . ARG B 1 299 ? 0.639 -23.109 7.984 1 95.75 299 ARG B C 1
ATOM 5952 O O . ARG B 1 299 ? 1.79 -23.531 8.094 1 95.75 299 ARG B O 1
ATOM 5959 N N . ALA B 1 300 ? -0.434 -23.844 7.871 1 96 300 ALA B N 1
ATOM 5960 C CA . ALA B 1 300 ? -0.228 -25.281 7.625 1 96 300 ALA B CA 1
ATOM 5961 C C . ALA B 1 300 ? 0.566 -25.5 6.344 1 96 300 ALA B C 1
ATOM 5963 O O . ALA B 1 300 ? 0.343 -24.828 5.34 1 96 300 ALA B O 1
ATOM 5964 N N . VAL B 1 301 ? 1.493 -26.391 6.336 1 96.62 301 VAL B N 1
ATOM 5965 C CA . VAL B 1 301 ? 2.332 -26.734 5.188 1 96.62 301 VAL B CA 1
ATOM 5966 C C . VAL B 1 301 ? 2.051 -28.172 4.746 1 96.62 301 VAL B C 1
ATOM 5968 O O . VAL B 1 301 ? 2.184 -29.109 5.535 1 96.62 301 VAL B O 1
ATOM 5971 N N . PRO B 1 302 ? 1.662 -28.328 3.51 1 97.56 302 PRO B N 1
ATOM 5972 C CA . PRO B 1 302 ? 1.455 -29.688 3.029 1 97.56 302 PRO B CA 1
ATOM 5973 C C . PRO B 1 302 ? 2.713 -30.547 3.129 1 97.56 302 PRO B C 1
ATOM 5975 O O . PRO B 1 302 ? 3.824 -30.047 2.936 1 97.56 302 PRO B O 1
ATOM 5978 N N . SER B 1 303 ? 2.521 -31.844 3.412 1 96.06 303 SER B N 1
ATOM 5979 C CA . SER B 1 303 ? 3.648 -32.75 3.566 1 96.06 303 SER B CA 1
ATOM 5980 C C . SER B 1 303 ? 3.875 -33.562 2.301 1 96.06 303 SER B C 1
ATOM 5982 O O . SER B 1 303 ? 4.867 -34.281 2.191 1 96.06 303 SER B O 1
ATOM 5984 N N . ALA B 1 304 ? 2.938 -33.531 1.367 1 97.44 304 ALA B N 1
ATOM 5985 C CA . ALA B 1 304 ? 3.029 -34.219 0.087 1 97.44 304 ALA B CA 1
ATOM 5986 C C . ALA B 1 304 ? 2.551 -33.344 -1.057 1 97.44 304 ALA B C 1
ATOM 5988 O O . ALA B 1 304 ? 1.773 -32.406 -0.842 1 97.44 304 ALA B O 1
ATOM 5989 N N . HIS B 1 305 ? 3.092 -33.688 -2.191 1 98.31 305 HIS B N 1
ATOM 5990 C CA . HIS B 1 305 ? 2.654 -32.906 -3.346 1 98.31 305 HIS B CA 1
ATOM 5991 C C . HIS B 1 305 ? 1.206 -33.219 -3.705 1 98.31 305 HIS B C 1
ATOM 5993 O O . HIS B 1 305 ? 0.793 -34.375 -3.678 1 98.31 305 HIS B O 1
ATOM 5999 N N . ALA B 1 306 ? 0.412 -32.25 -3.941 1 98.81 306 ALA B N 1
ATOM 6000 C CA . ALA B 1 306 ? -0.963 -32.312 -4.426 1 98.81 306 ALA B CA 1
ATOM 6001 C C . ALA B 1 306 ? -1.189 -31.359 -5.594 1 98.81 306 ALA B C 1
ATOM 6003 O O . ALA B 1 306 ? -0.973 -30.156 -5.465 1 98.81 306 ALA B O 1
ATOM 6004 N N . ILE B 1 307 ? -1.58 -31.906 -6.754 1 98.94 307 ILE B N 1
ATOM 6005 C CA . ILE B 1 307 ? -1.872 -31.109 -7.941 1 98.94 307 ILE B CA 1
ATOM 6006 C C . ILE B 1 307 ? -3.383 -30.938 -8.094 1 98.94 307 ILE B C 1
ATOM 6008 O O . ILE B 1 307 ? -4.121 -31.938 -8.102 1 98.94 307 ILE B O 1
ATOM 6012 N N . LEU B 1 308 ? -3.836 -29.766 -8.109 1 98.88 308 LEU B N 1
ATOM 6013 C CA . LEU B 1 308 ? -5.242 -29.438 -8.32 1 98.88 308 LEU B CA 1
ATOM 6014 C C . LEU B 1 308 ? -5.473 -28.922 -9.734 1 98.88 308 LEU B C 1
ATOM 6016 O O . LEU B 1 308 ? -4.918 -27.891 -10.125 1 98.88 308 LEU B O 1
ATOM 6020 N N . LEU B 1 309 ? -6.242 -29.656 -10.562 1 98.75 309 LEU B N 1
ATOM 6021 C CA . LEU B 1 309 ? -6.66 -29.234 -11.891 1 98.75 309 LEU B CA 1
ATOM 6022 C C . LEU B 1 309 ? -8.062 -28.641 -11.859 1 98.75 309 LEU B C 1
ATOM 6024 O O . LEU B 1 309 ? -9.023 -29.328 -11.5 1 98.75 309 LEU B O 1
ATOM 6028 N N . ILE B 1 310 ? -8.156 -27.406 -12.211 1 98.38 310 ILE B N 1
ATOM 6029 C CA . ILE B 1 310 ? -9.438 -26.703 -12.125 1 98.38 310 ILE B CA 1
ATOM 6030 C C . ILE B 1 310 ? -10.109 -26.688 -13.5 1 98.38 310 ILE B C 1
ATOM 6032 O O . ILE B 1 310 ? -9.531 -26.188 -14.469 1 98.38 310 ILE B O 1
ATOM 6036 N N . ARG B 1 311 ? -11.289 -27.203 -13.531 1 97 311 ARG B N 1
ATOM 6037 C CA . ARG B 1 311 ? -12.078 -27.297 -14.758 1 97 311 ARG B CA 1
ATOM 6038 C C . ARG B 1 311 ? -13.117 -26.188 -14.828 1 97 311 ARG B C 1
ATOM 6040 O O . ARG B 1 311 ? -13.93 -26.031 -13.906 1 97 311 ARG B O 1
ATOM 6047 N N . LYS B 1 312 ? -13.023 -25.422 -15.812 1 94.25 312 LYS B N 1
ATOM 6048 C CA . LYS B 1 312 ? -14.008 -24.391 -16.125 1 94.25 312 LYS B CA 1
ATOM 6049 C C . LYS B 1 312 ? -14.617 -24.625 -17.5 1 94.25 312 LYS B C 1
ATOM 6051 O O . LYS B 1 312 ? -13.898 -24.891 -18.469 1 94.25 312 LYS B O 1
ATOM 6056 N N . GLU B 1 313 ? -15.906 -24.516 -17.578 1 87.31 313 GLU B N 1
ATOM 6057 C CA . GLU B 1 313 ? -16.578 -24.672 -18.859 1 87.31 313 GLU B CA 1
ATOM 6058 C C . GLU B 1 313 ? -16.859 -23.312 -19.5 1 87.31 313 GLU B C 1
ATOM 6060 O O . GLU B 1 313 ? -17.062 -22.328 -18.797 1 87.31 313 GLU B O 1
ATOM 6065 N N . GLY B 1 314 ? -16.75 -23.281 -20.781 1 86.88 314 GLY B N 1
ATOM 6066 C CA . GLY B 1 314 ? -17.141 -22.078 -21.5 1 86.88 314 GLY B CA 1
ATOM 6067 C C . GLY B 1 314 ? -16.016 -21.078 -21.641 1 86.88 314 GLY B C 1
ATOM 6068 O O . GLY B 1 314 ? -14.914 -21.422 -22.078 1 86.88 314 GLY B O 1
ATOM 6069 N N . LYS B 1 315 ? -16.25 -19.844 -21.141 1 90.25 315 LYS B N 1
ATOM 6070 C CA . LYS B 1 315 ? -15.32 -18.734 -21.328 1 90.25 315 LYS B CA 1
ATOM 6071 C C . LYS B 1 315 ? -14.008 -18.984 -20.609 1 90.25 315 LYS B C 1
ATOM 6073 O O . LYS B 1 315 ? -14 -19.312 -19.422 1 90.25 315 LYS B O 1
ATOM 6078 N N . ARG B 1 316 ? -12.898 -18.891 -21.406 1 94.38 316 ARG B N 1
ATOM 6079 C CA . ARG B 1 316 ? -11.523 -18.953 -20.906 1 94.38 316 ARG B CA 1
ATOM 6080 C C . ARG B 1 316 ? -11.227 -20.312 -20.297 1 94.38 316 ARG B C 1
ATOM 6082 O O . ARG B 1 316 ? -10.336 -20.438 -19.438 1 94.38 316 ARG B O 1
ATOM 6089 N N . GLY B 1 317 ? -11.977 -21.312 -20.672 1 96.81 317 GLY B N 1
ATOM 6090 C CA . GLY B 1 317 ? -11.703 -22.656 -20.188 1 96.81 317 GLY B CA 1
ATOM 6091 C C . GLY B 1 317 ? -10.594 -23.344 -20.953 1 96.81 317 GLY B C 1
ATOM 6092 O O . GLY B 1 317 ? -10.07 -22.812 -21.922 1 96.81 317 GLY B O 1
ATOM 6093 N N . ILE B 1 318 ? -10.117 -24.469 -20.406 1 97.94 318 ILE B N 1
ATOM 6094 C CA . ILE B 1 318 ? -9.195 -25.359 -21.109 1 97.94 318 ILE B CA 1
ATOM 6095 C C . ILE B 1 318 ? -9.992 -26.312 -22 1 97.94 318 ILE B C 1
ATOM 6097 O O . ILE B 1 318 ? -10.656 -27.219 -21.516 1 97.94 318 ILE B O 1
ATOM 6101 N N . ALA B 1 319 ? -9.891 -26.141 -23.266 1 97.44 319 ALA B N 1
ATOM 6102 C CA . ALA B 1 319 ? -10.734 -26.828 -24.234 1 97.44 319 ALA B CA 1
ATOM 6103 C C . ALA B 1 319 ? -10.461 -28.328 -24.234 1 97.44 319 ALA B C 1
ATOM 6105 O O . ALA B 1 319 ? -11.383 -29.141 -24.406 1 97.44 319 ALA B O 1
ATOM 6106 N N . ASN B 1 320 ? -9.281 -28.734 -24.156 1 97.38 320 ASN B N 1
ATOM 6107 C CA . ASN B 1 320 ? -8.898 -30.141 -24.156 1 97.38 320 ASN B CA 1
ATOM 6108 C C . ASN B 1 320 ? -8.602 -30.641 -22.75 1 97.38 320 ASN B C 1
ATOM 6110 O O . ASN B 1 320 ? -7.609 -31.344 -22.531 1 97.38 320 ASN B O 1
ATOM 6114 N N . PHE B 1 321 ? -9.453 -30.344 -21.766 1 98.06 321 PHE B N 1
ATOM 6115 C CA . PHE B 1 321 ? -9.242 -30.609 -20.359 1 98.06 321 PHE B CA 1
ATOM 6116 C C . PHE B 1 321 ? -9.031 -32.094 -20.109 1 98.06 321 PHE B C 1
ATOM 6118 O O . PHE B 1 321 ? -8.188 -32.5 -19.312 1 98.06 321 PHE B O 1
ATOM 6125 N N . ALA B 1 322 ? -9.781 -32.938 -20.781 1 97.75 322 ALA B N 1
ATOM 6126 C CA . ALA B 1 322 ? -9.664 -34.375 -20.578 1 97.75 322 ALA B CA 1
ATOM 6127 C C . ALA B 1 322 ? -8.258 -34.875 -20.906 1 97.75 322 ALA B C 1
ATOM 6129 O O . ALA B 1 322 ? -7.695 -35.688 -20.188 1 97.75 322 ALA B O 1
ATOM 6130 N N . MET B 1 323 ? -7.75 -34.375 -21.969 1 98.12 323 MET B N 1
ATOM 6131 C CA . MET B 1 323 ? -6.395 -34.75 -22.391 1 98.12 323 MET B CA 1
ATOM 6132 C C . MET B 1 323 ? -5.371 -34.25 -21.359 1 98.12 323 MET B C 1
ATOM 6134 O O . MET B 1 323 ? -4.434 -34.969 -21.016 1 98.12 323 MET B O 1
ATOM 6138 N N . VAL B 1 324 ? -5.551 -33.062 -20.906 1 98.5 324 VAL B N 1
ATOM 6139 C CA . VAL B 1 324 ? -4.66 -32.469 -19.906 1 98.5 324 VAL B CA 1
ATOM 6140 C C . VAL B 1 324 ? -4.691 -33.281 -18.625 1 98.5 324 VAL B C 1
ATOM 6142 O O . VAL B 1 324 ? -3.645 -33.625 -18.062 1 98.5 324 VAL B O 1
ATOM 6145 N N . GLU B 1 325 ? -5.879 -33.594 -18.188 1 98.62 325 GLU B N 1
ATOM 6146 C CA . GLU B 1 325 ? -6.039 -34.406 -16.969 1 98.62 325 GLU B CA 1
ATOM 6147 C C . GLU B 1 325 ? -5.332 -35.75 -17.094 1 98.62 325 GLU B C 1
ATOM 6149 O O . GLU B 1 325 ? -4.617 -36.156 -16.188 1 98.62 325 GLU B O 1
ATOM 6154 N N . ARG B 1 326 ? -5.551 -36.438 -18.188 1 98.62 326 ARG B N 1
ATOM 6155 C CA . ARG B 1 326 ? -4.922 -37.719 -18.406 1 98.62 326 ARG B CA 1
ATOM 6156 C C . ARG B 1 326 ? -3.4 -37.625 -18.391 1 98.62 326 ARG B C 1
ATOM 6158 O O . ARG B 1 326 ? -2.715 -38.438 -17.781 1 98.62 326 ARG B O 1
ATOM 6165 N N . PHE B 1 327 ? -2.932 -36.656 -19.078 1 98.75 327 PHE B N 1
ATOM 6166 C CA . PHE B 1 327 ? -1.491 -36.406 -19.141 1 98.75 327 PHE B CA 1
ATOM 6167 C C . PHE B 1 327 ? -0.913 -36.219 -17.75 1 98.75 327 PHE B C 1
ATOM 6169 O O . PHE B 1 327 ? 0.081 -36.844 -17.375 1 98.75 327 PHE B O 1
ATOM 6176 N N . VAL B 1 328 ? -1.499 -35.344 -16.938 1 98.88 328 VAL B N 1
ATOM 6177 C CA . VAL B 1 328 ? -0.986 -34.969 -15.609 1 98.88 328 VAL B CA 1
ATOM 6178 C C . VAL B 1 328 ? -1.034 -36.188 -14.695 1 98.88 328 VAL B C 1
ATOM 6180 O O . VAL B 1 328 ? -0.074 -36.469 -13.977 1 98.88 328 VAL B O 1
ATOM 6183 N N . ARG B 1 329 ? -2.111 -36.969 -14.75 1 98.69 329 ARG B N 1
ATOM 6184 C CA . ARG B 1 329 ? -2.24 -38.188 -13.922 1 98.69 329 ARG B CA 1
ATOM 6185 C C . ARG B 1 329 ? -1.178 -39.219 -14.281 1 98.69 329 ARG B C 1
ATOM 6187 O O . ARG B 1 329 ? -0.597 -39.844 -13.398 1 98.69 329 ARG B O 1
ATOM 6194 N N . THR B 1 330 ? -0.998 -39.344 -15.57 1 98.5 330 THR B N 1
ATOM 6195 C CA . THR B 1 330 ? -0.042 -40.344 -16.031 1 98.5 330 THR B CA 1
ATOM 6196 C C . THR B 1 330 ? 1.381 -39.969 -15.641 1 98.5 330 THR B C 1
ATOM 6198 O O . THR B 1 330 ? 2.139 -40.781 -15.133 1 98.5 330 THR B O 1
ATOM 6201 N N . ARG B 1 331 ? 1.712 -38.719 -15.828 1 98.06 331 ARG B N 1
ATOM 6202 C CA . ARG B 1 331 ? 3.1 -38.312 -15.656 1 98.06 331 ARG B CA 1
ATOM 6203 C C . ARG B 1 331 ? 3.42 -38.062 -14.188 1 98.06 331 ARG B C 1
ATOM 6205 O O . ARG B 1 331 ? 4.551 -38.281 -13.75 1 98.06 331 ARG B O 1
ATOM 6212 N N . TYR B 1 332 ? 2.453 -37.562 -13.414 1 98.19 332 TYR B N 1
ATOM 6213 C CA . TYR B 1 332 ? 2.801 -37.062 -12.086 1 98.19 332 TYR B CA 1
ATOM 6214 C C . TYR B 1 332 ? 2.072 -37.844 -11 1 98.19 332 TYR B C 1
ATOM 6216 O O . TYR B 1 332 ? 2.275 -37.594 -9.812 1 98.19 332 TYR B O 1
ATOM 6224 N N . GLY B 1 333 ? 1.217 -38.812 -11.297 1 97.12 333 GLY B N 1
ATOM 6225 C CA . GLY B 1 333 ? 0.424 -39.562 -10.344 1 97.12 333 GLY B CA 1
ATOM 6226 C C . GLY B 1 333 ? 1.268 -40.312 -9.328 1 97.12 333 GLY B C 1
ATOM 6227 O O . GLY B 1 333 ? 0.787 -40.656 -8.25 1 97.12 333 GLY B O 1
ATOM 6228 N N . SER B 1 334 ? 2.531 -40.562 -9.641 1 96 334 SER B N 1
ATOM 6229 C CA . SER B 1 334 ? 3.408 -41.312 -8.742 1 96 334 SER B CA 1
ATOM 6230 C C . SER B 1 334 ? 4.055 -40.406 -7.711 1 96 334 SER B C 1
ATOM 6232 O O . SER B 1 334 ? 4.543 -40.844 -6.676 1 96 334 SER B O 1
ATOM 6234 N N . VAL B 1 335 ? 4.082 -39.062 -7.922 1 95.88 335 VAL B N 1
ATOM 6235 C CA . VAL B 1 335 ? 4.809 -38.188 -7.02 1 95.88 335 VAL B CA 1
ATOM 6236 C C . VAL B 1 335 ? 3.832 -37.219 -6.352 1 95.88 335 VAL B C 1
ATOM 6238 O O . VAL B 1 335 ? 4.184 -36.562 -5.379 1 95.88 335 VAL B O 1
ATOM 6241 N N . ALA B 1 336 ? 2.607 -37.188 -6.883 1 97.94 336 ALA B N 1
ATOM 6242 C CA . ALA B 1 336 ? 1.631 -36.219 -6.359 1 97.94 336 ALA B CA 1
ATOM 6243 C C . ALA B 1 336 ? 0.214 -36.781 -6.469 1 97.94 336 ALA B C 1
ATOM 6245 O O . ALA B 1 336 ? -0.122 -37.469 -7.441 1 97.94 336 ALA B O 1
ATOM 6246 N N . SER B 1 337 ? -0.626 -36.5 -5.441 1 98.5 337 SER B N 1
ATOM 6247 C CA . SER B 1 337 ? -2.057 -36.719 -5.66 1 98.5 337 SER B CA 1
ATOM 6248 C C . SER B 1 337 ? -2.594 -35.719 -6.688 1 98.5 337 SER B C 1
ATOM 6250 O O . SER B 1 337 ? -2.182 -34.562 -6.711 1 98.5 337 SER B O 1
ATOM 6252 N N . VAL B 1 338 ? -3.443 -36.219 -7.605 1 98.75 338 VAL B N 1
ATOM 6253 C CA . VAL B 1 338 ? -4.027 -35.344 -8.625 1 98.75 338 VAL B CA 1
ATOM 6254 C C . VAL B 1 338 ? -5.543 -35.281 -8.438 1 98.75 338 VAL B C 1
ATOM 6256 O O . VAL B 1 338 ? -6.23 -36.312 -8.508 1 98.75 338 VAL B O 1
ATOM 6259 N N . THR B 1 339 ? -6.031 -34.094 -8.141 1 98.44 339 THR B N 1
ATOM 6260 C CA . THR B 1 339 ? -7.457 -33.844 -7.941 1 98.44 339 THR B CA 1
ATOM 6261 C C . THR B 1 339 ? -7.984 -32.875 -8.977 1 98.44 339 THR B C 1
ATOM 6263 O O . THR B 1 339 ? -7.312 -31.891 -9.305 1 98.44 339 THR B O 1
ATOM 6266 N N . THR B 1 340 ? -9.164 -33.156 -9.539 1 97.88 340 THR B N 1
ATOM 6267 C CA . THR B 1 340 ? -9.852 -32.25 -10.43 1 97.88 340 THR B CA 1
ATOM 6268 C C . THR B 1 340 ? -11.086 -31.641 -9.758 1 97.88 340 THR B C 1
ATOM 6270 O O . THR B 1 340 ? -11.719 -32.312 -8.93 1 97.88 340 THR B O 1
ATOM 6273 N N . THR B 1 341 ? -11.383 -30.359 -10.062 1 97.56 341 THR B N 1
ATOM 6274 C CA . THR B 1 341 ? -12.57 -29.734 -9.492 1 97.56 341 THR B CA 1
ATOM 6275 C C . THR B 1 341 ? -13.078 -28.609 -10.391 1 97.56 341 THR B C 1
ATOM 6277 O O . THR B 1 341 ? -12.297 -27.984 -11.109 1 97.56 341 THR B O 1
ATOM 6280 N N . SER B 1 342 ? -14.359 -28.391 -10.414 1 95.69 342 SER B N 1
ATOM 6281 C CA . SER B 1 342 ? -14.969 -27.188 -10.953 1 95.69 342 SER B CA 1
ATOM 6282 C C . SER B 1 342 ? -15.414 -26.234 -9.836 1 95.69 342 SER B C 1
ATOM 6284 O O . SER B 1 342 ? -15.875 -25.125 -10.102 1 95.69 342 SER B O 1
ATOM 6286 N N . PHE B 1 343 ? -15.289 -26.578 -8.609 1 94.31 343 PHE B N 1
ATOM 6287 C CA . PHE B 1 343 ? -15.648 -25.891 -7.375 1 94.31 343 PHE B CA 1
ATOM 6288 C C . PHE B 1 343 ? -17.172 -25.781 -7.238 1 94.31 343 PHE B C 1
ATOM 6290 O O . PHE B 1 343 ? -17.672 -25.562 -6.137 1 94.31 343 PHE B O 1
ATOM 6297 N N . SER B 1 344 ? -18 -25.875 -8.258 1 87.62 344 SER B N 1
ATOM 6298 C CA . SER B 1 344 ? -19.406 -25.531 -8.32 1 87.62 344 SER B CA 1
ATOM 6299 C C . SER B 1 344 ? -20.219 -26.359 -7.32 1 87.62 344 SER B C 1
ATOM 6301 O O . SER B 1 344 ? -21.219 -25.875 -6.785 1 87.62 344 SER B O 1
ATOM 6303 N N . THR B 1 345 ? -19.812 -27.547 -6.988 1 87.31 345 THR B N 1
ATOM 6304 C CA . THR B 1 345 ? -20.625 -28.422 -6.148 1 87.31 345 THR B CA 1
ATOM 6305 C C . THR B 1 345 ? -20.109 -28.438 -4.715 1 87.31 345 THR B C 1
ATOM 6307 O O . THR B 1 345 ? -20.672 -29.109 -3.852 1 87.31 345 THR B O 1
ATOM 6310 N N . LEU B 1 346 ? -19.094 -27.75 -4.434 1 94.31 346 LEU B N 1
ATOM 6311 C CA . LEU B 1 346 ? -18.469 -27.797 -3.117 1 94.31 346 LEU B CA 1
ATOM 6312 C C . LEU B 1 346 ? -18.844 -26.562 -2.299 1 94.31 346 LEU B C 1
ATOM 6314 O O . LEU B 1 346 ? -18.844 -25.453 -2.82 1 94.31 346 LEU B O 1
ATOM 6318 N N . PRO B 1 347 ? -19.203 -26.797 -1.021 1 95.25 347 PRO B N 1
ATOM 6319 C CA . PRO B 1 347 ? -19.297 -25.625 -0.14 1 95.25 347 PRO B CA 1
ATOM 6320 C C . PRO B 1 347 ? -17.969 -24.875 -0.023 1 95.25 347 PRO B C 1
ATOM 6322 O O . PRO B 1 347 ? -16.906 -25.453 -0.265 1 95.25 347 PRO B O 1
ATOM 6325 N N . MET B 1 348 ? -18.016 -23.656 0.322 1 96.31 348 MET B N 1
ATOM 6326 C CA . MET B 1 348 ? -16.828 -22.797 0.331 1 96.31 348 MET B CA 1
ATOM 6327 C C . MET B 1 348 ? -15.758 -23.359 1.269 1 96.31 348 MET B C 1
ATOM 6329 O O . MET B 1 348 ? -14.57 -23.328 0.953 1 96.31 348 MET B O 1
ATOM 6333 N N . ALA B 1 349 ? -16.172 -23.875 2.436 1 96.5 349 ALA B N 1
ATOM 6334 C CA . ALA B 1 349 ? -15.219 -24.438 3.387 1 96.5 349 ALA B CA 1
ATOM 6335 C C . ALA B 1 349 ? -14.406 -25.562 2.75 1 96.5 349 ALA B C 1
ATOM 6337 O O . ALA B 1 349 ? -13.195 -25.656 2.957 1 96.5 349 ALA B O 1
ATOM 6338 N N . GLN B 1 350 ? -15.047 -26.391 1.978 1 97.94 350 GLN B N 1
ATOM 6339 C CA . GLN B 1 350 ? -14.383 -27.5 1.315 1 97.94 350 GLN B CA 1
ATOM 6340 C C . GLN B 1 350 ? -13.484 -27 0.182 1 97.94 350 GLN B C 1
ATOM 6342 O O . GLN B 1 350 ? -12.406 -27.562 -0.052 1 97.94 350 GLN B O 1
ATOM 6347 N N . GLN B 1 351 ? -13.969 -26 -0.586 1 98.38 351 GLN B N 1
ATOM 6348 C CA . GLN B 1 351 ? -13.133 -25.406 -1.63 1 98.38 351 GLN B CA 1
ATOM 6349 C C . GLN B 1 351 ? -11.828 -24.859 -1.053 1 98.38 351 GLN B C 1
ATOM 6351 O O . GLN B 1 351 ? -10.75 -25.156 -1.573 1 98.38 351 GLN B O 1
ATOM 6356 N N . LEU B 1 352 ? -11.914 -24.125 0.069 1 98.5 352 LEU B N 1
ATOM 6357 C CA . LEU B 1 352 ? -10.75 -23.531 0.709 1 98.5 352 LEU B CA 1
ATOM 6358 C C . LEU B 1 352 ? -9.844 -24.625 1.297 1 98.5 352 LEU B C 1
ATOM 6360 O O . LEU B 1 352 ? -8.617 -24.5 1.267 1 98.5 352 LEU B O 1
ATOM 6364 N N . ALA B 1 353 ? -10.453 -25.672 1.865 1 98.38 353 ALA B N 1
ATOM 6365 C CA . ALA B 1 353 ? -9.672 -26.781 2.379 1 98.38 353 ALA B CA 1
ATOM 6366 C C . ALA B 1 353 ? -8.867 -27.453 1.264 1 98.38 353 ALA B C 1
ATOM 6368 O O . ALA B 1 353 ? -7.684 -27.75 1.432 1 98.38 353 ALA B O 1
ATOM 6369 N N . LEU B 1 354 ? -9.555 -27.656 0.158 1 98.31 354 LEU B N 1
ATOM 6370 C CA . LEU B 1 354 ? -8.898 -28.234 -1.007 1 98.31 354 LEU B CA 1
ATOM 6371 C C . LEU B 1 354 ? -7.738 -27.375 -1.469 1 98.31 354 LEU B C 1
ATOM 6373 O O . LEU B 1 354 ? -6.625 -27.859 -1.663 1 98.31 354 LEU B O 1
ATOM 6377 N N . VAL B 1 355 ? -7.93 -26.078 -1.602 1 98.75 355 VAL B N 1
ATOM 6378 C CA . VAL B 1 355 ? -6.938 -25.125 -2.088 1 98.75 355 VAL B CA 1
ATOM 6379 C C . VAL B 1 355 ? -5.785 -25.031 -1.091 1 98.75 355 VAL B C 1
ATOM 6381 O O . VAL B 1 355 ? -4.613 -25.031 -1.48 1 98.75 355 VAL B O 1
ATOM 6384 N N . SER B 1 356 ? -6.051 -24.984 0.211 1 98.06 356 SER B N 1
ATOM 6385 C CA . SER B 1 356 ? -5.047 -24.766 1.248 1 98.06 356 SER B CA 1
ATOM 6386 C C . SER B 1 356 ? -4.141 -25.984 1.386 1 98.06 356 SER B C 1
ATOM 6388 O O . SER B 1 356 ? -3.092 -25.922 2.033 1 98.06 356 SER B O 1
ATOM 6390 N N . GLN B 1 357 ? -4.504 -27.109 0.712 1 97.81 357 GLN B N 1
ATOM 6391 C CA . GLN B 1 357 ? -3.697 -28.328 0.765 1 97.81 357 GLN B CA 1
ATOM 6392 C C . GLN B 1 357 ? -3.014 -28.594 -0.573 1 97.81 357 GLN B C 1
ATOM 6394 O O . GLN B 1 357 ? -2.314 -29.594 -0.731 1 97.81 357 GLN B O 1
ATOM 6399 N N . THR B 1 358 ? -3.201 -27.734 -1.461 1 98.81 358 THR B N 1
ATOM 6400 C CA . THR B 1 358 ? -2.686 -27.875 -2.816 1 98.81 358 THR B CA 1
ATOM 6401 C C . THR B 1 358 ? -1.286 -27.281 -2.928 1 98.81 358 THR B C 1
ATOM 6403 O O . THR B 1 358 ? -1.043 -26.156 -2.453 1 98.81 358 THR B O 1
ATOM 6406 N N . THR B 1 359 ? -0.356 -28.031 -3.584 1 98.88 359 THR B N 1
ATOM 6407 C CA . THR B 1 359 ? 0.989 -27.5 -3.771 1 98.88 359 THR B CA 1
ATOM 6408 C C . THR B 1 359 ? 1.153 -26.922 -5.176 1 98.88 359 THR B C 1
ATOM 6410 O O . THR B 1 359 ? 1.97 -26.031 -5.395 1 98.88 359 THR B O 1
ATOM 6413 N N . ILE B 1 360 ? 0.445 -27.469 -6.156 1 98.94 360 ILE B N 1
ATOM 6414 C CA . ILE B 1 360 ? 0.448 -26.953 -7.523 1 98.94 360 ILE B CA 1
ATOM 6415 C C . ILE B 1 360 ? -0.987 -26.844 -8.031 1 98.94 360 ILE B C 1
ATOM 6417 O O . ILE B 1 360 ? -1.702 -27.844 -8.125 1 98.94 360 ILE B O 1
ATOM 6421 N N . ALA B 1 361 ? -1.431 -25.672 -8.312 1 98.94 361 ALA B N 1
ATOM 6422 C CA . ALA B 1 361 ? -2.746 -25.469 -8.914 1 98.94 361 ALA B CA 1
ATOM 6423 C C . ALA B 1 361 ? -2.621 -25.062 -10.383 1 98.94 361 ALA B C 1
ATOM 6425 O O . ALA B 1 361 ? -1.82 -24.188 -10.727 1 98.94 361 ALA B O 1
ATOM 6426 N N . VAL B 1 362 ? -3.322 -25.734 -11.258 1 98.88 362 VAL B N 1
ATOM 6427 C CA . VAL B 1 362 ? -3.449 -25.375 -12.672 1 98.88 362 VAL B CA 1
ATOM 6428 C C . VAL B 1 362 ? -4.848 -24.828 -12.945 1 98.88 362 VAL B C 1
ATOM 6430 O O . VAL B 1 362 ? -5.844 -25.531 -12.742 1 98.88 362 VAL B O 1
ATOM 6433 N N . SER B 1 363 ? -4.879 -23.625 -13.359 1 98.62 363 SER B N 1
ATOM 6434 C CA . SER B 1 363 ? -6.191 -23 -13.414 1 98.62 363 SER B CA 1
ATOM 6435 C C . SER B 1 363 ? -6.32 -22.094 -14.641 1 98.62 363 SER B C 1
ATOM 6437 O O . SER B 1 363 ? -5.359 -21.422 -15.031 1 98.62 363 SER B O 1
ATOM 6439 N N . PRO B 1 364 ? -7.539 -22.078 -15.305 1 97.56 364 PRO B N 1
ATOM 6440 C CA . PRO B 1 364 ? -7.836 -20.938 -16.188 1 97.56 364 PRO B CA 1
ATOM 6441 C C . PRO B 1 364 ? -7.727 -19.594 -15.484 1 97.56 364 PRO B C 1
ATOM 6443 O O . PRO B 1 364 ? -7.652 -19.547 -14.25 1 97.56 364 PRO B O 1
ATOM 6446 N N . CYS B 1 365 ? -7.578 -18.516 -16.25 1 95.69 365 CYS B N 1
ATOM 6447 C CA . CYS B 1 365 ? -7.547 -17.172 -15.656 1 95.69 365 CYS B CA 1
ATOM 6448 C C . CYS B 1 365 ? -8.961 -16.672 -15.383 1 95.69 365 CYS B C 1
ATOM 6450 O O . CYS B 1 365 ? -9.938 -17.312 -15.766 1 95.69 365 CYS B O 1
ATOM 6452 N N . GLY B 1 366 ? -9.055 -15.555 -14.609 1 93.94 366 GLY B N 1
ATOM 6453 C CA . GLY B 1 366 ? -10.336 -14.945 -14.289 1 93.94 366 GLY B CA 1
ATOM 6454 C C . GLY B 1 366 ? -10.828 -15.289 -12.898 1 93.94 366 GLY B C 1
ATOM 6455 O O . GLY B 1 366 ? -10.031 -15.617 -12.016 1 93.94 366 GLY B O 1
ATOM 6456 N N . GLY B 1 367 ? -12.133 -15.125 -12.711 1 93.25 367 GLY B N 1
ATOM 6457 C CA . GLY B 1 367 ? -12.75 -15.242 -11.398 1 93.25 367 GLY B CA 1
ATOM 6458 C C . GLY B 1 367 ? -12.477 -16.562 -10.727 1 93.25 367 GLY B C 1
ATOM 6459 O O . GLY B 1 367 ? -12.32 -16.625 -9.5 1 93.25 367 GLY B O 1
ATOM 6460 N N . ILE B 1 368 ? -12.344 -17.641 -11.477 1 95.25 368 ILE B N 1
ATOM 6461 C CA . ILE B 1 368 ? -12.219 -18.984 -10.914 1 95.25 368 ILE B CA 1
ATOM 6462 C C . ILE B 1 368 ? -10.859 -19.141 -10.234 1 95.25 368 ILE B C 1
ATOM 6464 O O . ILE B 1 368 ? -10.719 -19.906 -9.281 1 95.25 368 ILE B O 1
ATOM 6468 N N . SER B 1 369 ? -9.836 -18.344 -10.695 1 97.06 369 SER B N 1
ATOM 6469 C CA . SER B 1 369 ? -8.492 -18.453 -10.141 1 97.06 369 SER B CA 1
ATOM 6470 C C . SER B 1 369 ? -8.336 -17.594 -8.891 1 97.06 369 SER B C 1
ATOM 6472 O O . SER B 1 369 ? -7.348 -17.719 -8.164 1 97.06 369 SER B O 1
ATOM 6474 N N . MET B 1 370 ? -9.297 -16.797 -8.492 1 97.81 370 MET B N 1
ATOM 6475 C CA . MET B 1 370 ? -9.148 -15.812 -7.43 1 97.81 370 MET B CA 1
ATOM 6476 C C . MET B 1 370 ? -9.344 -16.438 -6.055 1 97.81 370 MET B C 1
ATOM 6478 O O . MET B 1 370 ? -9.219 -15.766 -5.035 1 97.81 370 MET B O 1
ATOM 6482 N N . ILE B 1 371 ? -9.539 -17.734 -6.012 1 98.56 371 ILE B N 1
ATOM 6483 C CA . ILE B 1 371 ? -9.5 -18.453 -4.75 1 98.56 371 ILE B CA 1
ATOM 6484 C C . ILE B 1 371 ? -8.078 -18.938 -4.473 1 98.56 371 ILE B C 1
ATOM 6486 O O . ILE B 1 371 ? -7.746 -19.297 -3.342 1 98.56 371 ILE B O 1
ATOM 6490 N N . LEU B 1 372 ? -7.207 -18.875 -5.43 1 98.75 372 LEU B N 1
ATOM 6491 C CA . LEU B 1 372 ? -5.898 -19.516 -5.355 1 98.75 372 LEU B CA 1
ATOM 6492 C C . LEU B 1 372 ? -4.941 -18.703 -4.492 1 98.75 372 LEU B C 1
ATOM 6494 O O . LEU B 1 372 ? -3.898 -19.203 -4.066 1 98.75 372 LEU B O 1
ATOM 6498 N N . PRO B 1 373 ? -5.199 -17.406 -4.188 1 98.69 373 PRO B N 1
ATOM 6499 C CA . PRO B 1 373 ? -4.367 -16.719 -3.195 1 98.69 373 PRO B CA 1
ATOM 6500 C C . PRO B 1 373 ? -4.457 -17.359 -1.811 1 98.69 373 PRO B C 1
ATOM 6502 O O . PRO B 1 373 ? -3.695 -17 -0.91 1 98.69 373 PRO B O 1
ATOM 6505 N N . PHE B 1 374 ? -5.27 -18.359 -1.616 1 98.81 374 PHE B N 1
ATOM 6506 C CA . PHE B 1 374 ? -5.363 -19.062 -0.343 1 98.81 374 PHE B CA 1
ATOM 6507 C C . PHE B 1 374 ? -4.52 -20.344 -0.36 1 98.81 374 PHE B C 1
ATOM 6509 O O . PHE B 1 374 ? -4.594 -21.156 0.563 1 98.81 374 PHE B O 1
ATOM 6516 N N . LEU B 1 375 ? -3.725 -20.562 -1.376 1 98.81 375 LEU B N 1
ATOM 6517 C CA . LEU B 1 375 ? -2.725 -21.625 -1.434 1 98.81 375 LEU B CA 1
ATOM 6518 C C . LEU B 1 375 ? -1.716 -21.484 -0.298 1 98.81 375 LEU B C 1
ATOM 6520 O O . LEU B 1 375 ? -1.572 -20.406 0.279 1 98.81 375 LEU B O 1
ATOM 6524 N N . PRO B 1 376 ? -1.064 -22.562 0.067 1 98.31 376 PRO B N 1
ATOM 6525 C CA . PRO B 1 376 ? -0.085 -22.469 1.152 1 98.31 376 PRO B CA 1
ATOM 6526 C C . PRO B 1 376 ? 1.206 -21.766 0.727 1 98.31 376 PRO B C 1
ATOM 6528 O O . PRO B 1 376 ? 1.422 -21.531 -0.465 1 98.31 376 PRO B O 1
ATOM 6531 N N . GLU B 1 377 ? 2.014 -21.406 1.689 1 98.19 377 GLU B N 1
ATOM 6532 C CA . GLU B 1 377 ? 3.287 -20.734 1.46 1 98.19 377 GLU B CA 1
ATOM 6533 C C . GLU B 1 377 ? 4.211 -21.578 0.593 1 98.19 377 GLU B C 1
ATOM 6535 O O . GLU B 1 377 ? 4.5 -22.734 0.923 1 98.19 377 GLU B O 1
ATOM 6540 N N . GLY B 1 378 ? 4.605 -21.031 -0.571 1 97.69 378 GLY B N 1
ATOM 6541 C CA . GLY B 1 378 ? 5.555 -21.719 -1.427 1 97.69 378 GLY B CA 1
ATOM 6542 C C . GLY B 1 378 ? 4.891 -22.516 -2.537 1 97.69 378 GLY B C 1
ATOM 6543 O O . GLY B 1 378 ? 5.57 -23.062 -3.412 1 97.69 378 GLY B O 1
ATOM 6544 N N . ALA B 1 379 ? 3.559 -22.609 -2.498 1 98.62 379 ALA B N 1
ATOM 6545 C CA . ALA B 1 379 ? 2.836 -23.328 -3.547 1 98.62 379 ALA B CA 1
ATOM 6546 C C . ALA B 1 379 ? 2.922 -22.578 -4.875 1 98.62 379 ALA B C 1
ATOM 6548 O O . ALA B 1 379 ? 3.383 -21.438 -4.926 1 98.62 379 ALA B O 1
ATOM 6549 N N . HIS B 1 380 ? 2.551 -23.297 -5.941 1 98.62 380 HIS B N 1
ATOM 6550 C CA . HIS B 1 380 ? 2.613 -22.719 -7.285 1 98.62 380 HIS B CA 1
ATOM 6551 C C . HIS B 1 380 ? 1.223 -22.609 -7.898 1 98.62 380 HIS B C 1
ATOM 6553 O O . HIS B 1 380 ? 0.421 -23.547 -7.805 1 98.62 380 HIS B O 1
ATOM 6559 N N . ALA B 1 381 ? 0.91 -21.484 -8.422 1 98.81 381 ALA B N 1
ATOM 6560 C CA . ALA B 1 381 ? -0.247 -21.297 -9.289 1 98.81 381 ALA B CA 1
ATOM 6561 C C . ALA B 1 381 ? 0.176 -21.203 -10.75 1 98.81 381 ALA B C 1
ATOM 6563 O O . ALA B 1 381 ? 0.926 -20.312 -11.133 1 98.81 381 ALA B O 1
ATOM 6564 N N . ILE B 1 382 ? -0.181 -22.156 -11.523 1 98.81 382 ILE B N 1
ATOM 6565 C CA . ILE B 1 382 ? 0.006 -22.125 -12.977 1 98.81 382 ILE B CA 1
ATOM 6566 C C . ILE B 1 382 ? -1.26 -21.594 -13.648 1 98.81 382 ILE B C 1
ATOM 6568 O O . ILE B 1 382 ? -2.281 -22.281 -13.688 1 98.81 382 ILE B O 1
ATOM 6572 N N . LEU B 1 383 ? -1.177 -20.406 -14.148 1 98.62 383 LEU B N 1
ATOM 6573 C CA . LEU B 1 383 ? -2.336 -19.672 -14.656 1 98.62 383 LEU B CA 1
ATOM 6574 C C . LEU B 1 383 ? -2.287 -19.578 -16.172 1 98.62 383 LEU B C 1
ATOM 6576 O O . LEU B 1 383 ? -1.24 -19.266 -16.75 1 98.62 383 LEU B O 1
ATOM 6580 N N . MET B 1 384 ? -3.428 -19.844 -16.828 1 98.44 384 MET B N 1
ATOM 6581 C CA . MET B 1 384 ? -3.516 -19.719 -18.281 1 98.44 384 MET B CA 1
ATOM 6582 C C . MET B 1 384 ? -3.57 -18.25 -18.703 1 98.44 384 MET B C 1
ATOM 6584 O O . MET B 1 384 ? -4.375 -17.484 -18.172 1 98.44 384 MET B O 1
ATOM 6588 N N . ASN B 1 385 ? -2.688 -17.875 -19.578 1 98.06 385 ASN B N 1
ATOM 6589 C CA . ASN B 1 385 ? -2.758 -16.547 -20.156 1 98.06 385 ASN B CA 1
ATOM 6590 C C . ASN B 1 385 ? -3.842 -16.469 -21.234 1 98.06 385 ASN B C 1
ATOM 6592 O O . ASN B 1 385 ? -4.43 -17.484 -21.609 1 98.06 385 ASN B O 1
ATOM 6596 N N . TYR B 1 386 ? -4.148 -15.234 -21.625 1 97.12 386 TYR B N 1
ATOM 6597 C CA . TYR B 1 386 ? -5.051 -14.977 -22.75 1 97.12 386 TYR B CA 1
ATOM 6598 C C . TYR B 1 386 ? -4.395 -14.062 -23.781 1 97.12 386 TYR B C 1
ATOM 6600 O O . TYR B 1 386 ? -3.256 -13.625 -23.594 1 97.12 386 TYR B O 1
ATOM 6608 N N . MET B 1 387 ? -5.043 -13.914 -24.891 1 96.88 387 MET B N 1
ATOM 6609 C CA . MET B 1 387 ? -4.621 -13.023 -25.953 1 96.88 387 MET B CA 1
ATOM 6610 C C . MET B 1 387 ? -5.809 -12.242 -26.516 1 96.88 387 MET B C 1
ATOM 6612 O O . MET B 1 387 ? -6.863 -12.82 -26.781 1 96.88 387 MET B O 1
ATOM 6616 N N . VAL B 1 388 ? -5.578 -10.914 -26.641 1 95.69 388 VAL B N 1
ATOM 6617 C CA . VAL B 1 388 ? -6.668 -10.094 -27.156 1 95.69 388 VAL B CA 1
ATOM 6618 C C . VAL B 1 388 ? -6.852 -10.352 -28.656 1 95.69 388 VAL B C 1
ATOM 6620 O O . VAL B 1 388 ? -5.875 -10.516 -29.391 1 95.69 388 VAL B O 1
ATOM 6623 N N . GLY B 1 389 ? -8.109 -10.484 -29.062 1 93.38 389 GLY B N 1
ATOM 6624 C CA . GLY B 1 389 ? -8.438 -10.594 -30.484 1 93.38 389 GLY B CA 1
ATOM 6625 C C . GLY B 1 389 ? -8.547 -9.25 -31.172 1 93.38 389 GLY B C 1
ATOM 6626 O O . GLY B 1 389 ? -8.461 -8.203 -30.516 1 93.38 389 GLY B O 1
ATOM 6627 N N . PRO B 1 390 ? -8.672 -9.312 -32.469 1 89.19 390 PRO B N 1
ATOM 6628 C CA . PRO B 1 390 ? -8.734 -8.078 -33.25 1 89.19 390 PRO B CA 1
ATOM 6629 C C . PRO B 1 390 ? -9.914 -7.188 -32.844 1 89.19 390 PRO B C 1
ATOM 6631 O O . PRO B 1 390 ? -9.82 -5.957 -32.938 1 89.19 390 PRO B O 1
ATOM 6634 N N . ASP B 1 391 ? -10.992 -7.75 -32.344 1 89.19 391 ASP B N 1
ATOM 6635 C CA . ASP B 1 391 ? -12.203 -6.988 -32.031 1 89.19 391 ASP B CA 1
ATOM 6636 C C . ASP B 1 391 ? -12.32 -6.684 -30.547 1 89.19 391 ASP B C 1
ATOM 6638 O O . ASP B 1 391 ? -13.266 -6.023 -30.125 1 89.19 391 ASP B O 1
ATOM 6642 N N . ASP B 1 392 ? -11.375 -7.156 -29.844 1 92.38 392 ASP B N 1
ATOM 6643 C CA . ASP B 1 392 ? -11.445 -6.957 -28.406 1 92.38 392 ASP B CA 1
ATOM 6644 C C . ASP B 1 392 ? -11.008 -5.547 -28.016 1 92.38 392 ASP B C 1
ATOM 6646 O O . ASP B 1 392 ? -10.07 -5 -28.609 1 92.38 392 ASP B O 1
ATOM 6650 N N . VAL B 1 393 ? -11.742 -4.953 -27.078 1 87.88 393 VAL B N 1
ATOM 6651 C CA . VAL B 1 393 ? -11.328 -3.674 -26.5 1 87.88 393 VAL B CA 1
ATOM 6652 C C . VAL B 1 393 ? -10.195 -3.896 -25.5 1 87.88 393 VAL B C 1
ATOM 6654 O O . VAL B 1 393 ? -10.305 -4.742 -24.609 1 87.88 393 VAL B O 1
ATOM 6657 N N . ARG B 1 394 ? -9.141 -3.152 -25.688 1 86.56 394 ARG B N 1
ATOM 6658 C CA . ARG B 1 394 ? -8.031 -3.23 -24.75 1 86.56 394 ARG B CA 1
ATOM 6659 C C . ARG B 1 394 ? -8.352 -2.496 -23.453 1 86.56 394 ARG B C 1
ATOM 6661 O O . ARG B 1 394 ? -8.859 -1.371 -23.469 1 86.56 394 ARG B O 1
ATOM 6668 N N . ARG B 1 395 ? -8.07 -3.139 -22.312 1 76.88 395 ARG B N 1
ATOM 6669 C CA . ARG B 1 395 ? -8.5 -2.578 -21.031 1 76.88 395 ARG B CA 1
ATOM 6670 C C . ARG B 1 395 ? -7.324 -2.477 -20.062 1 76.88 395 ARG B C 1
ATOM 6672 O O . ARG B 1 395 ? -7.352 -1.664 -19.141 1 76.88 395 ARG B O 1
ATOM 6679 N N . HIS B 1 396 ? -6.301 -3.242 -20.188 1 80.81 396 HIS B N 1
ATOM 6680 C CA . HIS B 1 396 ? -5.246 -3.363 -19.188 1 80.81 396 HIS B CA 1
ATOM 6681 C C . HIS B 1 396 ? -3.871 -3.145 -19.797 1 80.81 396 HIS B C 1
ATOM 6683 O O . HIS B 1 396 ? -2.873 -3.67 -19.312 1 80.81 396 HIS B O 1
ATOM 6689 N N . GLY B 1 397 ? -3.787 -2.438 -20.953 1 83.94 397 GLY B N 1
ATOM 6690 C CA . GLY B 1 397 ? -2.512 -2.189 -21.609 1 83.94 397 GLY B CA 1
ATOM 6691 C C . GLY B 1 397 ? -2.066 -3.336 -22.5 1 83.94 397 GLY B C 1
ATOM 6692 O O . GLY B 1 397 ? -0.894 -3.424 -22.875 1 83.94 397 GLY B O 1
ATOM 6693 N N . GLU B 1 398 ? -2.945 -4.207 -22.891 1 92.88 398 GLU B N 1
ATOM 6694 C CA . GLU B 1 398 ? -2.662 -5.363 -23.734 1 92.88 398 GLU B CA 1
ATOM 6695 C C . GLU B 1 398 ? -2.047 -4.941 -25.062 1 92.88 398 GLU B C 1
ATOM 6697 O O . GLU B 1 398 ? -2.26 -3.816 -25.531 1 92.88 398 GLU B O 1
ATOM 6702 N N . CYS B 1 399 ? -1.267 -5.777 -25.609 1 92.62 399 CYS B N 1
ATOM 6703 C CA . CYS B 1 399 ? -0.719 -5.566 -26.953 1 92.62 399 CYS B CA 1
ATOM 6704 C C . CYS B 1 399 ? -1.153 -6.676 -27.891 1 92.62 399 CYS B C 1
ATOM 6706 O O . CYS B 1 399 ? -1.533 -7.762 -27.453 1 92.62 399 CYS B O 1
ATOM 6708 N N . THR B 1 400 ? -1.119 -6.309 -29.156 1 92.62 400 THR B N 1
ATOM 6709 C CA . THR B 1 400 ? -1.488 -7.277 -30.188 1 92.62 400 THR B CA 1
ATOM 6710 C C . THR B 1 400 ? -0.461 -8.406 -30.266 1 92.62 400 THR B C 1
ATOM 6712 O O . THR B 1 400 ? 0.743 -8.148 -30.328 1 92.62 400 THR B O 1
ATOM 6715 N N . GLY B 1 401 ? -1.028 -9.609 -30.219 1 93.56 401 GLY B N 1
ATOM 6716 C CA . GLY B 1 401 ? -0.154 -10.758 -30.391 1 93.56 401 GLY B CA 1
ATOM 6717 C C . GLY B 1 401 ? 0.614 -11.117 -29.141 1 93.56 401 GLY B C 1
ATOM 6718 O O . GLY B 1 401 ? 1.482 -11.992 -29.172 1 93.56 401 GLY B O 1
ATOM 6719 N N . CYS B 1 402 ? 0.339 -10.43 -28.016 1 96.06 402 CYS B N 1
ATOM 6720 C CA . CYS B 1 402 ? 1.046 -10.688 -26.766 1 96.06 402 CYS B CA 1
ATOM 6721 C C . CYS B 1 402 ? 0.282 -11.688 -25.906 1 96.06 402 CYS B C 1
ATOM 6723 O O . CYS B 1 402 ? -0.948 -11.734 -25.953 1 96.06 402 CYS B O 1
ATOM 6725 N N . SER B 1 403 ? 1.012 -12.547 -25.203 1 97.75 403 SER B N 1
ATOM 6726 C CA . SER B 1 403 ? 0.431 -13.391 -24.172 1 97.75 403 SER B CA 1
ATOM 6727 C C . SER B 1 403 ? 0.225 -12.609 -22.875 1 97.75 403 SER B C 1
ATOM 6729 O O . SER B 1 403 ? 1.191 -12.273 -22.188 1 97.75 403 SER B O 1
ATOM 6731 N N . TRP B 1 404 ? -1.028 -12.383 -22.484 1 96.62 404 TRP B N 1
ATOM 6732 C CA . TRP B 1 404 ? -1.308 -11.461 -21.391 1 96.62 404 TRP B CA 1
ATOM 6733 C C . TRP B 1 404 ? -1.865 -12.203 -20.172 1 96.62 404 TRP B C 1
ATOM 6735 O O . TRP B 1 404 ? -2.467 -13.273 -20.328 1 96.62 404 TRP B O 1
ATOM 6745 N N . THR B 1 405 ? -1.61 -11.68 -19.016 1 95.62 405 THR B N 1
ATOM 6746 C CA . THR B 1 405 ? -2.006 -12.297 -17.75 1 95.62 405 THR B CA 1
ATOM 6747 C C . THR B 1 405 ? -3.209 -11.578 -17.141 1 95.62 405 THR B C 1
ATOM 6749 O O . THR B 1 405 ? -3.166 -10.367 -16.922 1 95.62 405 THR B O 1
ATOM 6752 N N . MET B 1 406 ? -4.258 -12.289 -16.953 1 95.25 406 MET B N 1
ATOM 6753 C CA . MET B 1 406 ? -5.441 -11.711 -16.312 1 95.25 406 MET B CA 1
ATOM 6754 C C . MET B 1 406 ? -5.246 -11.594 -14.805 1 95.25 406 MET B C 1
ATOM 6756 O O . MET B 1 406 ? -4.637 -12.461 -14.188 1 95.25 406 MET B O 1
ATOM 6760 N N . GLU B 1 407 ? -5.773 -10.531 -14.164 1 95 407 GLU B N 1
ATOM 6761 C CA . GLU B 1 407 ? -5.711 -10.211 -12.734 1 95 407 GLU B CA 1
ATOM 6762 C C . GLU B 1 407 ? -4.266 -10.117 -12.258 1 95 407 GLU B C 1
ATOM 6764 O O . GLU B 1 407 ? -3.984 -10.32 -11.07 1 95 407 GLU B O 1
ATOM 6769 N N . ALA B 1 408 ? -3.346 -9.836 -13.156 1 95.81 408 ALA B N 1
ATOM 6770 C CA . ALA B 1 408 ? -1.921 -9.758 -12.844 1 95.81 408 ALA B CA 1
ATOM 6771 C C . ALA B 1 408 ? -1.657 -8.766 -11.719 1 95.81 408 ALA B C 1
ATOM 6773 O O . ALA B 1 408 ? -0.77 -8.977 -10.891 1 95.81 408 ALA B O 1
ATOM 6774 N N . GLU B 1 409 ? -2.439 -7.738 -11.695 1 95.31 409 GLU B N 1
ATOM 6775 C CA . GLU B 1 409 ? -2.236 -6.652 -10.742 1 95.31 409 GLU B CA 1
ATOM 6776 C C . GLU B 1 409 ? -2.334 -7.156 -9.305 1 95.31 409 GLU B C 1
ATOM 6778 O O . GLU B 1 409 ? -1.577 -6.723 -8.43 1 95.31 409 GLU B O 1
ATOM 6783 N N . LEU B 1 410 ? -3.234 -8.047 -9.039 1 97.06 410 LEU B N 1
ATOM 6784 C CA . LEU B 1 410 ? -3.34 -8.641 -7.711 1 97.06 410 LEU B CA 1
ATOM 6785 C C . LEU B 1 410 ? -2.283 -9.719 -7.512 1 97.06 410 LEU B C 1
ATOM 6787 O O . LEU B 1 410 ? -1.608 -9.75 -6.48 1 97.06 410 LEU B O 1
ATOM 6791 N N . TRP B 1 411 ? -2.121 -10.586 -8.523 1 97.56 411 TRP B N 1
ATOM 6792 C CA . TRP B 1 411 ? -1.209 -11.719 -8.43 1 97.56 411 TRP B CA 1
ATOM 6793 C C . TRP B 1 411 ? 0.203 -11.258 -8.094 1 97.56 411 TRP B C 1
ATOM 6795 O O . TRP B 1 411 ? 0.915 -11.93 -7.336 1 97.56 411 TRP B O 1
ATOM 6805 N N . ARG B 1 412 ? 0.583 -10.148 -8.602 1 96.88 412 ARG B N 1
ATOM 6806 C CA . ARG B 1 412 ? 1.927 -9.609 -8.422 1 96.88 412 ARG B CA 1
ATOM 6807 C C . ARG B 1 412 ? 2.221 -9.367 -6.945 1 96.88 412 ARG B C 1
ATOM 6809 O O . ARG B 1 412 ? 3.381 -9.234 -6.551 1 96.88 412 ARG B O 1
ATOM 6816 N N . HIS B 1 413 ? 1.177 -9.352 -6.137 1 97.44 413 HIS B N 1
ATOM 6817 C CA . HIS B 1 413 ? 1.368 -8.953 -4.746 1 97.44 413 HIS B CA 1
ATOM 6818 C C . HIS B 1 413 ? 0.883 -10.047 -3.793 1 97.44 413 HIS B C 1
ATOM 6820 O O . HIS B 1 413 ? 0.762 -9.812 -2.588 1 97.44 413 HIS B O 1
ATOM 6826 N N . VAL B 1 414 ? 0.517 -11.211 -4.348 1 98.19 414 VAL B N 1
ATOM 6827 C CA . VAL B 1 414 ? 0.35 -12.43 -3.562 1 98.19 414 VAL B CA 1
ATOM 6828 C C . VAL B 1 414 ? 1.715 -13.055 -3.283 1 98.19 414 VAL B C 1
ATOM 6830 O O . VAL B 1 414 ? 2.182 -13.906 -4.047 1 98.19 414 VAL B O 1
ATOM 6833 N N . ARG B 1 415 ? 2.305 -12.68 -2.223 1 97.75 415 ARG B N 1
ATOM 6834 C CA . ARG B 1 415 ? 3.734 -12.867 -2.012 1 97.75 415 ARG B CA 1
ATOM 6835 C C . ARG B 1 415 ? 4.059 -14.328 -1.729 1 97.75 415 ARG B C 1
ATOM 6837 O O . ARG B 1 415 ? 5.188 -14.773 -1.943 1 97.75 415 ARG B O 1
ATOM 6844 N N . HIS B 1 416 ? 3.088 -15.141 -1.206 1 98.06 416 HIS B N 1
ATOM 6845 C CA . HIS B 1 416 ? 3.402 -16.469 -0.704 1 98.06 416 HIS B CA 1
ATOM 6846 C C . HIS B 1 416 ? 3.244 -17.531 -1.796 1 98.06 416 HIS B C 1
ATOM 6848 O O . HIS B 1 416 ? 3.682 -18.672 -1.633 1 98.06 416 HIS B O 1
ATOM 6854 N N . VAL B 1 417 ? 2.619 -17.156 -2.908 1 98.31 417 VAL B N 1
ATOM 6855 C CA . VAL B 1 417 ? 2.379 -18.094 -4.004 1 98.31 417 VAL B CA 1
ATOM 6856 C C . VAL B 1 417 ? 3.312 -17.766 -5.172 1 98.31 417 VAL B C 1
ATOM 6858 O O . VAL B 1 417 ? 3.465 -16.609 -5.547 1 98.31 417 VAL B O 1
ATOM 6861 N N . GLN B 1 418 ? 3.98 -18.797 -5.672 1 97.38 418 GLN B N 1
ATOM 6862 C CA . GLN B 1 418 ? 4.762 -18.625 -6.891 1 97.38 418 GLN B CA 1
ATOM 6863 C C . GLN B 1 418 ? 3.877 -18.75 -8.133 1 97.38 418 GLN B C 1
ATOM 6865 O O . GLN B 1 418 ? 3.096 -19.688 -8.25 1 97.38 418 GLN B O 1
ATOM 6870 N N . LYS B 1 419 ? 3.953 -17.75 -9.008 1 97.94 419 LYS B N 1
ATOM 6871 C CA . LYS B 1 419 ? 3.107 -17.766 -10.203 1 97.94 419 LYS B CA 1
ATOM 6872 C C . LYS B 1 419 ? 3.889 -18.219 -11.43 1 97.94 419 LYS B C 1
ATOM 6874 O O . LYS B 1 419 ? 5.031 -17.797 -11.633 1 97.94 419 LYS B O 1
ATOM 6879 N N . GLN B 1 420 ? 3.363 -19.078 -12.133 1 98.19 420 GLN B N 1
ATOM 6880 C CA . GLN B 1 420 ? 3.781 -19.422 -13.484 1 98.19 420 GLN B CA 1
ATOM 6881 C C . GLN B 1 420 ? 2.641 -19.219 -14.477 1 98.19 420 GLN B C 1
ATOM 6883 O O . GLN B 1 420 ? 1.468 -19.328 -14.117 1 98.19 420 GLN B O 1
ATOM 6888 N N . TYR B 1 421 ? 3.023 -18.922 -15.68 1 98.5 421 TYR B N 1
ATOM 6889 C CA . TYR B 1 421 ? 1.991 -18.609 -16.672 1 98.5 421 TYR B CA 1
ATOM 6890 C C . TYR B 1 421 ? 2.127 -19.516 -17.891 1 98.5 421 TYR B C 1
ATOM 6892 O O . TYR B 1 421 ? 3.205 -19.609 -18.484 1 98.5 421 TYR B O 1
ATOM 6900 N N . TYR B 1 422 ? 1.125 -20.25 -18.203 1 98.62 422 TYR B N 1
ATOM 6901 C CA . TYR B 1 422 ? 1.05 -20.891 -19.516 1 98.62 422 TYR B CA 1
ATOM 6902 C C . TYR B 1 422 ? 0.756 -19.875 -20.609 1 98.62 422 TYR B C 1
ATOM 6904 O O . TYR B 1 422 ? -0.39 -19.453 -20.781 1 98.62 422 TYR B O 1
ATOM 6912 N N . GLN B 1 423 ? 1.718 -19.578 -21.359 1 98.5 423 GLN B N 1
ATOM 6913 C CA . GLN B 1 423 ? 1.609 -18.469 -22.312 1 98.5 423 GLN B CA 1
ATOM 6914 C C . GLN B 1 423 ? 1.09 -18.969 -23.672 1 98.5 423 GLN B C 1
ATOM 6916 O O . GLN B 1 423 ? 1.329 -20.109 -24.047 1 98.5 423 GLN B O 1
ATOM 6921 N N . VAL B 1 424 ? 0.372 -18.109 -24.344 1 98.25 424 VAL B N 1
ATOM 6922 C CA . VAL B 1 424 ? -0.226 -18.359 -25.656 1 98.25 424 VAL B CA 1
ATOM 6923 C C . VAL B 1 424 ? 0.392 -17.438 -26.703 1 98.25 424 VAL B C 1
ATOM 6925 O O . VAL B 1 424 ? 0.705 -16.281 -26.406 1 98.25 424 VAL B O 1
ATOM 6928 N N . TRP B 1 425 ? 0.513 -17.938 -27.922 1 96.38 425 TRP B N 1
ATOM 6929 C CA . TRP B 1 425 ? 1.335 -17.172 -28.844 1 96.38 425 TRP B CA 1
ATOM 6930 C C . TRP B 1 425 ? 0.667 -17.062 -30.219 1 96.38 425 TRP B C 1
ATOM 6932 O O . TRP B 1 425 ? 1.171 -16.391 -31.109 1 96.38 425 TRP B O 1
ATOM 6942 N N . GLY B 1 426 ? -0.481 -17.719 -30.375 1 95.06 426 GLY B N 1
ATOM 6943 C CA . GLY B 1 426 ? -1.137 -17.625 -31.672 1 95.06 426 GLY B CA 1
ATOM 6944 C C . GLY B 1 426 ? -2.449 -18.375 -31.734 1 95.06 426 GLY B C 1
ATOM 6945 O O . GLY B 1 426 ? -2.895 -18.938 -30.734 1 95.06 426 GLY B O 1
ATOM 6946 N N . PRO B 1 427 ? -3.062 -18.422 -32.938 1 94.75 427 PRO B N 1
ATOM 6947 C CA . PRO B 1 427 ? -4.383 -19.016 -33.125 1 94.75 427 PRO B CA 1
ATOM 6948 C C . PRO B 1 427 ? -4.414 -20.5 -32.719 1 94.75 427 PRO B C 1
ATOM 6950 O O . PRO B 1 427 ? -5.438 -20.984 -32.25 1 94.75 427 PRO B O 1
ATOM 6953 N N . SER B 1 428 ? -3.342 -21.203 -32.906 1 95.44 428 SER B N 1
ATOM 6954 C CA . SER B 1 428 ? -3.297 -22.641 -32.625 1 95.44 428 SER B CA 1
ATOM 6955 C C . SER B 1 428 ? -3.451 -22.906 -31.125 1 95.44 428 SER B C 1
ATOM 6957 O O . SER B 1 428 ? -3.717 -24.047 -30.719 1 95.44 428 SER B O 1
ATOM 6959 N N . ASP B 1 429 ? -3.311 -21.891 -30.297 1 97.38 429 ASP B N 1
ATOM 6960 C CA . ASP B 1 429 ? -3.438 -22.047 -28.859 1 97.38 429 ASP B CA 1
ATOM 6961 C C . ASP B 1 429 ? -4.891 -21.891 -28.406 1 97.38 429 ASP B C 1
ATOM 6963 O O . ASP B 1 429 ? -5.191 -21.953 -27.219 1 97.38 429 ASP B O 1
ATOM 6967 N N . PHE B 1 430 ? -5.781 -21.781 -29.359 1 96.5 430 PHE B N 1
ATOM 6968 C CA . PHE B 1 430 ? -7.176 -21.516 -29.016 1 96.5 430 PHE B CA 1
ATOM 6969 C C . PHE B 1 430 ? -8.102 -22.5 -29.719 1 96.5 430 PHE B C 1
ATOM 6971 O O . PHE B 1 430 ? -7.844 -22.906 -30.844 1 96.5 430 PHE B O 1
ATOM 6978 N N . LYS B 1 431 ? -9.156 -22.844 -29 1 92.81 431 LYS B N 1
ATOM 6979 C CA . LYS B 1 431 ? -10.102 -23.875 -29.453 1 92.81 431 LYS B CA 1
ATOM 6980 C C . LYS B 1 431 ? -10.609 -23.578 -30.859 1 92.81 431 LYS B C 1
ATOM 6982 O O . LYS B 1 431 ? -10.656 -24.469 -31.719 1 92.81 431 LYS B O 1
ATOM 6987 N N . LYS B 1 432 ? -10.984 -22.375 -31.219 1 91 432 LYS B N 1
ATOM 6988 C CA . LYS B 1 432 ? -11.562 -22.031 -32.531 1 91 432 LYS B CA 1
ATOM 6989 C C . LYS B 1 432 ? -10.523 -21.375 -33.438 1 91 432 LYS B C 1
ATOM 6991 O O . LYS B 1 432 ? -10.875 -20.797 -34.438 1 91 432 LYS B O 1
ATOM 6996 N N . GLY B 1 433 ? -9.336 -21.484 -32.938 1 92.75 433 GLY B N 1
ATOM 6997 C CA . GLY B 1 433 ? -8.273 -20.875 -33.719 1 92.75 433 GLY B CA 1
ATOM 6998 C C . GLY B 1 433 ? -8.32 -19.359 -33.719 1 92.75 433 GLY B C 1
ATOM 6999 O O . GLY B 1 433 ? -7.754 -18.719 -34.625 1 92.75 433 GLY B O 1
ATOM 7000 N N . LYS B 1 434 ? -9.039 -18.828 -32.875 1 92.12 434 LYS B N 1
ATOM 7001 C CA . LYS B 1 434 ? -9.188 -17.375 -32.781 1 92.12 434 LYS B CA 1
ATOM 7002 C C . LYS B 1 434 ? -8.922 -16.875 -31.375 1 92.12 434 LYS B C 1
ATOM 7004 O O . LYS B 1 434 ? -9.656 -17.203 -30.453 1 92.12 434 LYS B O 1
ATOM 7009 N N . PRO B 1 435 ? -7.871 -16.016 -31.297 1 95 435 PRO B N 1
ATOM 7010 C CA . PRO B 1 435 ? -7.625 -15.422 -29.984 1 95 435 PRO B CA 1
ATOM 7011 C C . PRO B 1 435 ? -8.75 -14.484 -29.531 1 95 435 PRO B C 1
ATOM 7013 O O . PRO B 1 435 ? -9.508 -13.984 -30.375 1 95 435 PRO B O 1
ATOM 7016 N N . GLY B 1 436 ? -8.914 -14.328 -28.281 1 94.75 436 GLY B N 1
ATOM 7017 C CA . GLY B 1 436 ? -9.891 -13.445 -27.672 1 94.75 436 GLY B CA 1
ATOM 7018 C C . GLY B 1 436 ? -9.789 -13.398 -26.156 1 94.75 436 GLY B C 1
ATOM 7019 O O . GLY B 1 436 ? -9.32 -14.352 -25.531 1 94.75 436 GLY B O 1
ATOM 7020 N N . HIS B 1 437 ? -10.305 -12.32 -25.656 1 92.94 437 HIS B N 1
ATOM 7021 C CA . HIS B 1 437 ? -10.297 -12.133 -24.219 1 92.94 437 HIS B CA 1
ATOM 7022 C C . HIS B 1 437 ? -10.969 -13.297 -23.5 1 92.94 437 HIS B C 1
ATOM 7024 O O . HIS B 1 437 ? -10.539 -13.695 -22.406 1 92.94 437 HIS B O 1
ATOM 7030 N N . ASP B 1 438 ? -11.992 -13.844 -24.156 1 93.94 438 ASP B N 1
ATOM 7031 C CA . ASP B 1 438 ? -12.805 -14.875 -23.516 1 93.94 438 ASP B CA 1
ATOM 7032 C C . ASP B 1 438 ? -12.617 -16.234 -24.188 1 93.94 438 ASP B C 1
ATOM 7034 O O . ASP B 1 438 ? -13.367 -17.172 -23.922 1 93.94 438 ASP B O 1
ATOM 7038 N N . ALA B 1 439 ? -11.633 -16.344 -25.031 1 96.06 439 ALA B N 1
ATOM 7039 C CA . ALA B 1 439 ? -11.461 -17.578 -25.812 1 96.06 439 ALA B CA 1
ATOM 7040 C C . ALA B 1 439 ? -10.93 -18.703 -24.953 1 96.06 439 ALA B C 1
ATOM 7042 O O . ALA B 1 439 ? -10.078 -18.5 -24.078 1 96.06 439 ALA B O 1
ATOM 7043 N N . ALA B 1 440 ? -11.461 -19.875 -25.234 1 97.19 440 ALA B N 1
ATOM 7044 C CA . ALA B 1 440 ? -10.938 -21.078 -24.578 1 97.19 440 ALA B CA 1
ATOM 7045 C C . ALA B 1 440 ? -9.586 -21.469 -25.156 1 97.19 440 ALA B C 1
ATOM 7047 O O . ALA B 1 440 ? -9.344 -21.312 -26.359 1 97.19 440 ALA B O 1
ATOM 7048 N N . ILE B 1 441 ? -8.758 -22.016 -24.359 1 97.31 441 ILE B N 1
ATOM 7049 C CA . ILE B 1 441 ? -7.391 -22.297 -24.766 1 97.31 441 ILE B CA 1
ATOM 7050 C C . ILE B 1 441 ? -7.203 -23.797 -24.984 1 97.31 441 ILE B C 1
ATOM 7052 O O . ILE B 1 441 ? -7.855 -24.609 -24.328 1 97.31 441 ILE B O 1
ATOM 7056 N N . VAL B 1 442 ? -6.414 -24.125 -25.953 1 98.06 442 VAL B N 1
ATOM 7057 C CA . VAL B 1 442 ? -5.926 -25.484 -26.141 1 98.06 442 VAL B CA 1
ATOM 7058 C C . VAL B 1 442 ? -4.535 -25.625 -25.531 1 98.06 442 VAL B C 1
ATOM 7060 O O . VAL B 1 442 ? -3.592 -24.953 -25.953 1 98.06 442 VAL B O 1
ATOM 7063 N N . VAL B 1 443 ? -4.414 -26.516 -24.578 1 98.25 443 VAL B N 1
ATOM 7064 C CA . VAL B 1 443 ? -3.184 -26.641 -23.812 1 98.25 443 VAL B CA 1
ATOM 7065 C C . VAL B 1 443 ? -2.326 -27.766 -24.391 1 98.25 443 VAL B C 1
ATOM 7067 O O . VAL B 1 443 ? -2.818 -28.875 -24.625 1 98.25 443 VAL B O 1
ATOM 7070 N N . ASP B 1 444 ? -1.094 -27.422 -24.703 1 98.06 444 ASP B N 1
ATOM 7071 C CA . ASP B 1 444 ? -0.099 -28.453 -25 1 98.06 444 ASP B CA 1
ATOM 7072 C C . ASP B 1 444 ? 0.385 -29.156 -23.734 1 98.06 444 ASP B C 1
ATOM 7074 O O . ASP B 1 444 ? 1.062 -28.547 -22.906 1 98.06 444 ASP B O 1
ATOM 7078 N N . PRO B 1 445 ? 0.121 -30.406 -23.625 1 97.81 445 PRO B N 1
ATOM 7079 C CA . PRO B 1 445 ? 0.454 -31.109 -22.375 1 97.81 445 PRO B CA 1
ATOM 7080 C C . PRO B 1 445 ? 1.946 -31.047 -22.047 1 97.81 445 PRO B C 1
ATOM 7082 O O . PRO B 1 445 ? 2.326 -30.969 -20.875 1 97.81 445 PRO B O 1
ATOM 7085 N N . GLN B 1 446 ? 2.775 -31.094 -23.047 1 97.38 446 GLN B N 1
ATOM 7086 C CA . GLN B 1 446 ? 4.211 -31.062 -22.797 1 97.38 446 GLN B CA 1
ATOM 7087 C C . GLN B 1 446 ? 4.652 -29.703 -22.25 1 97.38 446 GLN B C 1
ATOM 7089 O O . GLN B 1 446 ? 5.477 -29.641 -21.328 1 97.38 446 GLN B O 1
ATOM 7094 N N . ARG B 1 447 ? 4.105 -28.672 -22.812 1 97.88 447 ARG B N 1
ATOM 7095 C CA . ARG B 1 447 ? 4.406 -27.344 -22.297 1 97.88 447 ARG B CA 1
ATOM 7096 C C . ARG B 1 447 ? 3.914 -27.172 -20.875 1 97.88 447 ARG B C 1
ATOM 7098 O O . ARG B 1 447 ? 4.602 -26.594 -20.031 1 97.88 447 ARG B O 1
ATOM 7105 N N . LEU B 1 448 ? 2.738 -27.625 -20.594 1 98.62 448 LEU B N 1
ATOM 7106 C CA . LEU B 1 448 ? 2.223 -27.594 -19.234 1 98.62 448 LEU B CA 1
ATOM 7107 C C . LEU B 1 448 ? 3.111 -28.422 -18.297 1 98.62 448 LEU B C 1
ATOM 7109 O O . LEU B 1 448 ? 3.393 -28 -17.172 1 98.62 448 LEU B O 1
ATOM 7113 N N . GLY B 1 449 ? 3.504 -29.578 -18.781 1 98.38 449 GLY B N 1
ATOM 7114 C CA . GLY B 1 449 ? 4.383 -30.438 -18.016 1 98.38 449 GLY B CA 1
ATOM 7115 C C . GLY B 1 449 ? 5.66 -29.75 -17.578 1 98.38 449 GLY B C 1
ATOM 7116 O O . GLY B 1 449 ? 6.133 -29.953 -16.453 1 98.38 449 GLY B O 1
ATOM 7117 N N . GLU B 1 450 ? 6.203 -28.938 -18.438 1 97.25 450 GLU B N 1
ATOM 7118 C CA . GLU B 1 450 ? 7.414 -28.188 -18.094 1 97.25 450 GLU B CA 1
ATOM 7119 C C . GLU B 1 450 ? 7.164 -27.25 -16.922 1 97.25 450 GLU B C 1
ATOM 7121 O O . GLU B 1 450 ? 8.023 -27.094 -16.047 1 97.25 450 GLU B O 1
ATOM 7126 N N . LEU B 1 451 ? 6.059 -26.625 -16.891 1 98.38 451 LEU B N 1
ATOM 7127 C CA . LEU B 1 451 ? 5.715 -25.719 -15.797 1 98.38 451 LEU B CA 1
ATOM 7128 C C . LEU B 1 451 ? 5.539 -26.484 -14.492 1 98.38 451 LEU B C 1
ATOM 7130 O O . LEU B 1 451 ? 5.984 -26.031 -13.438 1 98.38 451 LEU B O 1
ATOM 7134 N N . ILE B 1 452 ? 4.883 -27.625 -14.547 1 98.56 452 ILE B N 1
ATOM 7135 C CA . ILE B 1 452 ? 4.707 -28.469 -13.367 1 98.56 452 ILE B CA 1
ATOM 7136 C C . ILE B 1 452 ? 6.062 -28.953 -12.867 1 98.56 452 ILE B C 1
ATOM 7138 O O . ILE B 1 452 ? 6.332 -28.953 -11.664 1 98.56 452 ILE B O 1
ATOM 7142 N N . ASP B 1 453 ? 6.926 -29.344 -13.797 1 96.56 453 ASP B N 1
ATOM 7143 C CA . ASP B 1 453 ? 8.266 -29.781 -13.445 1 96.56 453 ASP B CA 1
ATOM 7144 C C . ASP B 1 453 ? 9.055 -28.672 -12.742 1 96.56 453 ASP B C 1
ATOM 7146 O O . ASP B 1 453 ? 9.766 -28.938 -11.766 1 96.56 453 ASP B O 1
ATOM 7150 N N . ASN B 1 454 ? 8.938 -27.469 -13.312 1 95.38 454 ASN B N 1
ATOM 7151 C CA . ASN B 1 454 ? 9.57 -26.328 -12.648 1 95.38 454 ASN B CA 1
ATOM 7152 C C . ASN B 1 454 ? 9.125 -26.203 -11.195 1 95.38 454 ASN B C 1
ATOM 7154 O O . ASN B 1 454 ? 9.953 -25.984 -10.305 1 95.38 454 ASN B O 1
ATOM 7158 N N . ALA B 1 455 ? 7.82 -26.312 -10.93 1 97.38 455 ALA B N 1
ATOM 7159 C CA . ALA B 1 455 ? 7.254 -26.188 -9.586 1 97.38 455 ALA B CA 1
ATOM 7160 C C . ALA B 1 455 ? 7.805 -27.266 -8.656 1 97.38 455 ALA B C 1
ATOM 7162 O O . ALA B 1 455 ? 8.227 -26.969 -7.535 1 97.38 455 ALA B O 1
ATOM 7163 N N . LEU B 1 456 ? 7.812 -28.5 -9.133 1 95.88 456 LEU B N 1
ATOM 7164 C CA . LEU B 1 456 ? 8.297 -29.609 -8.336 1 95.88 456 LEU B CA 1
ATOM 7165 C C . LEU B 1 456 ? 9.773 -29.438 -7.988 1 95.88 456 LEU B C 1
ATOM 7167 O O . LEU B 1 456 ? 10.188 -29.703 -6.859 1 95.88 456 LEU B O 1
ATOM 7171 N N . GLU B 1 457 ? 10.516 -28.953 -8.938 1 91.75 457 GLU B N 1
ATOM 7172 C CA . GLU B 1 457 ? 11.938 -28.719 -8.703 1 91.75 457 GLU B CA 1
ATOM 7173 C C . GLU B 1 457 ? 12.156 -27.609 -7.664 1 91.75 457 GLU B C 1
ATOM 7175 O O . GLU B 1 457 ? 12.977 -27.766 -6.758 1 91.75 457 GLU B O 1
ATOM 7180 N N . GLU B 1 458 ? 11.422 -26.562 -7.793 1 92.81 458 GLU B N 1
ATOM 7181 C CA . GLU B 1 458 ? 11.57 -25.406 -6.906 1 92.81 458 GLU B CA 1
ATOM 7182 C C . GLU B 1 458 ? 11.203 -25.766 -5.469 1 92.81 458 GLU B C 1
ATOM 7184 O O . GLU B 1 458 ? 11.742 -25.188 -4.523 1 92.81 458 GLU B O 1
ATOM 7189 N N . MET B 1 459 ? 10.289 -26.703 -5.293 1 94.69 459 MET B N 1
ATOM 7190 C CA . MET B 1 459 ? 9.773 -27.031 -3.965 1 94.69 459 MET B CA 1
ATOM 7191 C C . MET B 1 459 ? 10.633 -28.094 -3.295 1 94.69 459 MET B C 1
ATOM 7193 O O . MET B 1 459 ? 10.32 -28.547 -2.188 1 94.69 459 MET B O 1
ATOM 7197 N N . GLN B 1 460 ? 11.68 -28.516 -3.971 1 91.25 460 GLN B N 1
ATOM 7198 C CA . GLN B 1 460 ? 12.617 -29.422 -3.305 1 91.25 460 GLN B CA 1
ATOM 7199 C C . GLN B 1 460 ? 13.367 -28.703 -2.186 1 91.25 460 GLN B C 1
ATOM 7201 O O . GLN B 1 460 ? 13.609 -27.5 -2.264 1 91.25 460 GLN B O 1
ATOM 7206 N N . PRO B 1 461 ? 13.766 -29.406 -1.225 1 88.44 461 PRO B N 1
ATOM 7207 C CA . PRO B 1 461 ? 14.508 -28.766 -0.137 1 88.44 461 PRO B CA 1
ATOM 7208 C C . PRO B 1 461 ? 15.852 -28.203 -0.594 1 88.44 461 PRO B C 1
ATOM 7210 O O . PRO B 1 461 ? 16.469 -28.734 -1.528 1 88.44 461 PRO B O 1
#

pLDDT: mean 91.0, std 13.66, range [25.75, 98.94]

Organism: Prymnesium parvum (NCBI:txid97485)